Protein AF-0000000085180436 (afdb_homodimer)

Foldseek 3Di:
DAEEEELDDWLQLVVLQVLQVVVVHAYEYEDAPLCCPFQSCVPGPYYDYQYHLACCRGSQPLVSSVVVCVVVVNQEYEHADDRCQLPLVSCVVCVVVRHQYLFKHSLVSVCFVDQVSNVVLLVVLVAAAWQKDDWDDDLVSQLVSCVVSDPFKKKAQPQDDLPQLIDTDGDSVCSSVSLVVSLVRSCVPPVGSTIMMTHDFPQWWKKKWKWAALLQAIAILWIKTQFADDSPHGFKIKPPAPDDPVLRVVNRVSVRSSCNSSSIHAMKMWIWIAHPVSDIHTGGMGRHDDPPCVNSCLFFVDDRSSSSVCSSVPDHDPDDNVNGGGAFMKMKGFKFQFDVVVVGHHWWAAFADWDFFDDPQKDKRFRDDHGDTDDPSDGRGGMMIMGTDRYPLVSLVVVLVRLVRTDGDDVRTDICSVVVNVLSPFPCVSVSVGGNCCCVPPNDD/DAEEEELDDWLQLVVLQVLQVVVVHAYEYEDAPLCCPFQSCVPGPYYDYQYHLACCRGSQPLVSSVVVCVVVVNQEYEHADDRCQLPLVSCVVCVVVRHQYLFKHSLVSVCFVDQVSNQVLLVVLVHAAWQKDDWDDDLVSQLVSCVVSDDFKKKAQPQDDQPQLIDTDGDSVCSSVSLVVSLVRSCVPPVGSTIMMTHDFPQWWKKKWKWAALLQAIAILWIKTQFADDSPHGFKIKPPAPDDPVLRVVNRVSVRSSCNSSSIHAMKMWIWIAHPVSDIHTGGMGRHDDPPCVNSCLFFVDSRSSSSVCSSVPDHDPDDNVNGGGAFMKMKGFKFQFDVVVVGHHFWAAFADWDFFDDPQKDKRFRDDHGDTDDPSDGRGGMMIMGTDRYPLVSLVVVLVRLVRTDGDDVRTDICSVVVNVLSPFPCVSVSVGGNCCCVPPNPD

Organism: NCBI:txid751945

pLDDT: mean 93.15, std 8.39, range [44.25, 98.94]

Nearest PDB structures (foldseek):
  2j9g-assembly1_A  TM=9.422E-01  e=3.652E-63  Escherichia coli
  2vr1-assembly1_A  TM=9.322E-01  e=1.276E-61  Escherichia coli
  7kbl-assembly1_A  TM=9.709E-01  e=7.468E-60  Hydrogenobacter thermophilus
  7kct-assembly1_B  TM=8.919E-01  e=1.074E-61  Hydrogenobacter thermophilus
  1ulz-assembly1_A-2  TM=9.144E-01  e=1.887E-60  Aquifex aeolicus VF5

Radius of gyration: 30.96 Å; Cα contacts (8 Å, |Δi|>4): 2116; chains: 2; bounding box: 59×105×68 Å

Structure (mmCIF, N/CA/C/O backbone):
data_AF-0000000085180436-model_v1
#
loop_
_entity.id
_entity.type
_entity.pdbx_description
1 polymer 'Biotin carboxylase'
#
loop_
_atom_site.group_PDB
_atom_site.id
_atom_site.type_symbol
_atom_site.label_atom_id
_atom_site.label_alt_id
_atom_site.label_comp_id
_atom_site.label_asym_id
_atom_site.label_entity_id
_atom_site.label_seq_id
_atom_site.pdbx_PDB_ins_code
_atom_site.Cartn_x
_atom_site.Cartn_y
_atom_site.Cartn_z
_atom_site.occupancy
_atom_site.B_iso_or_equiv
_atom_site.auth_seq_id
_atom_site.auth_comp_id
_atom_site.auth_asym_id
_atom_site.auth_atom_id
_atom_site.pdbx_PDB_model_num
ATOM 1 N N . MET A 1 1 ? 26.703 -11.961 -0.956 1 96.5 1 MET A N 1
ATOM 2 C CA . MET A 1 1 ? 25.953 -11.672 -2.182 1 96.5 1 MET A CA 1
ATOM 3 C C . MET A 1 1 ? 26 -10.18 -2.508 1 96.5 1 MET A C 1
ATOM 5 O O . MET A 1 1 ? 25.688 -9.352 -1.658 1 96.5 1 MET A O 1
ATOM 9 N N . LYS A 1 2 ? 26.391 -9.797 -3.713 1 97.81 2 LYS A N 1
ATOM 10 C CA . LYS A 1 2 ? 26.594 -8.391 -4.043 1 97.81 2 LYS A CA 1
ATOM 11 C C . LYS A 1 2 ? 25.766 -7.984 -5.254 1 97.81 2 LYS A C 1
ATOM 13 O O . LYS A 1 2 ? 25.297 -6.844 -5.336 1 97.81 2 LYS A O 1
ATOM 18 N N . LYS A 1 3 ? 25.703 -8.805 -6.18 1 98.44 3 LYS A N 1
ATOM 19 C CA . LYS A 1 3 ? 25.016 -8.516 -7.434 1 98.44 3 LYS A CA 1
ATOM 20 C C . LYS A 1 3 ? 24.156 -9.695 -7.883 1 98.44 3 LYS A C 1
ATOM 22 O O . LYS A 1 3 ? 24.641 -10.836 -7.918 1 98.44 3 LYS A O 1
ATOM 27 N N . VAL A 1 4 ? 22.812 -9.422 -8.258 1 98.94 4 VAL A N 1
ATOM 28 C CA . VAL A 1 4 ? 21.875 -10.492 -8.57 1 98.94 4 VAL A CA 1
ATOM 29 C C . VAL A 1 4 ? 21.391 -10.352 -10.008 1 98.94 4 VAL A C 1
ATOM 31 O O . VAL A 1 4 ? 21.031 -9.258 -10.445 1 98.94 4 VAL A O 1
ATOM 34 N N . LEU A 1 5 ? 21.469 -11.445 -10.75 1 98.94 5 LEU A N 1
ATOM 35 C CA . LEU A 1 5 ? 20.812 -11.492 -12.047 1 98.94 5 LEU A CA 1
ATOM 36 C C . LEU A 1 5 ? 19.359 -11.914 -11.906 1 98.94 5 LEU A C 1
ATOM 38 O O . LEU A 1 5 ? 19.062 -12.938 -11.297 1 98.94 5 LEU A O 1
ATOM 42 N N . ILE A 1 6 ? 18.531 -11.094 -12.375 1 98.94 6 ILE A N 1
ATOM 43 C CA . ILE A 1 6 ? 17.109 -11.406 -12.414 1 98.94 6 ILE A CA 1
ATOM 44 C C . ILE A 1 6 ? 16.766 -12.078 -13.742 1 98.94 6 ILE A C 1
ATOM 46 O O . ILE A 1 6 ? 16.766 -11.43 -14.797 1 98.94 6 ILE A O 1
ATOM 50 N N . ALA A 1 7 ? 16.438 -13.359 -13.633 1 98.75 7 ALA A N 1
ATOM 51 C CA . ALA A 1 7 ? 16.156 -14.164 -14.82 1 98.75 7 ALA A CA 1
ATOM 52 C C . ALA A 1 7 ? 14.656 -14.289 -15.055 1 98.75 7 ALA A C 1
ATOM 54 O O . ALA A 1 7 ? 14.133 -15.398 -15.172 1 98.75 7 ALA A O 1
ATOM 55 N N . ASN A 1 8 ? 14.008 -13.211 -15.148 1 98.31 8 ASN A N 1
ATOM 56 C CA . ASN A 1 8 ? 12.57 -13.141 -15.375 1 98.31 8 ASN A CA 1
ATOM 57 C C . ASN A 1 8 ? 12.156 -11.797 -15.977 1 98.31 8 ASN A C 1
ATOM 59 O O . ASN A 1 8 ? 13.016 -10.977 -16.312 1 98.31 8 ASN A O 1
ATOM 63 N N . ARG A 1 9 ? 10.945 -11.609 -16.219 1 97.75 9 ARG A N 1
ATOM 64 C CA . ARG A 1 9 ? 10.375 -10.43 -16.859 1 97.75 9 ARG A CA 1
ATOM 65 C C . ARG A 1 9 ? 9.109 -9.977 -16.141 1 97.75 9 ARG A C 1
ATOM 67 O O . ARG A 1 9 ? 8.625 -10.648 -15.234 1 97.75 9 ARG A O 1
ATOM 74 N N . GLY A 1 10 ? 8.555 -8.836 -16.625 1 96.81 10 GLY A N 1
ATOM 75 C CA . GLY A 1 10 ? 7.246 -8.391 -16.172 1 96.81 10 GLY A CA 1
ATOM 76 C C . GLY A 1 10 ? 7.262 -7.844 -14.758 1 96.81 10 GLY A C 1
ATOM 77 O O . GLY A 1 10 ? 8.25 -7.25 -14.328 1 96.81 10 GLY A O 1
ATOM 78 N N . GLU A 1 11 ? 6.133 -7.922 -14.125 1 97.69 11 GLU A N 1
ATOM 79 C CA . GLU A 1 11 ? 5.953 -7.301 -12.812 1 97.69 11 GLU A CA 1
ATOM 80 C C . GLU A 1 11 ? 6.812 -7.988 -11.758 1 97.69 11 GLU A C 1
ATOM 82 O O . GLU A 1 11 ? 7.293 -7.344 -10.828 1 97.69 11 GLU A O 1
ATOM 87 N N . ILE A 1 12 ? 7.105 -9.289 -11.906 1 98.44 12 ILE A N 1
ATOM 88 C CA . ILE A 1 12 ? 7.875 -9.992 -10.891 1 98.44 12 ILE A CA 1
ATOM 89 C C . ILE A 1 12 ? 9.344 -9.57 -10.961 1 98.44 12 ILE A C 1
ATOM 91 O O . ILE A 1 12 ? 10.023 -9.492 -9.938 1 98.44 12 ILE A O 1
ATOM 95 N N . ALA A 1 13 ? 9.828 -9.32 -12.203 1 98.69 13 ALA A N 1
ATOM 96 C CA . ALA A 1 13 ? 11.195 -8.812 -12.328 1 98.69 13 ALA A CA 1
ATOM 97 C C . ALA A 1 13 ? 11.359 -7.496 -11.578 1 98.69 13 ALA A C 1
ATOM 99 O O . ALA A 1 13 ? 12.352 -7.285 -10.883 1 98.69 13 ALA A O 1
ATOM 100 N N . LEU A 1 14 ? 10.359 -6.676 -11.727 1 98.56 14 LEU A N 1
ATOM 101 C CA . LEU A 1 14 ? 10.398 -5.391 -11.039 1 98.56 14 LEU A CA 1
ATOM 102 C C . LEU A 1 14 ? 10.312 -5.586 -9.531 1 98.56 14 LEU A C 1
ATOM 104 O O . LEU A 1 14 ? 11 -4.906 -8.766 1 98.56 14 LEU A O 1
ATOM 108 N N . ARG A 1 15 ? 9.445 -6.457 -9.086 1 98.69 15 ARG A N 1
ATOM 109 C CA . ARG A 1 15 ? 9.312 -6.797 -7.672 1 98.69 15 ARG A CA 1
ATOM 110 C C . ARG A 1 15 ? 10.648 -7.25 -7.09 1 98.69 15 ARG A C 1
ATOM 112 O O . ARG A 1 15 ? 11.008 -6.871 -5.977 1 98.69 15 ARG A O 1
ATOM 119 N N . ILE A 1 16 ? 11.375 -8.031 -7.828 1 98.81 16 ILE A N 1
ATOM 120 C CA . ILE A 1 16 ? 12.656 -8.562 -7.391 1 98.81 16 ILE A CA 1
ATOM 121 C C . ILE A 1 16 ? 13.695 -7.438 -7.34 1 98.81 16 ILE A C 1
ATOM 123 O O . ILE A 1 16 ? 14.492 -7.359 -6.406 1 98.81 16 ILE A O 1
ATOM 127 N N . ILE A 1 17 ? 13.695 -6.566 -8.344 1 98.75 17 ILE A N 1
ATOM 128 C CA . ILE A 1 17 ? 14.594 -5.414 -8.352 1 98.75 17 ILE A CA 1
ATOM 129 C C . ILE A 1 17 ? 14.391 -4.598 -7.074 1 98.75 17 ILE A C 1
ATOM 131 O O . ILE A 1 17 ? 15.359 -4.246 -6.398 1 98.75 17 ILE A O 1
ATOM 135 N N . ARG A 1 18 ? 13.148 -4.32 -6.738 1 98.62 18 ARG A N 1
ATOM 136 C CA . ARG A 1 18 ? 12.828 -3.502 -5.578 1 98.62 18 ARG A CA 1
ATOM 137 C C . ARG A 1 18 ? 13.328 -4.152 -4.289 1 98.62 18 ARG A C 1
ATOM 139 O O . ARG A 1 18 ? 13.938 -3.486 -3.451 1 98.62 18 ARG A O 1
ATOM 146 N N . ALA A 1 19 ? 13.086 -5.43 -4.16 1 98.62 19 ALA A N 1
ATOM 147 C CA . ALA A 1 19 ? 13.539 -6.152 -2.975 1 98.62 19 ALA A CA 1
ATOM 148 C C . ALA A 1 19 ? 15.062 -6.121 -2.871 1 98.62 19 ALA A C 1
ATOM 150 O O . ALA A 1 19 ? 15.617 -5.883 -1.794 1 98.62 19 ALA A O 1
ATOM 151 N N . ALA A 1 20 ? 15.711 -6.371 -3.988 1 98.69 20 ALA A N 1
ATOM 152 C CA . ALA A 1 20 ? 17.172 -6.387 -4.02 1 98.69 20 ALA A CA 1
ATOM 153 C C . ALA A 1 20 ? 17.75 -5.027 -3.633 1 98.69 20 ALA A C 1
ATOM 155 O O . ALA A 1 20 ? 18.641 -4.941 -2.797 1 98.69 20 ALA A O 1
ATOM 156 N N . LYS A 1 21 ? 17.234 -4.004 -4.215 1 98.06 21 LYS A N 1
ATOM 157 C CA . LYS A 1 21 ? 17.719 -2.654 -3.943 1 98.06 21 LYS A CA 1
ATOM 158 C C . LYS A 1 21 ? 17.531 -2.285 -2.475 1 98.06 21 LYS A C 1
ATOM 160 O O . LYS A 1 21 ? 18.406 -1.651 -1.872 1 98.06 21 LYS A O 1
ATOM 165 N N . GLU A 1 22 ? 16.422 -2.619 -1.914 1 98 22 GLU A N 1
ATOM 166 C CA . GLU A 1 22 ? 16.172 -2.346 -0.504 1 98 22 GLU A CA 1
ATOM 167 C C . GLU A 1 22 ? 17.172 -3.064 0.393 1 98 22 GLU A C 1
ATOM 169 O O . GLU A 1 22 ? 17.406 -2.65 1.529 1 98 22 GLU A O 1
ATOM 174 N N . LEU A 1 23 ? 17.75 -4.152 -0.106 1 97.81 23 LEU A N 1
ATOM 175 C CA . LEU A 1 23 ? 18.734 -4.918 0.651 1 97.81 23 LEU A CA 1
ATOM 176 C C . LEU A 1 23 ? 20.141 -4.477 0.306 1 97.81 23 LEU A C 1
ATOM 178 O O . LEU A 1 23 ? 21.125 -5.066 0.784 1 97.81 23 LEU A O 1
ATOM 182 N N . GLY A 1 24 ? 20.281 -3.514 -0.572 1 97.06 24 GLY A N 1
ATOM 183 C CA . GLY A 1 24 ? 21.578 -2.957 -0.912 1 97.06 24 GLY A CA 1
ATOM 184 C C . GLY A 1 24 ? 22.297 -3.754 -1.978 1 97.06 24 GLY A C 1
ATOM 185 O O . GLY A 1 24 ? 23.531 -3.668 -2.096 1 97.06 24 GLY A O 1
ATOM 186 N N . LEU A 1 25 ? 21.609 -4.543 -2.771 1 98.44 25 LEU A N 1
ATOM 187 C CA . LEU A 1 25 ? 22.219 -5.379 -3.803 1 98.44 25 LEU A CA 1
ATOM 188 C C . LEU A 1 25 ? 22.125 -4.715 -5.172 1 98.44 25 LEU A C 1
ATOM 190 O O . LEU A 1 25 ? 21.125 -4.055 -5.473 1 98.44 25 LEU A O 1
ATOM 194 N N . LYS A 1 26 ? 23.109 -4.91 -5.98 1 98.62 26 LYS A N 1
ATOM 195 C CA . LYS A 1 26 ? 23.062 -4.465 -7.371 1 98.62 26 LYS A CA 1
ATOM 196 C C . LYS A 1 26 ? 22.234 -5.43 -8.219 1 98.62 26 LYS A C 1
ATOM 198 O O . LYS A 1 26 ? 22.156 -6.621 -7.922 1 98.62 26 LYS A O 1
ATOM 203 N N . THR A 1 27 ? 21.656 -4.891 -9.297 1 98.81 27 THR A N 1
ATOM 204 C CA . THR A 1 27 ? 20.734 -5.707 -10.062 1 98.81 27 THR A CA 1
ATOM 205 C C . THR A 1 27 ? 21.109 -5.723 -11.539 1 98.81 27 THR A C 1
ATOM 207 O O . THR A 1 27 ? 21.562 -4.707 -12.078 1 98.81 27 THR A O 1
ATOM 210 N N . VAL A 1 28 ? 21 -6.887 -12.148 1 98.88 28 VAL A N 1
ATOM 211 C CA . VAL A 1 28 ? 21.078 -7.074 -13.594 1 98.88 28 VAL A CA 1
ATOM 212 C C . VAL A 1 28 ? 19.828 -7.805 -14.086 1 98.88 28 VAL A C 1
ATOM 214 O O . VAL A 1 28 ? 19.469 -8.852 -13.547 1 98.88 28 VAL A O 1
ATOM 217 N N . VAL A 1 29 ? 19.188 -7.27 -15.078 1 98.88 29 VAL A N 1
ATOM 218 C CA . VAL A 1 29 ? 18 -7.922 -15.609 1 98.88 29 VAL A CA 1
ATOM 219 C C . VAL A 1 29 ? 18.328 -8.594 -16.938 1 98.88 29 VAL A C 1
ATOM 221 O O . VAL A 1 29 ? 18.844 -7.945 -17.859 1 98.88 29 VAL A O 1
ATOM 224 N N . ALA A 1 30 ? 18.109 -9.898 -17.031 1 98.88 30 ALA A N 1
ATOM 225 C CA . ALA A 1 30 ? 18.141 -10.617 -18.297 1 98.88 30 ALA A CA 1
ATOM 226 C C . ALA A 1 30 ? 16.844 -10.383 -19.094 1 98.88 30 ALA A C 1
ATOM 228 O O . ALA A 1 30 ? 15.75 -10.445 -18.531 1 98.88 30 ALA A O 1
ATOM 229 N N . HIS A 1 31 ? 17.031 -10.07 -20.406 1 98.69 31 HIS A N 1
ATOM 230 C CA . HIS A 1 31 ? 15.828 -9.781 -21.188 1 98.69 31 HIS A CA 1
ATOM 231 C C . HIS A 1 31 ? 15.969 -10.289 -22.625 1 98.69 31 HIS A C 1
ATOM 233 O O . HIS A 1 31 ? 17.078 -10.391 -23.141 1 98.69 31 HIS A O 1
ATOM 239 N N . SER A 1 32 ? 14.867 -10.68 -23.188 1 98.56 32 SER A N 1
ATOM 240 C CA . SER A 1 32 ? 14.836 -10.898 -24.641 1 98.56 32 SER A CA 1
ATOM 241 C C . SER A 1 32 ? 14.805 -9.578 -25.391 1 98.56 32 SER A C 1
ATOM 243 O O . SER A 1 32 ? 14.625 -8.516 -24.797 1 98.56 32 SER A O 1
ATOM 245 N N . THR A 1 33 ? 14.891 -9.695 -26.703 1 98.19 33 THR A N 1
ATOM 246 C CA . THR A 1 33 ? 14.828 -8.5 -27.531 1 98.19 33 THR A CA 1
ATOM 247 C C . THR A 1 33 ? 13.438 -7.863 -27.453 1 98.19 33 THR A C 1
ATOM 249 O O . THR A 1 33 ? 13.297 -6.645 -27.578 1 98.19 33 THR A O 1
ATOM 252 N N . ALA A 1 34 ? 12.484 -8.617 -27.156 1 96.94 34 ALA A N 1
ATOM 253 C CA . ALA A 1 34 ? 11.109 -8.133 -27.078 1 96.94 34 ALA A CA 1
ATOM 254 C C . ALA A 1 34 ? 10.898 -7.281 -25.828 1 96.94 34 ALA A C 1
ATOM 256 O O . ALA A 1 34 ? 10.023 -6.418 -25.797 1 96.94 34 ALA A O 1
ATOM 257 N N . ASP A 1 35 ? 11.758 -7.473 -24.844 1 97.69 35 ASP A N 1
ATOM 258 C CA . ASP A 1 35 ? 11.555 -6.828 -23.562 1 97.69 35 ASP A CA 1
ATOM 259 C C . ASP A 1 35 ? 12.562 -5.699 -23.344 1 97.69 35 ASP A C 1
ATOM 261 O O . ASP A 1 35 ? 12.695 -5.184 -22.234 1 97.69 35 ASP A O 1
ATOM 265 N N . GLU A 1 36 ? 13.18 -5.301 -24.344 1 97.62 36 GLU A N 1
ATOM 266 C CA . GLU A 1 36 ? 14.273 -4.332 -24.25 1 97.62 36 GLU A CA 1
ATOM 267 C C . GLU A 1 36 ? 13.805 -3.045 -23.578 1 97.62 36 GLU A C 1
ATOM 269 O O . GLU A 1 36 ? 14.562 -2.412 -22.844 1 97.62 36 GLU A O 1
ATOM 274 N N . LYS A 1 37 ? 12.555 -2.705 -23.781 1 96.88 37 LYS A N 1
ATOM 275 C CA . LYS A 1 37 ? 12.047 -1.44 -23.25 1 96.88 37 LYS A CA 1
ATOM 276 C C . LYS A 1 37 ? 11.117 -1.668 -22.062 1 96.88 37 LYS A C 1
ATOM 278 O O . LYS A 1 37 ? 10.375 -0.766 -21.672 1 96.88 37 LYS A O 1
ATOM 283 N N . SER A 1 38 ? 11.148 -2.859 -21.562 1 97.25 38 SER A N 1
ATOM 284 C CA . SER A 1 38 ? 10.312 -3.125 -20.391 1 97.25 38 SER A CA 1
ATOM 285 C C . SER A 1 38 ? 10.828 -2.369 -19.172 1 97.25 38 SER A C 1
ATOM 287 O O . SER A 1 38 ? 12.016 -2.076 -19.062 1 97.25 38 SER A O 1
ATOM 289 N N . LEU A 1 39 ? 9.945 -2.053 -18.25 1 97.62 39 LEU A N 1
ATOM 290 C CA . LEU A 1 39 ? 10.25 -1.195 -17.109 1 97.62 39 LEU A CA 1
ATOM 291 C C . LEU A 1 39 ? 11.344 -1.807 -16.25 1 97.62 39 LEU A C 1
ATOM 293 O O . LEU A 1 39 ? 12.242 -1.1 -15.781 1 97.62 39 LEU A O 1
ATOM 297 N N . PRO A 1 40 ? 11.336 -3.107 -15.922 1 98.25 40 PRO A N 1
ATOM 298 C CA . PRO A 1 40 ? 12.445 -3.678 -15.148 1 98.25 40 PRO A CA 1
ATOM 299 C C . PRO A 1 40 ? 13.797 -3.471 -15.812 1 98.25 40 PRO A C 1
ATOM 301 O O . PRO A 1 40 ? 14.797 -3.225 -15.133 1 98.25 40 PRO A O 1
ATOM 304 N N . VAL A 1 41 ? 13.836 -3.588 -17.125 1 98.44 41 VAL A N 1
ATOM 305 C CA . VAL A 1 41 ? 15.078 -3.389 -17.859 1 98.44 41 VAL A CA 1
ATOM 306 C C . VAL A 1 41 ? 15.555 -1.947 -17.688 1 98.44 41 VAL A C 1
ATOM 308 O O . VAL A 1 41 ? 16.734 -1.698 -17.469 1 98.44 41 VAL A O 1
ATOM 311 N N . LEU A 1 42 ? 14.633 -1.035 -17.703 1 97.25 42 LEU A N 1
ATOM 312 C CA . LEU A 1 42 ? 14.953 0.388 -17.641 1 97.25 42 LEU A CA 1
ATOM 313 C C . LEU A 1 42 ? 15.391 0.78 -16.234 1 97.25 42 LEU A C 1
ATOM 315 O O . LEU A 1 42 ? 16.172 1.719 -16.062 1 97.25 42 LEU A O 1
ATOM 319 N N . LEU A 1 43 ? 14.938 0.069 -15.211 1 97.31 43 LEU A N 1
ATOM 320 C CA . LEU A 1 43 ? 15.148 0.509 -13.836 1 97.31 43 LEU A CA 1
ATOM 321 C C . LEU A 1 43 ? 16.297 -0.257 -13.188 1 97.31 43 LEU A C 1
ATOM 323 O O . LEU A 1 43 ? 16.797 0.142 -12.133 1 97.31 43 LEU A O 1
ATOM 327 N N . ALA A 1 44 ? 16.719 -1.331 -13.773 1 98.38 44 ALA A N 1
ATOM 328 C CA . ALA A 1 44 ? 17.812 -2.123 -13.211 1 98.38 44 ALA A CA 1
ATOM 329 C C . ALA A 1 44 ? 19.125 -1.375 -13.305 1 98.38 44 ALA A C 1
ATOM 331 O O . ALA A 1 44 ? 19.281 -0.445 -14.102 1 98.38 44 ALA A O 1
ATOM 332 N N . ASP A 1 45 ? 20.094 -1.745 -12.445 1 98.31 45 ASP A N 1
ATOM 333 C CA . ASP A 1 45 ? 21.422 -1.16 -12.531 1 98.31 45 ASP A CA 1
ATOM 334 C C . ASP A 1 45 ? 22.094 -1.531 -13.852 1 98.31 45 ASP A C 1
ATOM 336 O O . ASP A 1 45 ? 22.875 -0.749 -14.398 1 98.31 45 ASP A O 1
ATOM 340 N N . GLU A 1 46 ? 21.891 -2.74 -14.289 1 98.5 46 GLU A N 1
ATOM 341 C CA . GLU A 1 46 ? 22.406 -3.275 -15.547 1 98.5 46 GLU A CA 1
ATOM 342 C C . GLU A 1 46 ? 21.375 -4.168 -16.219 1 98.5 46 GLU A C 1
ATOM 344 O O . GLU A 1 46 ? 20.469 -4.695 -15.57 1 98.5 46 GLU A O 1
ATOM 349 N N . ALA A 1 47 ? 21.469 -4.285 -17.562 1 98.69 47 ALA A N 1
ATOM 350 C CA . ALA A 1 47 ? 20.625 -5.203 -18.328 1 98.69 47 ALA A CA 1
ATOM 351 C C . ALA A 1 47 ? 21.453 -5.945 -19.391 1 98.69 47 ALA A C 1
ATOM 353 O O . ALA A 1 47 ? 22.453 -5.434 -19.875 1 98.69 47 ALA A O 1
ATOM 354 N N . ILE A 1 48 ? 21.016 -7.129 -19.688 1 98.75 48 ILE A N 1
ATOM 355 C CA . ILE A 1 48 ? 21.734 -7.918 -20.688 1 98.75 48 ILE A CA 1
ATOM 356 C C . ILE A 1 48 ? 20.75 -8.703 -21.531 1 98.75 48 ILE A C 1
ATOM 358 O O . ILE A 1 48 ? 19.812 -9.312 -21 1 98.75 48 ILE A O 1
ATOM 362 N N . CYS A 1 49 ? 20.938 -8.68 -22.844 1 98.75 49 CYS A N 1
ATOM 363 C CA . CYS A 1 49 ? 20.078 -9.406 -23.766 1 98.75 49 CYS A CA 1
ATOM 364 C C . CYS A 1 49 ? 20.469 -10.875 -23.828 1 98.75 49 CYS A C 1
ATOM 366 O O . CYS A 1 49 ? 21.641 -11.203 -24.031 1 98.75 49 CYS A O 1
ATOM 368 N N . ILE A 1 50 ? 19.5 -11.719 -23.703 1 98.69 50 ILE A N 1
ATOM 369 C CA . ILE A 1 50 ? 19.812 -13.141 -23.609 1 98.69 50 ILE A CA 1
ATOM 370 C C . ILE A 1 50 ? 19.266 -13.867 -24.828 1 98.69 50 ILE A C 1
ATOM 372 O O . ILE A 1 50 ? 19.281 -15.102 -24.891 1 98.69 50 ILE A O 1
ATOM 376 N N . GLY A 1 51 ? 18.625 -13.188 -25.797 1 98.5 51 GLY A N 1
ATOM 377 C CA . GLY A 1 51 ? 18.156 -13.844 -27 1 98.5 51 GLY A CA 1
ATOM 378 C C . GLY A 1 51 ? 16.906 -13.203 -27.578 1 98.5 51 GLY A C 1
ATOM 379 O O . GLY A 1 51 ? 16.469 -12.148 -27.109 1 98.5 51 GLY A O 1
ATOM 380 N N . PRO A 1 52 ? 16.375 -13.812 -28.672 1 98.12 52 PRO A N 1
ATOM 381 C CA . PRO A 1 52 ? 15.172 -13.312 -29.328 1 98.12 52 PRO A CA 1
ATOM 382 C C . PRO A 1 52 ? 13.898 -13.641 -28.547 1 98.12 52 PRO A C 1
ATOM 384 O O . PRO A 1 52 ? 13.969 -14.242 -27.484 1 98.12 52 PRO A O 1
ATOM 387 N N . PRO A 1 53 ? 12.75 -13.289 -28.969 1 97.06 53 PRO A N 1
ATOM 388 C CA . PRO A 1 53 ? 11.5 -13.352 -28.219 1 97.06 53 PRO A CA 1
ATOM 389 C C . PRO A 1 53 ? 11.109 -14.789 -27.859 1 97.06 53 PRO A C 1
ATOM 391 O O . PRO A 1 53 ? 10.648 -15.039 -26.734 1 97.06 53 PRO A O 1
ATOM 394 N N . PRO A 1 54 ? 11.289 -15.773 -28.703 1 96.62 54 PRO A N 1
ATOM 395 C CA . PRO A 1 54 ? 10.898 -17.125 -28.281 1 96.62 54 PRO A CA 1
ATOM 396 C C . PRO A 1 54 ? 11.602 -17.562 -27 1 96.62 54 PRO A C 1
ATOM 398 O O . PRO A 1 54 ? 12.836 -17.531 -26.938 1 96.62 54 PRO A O 1
ATOM 401 N N . SER A 1 55 ? 10.906 -18.031 -26.078 1 94.62 55 SER A N 1
ATOM 402 C CA . SER A 1 55 ? 11.43 -18.312 -24.734 1 94.62 55 SER A CA 1
ATOM 403 C C . SER A 1 55 ? 12.523 -19.375 -24.781 1 94.62 55 SER A C 1
ATOM 405 O O . SER A 1 55 ? 13.469 -19.328 -23.984 1 94.62 55 SER A O 1
ATOM 407 N N . GLY A 1 56 ? 12.375 -20.359 -25.656 1 95.19 56 GLY A N 1
ATOM 408 C CA . GLY A 1 56 ? 13.375 -21.406 -25.781 1 95.19 56 GLY A CA 1
ATOM 409 C C . GLY A 1 56 ? 14.742 -20.875 -26.188 1 95.19 56 GLY A C 1
ATOM 410 O O . GLY A 1 56 ? 15.758 -21.531 -25.938 1 95.19 56 GLY A O 1
ATOM 411 N N . GLN A 1 57 ? 14.727 -19.688 -26.75 1 97.44 57 GLN A N 1
ATOM 412 C CA . GLN A 1 57 ? 15.969 -19.078 -27.219 1 97.44 57 GLN A CA 1
ATOM 413 C C . GLN A 1 57 ? 16.406 -17.938 -26.312 1 97.44 57 GLN A C 1
ATOM 415 O O . GLN A 1 57 ? 17.406 -17.281 -26.562 1 97.44 57 GLN A O 1
ATOM 420 N N . SER A 1 58 ? 15.656 -17.719 -25.25 1 97.81 58 SER A N 1
ATOM 421 C CA . SER A 1 58 ? 15.961 -16.641 -24.328 1 97.81 58 SER A CA 1
ATOM 422 C C . SER A 1 58 ? 15.719 -17.047 -22.875 1 97.81 58 SER A C 1
ATOM 424 O O . SER A 1 58 ? 16.578 -17.672 -22.25 1 97.81 58 SER A O 1
ATOM 426 N N . TYR A 1 59 ? 14.516 -16.953 -22.328 1 97.5 59 TYR A N 1
ATOM 427 C CA . TYR A 1 59 ? 14.234 -17.078 -20.906 1 97.5 59 TYR A CA 1
ATOM 428 C C . TYR A 1 59 ? 14.344 -18.531 -20.453 1 97.5 59 TYR A C 1
ATOM 430 O O . TYR A 1 59 ? 14.516 -18.812 -19.266 1 97.5 59 TYR A O 1
ATOM 438 N N . LEU A 1 60 ? 14.25 -19.516 -21.406 1 96.38 60 LEU A N 1
ATOM 439 C CA . LEU A 1 60 ? 14.336 -20.922 -21.062 1 96.38 60 LEU A CA 1
ATOM 440 C C . LEU A 1 60 ? 15.695 -21.5 -21.453 1 96.38 60 LEU A C 1
ATOM 442 O O . LEU A 1 60 ? 15.938 -22.688 -21.297 1 96.38 60 LEU A O 1
ATOM 446 N N . ASN A 1 61 ? 16.531 -20.625 -22 1 97.81 61 ASN A N 1
ATOM 447 C CA . ASN A 1 61 ? 17.859 -21.062 -22.422 1 97.81 61 ASN A CA 1
ATOM 448 C C . ASN A 1 61 ? 18.875 -20.984 -21.281 1 97.81 61 ASN A C 1
ATOM 450 O O . ASN A 1 61 ? 19.453 -19.938 -21.031 1 97.81 61 ASN A O 1
ATOM 454 N N . ILE A 1 62 ? 19.188 -22.156 -20.703 1 98.25 62 ILE A N 1
ATOM 455 C CA . ILE A 1 62 ? 20.016 -22.25 -19.516 1 98.25 62 ILE A CA 1
ATOM 456 C C . ILE A 1 62 ? 21.422 -21.703 -19.812 1 98.25 62 ILE A C 1
ATOM 458 O O . ILE A 1 62 ? 21.922 -20.828 -19.078 1 98.25 62 ILE A O 1
ATOM 462 N N . PRO A 1 63 ? 22.078 -22.062 -20.906 1 98.25 63 PRO A N 1
ATOM 463 C CA . PRO A 1 63 ? 23.406 -21.547 -21.203 1 98.25 63 PRO A CA 1
ATOM 464 C C . PRO A 1 63 ? 23.438 -20.016 -21.312 1 98.25 63 PRO A C 1
ATOM 466 O O . PRO A 1 63 ? 24.359 -19.375 -20.812 1 98.25 63 PRO A O 1
ATOM 469 N N . ASN A 1 64 ? 22.438 -19.453 -21.906 1 98.5 64 ASN A N 1
ATOM 470 C CA . ASN A 1 64 ? 22.391 -18 -22.078 1 98.5 64 ASN A CA 1
ATOM 471 C C . ASN A 1 64 ? 22.266 -17.281 -20.719 1 98.5 64 ASN A C 1
ATOM 473 O O . ASN A 1 64 ? 22.906 -16.25 -20.516 1 98.5 64 ASN A O 1
ATOM 477 N N . ILE A 1 65 ? 21.469 -17.828 -19.891 1 98.75 65 ILE A N 1
ATOM 478 C CA . ILE A 1 65 ? 21.25 -17.203 -18.578 1 98.75 65 ILE A CA 1
ATOM 479 C C . ILE A 1 65 ? 22.516 -17.328 -17.734 1 98.75 65 ILE A C 1
ATOM 481 O O . ILE A 1 65 ? 22.938 -16.359 -17.094 1 98.75 65 ILE A O 1
ATOM 485 N N . LEU A 1 66 ? 23.156 -18.5 -17.75 1 98.62 66 LEU A N 1
ATOM 486 C CA . LEU A 1 66 ? 24.391 -18.703 -17 1 98.62 66 LEU A CA 1
ATOM 487 C C . LEU A 1 66 ? 25.5 -17.781 -17.531 1 98.62 66 LEU A C 1
ATOM 489 O O . LEU A 1 66 ? 26.234 -17.172 -16.75 1 98.62 66 LEU A O 1
ATOM 493 N N . SER A 1 67 ? 25.594 -17.703 -18.797 1 98.5 67 SER A N 1
ATOM 494 C CA . SER A 1 67 ? 26.578 -16.812 -19.422 1 98.5 67 SER A CA 1
ATOM 495 C C . SER A 1 67 ? 26.344 -15.359 -19.016 1 98.5 67 SER A C 1
ATOM 497 O O . SER A 1 67 ? 27.297 -14.609 -18.781 1 98.5 67 SER A O 1
ATOM 499 N N . ALA A 1 68 ? 25.094 -14.961 -19.047 1 98.75 68 ALA A N 1
ATOM 500 C CA . ALA A 1 68 ? 24.734 -13.602 -18.641 1 98.75 68 ALA A CA 1
ATOM 501 C C . ALA A 1 68 ? 25.203 -13.312 -17.219 1 98.75 68 ALA A C 1
ATOM 503 O O . ALA A 1 68 ? 25.719 -12.227 -16.938 1 98.75 68 ALA A O 1
ATOM 504 N N . ALA A 1 69 ? 24.969 -14.25 -16.344 1 98.69 69 ALA A N 1
ATOM 505 C CA . ALA A 1 69 ? 25.391 -14.07 -14.961 1 98.69 69 ALA A CA 1
ATOM 506 C C . ALA A 1 69 ? 26.906 -13.922 -14.867 1 98.69 69 ALA A C 1
ATOM 508 O O . ALA A 1 69 ? 27.406 -13.031 -14.18 1 98.69 69 ALA A O 1
ATOM 509 N N . ILE A 1 70 ? 27.625 -14.742 -15.562 1 97.81 70 ILE A N 1
ATOM 510 C CA . ILE A 1 70 ? 29.078 -14.773 -15.5 1 97.81 70 ILE A CA 1
ATOM 511 C C . ILE A 1 70 ? 29.641 -13.484 -16.094 1 97.81 70 ILE A C 1
ATOM 513 O O . ILE A 1 70 ? 30.5 -12.844 -15.492 1 97.81 70 ILE A O 1
ATOM 517 N N . VAL A 1 71 ? 29.141 -13.055 -17.203 1 98 71 VAL A N 1
ATOM 518 C CA . VAL A 1 71 ? 29.672 -11.906 -17.938 1 98 71 VAL A CA 1
ATOM 519 C C . VAL A 1 71 ? 29.406 -10.633 -17.141 1 98 71 VAL A C 1
ATOM 521 O O . VAL A 1 71 ? 30.234 -9.711 -17.156 1 98 71 VAL A O 1
ATOM 524 N N . THR A 1 72 ? 28.281 -10.555 -16.453 1 98.44 72 THR A N 1
ATOM 525 C CA . THR A 1 72 ? 27.922 -9.336 -15.734 1 98.44 72 THR A CA 1
ATOM 526 C C . THR A 1 72 ? 28.531 -9.344 -14.336 1 98.44 72 THR A C 1
ATOM 528 O O . THR A 1 72 ? 28.469 -8.336 -13.625 1 98.44 72 THR A O 1
ATOM 531 N N . GLY A 1 73 ? 29.047 -10.477 -13.938 1 98.38 73 GLY A N 1
ATOM 532 C CA . GLY A 1 73 ? 29.672 -10.562 -12.625 1 98.38 73 GLY A CA 1
ATOM 533 C C . GLY A 1 73 ? 28.656 -10.773 -11.508 1 98.38 73 GLY A C 1
ATOM 534 O O . GLY A 1 73 ? 28.938 -10.461 -10.352 1 98.38 73 GLY A O 1
ATOM 535 N N . ALA A 1 74 ? 27.484 -11.188 -11.828 1 98.62 74 ALA A N 1
ATOM 536 C CA . ALA A 1 74 ? 26.5 -11.523 -10.797 1 98.62 74 ALA A CA 1
ATOM 537 C C . ALA A 1 74 ? 26.938 -12.758 -10.016 1 98.62 74 ALA A C 1
ATOM 539 O O . ALA A 1 74 ? 27.5 -13.695 -10.578 1 98.62 74 ALA A O 1
ATOM 540 N N . ASP A 1 75 ? 26.594 -12.742 -8.727 1 98.25 75 ASP A N 1
ATOM 541 C CA . ASP A 1 75 ? 26.969 -13.898 -7.91 1 98.25 75 ASP A CA 1
ATOM 542 C C . ASP A 1 75 ? 25.734 -14.695 -7.488 1 98.25 75 ASP A C 1
ATOM 544 O O . ASP A 1 75 ? 25.859 -15.703 -6.785 1 98.25 75 ASP A O 1
ATOM 548 N N . ALA A 1 76 ? 24.594 -14.273 -7.887 1 98.88 76 ALA A N 1
ATOM 549 C CA . ALA A 1 76 ? 23.328 -14.969 -7.613 1 98.88 76 ALA A CA 1
ATOM 550 C C . ALA A 1 76 ? 22.328 -14.766 -8.75 1 98.88 76 ALA A C 1
ATOM 552 O O . ALA A 1 76 ? 22.453 -13.828 -9.539 1 98.88 76 ALA A O 1
ATOM 553 N N . ILE A 1 77 ? 21.359 -15.648 -8.844 1 98.94 77 ILE A N 1
ATOM 554 C CA . ILE A 1 77 ? 20.297 -15.57 -9.836 1 98.94 77 ILE A CA 1
ATOM 555 C C . ILE A 1 77 ? 18.938 -15.727 -9.148 1 98.94 77 ILE A C 1
ATOM 557 O O . ILE A 1 77 ? 18.734 -16.688 -8.398 1 98.94 77 ILE A O 1
ATOM 561 N N . HIS A 1 78 ? 18.078 -14.812 -9.297 1 98.94 78 HIS A N 1
ATOM 562 C CA . HIS A 1 78 ? 16.688 -14.945 -8.914 1 98.94 78 HIS A CA 1
ATOM 563 C C . HIS A 1 78 ? 15.812 -15.266 -10.125 1 98.94 78 HIS A C 1
ATOM 565 O O . HIS A 1 78 ? 15.664 -14.438 -11.023 1 98.94 78 HIS A O 1
ATOM 571 N N . PRO A 1 79 ? 15.164 -16.375 -10.102 1 98.62 79 PRO A N 1
ATOM 572 C CA . PRO A 1 79 ? 14.453 -16.812 -11.312 1 98.62 79 PRO A CA 1
ATOM 573 C C . PRO A 1 79 ? 13 -16.328 -11.336 1 98.62 79 PRO A C 1
ATOM 575 O O . PRO A 1 79 ? 12.297 -16.531 -12.336 1 98.62 79 PRO A O 1
ATOM 578 N N . GLY A 1 80 ? 12.516 -15.672 -10.273 1 97.81 80 GLY A N 1
ATOM 579 C CA . GLY A 1 80 ? 11.109 -15.289 -10.195 1 97.81 80 GLY A CA 1
ATOM 580 C C . GLY A 1 80 ? 10.164 -16.484 -10.227 1 97.81 80 GLY A C 1
ATOM 581 O O . GLY A 1 80 ? 10.336 -17.438 -9.469 1 97.81 80 GLY A O 1
ATOM 582 N N . TYR A 1 81 ? 9.102 -16.344 -10.953 1 94.81 81 TYR A N 1
ATOM 583 C CA . TYR A 1 81 ? 8.219 -17.469 -11.234 1 94.81 81 TYR A CA 1
ATOM 584 C C . TYR A 1 81 ? 8.023 -17.641 -12.742 1 94.81 81 TYR A C 1
ATOM 586 O O . TYR A 1 81 ? 8.188 -16.688 -13.508 1 94.81 81 TYR A O 1
ATOM 594 N N . GLY A 1 82 ? 7.734 -18.875 -13.102 1 89.69 82 GLY A N 1
ATOM 595 C CA . GLY A 1 82 ? 7.711 -19.203 -14.516 1 89.69 82 GLY A CA 1
ATOM 596 C C . GLY A 1 82 ? 9.086 -19.469 -15.086 1 89.69 82 GLY A C 1
ATOM 597 O O . GLY A 1 82 ? 10.094 -19.359 -14.383 1 89.69 82 GLY A O 1
ATOM 598 N N . PHE A 1 83 ? 9.141 -19.969 -16.312 1 94.81 83 PHE A N 1
ATOM 599 C CA . PHE A 1 83 ? 10.383 -20.25 -17.031 1 94.81 83 PHE A CA 1
ATOM 600 C C . PHE A 1 83 ? 11.234 -21.25 -16.266 1 94.81 83 PHE A C 1
ATOM 602 O O . PHE A 1 83 ? 10.805 -22.391 -16.047 1 94.81 83 PHE A O 1
ATOM 609 N N . LEU A 1 84 ? 12.383 -20.797 -15.742 1 95.5 84 LEU A N 1
ATOM 610 C CA . LEU A 1 84 ? 13.312 -21.75 -15.156 1 95.5 84 LEU A CA 1
ATOM 611 C C . LEU A 1 84 ? 13.195 -21.766 -13.641 1 95.5 84 LEU A C 1
ATOM 613 O O . LEU A 1 84 ? 14.023 -22.375 -12.953 1 95.5 84 LEU A O 1
ATOM 617 N N . ALA A 1 85 ? 12.172 -21.172 -13.109 1 95.69 85 ALA A N 1
ATOM 618 C CA . ALA A 1 85 ? 12.062 -20.969 -11.672 1 95.69 85 ALA A CA 1
ATOM 619 C C . ALA A 1 85 ? 11.914 -22.297 -10.93 1 95.69 85 ALA A C 1
ATOM 621 O O . ALA A 1 85 ? 12.32 -22.406 -9.773 1 95.69 85 ALA A O 1
ATOM 622 N N . GLU A 1 86 ? 11.383 -23.281 -11.609 1 92.25 86 GLU A N 1
ATOM 623 C CA . GLU A 1 86 ? 11.188 -24.594 -10.984 1 92.25 86 GLU A CA 1
ATOM 624 C C . GLU A 1 86 ? 12.016 -25.672 -11.68 1 92.25 86 GLU A C 1
ATOM 626 O O . GLU A 1 86 ? 11.641 -26.844 -11.672 1 92.25 86 GLU A O 1
ATOM 631 N N . ASN A 1 87 ? 13.016 -25.234 -12.352 1 93.88 87 ASN A N 1
ATOM 632 C CA . ASN A 1 87 ? 13.867 -26.172 -13.07 1 93.88 87 ASN A CA 1
ATOM 633 C C . ASN A 1 87 ? 15.039 -26.641 -12.219 1 93.88 87 ASN A C 1
ATOM 635 O O . ASN A 1 87 ? 15.992 -25.906 -11.992 1 93.88 87 ASN A O 1
ATOM 639 N N . ALA A 1 88 ? 15.008 -27.906 -11.836 1 95.81 88 ALA A N 1
ATOM 640 C CA . ALA A 1 88 ? 16.016 -28.469 -10.938 1 95.81 88 ALA A CA 1
ATOM 641 C C . ALA A 1 88 ? 17.391 -28.469 -11.586 1 95.81 88 ALA A C 1
ATOM 643 O O . ALA A 1 88 ? 18.406 -28.234 -10.93 1 95.81 88 ALA A O 1
ATOM 644 N N . LEU A 1 89 ? 17.406 -28.781 -12.836 1 96.12 89 LEU A N 1
ATOM 645 C CA . LEU A 1 89 ? 18.672 -28.812 -13.555 1 96.12 89 LEU A CA 1
ATOM 646 C C . LEU A 1 89 ? 19.328 -27.438 -13.562 1 96.12 89 LEU A C 1
ATOM 648 O O . LEU A 1 89 ? 20.547 -27.312 -13.359 1 96.12 89 LEU A O 1
ATOM 652 N N . PHE A 1 90 ? 18.609 -26.453 -13.828 1 98 90 PHE A N 1
ATOM 653 C CA . PHE A 1 90 ? 19.125 -25.078 -13.836 1 98 90 PHE A CA 1
ATOM 654 C C . PHE A 1 90 ? 19.688 -24.719 -12.469 1 98 90 PHE A C 1
ATOM 656 O O . PHE A 1 90 ? 20.781 -24.141 -12.367 1 98 90 PHE A O 1
ATOM 663 N N . ALA A 1 91 ? 18.938 -24.984 -11.43 1 98.19 91 ALA A N 1
ATOM 664 C CA . ALA A 1 91 ? 19.406 -24.719 -10.07 1 98.19 91 ALA A CA 1
ATOM 665 C C . ALA A 1 91 ? 20.719 -25.438 -9.789 1 98.19 91 ALA A C 1
ATOM 667 O O . ALA A 1 91 ? 21.609 -24.875 -9.156 1 98.19 91 ALA A O 1
ATOM 668 N N . GLU A 1 92 ? 20.812 -26.672 -10.195 1 98.12 92 GLU A N 1
ATOM 669 C CA . GLU A 1 92 ? 22.031 -27.453 -10.031 1 98.12 92 GLU A CA 1
ATOM 670 C C . GLU A 1 92 ? 23.203 -26.828 -10.773 1 98.12 92 GLU A C 1
ATOM 672 O O . GLU A 1 92 ? 24.312 -26.75 -10.242 1 98.12 92 GLU A O 1
ATOM 677 N N . MET A 1 93 ? 22.938 -26.453 -11.961 1 98.38 93 MET A N 1
ATOM 678 C CA . MET A 1 93 ? 23.969 -25.828 -12.766 1 98.38 93 MET A CA 1
ATOM 679 C C . MET A 1 93 ? 24.453 -24.516 -12.133 1 98.38 93 MET A C 1
ATOM 681 O O . MET A 1 93 ? 25.641 -24.203 -12.188 1 98.38 93 MET A O 1
ATOM 685 N N . CYS A 1 94 ? 23.531 -23.734 -11.617 1 98.5 94 CYS A N 1
ATOM 686 C CA . CYS A 1 94 ? 23.938 -22.547 -10.883 1 98.5 94 CYS A CA 1
ATOM 687 C C . CYS A 1 94 ? 24.938 -22.891 -9.789 1 98.5 94 CYS A C 1
ATOM 689 O O . CYS A 1 94 ? 26 -22.266 -9.695 1 98.5 94 CYS A O 1
ATOM 691 N N . ARG A 1 95 ? 24.594 -23.859 -9.016 1 97.25 95 ARG A N 1
ATOM 692 C CA . ARG A 1 95 ? 25.453 -24.297 -7.93 1 97.25 95 ARG A CA 1
ATOM 693 C C . ARG A 1 95 ? 26.812 -24.734 -8.453 1 97.25 95 ARG A C 1
ATOM 695 O O . ARG A 1 95 ? 27.844 -24.359 -7.883 1 97.25 95 ARG A O 1
ATOM 702 N N . GLU A 1 96 ? 26.875 -25.453 -9.453 1 97.38 96 GLU A N 1
ATOM 703 C CA . GLU A 1 96 ? 28.109 -25.969 -10.039 1 97.38 96 GLU A CA 1
ATOM 704 C C . GLU A 1 96 ? 28.984 -24.844 -10.555 1 97.38 96 GLU A C 1
ATOM 706 O O . GLU A 1 96 ? 30.219 -24.969 -10.586 1 97.38 96 GLU A O 1
ATOM 711 N N . HIS A 1 97 ? 28.406 -23.797 -10.984 1 97.5 97 HIS A N 1
ATOM 712 C CA . HIS A 1 97 ? 29.156 -22.672 -11.516 1 97.5 97 HIS A CA 1
ATOM 713 C C . HIS A 1 97 ? 29.438 -21.641 -10.438 1 97.5 97 HIS A C 1
ATOM 715 O O . HIS A 1 97 ? 29.828 -20.5 -10.742 1 97.5 97 HIS A O 1
ATOM 721 N N . GLY A 1 98 ? 29.078 -21.969 -9.219 1 97.12 98 GLY A N 1
ATOM 722 C CA . GLY A 1 98 ? 29.391 -21.078 -8.109 1 97.12 98 GLY A CA 1
ATOM 723 C C . GLY A 1 98 ? 28.391 -19.938 -7.969 1 97.12 98 GLY A C 1
ATOM 724 O O . GLY A 1 98 ? 28.703 -18.922 -7.359 1 97.12 98 GLY A O 1
ATOM 725 N N . LEU A 1 99 ? 27.297 -20.031 -8.57 1 98.44 99 LEU A N 1
ATOM 726 C CA . LEU A 1 99 ? 26.234 -19.047 -8.469 1 98.44 99 LEU A CA 1
ATOM 727 C C . LEU A 1 99 ? 25.188 -19.469 -7.445 1 98.44 99 LEU A C 1
ATOM 729 O O . LEU A 1 99 ? 24.828 -20.656 -7.371 1 98.44 99 LEU A O 1
ATOM 733 N N . THR A 1 100 ? 24.734 -18.562 -6.648 1 98.62 100 THR A N 1
ATOM 734 C CA . THR A 1 100 ? 23.641 -18.844 -5.719 1 98.62 100 THR A CA 1
ATOM 735 C C . THR A 1 100 ? 22.297 -18.75 -6.422 1 98.62 100 THR A C 1
ATOM 737 O O . THR A 1 100 ? 21.938 -17.719 -6.98 1 98.62 100 THR A O 1
ATOM 740 N N . PHE A 1 101 ? 21.656 -19.859 -6.457 1 98.75 101 PHE A N 1
ATOM 741 C CA . PHE A 1 101 ? 20.266 -19.859 -6.918 1 98.75 101 PHE A CA 1
ATOM 742 C C . PHE A 1 101 ? 19.328 -19.406 -5.805 1 98.75 101 PHE A C 1
ATOM 744 O O . PHE A 1 101 ? 19.25 -20.047 -4.758 1 98.75 101 PHE A O 1
ATOM 751 N N . ILE A 1 102 ? 18.609 -18.344 -6.016 1 98.88 102 ILE A N 1
ATOM 752 C CA . ILE A 1 102 ? 17.688 -17.844 -4.996 1 98.88 102 ILE A CA 1
ATOM 753 C C . ILE A 1 102 ? 16.344 -18.562 -5.133 1 98.88 102 ILE A C 1
ATOM 755 O O . ILE A 1 102 ? 15.477 -18.109 -5.887 1 98.88 102 ILE A O 1
ATOM 759 N N . GLY A 1 103 ? 16.125 -19.547 -4.406 1 98.31 103 GLY A N 1
ATOM 760 C CA . GLY A 1 103 ? 15 -20.469 -4.434 1 98.31 103 GLY A CA 1
ATOM 761 C C . GLY A 1 103 ? 15.281 -21.781 -3.725 1 98.31 103 GLY A C 1
ATOM 762 O O . GLY A 1 103 ? 16.25 -21.875 -2.963 1 98.31 103 GLY A O 1
ATOM 763 N N . PRO A 1 104 ? 14.461 -22.672 -3.85 1 97.94 104 PRO A N 1
ATOM 764 C CA . PRO A 1 104 ? 14.672 -23.984 -3.207 1 97.94 104 PRO A CA 1
ATOM 765 C C . PRO A 1 104 ? 15.852 -24.75 -3.803 1 97.94 104 PRO A C 1
ATOM 767 O O . PRO A 1 104 ? 16.344 -24.391 -4.871 1 97.94 104 PRO A O 1
ATOM 770 N N . THR A 1 105 ? 16.281 -25.797 -3.127 1 97.81 105 THR A N 1
ATOM 771 C CA . THR A 1 105 ? 17.375 -26.625 -3.613 1 97.81 105 THR A CA 1
ATOM 772 C C . THR A 1 105 ? 16.906 -27.516 -4.758 1 97.81 105 THR A C 1
ATOM 774 O O . THR A 1 105 ? 15.719 -27.797 -4.887 1 97.81 105 THR A O 1
ATOM 777 N N . PRO A 1 106 ? 17.891 -27.906 -5.562 1 97.25 106 PRO A N 1
ATOM 778 C CA . PRO A 1 106 ? 17.531 -28.875 -6.59 1 97.25 106 PRO A CA 1
ATOM 779 C C . PRO A 1 106 ? 16.859 -30.125 -6.008 1 97.25 106 PRO A C 1
ATOM 781 O O . PRO A 1 106 ? 15.945 -30.688 -6.621 1 97.25 106 PRO A O 1
ATOM 784 N N . GLU A 1 107 ? 17.266 -30.547 -4.844 1 96.19 107 GLU A N 1
ATOM 785 C CA . GLU A 1 107 ? 16.703 -31.719 -4.164 1 96.19 107 GLU A CA 1
ATOM 786 C C . GLU A 1 107 ? 15.234 -31.484 -3.809 1 96.19 107 GLU A C 1
ATOM 788 O O . GLU A 1 107 ? 14.391 -32.375 -4.004 1 96.19 107 GLU A O 1
ATOM 793 N N . ASN A 1 108 ? 14.945 -30.266 -3.273 1 96.62 108 ASN A N 1
ATOM 794 C CA . ASN A 1 108 ? 13.555 -29.906 -2.998 1 96.62 108 ASN A CA 1
ATOM 795 C C . ASN A 1 108 ? 12.695 -29.984 -4.254 1 96.62 108 ASN A C 1
ATOM 797 O O . ASN A 1 108 ? 11.586 -30.516 -4.223 1 96.62 108 ASN A O 1
ATOM 801 N N . MET A 1 109 ? 13.273 -29.453 -5.359 1 95 109 MET A N 1
ATOM 802 C CA . MET A 1 109 ? 12.531 -29.375 -6.617 1 95 109 MET A CA 1
ATOM 803 C C . MET A 1 109 ? 12.258 -30.766 -7.168 1 95 109 MET A C 1
ATOM 805 O O . MET A 1 109 ? 11.172 -31.047 -7.684 1 95 109 MET A O 1
ATOM 809 N N . LYS A 1 110 ? 13.156 -31.641 -7.035 1 91.75 110 LYS A N 1
ATOM 810 C CA . LYS A 1 110 ? 13 -33 -7.512 1 91.75 110 LYS A CA 1
ATOM 811 C C . LYS A 1 110 ? 12.016 -33.781 -6.641 1 91.75 110 LYS A C 1
ATOM 813 O O . LYS A 1 110 ? 11.227 -34.594 -7.145 1 91.75 110 LYS A O 1
ATOM 818 N N . ALA A 1 111 ? 12.07 -33.531 -5.379 1 90.81 111 ALA A N 1
ATOM 819 C CA . ALA A 1 111 ? 11.234 -34.25 -4.43 1 90.81 111 ALA A CA 1
ATOM 820 C C . ALA A 1 111 ? 9.766 -33.875 -4.582 1 90.81 111 ALA A C 1
ATOM 822 O O . ALA A 1 111 ? 8.867 -34.688 -4.398 1 90.81 111 ALA A O 1
ATOM 823 N N . LEU A 1 112 ? 9.531 -32.656 -4.969 1 89.69 112 LEU A N 1
ATOM 824 C CA . LEU A 1 112 ? 8.164 -32.156 -4.875 1 89.69 112 LEU A CA 1
ATOM 825 C C . LEU A 1 112 ? 7.664 -31.672 -6.23 1 89.69 112 LEU A C 1
ATOM 827 O O . LEU A 1 112 ? 6.477 -31.406 -6.398 1 89.69 112 LEU A O 1
ATOM 831 N N . GLY A 1 113 ? 8.539 -31.594 -7.176 1 78.62 113 GLY A N 1
ATOM 832 C CA . GLY A 1 113 ? 8.172 -31.078 -8.484 1 78.62 113 GLY A CA 1
ATOM 833 C C . GLY A 1 113 ? 7.367 -32.062 -9.312 1 78.62 113 GLY A C 1
ATOM 834 O O . GLY A 1 113 ? 6.504 -31.656 -10.094 1 78.62 113 GLY A O 1
ATOM 835 N N . ASP A 1 114 ? 7.684 -33.281 -9.094 1 76.94 114 ASP A N 1
ATOM 836 C CA . ASP A 1 114 ? 6.938 -34.344 -9.758 1 76.94 114 ASP A CA 1
ATOM 837 C C . ASP A 1 114 ? 5.707 -34.75 -8.945 1 76.94 114 ASP A C 1
ATOM 839 O O . ASP A 1 114 ? 5.82 -35.062 -7.762 1 76.94 114 ASP A O 1
ATOM 843 N N . LYS A 1 115 ? 4.594 -34.781 -9.617 1 74.25 115 LYS A N 1
ATOM 844 C CA . LYS A 1 115 ? 3.326 -34.969 -8.914 1 74.25 115 LYS A CA 1
ATOM 845 C C . LYS A 1 115 ? 3.285 -36.312 -8.219 1 74.25 115 LYS A C 1
ATOM 847 O O . LYS A 1 115 ? 2.84 -36.438 -7.07 1 74.25 115 LYS A O 1
ATOM 852 N N . ALA A 1 116 ? 3.736 -37.312 -8.875 1 74.31 116 ALA A N 1
ATOM 853 C CA . ALA A 1 116 ? 3.709 -38.656 -8.289 1 74.31 116 ALA A CA 1
ATOM 854 C C . ALA A 1 116 ? 4.637 -38.75 -7.082 1 74.31 116 ALA A C 1
ATOM 856 O O . ALA A 1 116 ? 4.262 -39.281 -6.043 1 74.31 116 ALA A O 1
ATOM 857 N N . THR A 1 117 ? 5.793 -38.281 -7.234 1 82.62 117 THR A N 1
ATOM 858 C CA . THR A 1 117 ? 6.754 -38.281 -6.137 1 82.62 117 THR A CA 1
ATOM 859 C C . THR A 1 117 ? 6.266 -37.406 -4.988 1 82.62 117 THR A C 1
ATOM 861 O O . THR A 1 117 ? 6.414 -37.75 -3.82 1 82.62 117 THR A O 1
ATOM 864 N N . ALA A 1 118 ? 5.672 -36.344 -5.359 1 87.5 118 ALA A N 1
ATOM 865 C CA . ALA A 1 118 ? 5.168 -35.406 -4.352 1 87.5 118 ALA A CA 1
ATOM 866 C C . ALA A 1 118 ? 4.078 -36.062 -3.506 1 87.5 118 ALA A C 1
ATOM 868 O O . ALA A 1 118 ? 4.02 -35.844 -2.291 1 87.5 118 ALA A O 1
ATOM 869 N N . ARG A 1 119 ? 3.254 -36.812 -4.098 1 85.75 119 ARG A N 1
ATOM 870 C CA . ARG A 1 119 ? 2.182 -37.5 -3.385 1 85.75 119 ARG A CA 1
ATOM 871 C C . ARG A 1 119 ? 2.744 -38.531 -2.426 1 85.75 119 ARG A C 1
ATOM 873 O O . ARG A 1 119 ? 2.23 -38.719 -1.319 1 85.75 119 ARG A O 1
ATOM 880 N N . LYS A 1 120 ? 3.691 -39.219 -2.928 1 87.75 120 LYS A N 1
ATOM 881 C CA . LYS A 1 120 ? 4.344 -40.219 -2.068 1 87.75 120 LYS A CA 1
ATOM 882 C C . LYS A 1 120 ? 4.957 -39.531 -0.839 1 87.75 120 LYS A C 1
ATOM 884 O O . LYS A 1 120 ? 4.773 -40 0.284 1 87.75 120 LYS A O 1
ATOM 889 N N . VAL A 1 121 ? 5.652 -38.5 -1.079 1 93 121 VAL A N 1
ATOM 890 C CA . VAL A 1 121 ? 6.301 -37.75 0.001 1 93 121 VAL A CA 1
ATOM 891 C C . VAL A 1 121 ? 5.242 -37.219 0.957 1 93 121 VAL A C 1
ATOM 893 O O . VAL A 1 121 ? 5.434 -37.219 2.176 1 93 121 VAL A O 1
ATOM 896 N N . ALA A 1 122 ? 4.141 -36.75 0.416 1 95 122 ALA A N 1
ATOM 897 C CA . ALA A 1 122 ? 3.047 -36.25 1.229 1 95 122 ALA A CA 1
ATOM 898 C C . ALA A 1 122 ? 2.48 -37.312 2.146 1 95 122 ALA A C 1
ATOM 900 O O . ALA A 1 122 ? 2.221 -37.062 3.326 1 95 122 ALA A O 1
ATOM 901 N N . ARG A 1 123 ? 2.334 -38.469 1.634 1 92.19 123 ARG A N 1
ATOM 902 C CA . ARG A 1 123 ? 1.838 -39.562 2.432 1 92.19 123 ARG A CA 1
ATOM 903 C C . ARG A 1 123 ? 2.799 -39.906 3.57 1 92.19 123 ARG A C 1
ATOM 905 O O . ARG A 1 123 ? 2.371 -40.156 4.695 1 92.19 123 ARG A O 1
ATOM 912 N N . GLU A 1 124 ? 3.996 -39.844 3.244 1 95.06 124 GLU A N 1
ATOM 913 C CA . GLU A 1 124 ? 5.016 -40.125 4.254 1 95.06 124 GLU A CA 1
ATOM 914 C C . GLU A 1 124 ? 4.973 -39.094 5.371 1 95.06 124 GLU A C 1
ATOM 916 O O . GLU A 1 124 ? 5.262 -39.406 6.527 1 95.06 124 GLU A O 1
ATOM 921 N N . ALA A 1 125 ? 4.637 -37.875 5.016 1 96.19 125 ALA A N 1
ATOM 922 C CA . ALA A 1 125 ? 4.594 -36.781 5.973 1 96.19 125 ALA A CA 1
ATOM 923 C C . ALA A 1 125 ? 3.244 -36.719 6.688 1 96.19 125 ALA A C 1
ATOM 925 O O . ALA A 1 125 ? 3.008 -35.844 7.52 1 96.19 125 ALA A O 1
ATOM 926 N N . GLY A 1 126 ? 2.32 -37.594 6.316 1 95.81 126 GLY A N 1
ATOM 927 C CA . GLY A 1 126 ? 1.01 -37.656 6.949 1 95.81 126 GLY A CA 1
ATOM 928 C C . GLY A 1 126 ? 0.063 -36.594 6.426 1 95.81 126 GLY A C 1
ATOM 929 O O . GLY A 1 126 ? -0.839 -36.156 7.141 1 95.81 126 GLY A O 1
ATOM 930 N N . VAL A 1 127 ? 0.284 -36.125 5.27 1 96.94 127 VAL A N 1
ATOM 931 C CA . VAL A 1 127 ? -0.575 -35.125 4.656 1 96.94 127 VAL A CA 1
ATOM 932 C C . VAL A 1 127 ? -1.585 -35.812 3.732 1 96.94 127 VAL A C 1
ATOM 934 O O . VAL A 1 127 ? -1.21 -36.594 2.871 1 96.94 127 VAL A O 1
ATOM 937 N N . PRO A 1 128 ? -2.838 -35.5 3.916 1 94.38 128 PRO A N 1
ATOM 938 C CA . PRO A 1 128 ? -3.863 -36.156 3.088 1 94.38 128 PRO A CA 1
ATOM 939 C C . PRO A 1 128 ? -3.684 -35.875 1.599 1 94.38 128 PRO A C 1
ATOM 941 O O . PRO A 1 128 ? -3.432 -34.719 1.215 1 94.38 128 PRO A O 1
ATOM 944 N N . THR A 1 129 ? -3.75 -36.875 0.844 1 92.56 129 THR A N 1
ATOM 945 C CA . THR A 1 129 ? -3.75 -36.75 -0.609 1 92.56 129 THR A CA 1
ATOM 946 C C . THR A 1 129 ? -5.051 -37.281 -1.198 1 92.56 129 THR A C 1
ATOM 948 O O . THR A 1 129 ? -5.836 -37.938 -0.499 1 92.56 129 THR A O 1
ATOM 951 N N . VAL A 1 130 ? -5.266 -36.875 -2.447 1 87.5 130 VAL A N 1
ATOM 952 C CA . VAL A 1 130 ? -6.48 -37.344 -3.096 1 87.5 130 VAL A CA 1
ATOM 953 C C . VAL A 1 130 ? -6.438 -38.875 -3.189 1 87.5 130 VAL A C 1
ATOM 955 O O . VAL A 1 130 ? -5.488 -39.438 -3.742 1 87.5 130 VAL A O 1
ATOM 958 N N . PRO A 1 131 ? -7.414 -39.406 -2.623 1 86.81 131 PRO A N 1
ATOM 959 C CA . PRO A 1 131 ? -7.43 -40.875 -2.73 1 86.81 131 PRO A CA 1
ATOM 960 C C . PRO A 1 131 ? -7.461 -41.375 -4.18 1 86.81 131 PRO A C 1
ATOM 962 O O . PRO A 1 131 ? -8.148 -40.781 -5.016 1 86.81 131 PRO A O 1
ATOM 965 N N . GLY A 1 132 ? -6.57 -42.25 -4.445 1 83.25 132 GLY A N 1
ATOM 966 C CA . GLY A 1 132 ? -6.512 -42.75 -5.801 1 83.25 132 GLY A CA 1
ATOM 967 C C . GLY A 1 132 ? -5.746 -44.062 -5.902 1 83.25 132 GLY A C 1
ATOM 968 O O . GLY A 1 132 ? -5.387 -44.656 -4.887 1 83.25 132 GLY A O 1
ATOM 969 N N . THR A 1 133 ? -5.703 -44.562 -7.168 1 81.75 133 THR A N 1
ATOM 970 C CA . THR A 1 133 ? -5.035 -45.812 -7.422 1 81.75 133 THR A CA 1
ATOM 971 C C . THR A 1 133 ? -3.779 -45.594 -8.266 1 81.75 133 THR A C 1
ATOM 973 O O . THR A 1 133 ? -3.559 -44.531 -8.797 1 81.75 133 THR A O 1
ATOM 976 N N . ASP A 1 134 ? -2.906 -46.531 -8.117 1 78.44 134 ASP A N 1
ATOM 977 C CA . ASP A 1 134 ? -1.933 -46.625 -9.203 1 78.44 134 ASP A CA 1
ATOM 978 C C . ASP A 1 134 ? -2.602 -47.062 -10.508 1 78.44 134 ASP A C 1
ATOM 980 O O . ASP A 1 134 ? -3.83 -47.062 -10.609 1 78.44 134 ASP A O 1
ATOM 984 N N . GLU A 1 135 ? -1.726 -47.219 -11.562 1 80.06 135 GLU A N 1
ATOM 985 C CA . GLU A 1 135 ? -2.295 -47.656 -12.828 1 80.06 135 GLU A CA 1
ATOM 986 C C . GLU A 1 135 ? -3.172 -48.906 -12.633 1 80.06 135 GLU A C 1
ATOM 988 O O . GLU A 1 135 ? -2.785 -49.844 -11.938 1 80.06 135 GLU A O 1
ATOM 993 N N . LEU A 1 136 ? -4.371 -48.781 -13.211 1 85.31 136 LEU A N 1
ATOM 994 C CA . LEU A 1 136 ? -5.348 -49.875 -13.062 1 85.31 136 LEU A CA 1
ATOM 995 C C . LEU A 1 136 ? -4.977 -51.062 -13.93 1 85.31 136 LEU A C 1
ATOM 997 O O . LEU A 1 136 ? -4.672 -50.906 -15.117 1 85.31 136 LEU A O 1
ATOM 1001 N N . GLU A 1 137 ? -4.992 -52.25 -13.305 1 84.06 137 GLU A N 1
ATOM 1002 C CA . GLU A 1 137 ? -4.637 -53.469 -14.023 1 84.06 137 GLU A CA 1
ATOM 1003 C C . GLU A 1 137 ? -5.879 -54.156 -14.57 1 84.06 137 GLU A C 1
ATOM 1005 O O . GLU A 1 137 ? -5.785 -54.969 -15.508 1 84.06 137 GLU A O 1
ATOM 1010 N N . SER A 1 138 ? -7.004 -54 -13.938 1 88.31 138 SER A N 1
ATOM 1011 C CA . SER A 1 138 ? -8.227 -54.688 -14.359 1 88.31 138 SER A CA 1
ATOM 1012 C C . SER A 1 138 ? -9.461 -53.844 -14.008 1 88.31 138 SER A C 1
ATOM 1014 O O . SER A 1 138 ? -9.383 -52.938 -13.18 1 88.31 138 SER A O 1
ATOM 1016 N N . ILE A 1 139 ? -10.469 -54.188 -14.672 1 90.62 139 ILE A N 1
ATOM 1017 C CA . ILE A 1 139 ? -11.742 -53.531 -14.406 1 90.62 139 ILE A CA 1
ATOM 1018 C C . ILE A 1 139 ? -12.203 -53.875 -12.984 1 90.62 139 ILE A C 1
ATOM 1020 O O . ILE A 1 139 ? -12.789 -53 -12.305 1 90.62 139 ILE A O 1
ATOM 1024 N N . GLU A 1 140 ? -11.945 -55.062 -12.617 1 91.19 140 GLU A N 1
ATOM 1025 C CA . GLU A 1 140 ? -12.32 -55.469 -11.266 1 91.19 140 GLU A CA 1
ATOM 1026 C C . GLU A 1 140 ? -11.562 -54.656 -10.219 1 91.19 140 GLU A C 1
ATOM 1028 O O . GLU A 1 140 ? -12.133 -54.281 -9.195 1 91.19 140 GLU A O 1
ATOM 1033 N N . GLU A 1 141 ? -10.391 -54.469 -10.492 1 91.69 141 GLU A N 1
ATOM 1034 C CA . GLU A 1 141 ? -9.594 -53.625 -9.609 1 91.69 141 GLU A CA 1
ATOM 1035 C C . GLU A 1 141 ? -10.148 -52.188 -9.578 1 91.69 141 GLU A C 1
ATOM 1037 O O . GLU A 1 141 ? -10.188 -51.562 -8.516 1 91.69 141 GLU A O 1
ATOM 1042 N N . ALA A 1 142 ? -10.539 -51.75 -10.68 1 92.19 142 ALA A N 1
ATOM 1043 C CA . ALA A 1 142 ? -11.109 -50.406 -10.781 1 92.19 142 ALA A CA 1
ATOM 1044 C C . ALA A 1 142 ? -12.383 -50.281 -9.945 1 92.19 142 ALA A C 1
ATOM 1046 O O . ALA A 1 142 ? -12.594 -49.281 -9.25 1 92.19 142 ALA A O 1
ATOM 1047 N N . LYS A 1 143 ? -13.164 -51.281 -10.062 1 92.5 143 LYS A N 1
ATOM 1048 C CA . LYS A 1 143 ? -14.414 -51.312 -9.312 1 92.5 143 LYS A CA 1
ATOM 1049 C C . LYS A 1 143 ? -14.156 -51.344 -7.809 1 92.5 143 LYS A C 1
ATOM 1051 O O . LYS A 1 143 ? -14.797 -50.594 -7.051 1 92.5 143 LYS A O 1
ATOM 1056 N N . ARG A 1 144 ? -13.281 -52.156 -7.434 1 92.38 144 ARG A N 1
ATOM 1057 C CA . ARG A 1 144 ? -12.938 -52.25 -6.02 1 92.38 144 ARG A CA 1
ATOM 1058 C C . ARG A 1 144 ? -12.375 -50.938 -5.504 1 92.38 144 ARG A C 1
ATOM 1060 O O . ARG A 1 144 ? -12.789 -50.438 -4.449 1 92.38 144 ARG A O 1
ATOM 1067 N N . ALA A 1 145 ? -11.461 -50.438 -6.25 1 90.5 145 ALA A N 1
ATOM 1068 C CA . ALA A 1 145 ? -10.82 -49.188 -5.867 1 90.5 145 ALA A CA 1
ATOM 1069 C C . ALA A 1 145 ? -11.836 -48.062 -5.797 1 90.5 145 ALA A C 1
ATOM 1071 O O . ALA A 1 145 ? -11.797 -47.219 -4.875 1 90.5 145 ALA A O 1
ATOM 1072 N N . ALA A 1 146 ? -12.641 -47.969 -6.715 1 92.69 146 ALA A N 1
ATOM 1073 C CA . ALA A 1 146 ? -13.648 -46.906 -6.762 1 92.69 146 ALA A CA 1
ATOM 1074 C C . ALA A 1 146 ? -14.586 -47 -5.559 1 92.69 146 ALA A C 1
ATOM 1076 O O . ALA A 1 146 ? -15.008 -45.969 -5.016 1 92.69 146 ALA A O 1
ATOM 1077 N N . ARG A 1 147 ? -14.883 -48.188 -5.188 1 91.62 147 ARG A N 1
ATOM 1078 C CA . ARG A 1 147 ? -15.719 -48.406 -4.012 1 91.62 147 ARG A CA 1
ATOM 1079 C C . ARG A 1 147 ? -15.016 -47.938 -2.742 1 91.62 147 ARG A C 1
ATOM 1081 O O . ARG A 1 147 ? -15.633 -47.344 -1.854 1 91.62 147 ARG A O 1
ATOM 1088 N N . GLU A 1 148 ? -13.836 -48.219 -2.715 1 91.19 148 GLU A N 1
ATOM 1089 C CA . GLU A 1 148 ? -13.047 -47.812 -1.553 1 91.19 148 GLU A CA 1
ATOM 1090 C C . GLU A 1 148 ? -12.867 -46.312 -1.484 1 91.19 148 GLU A C 1
ATOM 1092 O O . GLU A 1 148 ? -12.945 -45.719 -0.406 1 91.19 148 GLU A O 1
ATOM 1097 N N . ILE A 1 149 ? -12.609 -45.719 -2.586 1 88.19 149 ILE A N 1
ATOM 1098 C CA . ILE A 1 149 ? -12.398 -44.25 -2.689 1 88.19 149 ILE A CA 1
ATOM 1099 C C . ILE A 1 149 ? -13.734 -43.531 -2.49 1 88.19 149 ILE A C 1
ATOM 1101 O O . ILE A 1 149 ? -13.781 -42.5 -1.842 1 88.19 149 ILE A O 1
ATOM 1105 N N . GLY A 1 150 ? -14.766 -44.156 -2.951 1 87.31 150 GLY A N 1
ATOM 1106 C CA . GLY A 1 150 ? -16.078 -43.531 -2.949 1 87.31 150 GLY A CA 1
ATOM 1107 C C . GLY A 1 150 ? -16.359 -42.719 -4.199 1 87.31 150 GLY A C 1
ATOM 1108 O O . GLY A 1 150 ? -15.539 -41.906 -4.613 1 87.31 150 GLY A O 1
ATOM 1109 N N . TYR A 1 151 ? -17.531 -42.906 -4.844 1 88.31 151 TYR A N 1
ATOM 1110 C CA . TYR A 1 151 ? -17.953 -42.156 -6.023 1 88.31 151 TYR A CA 1
ATOM 1111 C C . TYR A 1 151 ? -18.375 -40.75 -5.656 1 88.31 151 TYR A C 1
ATOM 1113 O O . TYR A 1 151 ? -18.812 -40.5 -4.535 1 88.31 151 TYR A O 1
ATOM 1121 N N . PRO A 1 152 ? -18.25 -39.781 -6.461 1 88.62 152 PRO A N 1
ATOM 1122 C CA . PRO A 1 152 ? -17.719 -39.906 -7.824 1 88.62 152 PRO A CA 1
ATOM 1123 C C . PRO A 1 152 ? -16.203 -40 -7.863 1 88.62 152 PRO A C 1
ATOM 1125 O O . PRO A 1 152 ? -15.523 -39.531 -6.941 1 88.62 152 PRO A O 1
ATOM 1128 N N . VAL A 1 153 ? -15.734 -40.656 -8.945 1 89.75 153 VAL A N 1
ATOM 1129 C CA . VAL A 1 153 ? -14.305 -40.812 -9.172 1 89.75 153 VAL A CA 1
ATOM 1130 C C . VAL A 1 153 ? -13.953 -40.312 -10.57 1 89.75 153 VAL A C 1
ATOM 1132 O O . VAL A 1 153 ? -14.836 -40.062 -11.391 1 89.75 153 VAL A O 1
ATOM 1135 N N . ILE A 1 154 ? -12.672 -39.969 -10.68 1 85.5 154 ILE A N 1
ATOM 1136 C CA . ILE A 1 154 ? -12.227 -39.5 -11.984 1 85.5 154 ILE A CA 1
ATOM 1137 C C . ILE A 1 154 ? -11.141 -40.438 -12.523 1 85.5 154 ILE A C 1
ATOM 1139 O O . ILE A 1 154 ? -10.25 -40.875 -11.773 1 85.5 154 ILE A O 1
ATOM 1143 N N . LEU A 1 155 ? -11.383 -40.875 -13.812 1 84.88 155 LEU A N 1
ATOM 1144 C CA . LEU A 1 155 ? -10.391 -41.656 -14.531 1 84.88 155 LEU A CA 1
ATOM 1145 C C . LEU A 1 155 ? -9.422 -40.75 -15.281 1 84.88 155 LEU A C 1
ATOM 1147 O O . LEU A 1 155 ? -9.836 -39.844 -15.984 1 84.88 155 LEU A O 1
ATOM 1151 N N . LYS A 1 156 ? -8.195 -40.875 -14.977 1 78.38 156 LYS A N 1
ATOM 1152 C CA . LYS A 1 156 ? -7.172 -40.062 -15.656 1 78.38 156 LYS A CA 1
ATOM 1153 C C . LYS A 1 156 ? -6.184 -40.969 -16.391 1 78.38 156 LYS A C 1
ATOM 1155 O O . LYS A 1 156 ? -5.832 -42.062 -15.906 1 78.38 156 LYS A O 1
ATOM 1160 N N . ALA A 1 157 ? -5.852 -40.531 -17.609 1 73.5 157 ALA A N 1
ATOM 1161 C CA . ALA A 1 157 ? -4.809 -41.25 -18.344 1 73.5 157 ALA A CA 1
ATOM 1162 C C . ALA A 1 157 ? -3.445 -41.031 -17.688 1 73.5 157 ALA A C 1
ATOM 1164 O O . ALA A 1 157 ? -3.107 -39.938 -17.266 1 73.5 157 ALA A O 1
ATOM 1165 N N . SER A 1 158 ? -2.682 -42.062 -17.562 1 69.62 158 SER A N 1
ATOM 1166 C CA . SER A 1 158 ? -1.369 -42 -16.938 1 69.62 158 SER A CA 1
ATOM 1167 C C . SER A 1 158 ? -0.417 -41.094 -17.719 1 69.62 158 SER A C 1
ATOM 1169 O O . SER A 1 158 ? 0.416 -40.406 -17.125 1 69.62 158 SER A O 1
ATOM 1171 N N . ALA A 1 159 ? -0.588 -41.25 -18.984 1 57.88 159 ALA A N 1
ATOM 1172 C CA . ALA A 1 159 ? 0.283 -40.469 -19.875 1 57.88 159 ALA A CA 1
ATOM 1173 C C . ALA A 1 159 ? -0.355 -39.125 -20.234 1 57.88 159 ALA A C 1
ATOM 1175 O O . ALA A 1 159 ? 0.19 -38.375 -21.047 1 57.88 159 ALA A O 1
ATOM 1176 N N . GLY A 1 160 ? -1.569 -38.969 -19.656 1 52.69 160 GLY A N 1
ATOM 1177 C CA . GLY A 1 160 ? -2.311 -37.781 -20.078 1 52.69 160 GLY A CA 1
ATOM 1178 C C . GLY A 1 160 ? -2.016 -36.562 -19.25 1 52.69 160 GLY A C 1
ATOM 1179 O O . GLY A 1 160 ? -1.494 -36.656 -18.141 1 52.69 160 GLY A O 1
ATOM 1180 N N . GLY A 1 161 ? -1.871 -35.344 -19.859 1 50.88 161 GLY A N 1
ATOM 1181 C CA . GLY A 1 161 ? -1.767 -34.031 -19.25 1 50.88 161 GLY A CA 1
ATOM 1182 C C . GLY A 1 161 ? -2.789 -33.062 -19.781 1 50.88 161 GLY A C 1
ATOM 1183 O O . GLY A 1 161 ? -3.484 -33.344 -20.766 1 50.88 161 GLY A O 1
ATOM 1184 N N . GLY A 1 162 ? -3.25 -32.031 -19.109 1 44.31 162 GLY A N 1
ATOM 1185 C CA . GLY A 1 162 ? -4.004 -30.875 -19.594 1 44.31 162 GLY A CA 1
ATOM 1186 C C . GLY A 1 162 ? -5.492 -31.141 -19.703 1 44.31 162 GLY A C 1
ATOM 1187 O O . GLY A 1 162 ? -6.168 -30.578 -20.562 1 44.31 162 GLY A O 1
ATOM 1188 N N . GLY A 1 163 ? -6.023 -31.969 -18.922 1 52.94 163 GLY A N 1
ATOM 1189 C CA . GLY A 1 163 ? -7.457 -32.219 -18.922 1 52.94 163 GLY A CA 1
ATOM 1190 C C . GLY A 1 163 ? -7.891 -33.219 -19.938 1 52.94 163 GLY A C 1
ATOM 1191 O O . GLY A 1 163 ? -9.047 -33.656 -19.953 1 52.94 163 GLY A O 1
ATOM 1192 N N . ARG A 1 164 ? -6.988 -33.594 -20.906 1 52.75 164 ARG A N 1
ATOM 1193 C CA . ARG A 1 164 ? -7.328 -34.594 -21.922 1 52.75 164 ARG A CA 1
ATOM 1194 C C . ARG A 1 164 ? -7.219 -36 -21.344 1 52.75 164 ARG A C 1
ATOM 1196 O O . ARG A 1 164 ? -6.297 -36.312 -20.578 1 52.75 164 ARG A O 1
ATOM 1203 N N . GLY A 1 165 ? -8.188 -36.75 -21.5 1 57.56 165 GLY A N 1
ATOM 1204 C CA . GLY A 1 165 ? -8.227 -38.125 -21.078 1 57.56 165 GLY A CA 1
ATOM 1205 C C . GLY A 1 165 ? -8.789 -38.312 -19.688 1 57.56 165 GLY A C 1
ATOM 1206 O O . GLY A 1 165 ? -8.359 -39.188 -18.953 1 57.56 165 GLY A O 1
ATOM 1207 N N . MET A 1 166 ? -9.461 -37.281 -19.281 1 70.88 166 MET A N 1
ATOM 1208 C CA . MET A 1 166 ? -10.086 -37.406 -17.953 1 70.88 166 MET A CA 1
ATOM 1209 C C . MET A 1 166 ? -11.586 -37.625 -18.078 1 70.88 166 MET A C 1
ATOM 1211 O O . MET A 1 166 ? -12.219 -37.125 -19.016 1 70.88 166 MET A O 1
ATOM 1215 N N . ARG A 1 167 ? -12.188 -38.594 -17.297 1 76.38 167 ARG A N 1
ATOM 1216 C CA . ARG A 1 167 ? -13.617 -38.875 -17.281 1 76.38 167 ARG A CA 1
ATOM 1217 C C . ARG A 1 167 ? -14.117 -39.062 -15.852 1 76.38 167 ARG A C 1
ATOM 1219 O O . ARG A 1 167 ? -13.57 -39.844 -15.086 1 76.38 167 ARG A O 1
ATOM 1226 N N . VAL A 1 168 ? -15.125 -38.281 -15.586 1 85.31 168 VAL A N 1
ATOM 1227 C CA . VAL A 1 168 ? -15.727 -38.438 -14.266 1 85.31 168 VAL A CA 1
ATOM 1228 C C . VAL A 1 168 ? -16.75 -39.562 -14.281 1 85.31 168 VAL A C 1
ATOM 1230 O O . VAL A 1 168 ? -17.531 -39.688 -15.234 1 85.31 168 VAL A O 1
ATOM 1233 N N . VAL A 1 169 ? -16.703 -40.438 -13.312 1 89.25 169 VAL A N 1
ATOM 1234 C CA . VAL A 1 169 ? -17.625 -41.562 -13.164 1 89.25 169 VAL A CA 1
ATOM 1235 C C . VAL A 1 169 ? -18.438 -41.406 -11.875 1 89.25 169 VAL A C 1
ATOM 1237 O O . VAL A 1 169 ? -17.859 -41.344 -10.781 1 89.25 169 VAL A O 1
ATOM 1240 N N . HIS A 1 170 ? -19.703 -41.375 -11.961 1 89.81 170 HIS A N 1
ATOM 1241 C CA . HIS A 1 170 ? -20.547 -41.062 -10.805 1 89.81 170 HIS A CA 1
ATOM 1242 C C . HIS A 1 170 ? -21.062 -42.344 -10.156 1 89.81 170 HIS A C 1
ATOM 1244 O O . HIS A 1 170 ? -21.422 -42.344 -8.977 1 89.81 170 HIS A O 1
ATOM 1250 N N . THR A 1 171 ? -21.188 -43.406 -11 1 91.19 171 THR A N 1
ATOM 1251 C CA . THR A 1 171 ? -21.781 -44.625 -10.461 1 91.19 171 THR A CA 1
ATOM 1252 C C . THR A 1 171 ? -20.984 -45.844 -10.906 1 91.19 171 THR A C 1
ATOM 1254 O O . THR A 1 171 ? -20.234 -45.781 -11.883 1 91.19 171 THR A O 1
ATOM 1257 N N . GLU A 1 172 ? -21.156 -46.875 -10.156 1 91.12 172 GLU A N 1
ATOM 1258 C CA . GLU A 1 172 ? -20.469 -48.125 -10.469 1 91.12 172 GLU A CA 1
ATOM 1259 C C . GLU A 1 172 ? -20.875 -48.688 -11.828 1 91.12 172 GLU A C 1
ATOM 1261 O O . GLU A 1 172 ? -20.078 -49.25 -12.547 1 91.12 172 GLU A O 1
ATOM 1266 N N . GLU A 1 173 ? -22.125 -48.406 -12.18 1 90.44 173 GLU A N 1
ATOM 1267 C CA . GLU A 1 173 ? -22.656 -48.906 -13.445 1 90.44 173 GLU A CA 1
ATOM 1268 C C . GLU A 1 173 ? -21.922 -48.312 -14.641 1 90.44 173 GLU A C 1
ATOM 1270 O O . GLU A 1 173 ? -21.75 -48.969 -15.664 1 90.44 173 GLU A O 1
ATOM 1275 N N . GLU A 1 174 ? -21.453 -47.188 -14.43 1 91.75 174 GLU A N 1
ATOM 1276 C CA . GLU A 1 174 ? -20.797 -46.469 -15.531 1 91.75 174 GLU A CA 1
ATOM 1277 C C . GLU A 1 174 ? -19.297 -46.75 -15.57 1 91.75 174 GLU A C 1
ATOM 1279 O O . GLU A 1 174 ? -18.641 -46.5 -16.578 1 91.75 174 GLU A O 1
ATOM 1284 N N . LEU A 1 175 ? -18.75 -47.312 -14.586 1 93.06 175 LEU A N 1
ATOM 1285 C CA . LEU A 1 175 ? -17.312 -47.375 -14.383 1 93.06 175 LEU A CA 1
ATOM 1286 C C . LEU A 1 175 ? -16.641 -48.219 -15.469 1 93.06 175 LEU A C 1
ATOM 1288 O O . LEU A 1 175 ? -15.625 -47.844 -16.031 1 93.06 175 LEU A O 1
ATOM 1292 N N . GLU A 1 176 ? -17.266 -49.344 -15.688 1 90.44 176 GLU A N 1
ATOM 1293 C CA . GLU A 1 176 ? -16.672 -50.25 -16.656 1 90.44 176 GLU A CA 1
ATOM 1294 C C . GLU A 1 176 ? -16.562 -49.625 -18.031 1 90.44 176 GLU A C 1
ATOM 1296 O O . GLU A 1 176 ? -15.5 -49.656 -18.656 1 90.44 176 GLU A O 1
ATOM 1301 N N . ARG A 1 177 ? -17.641 -49.062 -18.406 1 90.94 177 ARG A N 1
ATOM 1302 C CA . ARG A 1 177 ? -17.656 -48.375 -19.703 1 90.94 177 ARG A CA 1
ATOM 1303 C C . ARG A 1 177 ? -16.672 -47.219 -19.719 1 90.94 177 ARG A C 1
ATOM 1305 O O . ARG A 1 177 ? -15.984 -47 -20.703 1 90.94 177 ARG A O 1
ATOM 1312 N N . ALA A 1 178 ? -16.641 -46.531 -18.672 1 91.25 178 ALA A N 1
ATOM 1313 C CA . ALA A 1 178 ? -15.781 -45.375 -18.578 1 91.25 178 ALA A CA 1
ATOM 1314 C C . ALA A 1 178 ? -14.305 -45.75 -18.641 1 91.25 178 ALA A C 1
ATOM 1316 O O . ALA A 1 178 ? -13.5 -45.062 -19.266 1 91.25 178 ALA A O 1
ATOM 1317 N N . VAL A 1 179 ? -13.961 -46.812 -18.016 1 89.94 179 VAL A N 1
ATOM 1318 C CA . VAL A 1 179 ? -12.578 -47.281 -18 1 89.94 179 VAL A CA 1
ATOM 1319 C C . VAL A 1 179 ? -12.148 -47.656 -19.422 1 89.94 179 VAL A C 1
ATOM 1321 O O . VAL A 1 179 ? -11.07 -47.281 -19.875 1 89.94 179 VAL A O 1
ATOM 1324 N N . GLN A 1 180 ? -13.031 -48.406 -20.047 1 87.62 180 GLN A N 1
ATOM 1325 C CA . GLN A 1 180 ? -12.727 -48.844 -21.406 1 87.62 180 GLN A CA 1
ATOM 1326 C C . GLN A 1 180 ? -12.555 -47.625 -22.344 1 87.62 180 GLN A C 1
ATOM 1328 O O . GLN A 1 180 ? -11.617 -47.594 -23.141 1 87.62 180 GLN A O 1
ATOM 1333 N N . GLN A 1 181 ? -13.406 -46.781 -22.156 1 87.5 181 GLN A N 1
ATOM 1334 C CA . GLN A 1 181 ? -13.344 -45.594 -22.984 1 87.5 181 GLN A CA 1
ATOM 1335 C C . GLN A 1 181 ? -12.086 -44.781 -22.688 1 87.5 181 GLN A C 1
ATOM 1337 O O . GLN A 1 181 ? -11.422 -44.281 -23.609 1 87.5 181 GLN A O 1
ATOM 1342 N N . ALA A 1 182 ? -11.812 -44.562 -21.5 1 83.62 182 ALA A N 1
ATOM 1343 C CA . ALA A 1 182 ? -10.633 -43.812 -21.094 1 83.62 182 ALA A CA 1
ATOM 1344 C C . ALA A 1 182 ? -9.359 -44.469 -21.594 1 83.62 182 ALA A C 1
ATOM 1346 O O . ALA A 1 182 ? -8.422 -43.781 -22.016 1 83.62 182 ALA A O 1
ATOM 1347 N N . GLN A 1 183 ? -9.352 -45.75 -21.516 1 84.5 183 GLN A N 1
ATOM 1348 C CA . GLN A 1 183 ? -8.195 -46.5 -22 1 84.5 183 GLN A CA 1
ATOM 1349 C C . GLN A 1 183 ? -8.023 -46.344 -23.5 1 84.5 183 GLN A C 1
ATOM 1351 O O . GLN A 1 183 ? -6.906 -46.188 -23.984 1 84.5 183 GLN A O 1
ATOM 1356 N N . GLU A 1 184 ? -9.141 -46.406 -24.172 1 82.94 184 GLU A N 1
ATOM 1357 C CA . GLU A 1 184 ? -9.102 -46.219 -25.625 1 82.94 184 GLU A CA 1
ATOM 1358 C C . GLU A 1 184 ? -8.648 -44.812 -25.984 1 82.94 184 GLU A C 1
ATOM 1360 O O . GLU A 1 184 ? -7.84 -44.625 -26.906 1 82.94 184 GLU A O 1
ATOM 1365 N N . GLU A 1 185 ? -9.219 -43.938 -25.297 1 81.06 185 GLU A N 1
ATOM 1366 C CA . GLU A 1 185 ? -8.836 -42.562 -25.531 1 81.06 185 GLU A CA 1
ATOM 1367 C C . GLU A 1 185 ? -7.359 -42.344 -25.203 1 81.06 185 GLU A C 1
ATOM 1369 O O . GLU A 1 185 ? -6.66 -41.625 -25.938 1 81.06 185 GLU A O 1
ATOM 1374 N N . ALA A 1 186 ? -6.93 -42.812 -24.156 1 76.31 186 ALA A N 1
ATOM 1375 C CA . ALA A 1 186 ? -5.535 -42.688 -23.75 1 76.31 186 ALA A CA 1
ATOM 1376 C C . ALA A 1 186 ? -4.605 -43.344 -24.766 1 76.31 186 ALA A C 1
ATOM 1378 O O . ALA A 1 186 ? -3.551 -42.781 -25.109 1 76.31 186 ALA A O 1
ATOM 1379 N N . ARG A 1 187 ? -5.047 -44.469 -25.234 1 79.62 187 ARG A N 1
ATOM 1380 C CA . ARG A 1 187 ? -4.281 -45.156 -26.266 1 79.62 187 ARG A CA 1
ATOM 1381 C C . ARG A 1 187 ? -4.195 -44.312 -27.531 1 79.62 187 ARG A C 1
ATOM 1383 O O . ARG A 1 187 ? -3.119 -44.188 -28.109 1 79.62 187 ARG A O 1
ATOM 1390 N N . ALA A 1 188 ? -5.285 -43.812 -27.828 1 76.94 188 ALA A N 1
ATOM 1391 C CA . ALA A 1 188 ? -5.363 -43.031 -29.062 1 76.94 188 ALA A CA 1
ATOM 1392 C C . ALA A 1 188 ? -4.582 -41.719 -28.922 1 76.94 188 ALA A C 1
ATOM 1394 O O . ALA A 1 188 ? -3.924 -41.281 -29.875 1 76.94 188 ALA A O 1
ATOM 1395 N N . ALA A 1 189 ? -4.727 -41.188 -27.75 1 67.88 189 ALA A N 1
ATOM 1396 C CA . ALA A 1 189 ? -4.172 -39.875 -27.547 1 67.88 189 ALA A CA 1
ATOM 1397 C C . ALA A 1 189 ? -2.693 -39.938 -27.172 1 67.88 189 ALA A C 1
ATOM 1399 O O . ALA A 1 189 ? -1.904 -39.062 -27.578 1 67.88 189 ALA A O 1
ATOM 1400 N N . PHE A 1 190 ? -2.322 -40.938 -26.406 1 67.06 190 PHE A N 1
ATOM 1401 C CA . PHE A 1 190 ? -0.996 -40.906 -25.797 1 67.06 190 PHE A CA 1
ATOM 1402 C C . PHE A 1 190 ? -0.233 -42.188 -26.094 1 67.06 190 PHE A C 1
ATOM 1404 O O . PHE A 1 190 ? 0.929 -42.312 -25.703 1 67.06 190 PHE A O 1
ATOM 1411 N N . GLY A 1 191 ? -0.88 -43.156 -26.844 1 72.31 191 GLY A N 1
ATOM 1412 C CA . GLY A 1 191 ? -0.248 -44.438 -27.141 1 72.31 191 GLY A CA 1
ATOM 1413 C C . GLY A 1 191 ? -0.083 -45.344 -25.922 1 72.31 191 GLY A C 1
ATOM 1414 O O . GLY A 1 191 ? 0.645 -46.344 -25.969 1 72.31 191 GLY A O 1
ATOM 1415 N N . ASN A 1 192 ? -0.567 -44.969 -24.859 1 76.81 192 ASN A N 1
ATOM 1416 C CA . ASN A 1 192 ? -0.546 -45.688 -23.594 1 76.81 192 ASN A CA 1
ATOM 1417 C C . ASN A 1 192 ? -1.938 -45.781 -22.984 1 76.81 192 ASN A C 1
ATOM 1419 O O . ASN A 1 192 ? -2.508 -44.75 -22.578 1 76.81 192 ASN A O 1
ATOM 1423 N N . PRO A 1 193 ? -2.443 -46.938 -22.922 1 81.81 193 PRO A N 1
ATOM 1424 C CA . PRO A 1 193 ? -3.824 -47.062 -22.453 1 81.81 193 PRO A CA 1
ATOM 1425 C C . PRO A 1 193 ? -3.934 -47.031 -20.922 1 81.81 193 PRO A C 1
ATOM 1427 O O . PRO A 1 193 ? -5.035 -47.125 -20.391 1 81.81 193 PRO A O 1
ATOM 1430 N N . ALA A 1 194 ? -2.805 -46.875 -20.266 1 82.12 194 ALA A N 1
ATOM 1431 C CA . ALA A 1 194 ? -2.814 -46.938 -18.812 1 82.12 194 ALA A CA 1
ATOM 1432 C C . ALA A 1 194 ? -3.619 -45.781 -18.219 1 82.12 194 ALA A C 1
ATOM 1434 O O . ALA A 1 194 ? -3.479 -44.625 -18.656 1 82.12 194 ALA A O 1
ATOM 1435 N N . VAL A 1 195 ? -4.543 -46.156 -17.312 1 85.06 195 VAL A N 1
ATOM 1436 C CA . VAL A 1 195 ? -5.367 -45.156 -16.625 1 85.06 195 VAL A CA 1
ATOM 1437 C C . VAL A 1 195 ? -5.348 -45.438 -15.117 1 85.06 195 VAL A C 1
ATOM 1439 O O . VAL A 1 195 ? -5.012 -46.531 -14.672 1 85.06 195 VAL A O 1
ATOM 1442 N N . TYR A 1 196 ? -5.527 -44.438 -14.352 1 84.38 196 TYR A N 1
ATOM 1443 C CA . TYR A 1 196 ? -5.672 -44.562 -12.906 1 84.38 196 TYR A CA 1
ATOM 1444 C C . TYR A 1 196 ? -6.898 -43.812 -12.406 1 84.38 196 TYR A C 1
ATOM 1446 O O . TYR A 1 196 ? -7.496 -43.031 -13.148 1 84.38 196 TYR A O 1
ATOM 1454 N N . LEU A 1 197 ? -7.34 -44.219 -11.148 1 86 197 LEU A N 1
ATOM 1455 C CA . LEU A 1 197 ? -8.531 -43.656 -10.516 1 86 197 LEU A CA 1
ATOM 1456 C C . LEU A 1 197 ? -8.141 -42.719 -9.383 1 86 197 LEU A C 1
ATOM 1458 O O . LEU A 1 197 ? -7.203 -43 -8.633 1 86 197 LEU A O 1
ATOM 1462 N N . GLU A 1 198 ? -8.914 -41.594 -9.352 1 86 198 GLU A N 1
ATOM 1463 C CA . GLU A 1 198 ? -8.797 -40.688 -8.219 1 86 198 GLU A CA 1
ATOM 1464 C C . GLU A 1 198 ? -10.164 -40.188 -7.766 1 86 198 GLU A C 1
ATOM 1466 O O . GLU A 1 198 ? -11.125 -40.219 -8.539 1 86 198 GLU A O 1
ATOM 1471 N N . LYS A 1 199 ? -10.219 -39.906 -6.516 1 88.12 199 LYS A N 1
ATOM 1472 C CA . LYS A 1 199 ? -11.438 -39.281 -6.023 1 88.12 199 LYS A CA 1
ATOM 1473 C C . LYS A 1 199 ? -11.758 -38 -6.816 1 88.12 199 LYS A C 1
ATOM 1475 O O . LYS A 1 199 ? -10.867 -37.219 -7.086 1 88.12 199 LYS A O 1
ATOM 1480 N N . TYR A 1 200 ? -13.047 -37.969 -7.262 1 84.56 200 TYR A N 1
ATOM 1481 C CA . TYR A 1 200 ? -13.492 -36.75 -7.883 1 84.56 200 TYR A CA 1
ATOM 1482 C C . TYR A 1 200 ? -14.047 -35.781 -6.836 1 84.56 200 TYR A C 1
ATOM 1484 O O . TYR A 1 200 ? -15.047 -36.094 -6.176 1 84.56 200 TYR A O 1
ATOM 1492 N N . ILE A 1 201 ? -13.438 -34.75 -6.668 1 85.19 201 ILE A N 1
ATOM 1493 C CA . ILE A 1 201 ? -13.891 -33.75 -5.691 1 85.19 201 ILE A CA 1
ATOM 1494 C C . ILE A 1 201 ? -14.805 -32.75 -6.367 1 85.19 201 ILE A C 1
ATOM 1496 O O . ILE A 1 201 ? -14.352 -31.938 -7.188 1 85.19 201 ILE A O 1
ATOM 1500 N N . GLU A 1 202 ? -16.062 -32.781 -5.914 1 82.31 202 GLU A N 1
ATOM 1501 C CA . GLU A 1 202 ? -17.062 -31.906 -6.52 1 82.31 202 GLU A CA 1
ATOM 1502 C C . GLU A 1 202 ? -16.969 -30.484 -5.965 1 82.31 202 GLU A C 1
ATOM 1504 O O . GLU A 1 202 ? -17.062 -30.281 -4.75 1 82.31 202 GLU A O 1
ATOM 1509 N N . GLU A 1 203 ? -16.844 -29.609 -6.738 1 83.88 203 GLU A N 1
ATOM 1510 C CA . GLU A 1 203 ? -16.859 -28.172 -6.438 1 83.88 203 GLU A CA 1
ATOM 1511 C C . GLU A 1 203 ? -15.898 -27.844 -5.309 1 83.88 203 GLU A C 1
ATOM 1513 O O . GLU A 1 203 ? -16.297 -27.234 -4.309 1 83.88 203 GLU A O 1
ATOM 1518 N N . PRO A 1 204 ? -14.734 -28.219 -5.48 1 90.62 204 PRO A N 1
ATOM 1519 C CA . PRO A 1 204 ? -13.781 -27.938 -4.402 1 90.62 204 PRO A CA 1
ATOM 1520 C C . PRO A 1 204 ? -13.312 -26.469 -4.395 1 90.62 204 PRO A C 1
ATOM 1522 O O . PRO A 1 204 ? -13.453 -25.781 -5.398 1 90.62 204 PRO A O 1
ATOM 1525 N N . LYS A 1 205 ? -12.922 -26.047 -3.205 1 95.69 205 LYS A N 1
ATOM 1526 C CA . LYS A 1 205 ? -12.094 -24.844 -3.105 1 95.69 205 LYS A CA 1
ATOM 1527 C C . LYS A 1 205 ? -10.633 -25.172 -3.383 1 95.69 205 LYS A C 1
ATOM 1529 O O . LYS A 1 205 ? -10.164 -26.281 -3.105 1 95.69 205 LYS A O 1
ATOM 1534 N N . HIS A 1 206 ? -9.953 -24.297 -4.051 1 94.69 206 HIS A N 1
ATOM 1535 C CA . HIS A 1 206 ? -8.516 -24.375 -4.273 1 94.69 206 HIS A CA 1
ATOM 1536 C C . HIS A 1 206 ? -7.75 -23.5 -3.277 1 94.69 206 HIS A C 1
ATOM 1538 O O . HIS A 1 206 ? -7.676 -22.281 -3.443 1 94.69 206 HIS A O 1
ATOM 1544 N N . ILE A 1 207 ? -7.156 -24.141 -2.262 1 98 207 ILE A N 1
ATOM 1545 C CA . ILE A 1 207 ? -6.504 -23.438 -1.166 1 98 207 ILE A CA 1
ATOM 1546 C C . ILE A 1 207 ? -4.992 -23.641 -1.253 1 98 207 ILE A C 1
ATOM 1548 O O . ILE A 1 207 ? -4.52 -24.766 -1.477 1 98 207 ILE A O 1
ATOM 1552 N N . GLU A 1 208 ? -4.309 -22.578 -1.102 1 98.19 208 GLU A N 1
ATOM 1553 C CA . GLU A 1 208 ? -2.852 -22.625 -1.144 1 98.19 208 GLU A CA 1
ATOM 1554 C C . GLU A 1 208 ? -2.246 -22.172 0.18 1 98.19 208 GLU A C 1
ATOM 1556 O O . GLU A 1 208 ? -2.764 -21.25 0.821 1 98.19 208 GLU A O 1
ATOM 1561 N N . ILE A 1 209 ? -1.2 -22.828 0.593 1 98.81 209 ILE A N 1
ATOM 1562 C CA . ILE A 1 209 ? -0.472 -22.438 1.796 1 98.81 209 ILE A CA 1
ATOM 1563 C C . ILE A 1 209 ? 0.925 -21.953 1.418 1 98.81 209 ILE A C 1
ATOM 1565 O O . ILE A 1 209 ? 1.681 -22.672 0.756 1 98.81 209 ILE A O 1
ATOM 1569 N N . GLN A 1 210 ? 1.241 -20.734 1.796 1 98.81 210 GLN A N 1
ATOM 1570 C CA . GLN A 1 210 ? 2.582 -20.188 1.617 1 98.81 210 GLN A CA 1
ATOM 1571 C C . GLN A 1 210 ? 3.52 -20.656 2.727 1 98.81 210 GLN A C 1
ATOM 1573 O O . GLN A 1 210 ? 3.191 -20.547 3.91 1 98.81 210 GLN A O 1
ATOM 1578 N N . VAL A 1 211 ? 4.691 -21.141 2.385 1 98.75 211 VAL A N 1
ATOM 1579 C CA . VAL A 1 211 ? 5.652 -21.547 3.402 1 98.75 211 VAL A CA 1
ATOM 1580 C C . VAL A 1 211 ? 6.996 -20.875 3.146 1 98.75 211 VAL A C 1
ATOM 1582 O O . VAL A 1 211 ? 7.273 -20.422 2.029 1 98.75 211 VAL A O 1
ATOM 1585 N N . LEU A 1 212 ? 7.781 -20.75 4.172 1 98.81 212 LEU A N 1
ATOM 1586 C CA . LEU A 1 212 ? 9.18 -20.328 4.168 1 98.81 212 LEU A CA 1
ATOM 1587 C C . LEU A 1 212 ? 10.039 -21.312 4.961 1 98.81 212 LEU A C 1
ATOM 1589 O O . LEU A 1 212 ? 9.664 -21.734 6.055 1 98.81 212 LEU A O 1
ATOM 1593 N N . GLY A 1 213 ? 11.156 -21.703 4.383 1 98.62 213 GLY A N 1
ATOM 1594 C CA . GLY A 1 213 ? 12.07 -22.609 5.066 1 98.62 213 GLY A CA 1
ATOM 1595 C C . GLY A 1 213 ? 13.531 -22.234 4.867 1 98.62 213 GLY A C 1
ATOM 1596 O O . GLY A 1 213 ? 13.898 -21.688 3.824 1 98.62 213 GLY A O 1
ATOM 1597 N N . ASP A 1 214 ? 14.336 -22.578 5.883 1 98.31 214 ASP A N 1
ATOM 1598 C CA . ASP A 1 214 ? 15.766 -22.344 5.766 1 98.31 214 ASP A CA 1
ATOM 1599 C C . ASP A 1 214 ? 16.547 -23.656 5.746 1 98.31 214 ASP A C 1
ATOM 1601 O O . ASP A 1 214 ? 17.75 -23.688 5.969 1 98.31 214 ASP A O 1
ATOM 1605 N N . GLY A 1 215 ? 15.875 -24.734 5.461 1 97.31 215 GLY A N 1
ATOM 1606 C CA . GLY A 1 215 ? 16.5 -26.047 5.434 1 97.31 215 GLY A CA 1
ATOM 1607 C C . GLY A 1 215 ? 16.422 -26.766 6.766 1 97.31 215 GLY A C 1
ATOM 1608 O O . GLY A 1 215 ? 16.484 -28 6.816 1 97.31 215 GLY A O 1
ATOM 1609 N N . GLU A 1 216 ? 16.25 -26.031 7.832 1 97 216 GLU A N 1
ATOM 1610 C CA . GLU A 1 216 ? 16.156 -26.594 9.18 1 97 216 GLU A CA 1
ATOM 1611 C C . GLU A 1 216 ? 14.766 -26.406 9.758 1 97 216 GLU A C 1
ATOM 1613 O O . GLU A 1 216 ? 14.203 -27.328 10.352 1 97 216 GLU A O 1
ATOM 1618 N N . ARG A 1 217 ? 14.266 -25.25 9.57 1 97.88 217 ARG A N 1
ATOM 1619 C CA . ARG A 1 217 ? 12.93 -24.922 10.055 1 97.88 217 ARG A CA 1
ATOM 1620 C C . ARG A 1 217 ? 12.039 -24.406 8.922 1 97.88 217 ARG A C 1
ATOM 1622 O O . ARG A 1 217 ? 12.539 -23.891 7.926 1 97.88 217 ARG A O 1
ATOM 1629 N N . VAL A 1 218 ? 10.773 -24.672 9.117 1 98.44 218 VAL A N 1
ATOM 1630 C CA . VAL A 1 218 ? 9.781 -24.188 8.164 1 98.44 218 VAL A CA 1
ATOM 1631 C C . VAL A 1 218 ? 8.641 -23.5 8.914 1 98.44 218 VAL A C 1
ATOM 1633 O O . VAL A 1 218 ? 8.25 -23.938 10 1 98.44 218 VAL A O 1
ATOM 1636 N N . VAL A 1 219 ? 8.195 -22.391 8.406 1 98.81 219 VAL A N 1
ATOM 1637 C CA . VAL A 1 219 ? 6.98 -21.75 8.898 1 98.81 219 VAL A CA 1
ATOM 1638 C C . VAL A 1 219 ? 5.961 -21.609 7.77 1 98.81 219 VAL A C 1
ATOM 1640 O O . VAL A 1 219 ? 6.332 -21.594 6.594 1 98.81 219 VAL A O 1
ATOM 1643 N N . HIS A 1 220 ? 4.727 -21.641 8.148 1 98.81 220 HIS A N 1
ATOM 1644 C CA . HIS A 1 220 ? 3.695 -21.266 7.188 1 98.81 220 HIS A CA 1
ATOM 1645 C C . HIS A 1 220 ? 3.229 -19.844 7.406 1 98.81 220 HIS A C 1
ATOM 1647 O O . HIS A 1 220 ? 3.305 -19.312 8.523 1 98.81 220 HIS A O 1
ATOM 1653 N N . LEU A 1 221 ? 2.805 -19.219 6.328 1 98.75 221 LEU A N 1
ATOM 1654 C CA . LEU A 1 221 ? 2.254 -17.875 6.367 1 98.75 221 LEU A CA 1
ATOM 1655 C C . LEU A 1 221 ? 0.761 -17.891 6.062 1 98.75 221 LEU A C 1
ATOM 1657 O O . LEU A 1 221 ? 0.256 -17 5.379 1 98.75 221 LEU A O 1
ATOM 1661 N N . TRP A 1 222 ? 0.149 -18.969 6.453 1 98.44 222 TRP A N 1
ATOM 1662 C CA . TRP A 1 222 ? -1.293 -19.156 6.336 1 98.44 222 TRP A CA 1
ATOM 1663 C C . TRP A 1 222 ? -1.706 -19.312 4.875 1 98.44 222 TRP A C 1
ATOM 1665 O O . TRP A 1 222 ? -0.886 -19.672 4.027 1 98.44 222 TRP A O 1
ATOM 1675 N N . GLU A 1 223 ? -3.07 -19.203 4.605 1 98.5 223 GLU A N 1
ATOM 1676 C CA . GLU A 1 223 ? -3.59 -19.688 3.332 1 98.5 223 GLU A CA 1
ATOM 1677 C C . GLU A 1 223 ? -4.102 -18.547 2.471 1 98.5 223 GLU A C 1
ATOM 1679 O O . GLU A 1 223 ? -4.25 -17.422 2.953 1 98.5 223 GLU A O 1
ATOM 1684 N N . ARG A 1 224 ? -4.266 -18.828 1.25 1 98.12 224 ARG A N 1
ATOM 1685 C CA . ARG A 1 224 ? -5.035 -18.031 0.31 1 98.12 224 ARG A CA 1
ATOM 1686 C C . ARG A 1 224 ? -6.02 -18.891 -0.475 1 98.12 224 ARG A C 1
ATOM 1688 O O . ARG A 1 224 ? -5.766 -20.078 -0.708 1 98.12 224 ARG A O 1
ATOM 1695 N N . ASP A 1 225 ? -7.168 -18.344 -0.809 1 98.06 225 ASP A N 1
ATOM 1696 C CA . ASP A 1 225 ? -8.188 -18.984 -1.64 1 98.06 225 ASP A CA 1
ATOM 1697 C C . ASP A 1 225 ? -8.023 -18.578 -3.105 1 98.06 225 ASP A C 1
ATOM 1699 O O . ASP A 1 225 ? -8.203 -17.422 -3.463 1 98.06 225 ASP A O 1
ATOM 1703 N N . CYS A 1 226 ? -7.672 -19.562 -3.867 1 96.62 226 CYS A N 1
ATOM 1704 C CA . CYS A 1 226 ? -7.441 -19.344 -5.293 1 96.62 226 CYS A CA 1
ATOM 1705 C C . CYS A 1 226 ? -8.492 -20.062 -6.129 1 96.62 226 CYS A C 1
ATOM 1707 O O . CYS A 1 226 ? -8.203 -20.531 -7.234 1 96.62 226 CYS A O 1
ATOM 1709 N N . SER A 1 227 ? -9.672 -20.141 -5.672 1 94.19 227 SER A N 1
ATOM 1710 C CA . SER A 1 227 ? -10.734 -20.938 -6.27 1 94.19 227 SER A CA 1
ATOM 1711 C C . SER A 1 227 ? -11.281 -20.281 -7.531 1 94.19 227 SER A C 1
ATOM 1713 O O . SER A 1 227 ? -11.781 -20.953 -8.43 1 94.19 227 SER A O 1
ATOM 1715 N N . ILE A 1 228 ? -11.219 -18.953 -7.594 1 93.38 228 ILE A N 1
ATOM 1716 C CA . ILE A 1 228 ? -11.719 -18.266 -8.781 1 93.38 228 ILE A CA 1
ATOM 1717 C C . ILE A 1 228 ? -10.727 -18.453 -9.93 1 93.38 228 ILE A C 1
ATOM 1719 O O . ILE A 1 228 ? -9.703 -17.766 -9.992 1 93.38 228 ILE A O 1
ATOM 1723 N N . GLN A 1 229 ? -11.133 -19.328 -10.828 1 88.56 229 GLN A N 1
ATOM 1724 C CA . GLN A 1 229 ? -10.258 -19.719 -11.938 1 88.56 229 GLN A CA 1
ATOM 1725 C C . GLN A 1 229 ? -11.047 -19.875 -13.234 1 88.56 229 GLN A C 1
ATOM 1727 O O . GLN A 1 229 ? -12.266 -20.062 -13.203 1 88.56 229 GLN A O 1
ATOM 1732 N N . ARG A 1 230 ? -10.32 -19.656 -14.328 1 81.94 230 ARG A N 1
ATOM 1733 C CA . ARG A 1 230 ? -10.82 -19.984 -15.656 1 81.94 230 ARG A CA 1
ATOM 1734 C C . ARG A 1 230 ? -9.883 -20.969 -16.359 1 81.94 230 ARG A C 1
ATOM 1736 O O . ARG A 1 230 ? -8.734 -20.625 -16.656 1 81.94 230 ARG A O 1
ATOM 1743 N N . ARG A 1 231 ? -10.344 -22.109 -16.672 1 74.38 231 ARG A N 1
ATOM 1744 C CA . ARG A 1 231 ? -9.523 -23.156 -17.281 1 74.38 231 ARG A CA 1
ATOM 1745 C C . ARG A 1 231 ? -8.227 -23.344 -16.5 1 74.38 231 ARG A C 1
ATOM 1747 O O . ARG A 1 231 ? -7.137 -23.312 -17.078 1 74.38 231 ARG A O 1
ATOM 1754 N N . HIS A 1 232 ? -8.352 -23.312 -15.195 1 71.25 232 HIS A N 1
ATOM 1755 C CA . HIS A 1 232 ? -7.277 -23.609 -14.258 1 71.25 232 HIS A CA 1
ATOM 1756 C C . HIS A 1 232 ? -6.293 -22.453 -14.164 1 71.25 232 HIS A C 1
ATOM 1758 O O . HIS A 1 232 ? -5.191 -22.594 -13.633 1 71.25 232 HIS A O 1
ATOM 1764 N N . GLN A 1 233 ? -6.684 -21.391 -14.844 1 79.56 233 GLN A N 1
ATOM 1765 C CA . GLN A 1 233 ? -5.914 -20.172 -14.664 1 79.56 233 GLN A CA 1
ATOM 1766 C C . GLN A 1 233 ? -6.508 -19.312 -13.555 1 79.56 233 GLN A C 1
ATOM 1768 O O . GLN A 1 233 ? -7.688 -18.953 -13.602 1 79.56 233 GLN A O 1
ATOM 1773 N N . LYS A 1 234 ? -5.773 -19.062 -12.594 1 90.5 234 LYS A N 1
ATOM 1774 C CA . LYS A 1 234 ? -6.23 -18.281 -11.445 1 90.5 234 LYS A CA 1
ATOM 1775 C C . LYS A 1 234 ? -6.5 -16.828 -11.844 1 90.5 234 LYS A C 1
ATOM 1777 O O . LYS A 1 234 ? -5.742 -16.234 -12.617 1 90.5 234 LYS A O 1
ATOM 1782 N N . LEU A 1 235 ? -7.59 -16.234 -11.344 1 93.44 235 LEU A N 1
ATOM 1783 C CA . LEU A 1 235 ? -8 -14.891 -11.734 1 93.44 235 LEU A CA 1
ATOM 1784 C C . LEU A 1 235 ? -8.047 -13.961 -10.531 1 93.44 235 LEU A C 1
ATOM 1786 O O . LEU A 1 235 ? -7.598 -12.812 -10.609 1 93.44 235 LEU A O 1
ATOM 1790 N N . ILE A 1 236 ? -8.695 -14.438 -9.484 1 97.12 236 ILE A N 1
ATOM 1791 C CA . ILE A 1 236 ? -8.836 -13.68 -8.242 1 97.12 236 ILE A CA 1
ATOM 1792 C C . ILE A 1 236 ? -8.383 -14.539 -7.066 1 97.12 236 ILE A C 1
ATOM 1794 O O . ILE A 1 236 ? -8.734 -15.719 -6.98 1 97.12 236 ILE A O 1
ATOM 1798 N N . GLU A 1 237 ? -7.594 -13.977 -6.207 1 97.81 237 GLU A N 1
ATOM 1799 C CA . GLU A 1 237 ? -7.102 -14.648 -5.004 1 97.81 237 GLU A CA 1
ATOM 1800 C C . GLU A 1 237 ? -7.402 -13.828 -3.754 1 97.81 237 GLU A C 1
ATOM 1802 O O . GLU A 1 237 ? -7.359 -12.594 -3.785 1 97.81 237 GLU A O 1
ATOM 1807 N N . GLU A 1 238 ? -7.684 -14.453 -2.697 1 98.06 238 GLU A N 1
ATOM 1808 C CA . GLU A 1 238 ? -7.949 -13.719 -1.466 1 98.06 238 GLU A CA 1
ATOM 1809 C C . GLU A 1 238 ? -7.332 -14.422 -0.259 1 98.06 238 GLU A C 1
ATOM 1811 O O . GLU A 1 238 ? -7.137 -15.633 -0.277 1 98.06 238 GLU A O 1
ATOM 1816 N N . ALA A 1 239 ? -6.945 -13.727 0.675 1 98.56 239 ALA A N 1
ATOM 1817 C CA . ALA A 1 239 ? -6.43 -14.188 1.96 1 98.56 239 ALA A CA 1
ATOM 1818 C C . ALA A 1 239 ? -6.996 -13.367 3.111 1 98.56 239 ALA A C 1
ATOM 1820 O O . ALA A 1 239 ? -7.066 -12.133 3.025 1 98.56 239 ALA A O 1
ATOM 1821 N N . PRO A 1 240 ? -7.449 -13.969 4.223 1 98.12 240 PRO A N 1
ATOM 1822 C CA . PRO A 1 240 ? -7.602 -15.414 4.387 1 98.12 240 PRO A CA 1
ATOM 1823 C C . PRO A 1 240 ? -8.773 -15.984 3.588 1 98.12 240 PRO A C 1
ATOM 1825 O O . PRO A 1 240 ? -9.453 -15.242 2.869 1 98.12 240 PRO A O 1
ATOM 1828 N N . SER A 1 241 ? -8.867 -17.25 3.596 1 97.5 241 SER A N 1
ATOM 1829 C CA . SER A 1 241 ? -10.062 -17.859 3.033 1 97.5 241 SER A CA 1
ATOM 1830 C C . SER A 1 241 ? -11.25 -17.719 3.977 1 97.5 241 SER A C 1
ATOM 1832 O O . SER A 1 241 ? -11.102 -17.266 5.113 1 97.5 241 SER A O 1
ATOM 1834 N N . VAL A 1 242 ? -12.406 -18.047 3.461 1 95.12 242 VAL A N 1
ATOM 1835 C CA . VAL A 1 242 ? -13.617 -17.938 4.27 1 95.12 242 VAL A CA 1
ATOM 1836 C C . VAL A 1 242 ? -13.852 -19.25 5.012 1 95.12 242 VAL A C 1
ATOM 1838 O O . VAL A 1 242 ? -14.891 -19.438 5.645 1 95.12 242 VAL A O 1
ATOM 1841 N N . LEU A 1 243 ? -12.914 -20.188 4.949 1 96.62 243 LEU A N 1
ATOM 1842 C CA . LEU A 1 243 ? -13.023 -21.453 5.656 1 96.62 243 LEU A CA 1
ATOM 1843 C C . LEU A 1 243 ? -12.984 -21.25 7.164 1 96.62 243 LEU A C 1
ATOM 1845 O O . LEU A 1 243 ? -12.43 -20.25 7.645 1 96.62 243 LEU A O 1
ATOM 1849 N N . PRO A 1 244 ? -13.594 -22.219 7.887 1 96.69 244 PRO A N 1
ATOM 1850 C CA . PRO A 1 244 ? -13.469 -22.156 9.344 1 96.69 244 PRO A CA 1
ATOM 1851 C C . PRO A 1 244 ? -12.016 -22.172 9.82 1 96.69 244 PRO A C 1
ATOM 1853 O O . PRO A 1 244 ? -11.18 -22.844 9.211 1 96.69 244 PRO A O 1
ATOM 1856 N N . PHE A 1 245 ? -11.797 -21.547 10.922 1 97.19 245 PHE A N 1
ATOM 1857 C CA . PHE A 1 245 ? -10.453 -21.391 11.453 1 97.19 245 PHE A CA 1
ATOM 1858 C C . PHE A 1 245 ? -9.773 -22.734 11.656 1 97.19 245 PHE A C 1
ATOM 1860 O O . PHE A 1 245 ? -8.594 -22.891 11.359 1 97.19 245 PHE A O 1
ATOM 1867 N N . GLU A 1 246 ? -10.516 -23.688 12.125 1 97.56 246 GLU A N 1
ATOM 1868 C CA . GLU A 1 246 ? -9.953 -25 12.43 1 97.56 246 GLU A CA 1
ATOM 1869 C C . GLU A 1 246 ? -9.469 -25.688 11.156 1 97.56 246 GLU A C 1
ATOM 1871 O O . GLU A 1 246 ? -8.43 -26.359 11.164 1 97.56 246 GLU A O 1
ATOM 1876 N N . THR A 1 247 ? -10.227 -25.531 10.086 1 97.75 247 THR A N 1
ATOM 1877 C CA . THR A 1 247 ? -9.828 -26.109 8.805 1 97.75 247 THR A CA 1
ATOM 1878 C C . THR A 1 247 ? -8.586 -25.406 8.258 1 97.75 247 THR A C 1
ATOM 1880 O O . THR A 1 247 ? -7.66 -26.062 7.777 1 97.75 247 THR A O 1
ATOM 1883 N N . ARG A 1 248 ? -8.586 -24.094 8.359 1 98.19 248 ARG A N 1
ATOM 1884 C CA . ARG A 1 248 ? -7.441 -23.312 7.91 1 98.19 248 ARG A CA 1
ATOM 1885 C C . ARG A 1 248 ? -6.168 -23.734 8.648 1 98.19 248 ARG A C 1
ATOM 1887 O O . ARG A 1 248 ? -5.121 -23.922 8.023 1 98.19 248 ARG A O 1
ATOM 1894 N N . LYS A 1 249 ? -6.312 -23.891 9.922 1 98.25 249 LYS A N 1
ATOM 1895 C CA . LYS A 1 249 ? -5.18 -24.281 10.758 1 98.25 249 LYS A CA 1
ATOM 1896 C C . LYS A 1 249 ? -4.684 -25.688 10.398 1 98.25 249 LYS A C 1
ATOM 1898 O O . LYS A 1 249 ? -3.477 -25.906 10.305 1 98.25 249 LYS A O 1
ATOM 1903 N N . ALA A 1 250 ? -5.609 -26.562 10.18 1 98.44 250 ALA A N 1
ATOM 1904 C CA . ALA A 1 250 ? -5.25 -27.938 9.852 1 98.44 250 ALA A CA 1
ATOM 1905 C C . ALA A 1 250 ? -4.488 -28.016 8.531 1 98.44 250 ALA A C 1
ATOM 1907 O O . ALA A 1 250 ? -3.5 -28.734 8.422 1 98.44 250 ALA A O 1
ATOM 1908 N N . ILE A 1 251 ? -4.953 -27.297 7.555 1 98.62 251 ILE A N 1
ATOM 1909 C CA . ILE A 1 251 ? -4.305 -27.297 6.246 1 98.62 251 ILE A CA 1
ATOM 1910 C C . ILE A 1 251 ? -2.914 -26.688 6.355 1 98.62 251 ILE A C 1
ATOM 1912 O O . ILE A 1 251 ? -1.952 -27.188 5.781 1 98.62 251 ILE A O 1
ATOM 1916 N N . ALA A 1 252 ? -2.807 -25.562 7.09 1 98.75 252 ALA A N 1
ATOM 1917 C CA . ALA A 1 252 ? -1.532 -24.875 7.266 1 98.75 252 ALA A CA 1
ATOM 1918 C C . ALA A 1 252 ? -0.51 -25.781 7.957 1 98.75 252 ALA A C 1
ATOM 1920 O O . ALA A 1 252 ? 0.653 -25.828 7.551 1 98.75 252 ALA A O 1
ATOM 1921 N N . GLU A 1 253 ? -0.964 -26.5 8.953 1 98.5 253 GLU A N 1
ATOM 1922 C CA . GLU A 1 253 ? -0.075 -27.391 9.688 1 98.5 253 GLU A CA 1
ATOM 1923 C C . GLU A 1 253 ? 0.365 -28.562 8.82 1 98.5 253 GLU A C 1
ATOM 1925 O O . GLU A 1 253 ? 1.514 -29 8.898 1 98.5 253 GLU A O 1
ATOM 1930 N N . ALA A 1 254 ? -0.554 -29.031 8.047 1 98.5 254 ALA A N 1
ATOM 1931 C CA . ALA A 1 254 ? -0.214 -30.109 7.125 1 98.5 254 ALA A CA 1
ATOM 1932 C C . ALA A 1 254 ? 0.846 -29.656 6.125 1 98.5 254 ALA A C 1
ATOM 1934 O O . ALA A 1 254 ? 1.795 -30.391 5.844 1 98.5 254 ALA A O 1
ATOM 1935 N N . ALA A 1 255 ? 0.669 -28.484 5.609 1 98.62 255 ALA A N 1
ATOM 1936 C CA . ALA A 1 255 ? 1.618 -27.922 4.648 1 98.62 255 ALA A CA 1
ATOM 1937 C C . ALA A 1 255 ? 2.998 -27.75 5.277 1 98.62 255 ALA A C 1
ATOM 1939 O O . ALA A 1 255 ? 4.012 -28.094 4.668 1 98.62 255 ALA A O 1
ATOM 1940 N N . ARG A 1 256 ? 2.996 -27.188 6.465 1 98.5 256 ARG A N 1
ATOM 1941 C CA . ARG A 1 256 ? 4.258 -27 7.172 1 98.5 256 ARG A CA 1
ATOM 1942 C C . ARG A 1 256 ? 4.969 -28.328 7.406 1 98.5 256 ARG A C 1
ATOM 1944 O O . ARG A 1 256 ? 6.184 -28.422 7.219 1 98.5 256 ARG A O 1
ATOM 1951 N N . ARG A 1 257 ? 4.23 -29.328 7.801 1 98.06 257 ARG A N 1
ATOM 1952 C CA . ARG A 1 257 ? 4.797 -30.656 8.07 1 98.06 257 ARG A CA 1
ATOM 1953 C C . ARG A 1 257 ? 5.43 -31.234 6.816 1 98.06 257 ARG A C 1
ATOM 1955 O O . ARG A 1 257 ? 6.523 -31.812 6.871 1 98.06 257 ARG A O 1
ATOM 1962 N N . LEU A 1 258 ? 4.738 -31.109 5.73 1 98 258 LEU A N 1
ATOM 1963 C CA . LEU A 1 258 ? 5.258 -31.625 4.473 1 98 258 LEU A CA 1
ATOM 1964 C C . LEU A 1 258 ? 6.539 -30.906 4.066 1 98 258 LEU A C 1
ATOM 1966 O O . LEU A 1 258 ? 7.523 -31.547 3.695 1 98 258 LEU A O 1
ATOM 1970 N N . ALA A 1 259 ? 6.504 -29.641 4.133 1 98.25 259 ALA A N 1
ATOM 1971 C CA . ALA A 1 259 ? 7.684 -28.844 3.775 1 98.25 259 ALA A CA 1
ATOM 1972 C C . ALA A 1 259 ? 8.852 -29.156 4.703 1 98.25 259 ALA A C 1
ATOM 1974 O O . ALA A 1 259 ? 10 -29.234 4.258 1 98.25 259 ALA A O 1
ATOM 1975 N N . GLU A 1 260 ? 8.531 -29.328 5.965 1 97.75 260 GLU A N 1
ATOM 1976 C CA . GLU A 1 260 ? 9.57 -29.656 6.941 1 97.75 260 GLU A CA 1
ATOM 1977 C C . GLU A 1 260 ? 10.164 -31.031 6.668 1 97.75 260 GLU A C 1
ATOM 1979 O O . GLU A 1 260 ? 11.359 -31.25 6.863 1 97.75 260 GLU A O 1
ATOM 1984 N N . HIS A 1 261 ? 9.344 -31.922 6.305 1 97.19 261 HIS A N 1
ATOM 1985 C CA . HIS A 1 261 ? 9.75 -33.312 6.023 1 97.19 261 HIS A CA 1
ATOM 1986 C C . HIS A 1 261 ? 10.828 -33.344 4.949 1 97.19 261 HIS A C 1
ATOM 1988 O O . HIS A 1 261 ? 11.703 -34.219 4.98 1 97.19 261 HIS A O 1
ATOM 1994 N N . VAL A 1 262 ? 10.836 -32.438 4.035 1 96.75 262 VAL A N 1
ATOM 1995 C CA . VAL A 1 262 ? 11.797 -32.469 2.938 1 96.75 262 VAL A CA 1
ATOM 1996 C C . VAL A 1 262 ? 12.883 -31.422 3.17 1 96.75 262 VAL A C 1
ATOM 1998 O O . VAL A 1 262 ? 13.688 -31.141 2.275 1 96.75 262 VAL A O 1
ATOM 2001 N N . GLY A 1 263 ? 12.859 -30.797 4.316 1 97.81 263 GLY A N 1
ATOM 2002 C CA . GLY A 1 263 ? 13.852 -29.766 4.57 1 97.81 263 GLY A CA 1
ATOM 2003 C C . GLY A 1 263 ? 13.805 -28.625 3.57 1 97.81 263 GLY A C 1
ATOM 2004 O O . GLY A 1 263 ? 14.828 -28.219 3.023 1 97.81 263 GLY A O 1
ATOM 2005 N N . TYR A 1 264 ? 12.656 -28.125 3.375 1 98.25 264 TYR A N 1
ATOM 2006 C CA . TYR A 1 264 ? 12.422 -27.156 2.316 1 98.25 264 TYR A CA 1
ATOM 2007 C C . TYR A 1 264 ? 13.188 -25.875 2.578 1 98.25 264 TYR A C 1
ATOM 2009 O O . TYR A 1 264 ? 13.273 -25.406 3.719 1 98.25 264 TYR A O 1
ATOM 2017 N N . VAL A 1 265 ? 13.742 -25.297 1.519 1 98.56 265 VAL A N 1
ATOM 2018 C CA . VAL A 1 265 ? 14.492 -24.062 1.585 1 98.56 265 VAL A CA 1
ATOM 2019 C C . VAL A 1 265 ? 13.812 -22.984 0.729 1 98.56 265 VAL A C 1
ATOM 2021 O O . VAL A 1 265 ? 13.352 -23.281 -0.38 1 98.56 265 VAL A O 1
ATOM 2024 N N . SER A 1 266 ? 13.758 -21.75 1.275 1 98.62 266 SER A N 1
ATOM 2025 C CA . SER A 1 266 ? 13.234 -20.594 0.564 1 98.62 266 SER A CA 1
ATOM 2026 C C . SER A 1 266 ? 11.711 -20.578 0.564 1 98.62 266 SER A C 1
ATOM 2028 O O . SER A 1 266 ? 11.078 -21.062 1.507 1 98.62 266 SER A O 1
ATOM 2030 N N . ALA A 1 267 ? 11.086 -19.906 -0.378 1 98.62 267 ALA A N 1
ATOM 2031 C CA . ALA A 1 267 ? 9.633 -19.797 -0.456 1 98.62 267 ALA A CA 1
ATOM 2032 C C . ALA A 1 267 ? 9.031 -20.891 -1.317 1 98.62 267 ALA A C 1
ATOM 2034 O O . ALA A 1 267 ? 9.609 -21.281 -2.334 1 98.62 267 ALA A O 1
ATOM 2035 N N . GLY A 1 268 ? 7.91 -21.406 -0.921 1 98 268 GLY A N 1
ATOM 2036 C CA . GLY A 1 268 ? 7.137 -22.391 -1.661 1 98 268 GLY A CA 1
ATOM 2037 C C . GLY A 1 268 ? 5.648 -22.312 -1.371 1 98 268 GLY A C 1
ATOM 2038 O O . GLY A 1 268 ? 5.23 -21.672 -0.411 1 98 268 GLY A O 1
ATOM 2039 N N . THR A 1 269 ? 4.863 -22.891 -2.238 1 97.81 269 THR A N 1
ATOM 2040 C CA . THR A 1 269 ? 3.414 -22.891 -2.08 1 97.81 269 THR A CA 1
ATOM 2041 C C . THR A 1 269 ? 2.846 -24.297 -2.254 1 97.81 269 THR A C 1
ATOM 2043 O O . THR A 1 269 ? 3.096 -24.953 -3.268 1 97.81 269 THR A O 1
ATOM 2046 N N . LEU A 1 270 ? 2.141 -24.734 -1.27 1 97.56 270 LEU A N 1
ATOM 2047 C CA . LEU A 1 270 ? 1.436 -26.016 -1.355 1 97.56 270 LEU A CA 1
ATOM 2048 C C . LEU A 1 270 ? -0.03 -25.797 -1.721 1 97.56 270 LEU A C 1
ATOM 2050 O O . LEU A 1 270 ? -0.676 -24.891 -1.204 1 97.56 270 LEU A O 1
ATOM 2054 N N . GLU A 1 271 ? -0.469 -26.625 -2.615 1 94.19 271 GLU A N 1
ATOM 2055 C CA . GLU A 1 271 ? -1.842 -26.5 -3.096 1 94.19 271 GLU A CA 1
ATOM 2056 C C . GLU A 1 271 ? -2.713 -27.656 -2.604 1 94.19 271 GLU A C 1
ATOM 2058 O O . GLU A 1 271 ? -2.289 -28.812 -2.623 1 94.19 271 GLU A O 1
ATOM 2063 N N . PHE A 1 272 ? -3.904 -27.266 -2.15 1 96.25 272 PHE A N 1
ATOM 2064 C CA . PHE A 1 272 ? -4.875 -28.219 -1.639 1 96.25 272 PHE A CA 1
ATOM 2065 C C . PHE A 1 272 ? -6.242 -28 -2.273 1 96.25 272 PHE A C 1
ATOM 2067 O O . PHE A 1 272 ? -6.598 -26.875 -2.615 1 96.25 272 PHE A O 1
ATOM 2074 N N . LEU A 1 273 ? -6.926 -29.062 -2.432 1 92.94 273 LEU A N 1
ATOM 2075 C CA . LEU A 1 273 ? -8.359 -29 -2.686 1 92.94 273 LEU A CA 1
ATOM 2076 C C . LEU A 1 273 ? -9.148 -29.234 -1.404 1 92.94 273 LEU A C 1
ATOM 2078 O O . LEU A 1 273 ? -8.773 -30.078 -0.588 1 92.94 273 LEU A O 1
ATOM 2082 N N . VAL A 1 274 ? -10.148 -28.422 -1.197 1 95.5 274 VAL A N 1
ATOM 2083 C CA . VAL A 1 274 ? -11.008 -28.578 -0.029 1 95.5 274 VAL A CA 1
ATOM 2084 C C . VAL A 1 274 ? -12.445 -28.828 -0.477 1 95.5 274 VAL A C 1
ATOM 2086 O O . VAL A 1 274 ? -13.023 -28.016 -1.218 1 95.5 274 VAL A O 1
ATOM 2089 N N . ASP A 1 275 ? -13.008 -29.922 -0.041 1 91.62 275 ASP A N 1
ATOM 2090 C CA . ASP A 1 275 ? -14.367 -30.234 -0.448 1 91.62 275 ASP A CA 1
ATOM 2091 C C . ASP A 1 275 ? -15.391 -29.578 0.477 1 91.62 275 ASP A C 1
ATOM 2093 O O . ASP A 1 275 ? -15.016 -28.828 1.38 1 91.62 275 ASP A O 1
ATOM 2097 N N . LYS A 1 276 ? -16.625 -29.703 0.247 1 89.06 276 LYS A N 1
ATOM 2098 C CA . LYS A 1 276 ? -17.719 -29.031 0.955 1 89.06 276 LYS A CA 1
ATOM 2099 C C . LYS A 1 276 ? -17.766 -29.469 2.418 1 89.06 276 LYS A C 1
ATOM 2101 O O . LYS A 1 276 ? -18.281 -28.734 3.268 1 89.06 276 LYS A O 1
ATOM 2106 N N . GLU A 1 277 ? -17.25 -30.625 2.68 1 89.06 277 GLU A N 1
ATOM 2107 C CA . GLU A 1 277 ? -17.297 -31.156 4.039 1 89.06 277 GLU A CA 1
ATOM 2108 C C . GLU A 1 277 ? -16.078 -30.703 4.848 1 89.06 277 GLU A C 1
ATOM 2110 O O . GLU A 1 277 ? -16 -30.953 6.055 1 89.06 277 GLU A O 1
ATOM 2115 N N . GLY A 1 278 ? -15.156 -30.062 4.211 1 92.25 278 GLY A N 1
ATOM 2116 C CA . GLY A 1 278 ? -13.992 -29.547 4.914 1 92.25 278 GLY A CA 1
ATOM 2117 C C . GLY A 1 278 ? -12.781 -30.453 4.82 1 92.25 278 GLY A C 1
ATOM 2118 O O . GLY A 1 278 ? -11.734 -30.172 5.402 1 92.25 278 GLY A O 1
ATOM 2119 N N . ASN A 1 279 ? -12.977 -31.547 4.109 1 92.88 279 ASN A N 1
ATOM 2120 C CA . ASN A 1 279 ? -11.805 -32.375 3.846 1 92.88 279 ASN A CA 1
ATOM 2121 C C . ASN A 1 279 ? -10.867 -31.734 2.842 1 92.88 279 ASN A C 1
ATOM 2123 O O . ASN A 1 279 ? -11.312 -31.078 1.896 1 92.88 279 ASN A O 1
ATOM 2127 N N . PHE A 1 280 ? -9.617 -31.875 3.188 1 96.56 280 PHE A N 1
ATOM 2128 C CA . PHE A 1 280 ? -8.656 -31.266 2.281 1 96.56 280 PHE A CA 1
ATOM 2129 C C . PHE A 1 280 ? -7.656 -32.312 1.778 1 96.56 280 PHE A C 1
ATOM 2131 O O . PHE A 1 280 ? -7.383 -33.281 2.461 1 96.56 280 PHE A O 1
ATOM 2138 N N . TYR A 1 281 ? -7.117 -32.062 0.551 1 94.19 281 TYR A N 1
ATOM 2139 C CA . TYR A 1 281 ? -6.215 -33 -0.118 1 94.19 281 TYR A CA 1
ATOM 2140 C C . TYR A 1 281 ? -5.082 -32.25 -0.813 1 94.19 281 TYR A C 1
ATOM 2142 O O . TYR A 1 281 ? -5.324 -31.312 -1.588 1 94.19 281 TYR A O 1
ATOM 2150 N N . PHE A 1 282 ? -3.908 -32.719 -0.543 1 95.06 282 PHE A N 1
ATOM 2151 C CA . PHE A 1 282 ? -2.73 -32.188 -1.2 1 95.06 282 PHE A CA 1
ATOM 2152 C C . PHE A 1 282 ? -2.727 -32.531 -2.686 1 95.06 282 PHE A C 1
ATOM 2154 O O . PHE A 1 282 ? -3.008 -33.656 -3.064 1 95.06 282 PHE A O 1
ATOM 2161 N N . ILE A 1 283 ? -2.391 -31.5 -3.49 1 85.94 283 ILE A N 1
ATOM 2162 C CA . ILE A 1 283 ? -2.365 -31.766 -4.926 1 85.94 283 ILE A CA 1
ATOM 2163 C C . ILE A 1 283 ? -0.942 -31.609 -5.453 1 85.94 283 ILE A C 1
ATOM 2165 O O . ILE A 1 283 ? -0.448 -32.469 -6.195 1 85.94 283 ILE A O 1
ATOM 2169 N N . GLU A 1 284 ? -0.335 -30.531 -5.105 1 86.25 284 GLU A N 1
ATOM 2170 C CA . GLU A 1 284 ? 1.026 -30.297 -5.574 1 86.25 284 GLU A CA 1
ATOM 2171 C C . GLU A 1 284 ? 1.697 -29.188 -4.766 1 86.25 284 GLU A C 1
ATOM 2173 O O . GLU A 1 284 ? 1.043 -28.5 -3.977 1 86.25 284 GLU A O 1
ATOM 2178 N N . MET A 1 285 ? 2.963 -29.125 -4.922 1 92.56 285 MET A N 1
ATOM 2179 C CA . MET A 1 285 ? 3.723 -27.984 -4.395 1 92.56 285 MET A CA 1
ATOM 2180 C C . MET A 1 285 ? 4.434 -27.25 -5.516 1 92.56 285 MET A C 1
ATOM 2182 O O . MET A 1 285 ? 5.027 -27.859 -6.402 1 92.56 285 MET A O 1
ATOM 2186 N N . ASN A 1 286 ? 4.266 -25.953 -5.496 1 92.56 286 ASN A N 1
ATOM 2187 C CA . ASN A 1 286 ? 5.078 -25.094 -6.344 1 92.56 286 ASN A CA 1
ATOM 2188 C C . ASN A 1 286 ? 6.348 -24.641 -5.629 1 92.56 286 ASN A C 1
ATOM 2190 O O . ASN A 1 286 ? 6.281 -23.875 -4.664 1 92.56 286 ASN A O 1
ATOM 2194 N N . THR A 1 287 ? 7.441 -25.156 -6.129 1 95.75 287 THR A N 1
ATOM 2195 C CA . THR A 1 287 ? 8.719 -24.875 -5.488 1 95.75 287 THR A CA 1
ATOM 2196 C C . THR A 1 287 ? 9.289 -23.547 -5.973 1 95.75 287 THR A C 1
ATOM 2198 O O . THR A 1 287 ? 10.391 -23.5 -6.527 1 95.75 287 THR A O 1
ATOM 2201 N N . ARG A 1 288 ? 8.555 -22.531 -5.75 1 95.69 288 ARG A N 1
ATOM 2202 C CA . ARG A 1 288 ? 8.867 -21.156 -6.117 1 95.69 288 ARG A CA 1
ATOM 2203 C C . ARG A 1 288 ? 7.871 -20.188 -5.496 1 95.69 288 ARG A C 1
ATOM 2205 O O . ARG A 1 288 ? 6.895 -20.594 -4.867 1 95.69 288 ARG A O 1
ATOM 2212 N N . ILE A 1 289 ? 8.18 -18.922 -5.602 1 97.38 289 ILE A N 1
ATOM 2213 C CA . ILE A 1 289 ? 7.191 -17.891 -5.297 1 97.38 289 ILE A CA 1
ATOM 2214 C C . ILE A 1 289 ? 6.102 -17.891 -6.367 1 97.38 289 ILE A C 1
ATOM 2216 O O . ILE A 1 289 ? 6.34 -18.297 -7.504 1 97.38 289 ILE A O 1
ATOM 2220 N N . GLN A 1 290 ? 4.891 -17.531 -5.984 1 96.75 290 GLN A N 1
ATOM 2221 C CA . GLN A 1 290 ? 3.781 -17.562 -6.934 1 96.75 290 GLN A CA 1
ATOM 2222 C C . GLN A 1 290 ? 3.215 -16.156 -7.164 1 96.75 290 GLN A C 1
ATOM 2224 O O . GLN A 1 290 ? 3.537 -15.227 -6.43 1 96.75 290 GLN A O 1
ATOM 2229 N N . VAL A 1 291 ? 2.463 -16.062 -8.25 1 97.5 291 VAL A N 1
ATOM 2230 C CA . VAL A 1 291 ? 1.903 -14.812 -8.734 1 97.5 291 VAL A CA 1
ATOM 2231 C C . VAL A 1 291 ? 1.067 -14.164 -7.629 1 97.5 291 VAL A C 1
ATOM 2233 O O . VAL A 1 291 ? 1.075 -12.945 -7.473 1 97.5 291 VAL A O 1
ATOM 2236 N N . GLU A 1 292 ? 0.391 -15.016 -6.781 1 97.69 292 GLU A N 1
ATOM 2237 C CA . GLU A 1 292 ? -0.595 -14.547 -5.812 1 97.69 292 GLU A CA 1
ATOM 2238 C C . GLU A 1 292 ? 0.053 -14.266 -4.457 1 97.69 292 GLU A C 1
ATOM 2240 O O . GLU A 1 292 ? -0.64 -13.977 -3.48 1 97.69 292 GLU A O 1
ATOM 2245 N N . HIS A 1 293 ? 1.411 -14.148 -4.391 1 98.56 293 HIS A N 1
ATOM 2246 C CA . HIS A 1 293 ? 2.1 -13.992 -3.117 1 98.56 293 HIS A CA 1
ATOM 2247 C C . HIS A 1 293 ? 1.75 -12.656 -2.469 1 98.56 293 HIS A C 1
ATOM 2249 O O . HIS A 1 293 ? 1.84 -12.508 -1.248 1 98.56 293 HIS A O 1
ATOM 2255 N N . PRO A 1 294 ? 1.329 -11.625 -3.254 1 98.75 294 PRO A N 1
ATOM 2256 C CA . PRO A 1 294 ? 1.087 -10.32 -2.629 1 98.75 294 PRO A CA 1
ATOM 2257 C C . PRO A 1 294 ? -0.037 -10.359 -1.596 1 98.75 294 PRO A C 1
ATOM 2259 O O . PRO A 1 294 ? -0.002 -9.625 -0.609 1 98.75 294 PRO A O 1
ATOM 2262 N N . VAL A 1 295 ? -1.087 -11.188 -1.787 1 98.69 295 VAL A N 1
ATOM 2263 C CA . VAL A 1 295 ? -2.166 -11.211 -0.806 1 98.69 295 VAL A CA 1
ATOM 2264 C C . VAL A 1 295 ? -1.632 -11.711 0.537 1 98.69 295 VAL A C 1
ATOM 2266 O O . VAL A 1 295 ? -2.062 -11.242 1.593 1 98.69 295 VAL A O 1
ATOM 2269 N N . THR A 1 296 ? -0.692 -12.664 0.496 1 98.75 296 THR A N 1
ATOM 2270 C CA . THR A 1 296 ? -0.063 -13.141 1.722 1 98.75 296 THR A CA 1
ATOM 2271 C C . THR A 1 296 ? 0.75 -12.031 2.381 1 98.75 296 THR A C 1
ATOM 2273 O O . THR A 1 296 ? 0.686 -11.844 3.6 1 98.75 296 THR A O 1
ATOM 2276 N N . GLU A 1 297 ? 1.472 -11.312 1.56 1 98.56 297 GLU A N 1
ATOM 2277 C CA . GLU A 1 297 ? 2.27 -10.211 2.096 1 98.56 297 GLU A CA 1
ATOM 2278 C C . GLU A 1 297 ? 1.382 -9.141 2.73 1 98.56 297 GLU A C 1
ATOM 2280 O O . GLU A 1 297 ? 1.724 -8.586 3.775 1 98.56 297 GLU A O 1
ATOM 2285 N N . MET A 1 298 ? 0.255 -8.859 2.119 1 98.25 298 MET A N 1
ATOM 2286 C CA . MET A 1 298 ? -0.63 -7.793 2.57 1 98.25 298 MET A CA 1
ATOM 2287 C C . MET A 1 298 ? -1.253 -8.133 3.92 1 98.25 298 MET A C 1
ATOM 2289 O O . MET A 1 298 ? -1.488 -7.246 4.742 1 98.25 298 MET A O 1
ATOM 2293 N N . VAL A 1 299 ? -1.512 -9.422 4.215 1 98.12 299 VAL A N 1
ATOM 2294 C CA . VAL A 1 299 ? -2.232 -9.75 5.441 1 98.12 299 VAL A CA 1
ATOM 2295 C C . VAL A 1 299 ? -1.238 -10.094 6.547 1 98.12 299 VAL A C 1
ATOM 2297 O O . VAL A 1 299 ? -1.58 -10.047 7.73 1 98.12 299 VAL A O 1
ATOM 2300 N N . THR A 1 300 ? 0.04 -10.414 6.176 1 97.75 300 THR A N 1
ATOM 2301 C CA . THR A 1 300 ? 0.987 -10.836 7.203 1 97.75 300 THR A CA 1
ATOM 2302 C C . THR A 1 300 ? 2.006 -9.734 7.48 1 97.75 300 THR A C 1
ATOM 2304 O O . THR A 1 300 ? 2.637 -9.719 8.539 1 97.75 300 THR A O 1
ATOM 2307 N N . GLY A 1 301 ? 2.252 -8.906 6.461 1 96.06 301 GLY A N 1
ATOM 2308 C CA . GLY A 1 301 ? 3.289 -7.891 6.586 1 96.06 301 GLY A CA 1
ATOM 2309 C C . GLY A 1 301 ? 4.68 -8.43 6.316 1 96.06 301 GLY A C 1
ATOM 2310 O O . GLY A 1 301 ? 5.672 -7.719 6.5 1 96.06 301 GLY A O 1
ATOM 2311 N N . ILE A 1 302 ? 4.762 -9.656 5.812 1 97.56 302 ILE A N 1
ATOM 2312 C CA . ILE A 1 302 ? 6.055 -10.289 5.578 1 97.56 302 ILE A CA 1
ATOM 2313 C C . ILE A 1 302 ? 6.426 -10.18 4.102 1 97.56 302 ILE A C 1
ATOM 2315 O O . ILE A 1 302 ? 5.633 -10.523 3.229 1 97.56 302 ILE A O 1
ATOM 2319 N N . ASP A 1 303 ? 7.598 -9.648 3.836 1 98.19 303 ASP A N 1
ATOM 2320 C CA . ASP A 1 303 ? 8.109 -9.523 2.475 1 98.19 303 ASP A CA 1
ATOM 2321 C C . ASP A 1 303 ? 8.719 -10.836 1.994 1 98.19 303 ASP A C 1
ATOM 2323 O O . ASP A 1 303 ? 9.859 -11.156 2.33 1 98.19 303 ASP A O 1
ATOM 2327 N N . LEU A 1 304 ? 8.039 -11.531 1.165 1 98.69 304 LEU A N 1
ATOM 2328 C CA . LEU A 1 304 ? 8.414 -12.891 0.774 1 98.69 304 LEU A CA 1
ATOM 2329 C C . LEU A 1 304 ? 9.641 -12.875 -0.132 1 98.69 304 LEU A C 1
ATOM 2331 O O . LEU A 1 304 ? 10.484 -13.773 -0.058 1 98.69 304 LEU A O 1
ATOM 2335 N N . VAL A 1 305 ? 9.734 -11.883 -1.019 1 98.81 305 VAL A N 1
ATOM 2336 C CA . VAL A 1 305 ? 10.859 -11.836 -1.938 1 98.81 305 VAL A CA 1
ATOM 2337 C C . VAL A 1 305 ? 12.133 -11.477 -1.174 1 98.81 305 VAL A C 1
ATOM 2339 O O . VAL A 1 305 ? 13.195 -12.062 -1.409 1 98.81 305 VAL A O 1
ATOM 2342 N N . GLN A 1 306 ? 12.055 -10.562 -0.229 1 98.5 306 GLN A N 1
ATOM 2343 C CA . GLN A 1 306 ? 13.211 -10.281 0.616 1 98.5 306 GLN A CA 1
ATOM 2344 C C . GLN A 1 306 ? 13.602 -11.516 1.434 1 98.5 306 GLN A C 1
ATOM 2346 O O . GLN A 1 306 ? 14.789 -11.766 1.655 1 98.5 306 GLN A O 1
ATOM 2351 N N . ALA A 1 307 ? 12.602 -12.258 1.926 1 98.56 307 ALA A N 1
ATOM 2352 C CA . ALA A 1 307 ? 12.883 -13.477 2.68 1 98.56 307 ALA A CA 1
ATOM 2353 C C . ALA A 1 307 ? 13.688 -14.461 1.838 1 98.56 307 ALA A C 1
ATOM 2355 O O . ALA A 1 307 ? 14.602 -15.117 2.342 1 98.56 307 ALA A O 1
ATOM 2356 N N . GLN A 1 308 ? 13.328 -14.578 0.572 1 98.81 308 GLN A N 1
ATOM 2357 C CA . GLN A 1 308 ? 14.094 -15.453 -0.313 1 98.81 308 GLN A CA 1
ATOM 2358 C C . GLN A 1 308 ? 15.562 -15.039 -0.363 1 98.81 308 GLN A C 1
ATOM 2360 O O . GLN A 1 308 ? 16.453 -15.891 -0.299 1 98.81 308 GLN A O 1
ATOM 2365 N N . PHE A 1 309 ? 15.797 -13.719 -0.529 1 98.81 309 PHE A N 1
ATOM 2366 C CA . PHE A 1 309 ? 17.156 -13.195 -0.577 1 98.81 309 PHE A CA 1
ATOM 2367 C C . PHE A 1 309 ? 17.906 -13.516 0.713 1 98.81 309 PHE A C 1
ATOM 2369 O O . PHE A 1 309 ? 19.031 -13.992 0.679 1 98.81 309 PHE A O 1
ATOM 2376 N N . ARG A 1 310 ?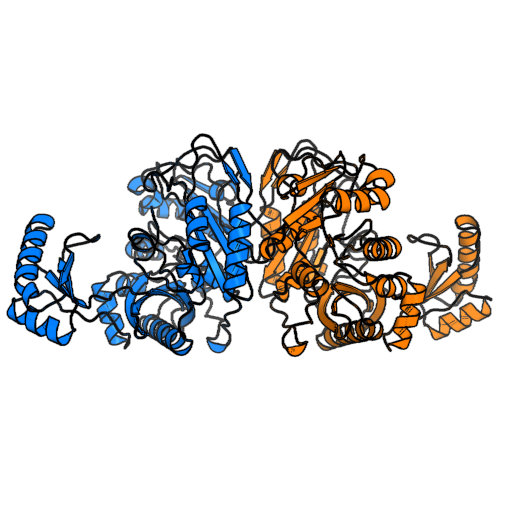 17.281 -13.266 1.836 1 98.25 310 ARG A N 1
ATOM 2377 C CA . ARG A 1 310 ? 17.922 -13.445 3.139 1 98.25 310 ARG A CA 1
ATOM 2378 C C . ARG A 1 310 ? 18.281 -14.906 3.375 1 98.25 310 ARG A C 1
ATOM 2380 O O . ARG A 1 310 ? 19.391 -15.219 3.809 1 98.25 310 ARG A O 1
ATOM 2387 N N . ILE A 1 311 ? 17.359 -15.758 3.072 1 98.5 311 ILE A N 1
ATOM 2388 C CA . ILE A 1 311 ? 17.609 -17.188 3.234 1 98.5 311 ILE A CA 1
ATOM 2389 C C . ILE A 1 311 ? 18.734 -17.625 2.305 1 98.5 311 ILE A C 1
ATOM 2391 O O . ILE A 1 311 ? 19.609 -18.391 2.705 1 98.5 311 ILE A O 1
ATOM 2395 N N . ALA A 1 312 ? 18.719 -17.141 1.062 1 98.56 312 ALA A N 1
ATOM 2396 C CA . ALA A 1 312 ? 19.75 -17.484 0.085 1 98.56 312 ALA A CA 1
ATOM 2397 C C . ALA A 1 312 ? 21.125 -17 0.543 1 98.56 312 ALA A C 1
ATOM 2399 O O . ALA A 1 312 ? 22.156 -17.578 0.186 1 98.56 312 ALA A O 1
ATOM 2400 N N . MET A 1 313 ? 21.141 -15.945 1.34 1 97.88 313 MET A N 1
ATOM 2401 C CA . MET A 1 313 ? 22.391 -15.398 1.861 1 97.88 313 MET A CA 1
ATOM 2402 C C . MET A 1 313 ? 22.828 -16.141 3.115 1 97.88 313 MET A C 1
ATOM 2404 O O . MET A 1 313 ? 23.812 -15.773 3.746 1 97.88 313 MET A O 1
ATOM 2408 N N . GLY A 1 314 ? 22.047 -17.094 3.514 1 96.94 314 GLY A N 1
ATOM 2409 C CA . GLY A 1 314 ? 22.453 -17.984 4.594 1 96.94 314 GLY A CA 1
ATOM 2410 C C . GLY A 1 314 ? 21.812 -17.625 5.926 1 96.94 314 GLY A C 1
ATOM 2411 O O . GLY A 1 314 ? 22.141 -18.234 6.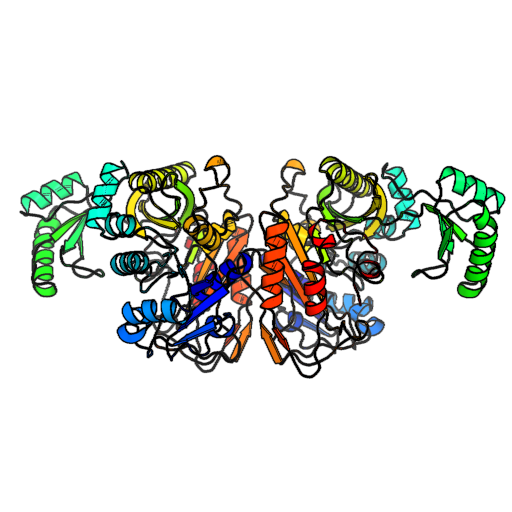953 1 96.94 314 GLY A O 1
ATOM 2412 N N . GLU A 1 315 ? 20.922 -16.719 5.895 1 97 315 GLU A N 1
ATOM 2413 C CA . GLU A 1 315 ? 20.266 -16.359 7.145 1 97 315 GLU A CA 1
ATOM 2414 C C . GLU A 1 315 ? 19.281 -17.438 7.586 1 97 315 GLU A C 1
ATOM 2416 O O . GLU A 1 315 ? 18.578 -18.016 6.758 1 97 315 GLU A O 1
ATOM 2421 N N . LYS A 1 316 ? 19.328 -17.719 8.891 1 97.19 316 LYS A N 1
ATOM 2422 C CA . LYS A 1 316 ? 18.312 -18.594 9.453 1 97.19 316 LYS A CA 1
ATOM 2423 C C . LYS A 1 316 ? 16.969 -17.891 9.547 1 97.19 316 LYS A C 1
ATOM 2425 O O . LYS A 1 316 ? 16.906 -16.656 9.562 1 97.19 316 LYS A O 1
ATOM 2430 N N . LEU A 1 317 ? 15.961 -18.688 9.562 1 96.81 317 LEU A N 1
ATOM 2431 C CA . LEU A 1 317 ? 14.633 -18.094 9.68 1 96.81 317 LEU A CA 1
ATOM 2432 C C . LEU A 1 317 ? 14.523 -17.281 10.961 1 96.81 317 LEU A C 1
ATOM 2434 O O . LEU A 1 317 ? 14.805 -17.781 12.055 1 96.81 317 LEU A O 1
ATOM 2438 N N . TRP A 1 318 ? 14.094 -16.125 10.836 1 95.06 318 TRP A N 1
ATOM 2439 C CA . TRP A 1 318 ? 13.977 -15.211 11.969 1 95.06 318 TRP A CA 1
ATOM 2440 C C . TRP A 1 318 ? 12.547 -15.156 12.484 1 95.06 318 TRP A C 1
ATOM 2442 O O . TRP A 1 318 ? 12.273 -14.547 13.523 1 95.06 318 TRP A O 1
ATOM 2452 N N . LEU A 1 319 ? 11.633 -15.781 11.789 1 95.75 319 LEU A N 1
ATOM 2453 C CA . LEU A 1 319 ? 10.203 -15.789 12.109 1 95.75 319 LEU A CA 1
ATOM 2454 C C . LEU A 1 319 ? 9.844 -17.031 12.93 1 95.75 319 LEU A C 1
ATOM 2456 O O . LEU A 1 319 ? 10.258 -18.141 12.602 1 95.75 319 LEU A O 1
ATOM 2460 N N . ARG A 1 320 ? 9.109 -16.875 14.031 1 96.31 320 ARG A N 1
ATOM 2461 C CA . ARG A 1 320 ? 8.453 -17.969 14.742 1 96.31 320 ARG A CA 1
ATOM 2462 C C . ARG A 1 320 ? 6.98 -18.062 14.367 1 96.31 320 ARG A C 1
ATOM 2464 O O . ARG A 1 320 ? 6.316 -17.047 14.18 1 96.31 320 ARG A O 1
ATOM 2471 N N . GLN A 1 321 ? 6.516 -19.297 14.195 1 97.81 321 GLN A N 1
ATOM 2472 C CA . GLN A 1 321 ? 5.141 -19.516 13.758 1 97.81 321 GLN A CA 1
ATOM 2473 C C . GLN A 1 321 ? 4.164 -18.672 14.562 1 97.81 321 GLN A C 1
ATOM 2475 O O . GLN A 1 321 ? 3.234 -18.078 14.008 1 97.81 321 GLN A O 1
ATOM 2480 N N . GLU A 1 322 ? 4.402 -18.516 15.859 1 95.69 322 GLU A N 1
ATOM 2481 C CA . GLU A 1 322 ? 3.488 -17.844 16.781 1 95.69 322 GLU A CA 1
ATOM 2482 C C . GLU A 1 322 ? 3.465 -16.344 16.531 1 95.69 322 GLU A C 1
ATOM 2484 O O . GLU A 1 322 ? 2.527 -15.656 16.953 1 95.69 322 GLU A O 1
ATOM 2489 N N . ASP A 1 323 ? 4.465 -15.867 15.859 1 93.69 323 ASP A N 1
ATOM 2490 C CA . ASP A 1 323 ? 4.578 -14.43 15.633 1 93.69 323 ASP A CA 1
ATOM 2491 C C . ASP A 1 323 ? 3.938 -14.031 14.305 1 93.69 323 ASP A C 1
ATOM 2493 O O . ASP A 1 323 ? 3.846 -12.844 13.984 1 93.69 323 ASP A O 1
ATOM 2497 N N . ILE A 1 324 ? 3.529 -15.008 13.539 1 96.94 324 ILE A N 1
ATOM 2498 C CA . ILE A 1 324 ? 2.924 -14.742 12.242 1 96.94 324 ILE A CA 1
ATOM 2499 C C . ILE A 1 324 ? 1.412 -14.586 12.398 1 96.94 324 ILE A C 1
ATOM 2501 O O . ILE A 1 324 ? 0.703 -15.562 12.633 1 96.94 324 ILE A O 1
ATOM 2505 N N . GLU A 1 325 ? 1.012 -13.336 12.266 1 94.56 325 GLU A N 1
ATOM 2506 C CA . GLU A 1 325 ? -0.406 -13.023 12.422 1 94.56 325 GLU A CA 1
ATOM 2507 C C . GLU A 1 325 ? -1.013 -12.57 11.094 1 94.56 325 GLU A C 1
ATOM 2509 O O . GLU A 1 325 ? -0.34 -11.93 10.289 1 94.56 325 GLU A O 1
ATOM 2514 N N . VAL A 1 326 ? -2.236 -12.969 10.93 1 96.25 326 VAL A N 1
ATOM 2515 C CA . VAL A 1 326 ? -3 -12.516 9.773 1 96.25 326 VAL A CA 1
ATOM 2516 C C . VAL A 1 326 ? -3.918 -11.367 10.188 1 96.25 326 VAL A C 1
ATOM 2518 O O . VAL A 1 326 ? -4.715 -11.5 11.117 1 96.25 326 VAL A O 1
ATOM 2521 N N . ARG A 1 327 ? -3.777 -10.289 9.516 1 95.5 327 ARG A N 1
ATOM 2522 C CA . ARG A 1 327 ? -4.613 -9.125 9.789 1 95.5 327 ARG A CA 1
ATOM 2523 C C . ARG A 1 327 ? -5.387 -8.695 8.547 1 95.5 327 ARG A C 1
ATOM 2525 O O . ARG A 1 327 ? -4.824 -8.609 7.453 1 95.5 327 ARG A O 1
ATOM 2532 N N . GLY A 1 328 ? -6.668 -8.469 8.789 1 96.88 328 GLY A N 1
ATOM 2533 C CA . GLY A 1 328 ? -7.508 -7.988 7.703 1 96.88 328 GLY A CA 1
ATOM 2534 C C . GLY A 1 328 ? -7.719 -9.023 6.609 1 96.88 328 GLY A C 1
ATOM 2535 O O . GLY A 1 328 ? -7.652 -10.227 6.867 1 96.88 328 GLY A O 1
ATOM 2536 N N . HIS A 1 329 ? -8.141 -8.531 5.473 1 98.5 329 HIS A N 1
ATOM 2537 C CA . HIS A 1 329 ? -8.445 -9.336 4.293 1 98.5 329 HIS A CA 1
ATOM 2538 C C . HIS A 1 329 ? -7.883 -8.688 3.031 1 98.5 329 HIS A C 1
ATOM 2540 O O . HIS A 1 329 ? -7.949 -7.469 2.867 1 98.5 329 HIS A O 1
ATOM 2546 N N . ALA A 1 330 ? -7.277 -9.508 2.242 1 98.81 330 ALA A N 1
ATOM 2547 C CA . ALA A 1 330 ? -6.711 -9.008 0.993 1 98.81 330 ALA A CA 1
ATOM 2548 C C . ALA A 1 330 ? -7.277 -9.758 -0.207 1 98.81 330 ALA A C 1
ATOM 2550 O O . ALA A 1 330 ? -7.52 -10.969 -0.132 1 98.81 330 ALA A O 1
ATOM 2551 N N . ILE A 1 331 ? -7.488 -9.07 -1.269 1 98.81 331 ILE A N 1
ATOM 2552 C CA . ILE A 1 331 ? -7.949 -9.617 -2.543 1 98.81 331 ILE A CA 1
ATOM 2553 C C . ILE A 1 331 ? -7.031 -9.141 -3.666 1 98.81 331 ILE A C 1
ATOM 2555 O O . ILE A 1 331 ? -6.691 -7.961 -3.742 1 98.81 331 ILE A O 1
ATOM 2559 N N . GLU A 1 332 ? -6.609 -10.055 -4.469 1 98.88 332 GLU A N 1
ATOM 2560 C CA . GLU A 1 332 ? -5.781 -9.75 -5.633 1 98.88 332 GLU A CA 1
ATOM 2561 C C . GLU A 1 332 ? -6.504 -10.109 -6.93 1 98.88 332 GLU A C 1
ATOM 2563 O O . GLU A 1 332 ? -7.109 -11.172 -7.039 1 98.88 332 GLU A O 1
ATOM 2568 N N . VAL A 1 333 ? -6.473 -9.211 -7.883 1 98.62 333 VAL A N 1
ATOM 2569 C CA . VAL A 1 333 ? -6.965 -9.5 -9.227 1 98.62 333 VAL A CA 1
ATOM 2570 C C . VAL A 1 333 ? -5.805 -9.461 -10.219 1 98.62 333 VAL A C 1
ATOM 2572 O O . VAL A 1 333 ? -4.918 -8.609 -10.117 1 98.62 333 VAL A O 1
ATOM 2575 N N . ARG A 1 334 ? -5.805 -10.406 -11.047 1 97.88 334 ARG A N 1
ATOM 2576 C CA . ARG A 1 334 ? -4.844 -10.43 -12.148 1 97.88 334 ARG A CA 1
ATOM 2577 C C . ARG A 1 334 ? -5.383 -9.68 -13.359 1 97.88 334 ARG A C 1
ATOM 2579 O O . ARG A 1 334 ? -6.328 -10.141 -14.008 1 97.88 334 ARG A O 1
ATOM 2586 N N . VAL A 1 335 ? -4.77 -8.594 -13.695 1 98.06 335 VAL A N 1
ATOM 2587 C CA . VAL A 1 335 ? -5.172 -7.832 -14.875 1 98.06 335 VAL A CA 1
ATOM 2588 C C . VAL A 1 335 ? -4.359 -8.281 -16.094 1 98.06 335 VAL A C 1
ATOM 2590 O O . VAL A 1 335 ? -3.158 -8.023 -16.172 1 98.06 335 VAL A O 1
ATOM 2593 N N . ASN A 1 336 ? -5.031 -8.891 -16.984 1 96.19 336 ASN A N 1
ATOM 2594 C CA . ASN A 1 336 ? -4.406 -9.375 -18.219 1 96.19 336 ASN A CA 1
ATOM 2595 C C . ASN A 1 336 ? -4.832 -8.555 -19.422 1 96.19 336 ASN A C 1
ATOM 2597 O O . ASN A 1 336 ? -5.945 -8.023 -19.469 1 96.19 336 ASN A O 1
ATOM 2601 N N . ALA A 1 337 ? -3.918 -8.406 -20.375 1 96.31 337 ALA A N 1
ATOM 2602 C CA . ALA A 1 337 ? -4.242 -7.785 -21.656 1 96.31 337 ALA A CA 1
ATOM 2603 C C . ALA A 1 337 ? -5.035 -8.742 -22.547 1 96.31 337 ALA A C 1
ATOM 2605 O O . ALA A 1 337 ? -4.52 -9.234 -23.562 1 96.31 337 ALA A O 1
ATOM 2606 N N . GLU A 1 338 ? -6.27 -8.961 -22.141 1 94.81 338 GLU A N 1
ATOM 2607 C CA . GLU A 1 338 ? -7.184 -9.875 -22.812 1 94.81 338 GLU A CA 1
ATOM 2608 C C . GLU A 1 338 ? -8.578 -9.273 -22.938 1 94.81 338 GLU A C 1
ATOM 2610 O O . GLU A 1 338 ? -8.953 -8.398 -22.141 1 94.81 338 GLU A O 1
ATOM 2615 N N . ASP A 1 339 ? -9.289 -9.727 -23.969 1 93.38 339 ASP A N 1
ATOM 2616 C CA . ASP A 1 339 ? -10.664 -9.289 -24.188 1 93.38 339 ASP A CA 1
ATOM 2617 C C . ASP A 1 339 ? -11.656 -10.312 -23.625 1 93.38 339 ASP A C 1
ATOM 2619 O O . ASP A 1 339 ? -11.922 -11.336 -24.266 1 93.38 339 ASP A O 1
ATOM 2623 N N . PRO A 1 340 ? -12.258 -9.992 -22.531 1 90.62 340 PRO A N 1
ATOM 2624 C CA . PRO A 1 340 ? -13.172 -10.961 -21.922 1 90.62 340 PRO A CA 1
ATOM 2625 C C . PRO A 1 340 ? -14.406 -11.219 -22.797 1 90.62 340 PRO A C 1
ATOM 2627 O O . PRO A 1 340 ? -15.008 -12.289 -22.703 1 90.62 340 PRO A O 1
ATOM 2630 N N . GLU A 1 341 ? -14.766 -10.344 -23.641 1 89.94 341 GLU A N 1
ATOM 2631 C CA . GLU A 1 341 ? -15.953 -10.477 -24.484 1 89.94 341 GLU A CA 1
ATOM 2632 C C . GLU A 1 341 ? -15.672 -11.375 -25.688 1 89.94 341 GLU A C 1
ATOM 2634 O O . GLU A 1 341 ? -16.609 -11.836 -26.359 1 89.94 341 GLU A O 1
ATOM 2639 N N . LYS A 1 342 ? -14.445 -11.57 -25.969 1 90.62 342 LYS A N 1
ATOM 2640 C CA . LYS A 1 342 ? -14.062 -12.422 -27.094 1 90.62 342 LYS A CA 1
ATOM 2641 C C . LYS A 1 342 ? -13.266 -13.633 -26.625 1 90.62 342 LYS A C 1
ATOM 2643 O O . LYS A 1 342 ? -12.18 -13.914 -27.141 1 90.62 342 LYS A O 1
ATOM 2648 N N . GLY A 1 343 ? -13.75 -14.234 -25.578 1 86.25 343 GLY A N 1
ATOM 2649 C CA . GLY A 1 343 ? -13.156 -15.469 -25.078 1 86.25 343 GLY A CA 1
ATOM 2650 C C . GLY A 1 343 ? -11.773 -15.273 -24.484 1 86.25 343 GLY A C 1
ATOM 2651 O O . GLY A 1 343 ? -10.906 -16.141 -24.625 1 86.25 343 GLY A O 1
ATOM 2652 N N . PHE A 1 344 ? -11.508 -14.039 -24.078 1 88.88 344 PHE A N 1
ATOM 2653 C CA . PHE A 1 344 ? -10.25 -13.703 -23.422 1 88.88 344 PHE A CA 1
ATOM 2654 C C . PHE A 1 344 ? -9.094 -13.812 -24.406 1 88.88 344 PHE A C 1
ATOM 2656 O O . PHE A 1 344 ? -8 -14.266 -24.047 1 88.88 344 PHE A O 1
ATOM 2663 N N . ARG A 1 345 ? -9.32 -13.477 -25.547 1 90.06 345 ARG A N 1
ATOM 2664 C CA . ARG A 1 345 ? -8.242 -13.406 -26.531 1 90.06 345 ARG A CA 1
ATOM 2665 C C . ARG A 1 345 ? -7.23 -12.328 -26.156 1 90.06 345 ARG A C 1
ATOM 2667 O O . ARG A 1 345 ? -7.609 -11.242 -25.703 1 90.06 345 ARG A O 1
ATOM 2674 N N . PRO A 1 346 ? -5.984 -12.625 -26.344 1 88.81 346 PRO A N 1
ATOM 2675 C CA . PRO A 1 346 ? -4.965 -11.617 -26.031 1 88.81 346 PRO A CA 1
ATOM 2676 C C . PRO A 1 346 ? -5.164 -10.32 -26.812 1 88.81 346 PRO A C 1
ATOM 2678 O O . PRO A 1 346 ? -5.555 -10.352 -27.984 1 88.81 346 PRO A O 1
ATOM 2681 N N . SER A 1 347 ? -4.961 -9.211 -26.109 1 88 347 SER A N 1
ATOM 2682 C CA . SER A 1 347 ? -5.051 -7.867 -26.672 1 88 347 SER A CA 1
ATOM 2683 C C . SER A 1 347 ? -3.74 -7.109 -26.5 1 88 347 SER A C 1
ATOM 2685 O O . SER A 1 347 ? -3.42 -6.645 -25.406 1 88 347 SER A O 1
ATOM 2687 N N . ILE A 1 348 ? -3.061 -7.004 -27.609 1 85.31 348 ILE A N 1
ATOM 2688 C CA . ILE A 1 348 ? -1.736 -6.391 -27.578 1 85.31 348 ILE A CA 1
ATOM 2689 C C . ILE A 1 348 ? -1.811 -4.965 -28.109 1 85.31 348 ILE A C 1
ATOM 2691 O O . ILE A 1 348 ? -2.684 -4.648 -28.922 1 85.31 348 ILE A O 1
ATOM 2695 N N . GLY A 1 349 ? -0.976 -4.113 -27.547 1 88.5 349 GLY A N 1
ATOM 2696 C CA . GLY A 1 349 ? -0.934 -2.744 -28.047 1 88.5 349 GLY A CA 1
ATOM 2697 C C . GLY A 1 349 ? -0.126 -1.816 -27.156 1 88.5 349 GLY A C 1
ATOM 2698 O O . GLY A 1 349 ? 0.466 -2.254 -26.172 1 88.5 349 GLY A O 1
ATOM 2699 N N . LYS A 1 350 ? -0.085 -0.621 -27.656 1 95.06 350 LYS A N 1
ATOM 2700 C CA . LYS A 1 350 ? 0.627 0.43 -26.938 1 95.06 350 LYS A CA 1
ATOM 2701 C C . LYS A 1 350 ? -0.265 1.07 -25.875 1 95.06 350 LYS A C 1
ATOM 2703 O O . LYS A 1 350 ? -1.424 1.394 -26.141 1 95.06 350 LYS A O 1
ATOM 2708 N N . VAL A 1 351 ? 0.277 1.209 -24.641 1 96.62 351 VAL A N 1
ATOM 2709 C CA . VAL A 1 351 ? -0.448 1.884 -23.562 1 96.62 351 VAL A CA 1
ATOM 2710 C C . VAL A 1 351 ? -0.308 3.396 -23.719 1 96.62 351 VAL A C 1
ATOM 2712 O O . VAL A 1 351 ? 0.777 3.949 -23.531 1 96.62 351 VAL A O 1
ATOM 2715 N N . GLU A 1 352 ? -1.39 4.039 -24 1 96.06 352 GLU A N 1
ATOM 2716 C CA . GLU A 1 352 ? -1.337 5.484 -24.203 1 96.06 352 GLU A CA 1
ATOM 2717 C C . GLU A 1 352 ? -1.731 6.23 -22.922 1 96.06 352 GLU A C 1
ATOM 2719 O O . GLU A 1 352 ? -1.125 7.25 -22.594 1 96.06 352 GLU A O 1
ATOM 2724 N N . THR A 1 353 ? -2.744 5.793 -22.344 1 95.81 353 THR A N 1
ATOM 2725 C CA . THR A 1 353 ? -3.223 6.379 -21.094 1 95.81 353 THR A CA 1
ATOM 2726 C C . THR A 1 353 ? -3.162 5.355 -19.969 1 95.81 353 THR A C 1
ATOM 2728 O O . THR A 1 353 ? -3.668 4.242 -20.109 1 95.81 353 THR A O 1
ATOM 2731 N N . LEU A 1 354 ? -2.514 5.75 -18.969 1 97.31 354 LEU A N 1
ATOM 2732 C CA . LEU A 1 354 ? -2.338 4.848 -17.828 1 97.31 354 LEU A CA 1
ATOM 2733 C C . LEU A 1 354 ? -2.619 5.562 -16.516 1 97.31 354 LEU A C 1
ATOM 2735 O O . LEU A 1 354 ? -2.027 6.609 -16.234 1 97.31 354 LEU A O 1
ATOM 2739 N N . LEU A 1 355 ? -3.574 5.07 -15.75 1 97.31 355 LEU A N 1
ATOM 2740 C CA . LEU A 1 355 ? -3.873 5.52 -14.398 1 97.31 355 LEU A CA 1
ATOM 2741 C C . LEU A 1 355 ? -4.125 4.332 -13.477 1 97.31 355 LEU A C 1
ATOM 2743 O O . LEU A 1 355 ? -5.102 3.6 -13.648 1 97.31 355 LEU A O 1
ATOM 2747 N N . PHE A 1 356 ? -3.24 4.109 -12.57 1 97.75 356 PHE A N 1
ATOM 2748 C CA . PHE A 1 356 ? -3.43 3.07 -11.562 1 97.75 356 PHE A CA 1
ATOM 2749 C C . PHE A 1 356 ? -4.141 3.629 -10.336 1 97.75 356 PHE A C 1
ATOM 2751 O O . PHE A 1 356 ? -4.031 4.82 -10.039 1 97.75 356 PHE A O 1
ATOM 2758 N N . PRO A 1 357 ? -4.863 2.76 -9.656 1 97.75 357 PRO A N 1
ATOM 2759 C CA . PRO A 1 357 ? -5.535 3.193 -8.43 1 97.75 357 PRO A CA 1
ATOM 2760 C C . PRO A 1 357 ? -4.57 3.389 -7.266 1 97.75 357 PRO A C 1
ATOM 2762 O O . PRO A 1 357 ? -3.4 3 -7.359 1 97.75 357 PRO A O 1
ATOM 2765 N N . GLY A 1 358 ? -5.016 4.125 -6.262 1 96.56 358 GLY A N 1
ATOM 2766 C CA . GLY A 1 358 ? -4.25 4.336 -5.043 1 96.56 358 GLY A CA 1
ATOM 2767 C C . GLY A 1 358 ? -5.117 4.406 -3.799 1 96.56 358 GLY A C 1
ATOM 2768 O O . GLY A 1 358 ? -6.23 3.879 -3.781 1 96.56 358 GLY A O 1
ATOM 2769 N N . GLY A 1 359 ? -4.559 4.941 -2.744 1 94.88 359 GLY A N 1
ATOM 2770 C CA . GLY A 1 359 ? -5.277 5.062 -1.485 1 94.88 359 GLY A CA 1
ATOM 2771 C C . GLY A 1 359 ? -4.91 3.988 -0.48 1 94.88 359 GLY A C 1
ATOM 2772 O O . GLY A 1 359 ? -4.078 3.123 -0.766 1 94.88 359 GLY A O 1
ATOM 2773 N N . PRO A 1 360 ? -5.527 4.039 0.664 1 96.31 360 PRO A N 1
ATOM 2774 C CA . PRO A 1 360 ? -5.211 3.076 1.719 1 96.31 360 PRO A CA 1
ATOM 2775 C C . PRO A 1 360 ? -5.504 1.634 1.308 1 96.31 360 PRO A C 1
ATOM 2777 O O . PRO A 1 360 ? -6.559 1.355 0.731 1 96.31 360 PRO A O 1
ATOM 2780 N N . GLY A 1 361 ? -4.535 0.806 1.539 1 97.69 361 GLY A N 1
ATOM 2781 C CA . GLY A 1 361 ? -4.762 -0.619 1.359 1 97.69 361 GLY A CA 1
ATOM 2782 C C . GLY A 1 361 ? -4.641 -1.065 -0.086 1 97.69 361 GLY A C 1
ATOM 2783 O O . GLY A 1 361 ? -4.871 -2.234 -0.402 1 97.69 361 GLY A O 1
ATOM 2784 N N . ILE A 1 362 ? -4.266 -0.145 -0.996 1 98.5 362 ILE A N 1
ATOM 2785 C CA . ILE A 1 362 ? -4.168 -0.512 -2.404 1 98.5 362 ILE A CA 1
ATOM 2786 C C . ILE A 1 362 ? -2.699 -0.682 -2.793 1 98.5 362 ILE A C 1
ATOM 2788 O O . ILE A 1 362 ? -1.868 0.18 -2.494 1 98.5 362 ILE A O 1
ATOM 2792 N N . ARG A 1 363 ? -2.422 -1.819 -3.352 1 98.62 363 ARG A N 1
ATOM 2793 C CA . ARG A 1 363 ? -1.116 -2.104 -3.936 1 98.62 363 ARG A CA 1
ATOM 2794 C C . ARG A 1 363 ? -1.246 -2.508 -5.402 1 98.62 363 ARG A C 1
ATOM 2796 O O . ARG A 1 363 ? -2.16 -3.25 -5.766 1 98.62 363 ARG A O 1
ATOM 2803 N N . VAL A 1 364 ? -0.368 -1.934 -6.258 1 98.56 364 VAL A N 1
ATOM 2804 C CA . VAL A 1 364 ? -0.323 -2.305 -7.668 1 98.56 364 VAL A CA 1
ATOM 2805 C C . VAL A 1 364 ? 1.073 -2.809 -8.023 1 98.56 364 VAL A C 1
ATOM 2807 O O . VAL A 1 364 ? 2.064 -2.104 -7.82 1 98.56 364 VAL A O 1
ATOM 2810 N N . ASP A 1 365 ? 1.132 -3.986 -8.414 1 98.44 365 ASP A N 1
ATOM 2811 C CA . ASP A 1 365 ? 2.35 -4.527 -9.008 1 98.44 365 ASP A CA 1
ATOM 2812 C C . ASP A 1 365 ? 2.24 -4.586 -10.523 1 98.44 365 ASP A C 1
ATOM 2814 O O . ASP A 1 365 ? 1.505 -5.41 -11.07 1 98.44 365 ASP A O 1
ATOM 2818 N N . SER A 1 366 ? 2.91 -3.697 -11.188 1 98.25 366 SER A N 1
ATOM 2819 C CA . SER A 1 366 ? 2.846 -3.596 -12.641 1 98.25 366 SER A CA 1
ATOM 2820 C C . SER A 1 366 ? 4.18 -3.133 -13.219 1 98.25 366 SER A C 1
ATOM 2822 O O . SER A 1 366 ? 4.973 -2.492 -12.531 1 98.25 366 SER A O 1
ATOM 2824 N N . HIS A 1 367 ? 4.398 -3.5 -14.398 1 97.25 367 HIS A N 1
ATOM 2825 C CA . HIS A 1 367 ? 5.566 -2.992 -15.109 1 97.25 367 HIS A CA 1
ATOM 2826 C C . HIS A 1 367 ? 5.156 -2.053 -16.234 1 97.25 367 HIS A C 1
ATOM 2828 O O . HIS A 1 367 ? 5.977 -1.702 -17.094 1 97.25 367 HIS A O 1
ATOM 2834 N N . LEU A 1 368 ? 3.883 -1.623 -16.266 1 96.81 368 LEU A N 1
ATOM 2835 C CA . LEU A 1 368 ? 3.379 -0.743 -17.312 1 96.81 368 LEU A CA 1
ATOM 2836 C C . LEU A 1 368 ? 3.824 0.696 -17.078 1 96.81 368 LEU A C 1
ATOM 2838 O O . LEU A 1 368 ? 4.016 1.11 -15.93 1 96.81 368 LEU A O 1
ATOM 2842 N N . TYR A 1 369 ? 4.043 1.395 -18.062 1 96 369 TYR A N 1
ATOM 2843 C CA . TYR A 1 369 ? 4.152 2.848 -18.094 1 96 369 TYR A CA 1
ATOM 2844 C C . TYR A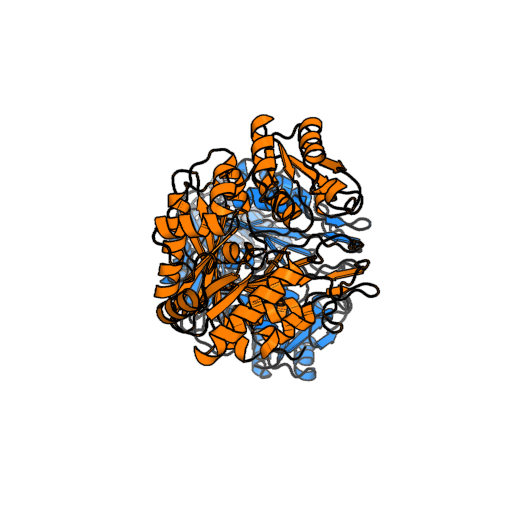 1 369 ? 3.562 3.416 -19.375 1 96 369 TYR A C 1
ATOM 2846 O O . TYR A 1 369 ? 3.367 2.688 -20.344 1 96 369 TYR A O 1
ATOM 2854 N N . ALA A 1 370 ? 3.141 4.648 -19.344 1 94.56 370 ALA A N 1
ATOM 2855 C CA . ALA A 1 370 ? 2.592 5.273 -20.531 1 94.56 370 ALA A CA 1
ATOM 2856 C C . ALA A 1 370 ? 3.602 5.25 -21.688 1 94.56 370 ALA A C 1
ATOM 2858 O O . ALA A 1 370 ? 4.746 5.676 -21.516 1 94.56 370 ALA A O 1
ATOM 2859 N N . GLY A 1 371 ? 3.223 4.738 -22.781 1 94.44 371 GLY A N 1
ATOM 2860 C CA . GLY A 1 371 ? 4.094 4.617 -23.938 1 94.44 371 GLY A CA 1
ATOM 2861 C C . GLY A 1 371 ? 4.637 3.213 -24.125 1 94.44 371 GLY A C 1
ATOM 2862 O O . GLY A 1 371 ? 5.199 2.9 -25.172 1 94.44 371 GLY A O 1
ATOM 2863 N N . TYR A 1 372 ? 4.395 2.33 -23.172 1 95.88 372 TYR A N 1
ATOM 2864 C CA . TYR A 1 372 ? 4.906 0.966 -23.234 1 95.88 372 TYR A CA 1
ATOM 2865 C C . TYR A 1 372 ? 4.141 0.139 -24.266 1 95.88 372 TYR A C 1
ATOM 2867 O O . TYR A 1 372 ? 2.912 0.216 -24.344 1 95.88 372 TYR A O 1
ATOM 2875 N N . GLN A 1 373 ? 4.875 -0.649 -25.047 1 95.62 373 GLN A N 1
ATOM 2876 C CA . GLN A 1 373 ? 4.297 -1.604 -25.984 1 95.62 373 GLN A CA 1
ATOM 2877 C C . GLN A 1 373 ? 4.258 -3.01 -25.391 1 95.62 373 GLN A C 1
ATOM 2879 O O . GLN A 1 373 ? 5.305 -3.629 -25.188 1 95.62 373 GLN A O 1
ATOM 2884 N N . ILE A 1 374 ? 3.094 -3.488 -25.156 1 94.94 374 ILE A N 1
ATOM 2885 C CA . ILE A 1 374 ? 2.947 -4.84 -24.625 1 94.94 374 ILE A CA 1
ATOM 2886 C C . ILE A 1 374 ? 3.314 -5.859 -25.703 1 94.94 374 ILE A C 1
ATOM 2888 O O . ILE A 1 374 ? 2.674 -5.918 -26.75 1 94.94 374 ILE A O 1
ATOM 2892 N N . PRO A 1 375 ? 4.32 -6.68 -25.438 1 92.75 375 PRO A N 1
ATOM 2893 C CA . PRO A 1 375 ? 4.707 -7.668 -26.453 1 92.75 375 PRO A CA 1
ATOM 2894 C C . PRO A 1 375 ? 3.717 -8.828 -26.547 1 92.75 375 PRO A C 1
ATOM 2896 O O . PRO A 1 375 ? 3.16 -9.258 -25.547 1 92.75 375 PRO A O 1
ATOM 2899 N N . PRO A 1 376 ? 3.57 -9.43 -27.688 1 91.12 376 PRO A N 1
ATOM 2900 C CA . PRO A 1 376 ? 2.625 -10.531 -27.891 1 91.12 376 PRO A CA 1
ATOM 2901 C C . PRO A 1 376 ? 3.232 -11.898 -27.578 1 91.12 376 PRO A C 1
ATOM 2903 O O . PRO A 1 376 ? 2.561 -12.922 -27.719 1 91.12 376 PRO A O 1
ATOM 2906 N N . HIS A 1 377 ? 4.355 -11.992 -27.109 1 91.06 377 HIS A N 1
ATOM 2907 C CA . HIS A 1 377 ? 5.129 -13.227 -27.078 1 91.06 377 HIS A CA 1
ATOM 2908 C C . HIS A 1 377 ? 4.973 -13.945 -25.734 1 91.06 377 HIS A C 1
ATOM 2910 O O . HIS A 1 377 ? 5.289 -15.125 -25.625 1 91.06 377 HIS A O 1
ATOM 2916 N N . TYR A 1 378 ? 4.492 -13.234 -24.797 1 92.19 378 TYR A N 1
ATOM 2917 C CA . TYR A 1 378 ? 4.547 -13.789 -23.453 1 92.19 378 TYR A CA 1
ATOM 2918 C C . TYR A 1 378 ? 3.182 -13.727 -22.781 1 92.19 378 TYR A C 1
ATOM 2920 O O . TYR A 1 378 ? 2.188 -13.359 -23.406 1 92.19 378 TYR A O 1
ATOM 2928 N N . ASP A 1 379 ? 3.184 -14.172 -21.453 1 88.38 379 ASP A N 1
ATOM 2929 C CA . ASP A 1 379 ? 1.944 -14.109 -20.688 1 88.38 379 ASP A CA 1
ATOM 2930 C C . ASP A 1 379 ? 1.354 -12.703 -20.703 1 88.38 379 ASP A C 1
ATOM 2932 O O . ASP A 1 379 ? 2.092 -11.719 -20.672 1 88.38 379 ASP A O 1
ATOM 2936 N N . SER A 1 380 ? 0.079 -12.617 -20.672 1 92.62 380 SER A N 1
ATOM 2937 C CA . SER A 1 380 ? -0.63 -11.359 -20.875 1 92.62 380 SER A CA 1
ATOM 2938 C C . SER A 1 380 ? -0.827 -10.609 -19.562 1 92.62 380 SER A C 1
ATOM 2940 O O . SER A 1 380 ? -1.474 -9.562 -19.531 1 92.62 380 SER A O 1
ATOM 2942 N N . LEU A 1 381 ? -0.295 -11.102 -18.484 1 95.44 381 LEU A N 1
ATOM 2943 C CA . LEU A 1 381 ? -0.416 -10.422 -17.203 1 95.44 381 LEU A CA 1
ATOM 2944 C C . LEU A 1 381 ? 0.303 -9.078 -17.234 1 95.44 381 LEU A C 1
ATOM 2946 O O . LEU A 1 381 ? 1.507 -9.016 -17.484 1 95.44 381 LEU A O 1
ATOM 2950 N N . ILE A 1 382 ? -0.439 -7.984 -16.938 1 97 382 ILE A N 1
ATOM 2951 C CA . ILE A 1 382 ? 0.193 -6.676 -17.062 1 97 382 ILE A CA 1
ATOM 2952 C C . ILE A 1 382 ? 0.145 -5.941 -15.727 1 97 382 ILE A C 1
ATOM 2954 O O . ILE A 1 382 ? 0.873 -4.969 -15.523 1 97 382 ILE A O 1
ATOM 2958 N N . ALA A 1 383 ? -0.738 -6.41 -14.859 1 98.25 383 ALA A N 1
ATOM 2959 C CA . ALA A 1 383 ? -0.799 -5.793 -13.539 1 98.25 383 ALA A CA 1
ATOM 2960 C C . ALA A 1 383 ? -1.489 -6.715 -12.531 1 98.25 383 ALA A C 1
ATOM 2962 O O . ALA A 1 383 ? -2.342 -7.523 -12.906 1 98.25 383 ALA A O 1
ATOM 2963 N N . LYS A 1 384 ? -1.084 -6.641 -11.352 1 98.69 384 LYS A N 1
ATOM 2964 C CA . LYS A 1 384 ? -1.818 -7.152 -10.195 1 98.69 384 LYS A CA 1
ATOM 2965 C C . LYS A 1 384 ? -2.305 -6.016 -9.305 1 98.69 384 LYS A C 1
ATOM 2967 O O . LYS A 1 384 ? -1.518 -5.152 -8.906 1 98.69 384 LYS A O 1
ATOM 2972 N N . ILE A 1 385 ? -3.557 -5.977 -9.086 1 98.81 385 ILE A N 1
ATOM 2973 C CA . ILE A 1 385 ? -4.113 -5.004 -8.156 1 98.81 385 ILE A CA 1
ATOM 2974 C C . ILE A 1 385 ? -4.578 -5.711 -6.883 1 98.81 385 ILE A C 1
ATOM 2976 O O . ILE A 1 385 ? -5.355 -6.668 -6.945 1 98.81 385 ILE A O 1
ATOM 2980 N N . ILE A 1 386 ? -4.039 -5.312 -5.75 1 98.88 386 ILE A N 1
ATOM 2981 C CA . ILE A 1 386 ? -4.344 -5.918 -4.461 1 98.88 386 ILE A CA 1
ATOM 2982 C C . ILE A 1 386 ? -5.012 -4.891 -3.551 1 98.88 386 ILE A C 1
ATOM 2984 O O . ILE A 1 386 ? -4.559 -3.748 -3.453 1 98.88 386 ILE A O 1
ATOM 2988 N N . ALA A 1 387 ? -6.086 -5.258 -2.957 1 98.81 387 ALA A N 1
ATOM 2989 C CA . ALA A 1 387 ? -6.789 -4.422 -1.984 1 98.81 387 ALA A CA 1
ATOM 2990 C C . ALA A 1 387 ? -6.809 -5.086 -0.609 1 98.81 387 ALA A C 1
ATOM 2992 O O . ALA A 1 387 ? -7.16 -6.262 -0.484 1 98.81 387 ALA A O 1
ATOM 2993 N N . TRP A 1 388 ? -6.414 -4.387 0.377 1 98.75 388 TRP A N 1
ATOM 2994 C CA . TRP A 1 388 ? -6.473 -4.82 1.77 1 98.75 388 TRP A CA 1
ATOM 2995 C C . TRP A 1 388 ? -7.438 -3.951 2.57 1 98.75 388 TRP A C 1
ATOM 2997 O O . TRP A 1 388 ? -7.492 -2.734 2.379 1 98.75 388 TRP A O 1
ATOM 3007 N N . ALA A 1 389 ? -8.195 -4.543 3.391 1 98.25 389 ALA A N 1
ATOM 3008 C CA . ALA A 1 389 ? -9.062 -3.857 4.348 1 98.25 389 ALA A CA 1
ATOM 3009 C C . ALA A 1 389 ? -9.266 -4.695 5.605 1 98.25 389 ALA A C 1
ATOM 3011 O O . ALA A 1 389 ? -8.883 -5.867 5.645 1 98.25 389 ALA A O 1
ATOM 3012 N N . PRO A 1 390 ? -9.844 -4.129 6.625 1 96 390 PRO A N 1
ATOM 3013 C CA . PRO A 1 390 ? -10.039 -4.867 7.875 1 96 390 PRO A CA 1
ATOM 3014 C C . PRO A 1 390 ? -11 -6.043 7.723 1 96 390 PRO A C 1
ATOM 3016 O O . PRO A 1 390 ? -10.883 -7.043 8.438 1 96 390 PRO A O 1
ATOM 3019 N N . THR A 1 391 ? -11.969 -5.902 6.781 1 97 391 THR A N 1
ATOM 3020 C CA . THR A 1 391 ? -12.922 -6.98 6.562 1 97 391 THR A CA 1
ATOM 3021 C C . THR A 1 391 ? -12.992 -7.344 5.082 1 97 391 THR A C 1
ATOM 3023 O O . THR A 1 391 ? -12.609 -6.547 4.223 1 97 391 THR A O 1
ATOM 3026 N N . ARG A 1 392 ? -13.492 -8.547 4.84 1 98 392 ARG A N 1
ATOM 3027 C CA . ARG A 1 392 ? -13.633 -9.008 3.463 1 98 392 ARG A CA 1
ATOM 3028 C C . ARG A 1 392 ? -14.555 -8.094 2.67 1 98 392 ARG A C 1
ATOM 3030 O O . ARG A 1 392 ? -14.266 -7.75 1.522 1 98 392 ARG A O 1
ATOM 3037 N N . GLU A 1 393 ? -15.656 -7.723 3.297 1 97.69 393 GLU A N 1
ATOM 3038 C CA . GLU A 1 393 ? -16.625 -6.852 2.631 1 97.69 393 GLU A CA 1
ATOM 3039 C C . GLU A 1 393 ? -15.992 -5.516 2.252 1 97.69 393 GLU A C 1
ATOM 3041 O O . GLU A 1 393 ? -16.188 -5.02 1.143 1 97.69 393 GLU A O 1
ATOM 3046 N N . GLU A 1 394 ? -15.25 -4.977 3.143 1 97.75 394 GLU A N 1
ATOM 3047 C CA . GLU A 1 394 ? -14.562 -3.713 2.869 1 97.75 394 GLU A CA 1
ATOM 3048 C C . GLU A 1 394 ? -13.5 -3.883 1.789 1 97.75 394 GLU A C 1
ATOM 3050 O O . GLU A 1 394 ? -13.281 -2.98 0.977 1 97.75 394 GLU A O 1
ATOM 3055 N N . ALA A 1 395 ? -12.836 -4.992 1.807 1 98.56 395 ALA A N 1
ATOM 3056 C CA . ALA A 1 395 ? -11.836 -5.266 0.78 1 98.56 395 ALA A CA 1
ATOM 3057 C C . ALA A 1 395 ? -12.477 -5.355 -0.602 1 98.56 395 ALA A C 1
ATOM 3059 O O . ALA A 1 395 ? -11.914 -4.871 -1.587 1 98.56 395 ALA A O 1
ATOM 3060 N N . ILE A 1 396 ? -13.648 -5.965 -0.643 1 98.56 396 ILE A N 1
ATOM 3061 C CA . ILE A 1 396 ? -14.375 -6.074 -1.905 1 98.56 396 ILE A CA 1
ATOM 3062 C C . ILE A 1 396 ? -14.742 -4.684 -2.41 1 98.56 396 ILE A C 1
ATOM 3064 O O . ILE A 1 396 ? -14.5 -4.352 -3.572 1 98.56 396 ILE A O 1
ATOM 3068 N N . ARG A 1 397 ? -15.258 -3.842 -1.573 1 98.12 397 ARG A N 1
ATOM 3069 C CA . ARG A 1 397 ? -15.664 -2.494 -1.963 1 98.12 397 ARG A CA 1
ATOM 3070 C C . ARG A 1 397 ? -14.461 -1.673 -2.416 1 98.12 397 ARG A C 1
ATOM 3072 O O . ARG A 1 397 ? -14.555 -0.916 -3.385 1 98.12 397 ARG A O 1
ATOM 3079 N N . ARG A 1 398 ? -13.438 -1.822 -1.688 1 98.62 398 ARG A N 1
ATOM 3080 C CA . ARG A 1 398 ? -12.211 -1.107 -2.039 1 98.62 398 ARG A CA 1
ATOM 3081 C C . ARG A 1 398 ? -11.68 -1.565 -3.393 1 98.62 398 ARG A C 1
ATOM 3083 O O . ARG A 1 398 ? -11.203 -0.752 -4.184 1 98.62 398 ARG A O 1
ATOM 3090 N N . MET A 1 399 ? -11.734 -2.836 -3.633 1 98.81 399 MET A N 1
ATOM 3091 C CA . MET A 1 399 ? -11.312 -3.357 -4.926 1 98.81 399 MET A CA 1
ATOM 3092 C C . MET A 1 399 ? -12.211 -2.844 -6.047 1 98.81 399 MET A C 1
ATOM 3094 O O . MET A 1 399 ? -11.727 -2.482 -7.121 1 98.81 399 MET A O 1
ATOM 3098 N N . GLU A 1 400 ? -13.492 -2.834 -5.762 1 98.56 400 GLU A N 1
ATOM 3099 C CA . GLU A 1 400 ? -14.414 -2.289 -6.75 1 98.56 400 GLU A CA 1
ATOM 3100 C C . GLU A 1 400 ? -14.062 -0.847 -7.102 1 98.56 400 GLU A C 1
ATOM 3102 O O . GLU A 1 400 ? -14.023 -0.481 -8.273 1 98.56 400 GLU A O 1
ATOM 3107 N N . ARG A 1 401 ? -13.836 -0.105 -6.098 1 98.25 401 ARG A N 1
ATOM 3108 C CA . ARG A 1 401 ? -13.445 1.285 -6.305 1 98.25 401 ARG A CA 1
ATOM 3109 C C . ARG A 1 401 ? -12.125 1.371 -7.062 1 98.25 401 ARG A C 1
ATOM 3111 O O . ARG A 1 401 ? -11.992 2.16 -8 1 98.25 401 ARG A O 1
ATOM 3118 N N . ALA A 1 402 ? -11.164 0.596 -6.676 1 98.62 402 ALA A N 1
ATOM 3119 C CA . ALA A 1 402 ? -9.844 0.597 -7.305 1 98.62 402 ALA A CA 1
ATOM 3120 C C . ALA A 1 402 ? -9.945 0.26 -8.789 1 98.62 402 ALA A C 1
ATOM 3122 O O . ALA A 1 402 ? -9.328 0.924 -9.625 1 98.62 402 ALA A O 1
ATOM 3123 N N . LEU A 1 403 ? -10.727 -0.749 -9.109 1 98.62 403 LEU A N 1
ATOM 3124 C CA . LEU A 1 403 ? -10.875 -1.157 -10.5 1 98.62 403 LEU A CA 1
ATOM 3125 C C . LEU A 1 403 ? -11.586 -0.078 -11.312 1 98.62 403 LEU A C 1
ATOM 3127 O O . LEU A 1 403 ? -11.266 0.14 -12.477 1 98.62 403 LEU A O 1
ATOM 3131 N N . SER A 1 404 ? -12.508 0.594 -10.688 1 97.44 404 SER A N 1
ATOM 3132 C CA . SER A 1 404 ? -13.242 1.646 -11.383 1 97.44 404 SER A CA 1
ATOM 3133 C C . SER A 1 404 ? -12.344 2.838 -11.695 1 97.44 404 SER A C 1
ATOM 3135 O O . SER A 1 404 ? -12.594 3.578 -12.648 1 97.44 404 SER A O 1
ATOM 3137 N N . GLU A 1 405 ? -11.344 3.027 -10.891 1 96.81 405 GLU A N 1
ATOM 3138 C CA . GLU A 1 405 ? -10.406 4.137 -11.023 1 96.81 405 GLU A CA 1
ATOM 3139 C C . GLU A 1 405 ? -9.312 3.814 -12.039 1 96.81 405 GLU A C 1
ATOM 3141 O O . GLU A 1 405 ? -8.664 4.719 -12.562 1 96.81 405 GLU A O 1
ATOM 3146 N N . THR A 1 406 ? -9.117 2.545 -12.328 1 98.12 406 THR A N 1
ATOM 3147 C CA . THR A 1 406 ? -7.992 2.102 -13.141 1 98.12 406 THR A CA 1
ATOM 3148 C C . THR A 1 406 ? -8.258 2.369 -14.625 1 98.12 406 THR A C 1
ATOM 3150 O O . THR A 1 406 ? -9.32 2.018 -15.141 1 98.12 406 THR A O 1
ATOM 3153 N N . ILE A 1 407 ? -7.266 3.033 -15.281 1 97.31 407 ILE A N 1
ATOM 3154 C CA . ILE A 1 407 ? -7.355 3.303 -16.703 1 97.31 407 ILE A CA 1
ATOM 3155 C C . ILE A 1 407 ? -6.129 2.736 -17.422 1 97.31 407 ILE A C 1
ATOM 3157 O O . ILE A 1 407 ? -4.996 3.121 -17.109 1 97.31 407 ILE A O 1
ATOM 3161 N N . ILE A 1 408 ? -6.305 1.81 -18.219 1 97.31 408 ILE A N 1
ATOM 3162 C CA . ILE A 1 408 ? -5.309 1.259 -19.125 1 97.31 408 ILE A CA 1
ATOM 3163 C C . ILE A 1 408 ? -5.859 1.261 -20.562 1 97.31 408 ILE A C 1
ATOM 3165 O O . ILE A 1 408 ? -6.602 0.356 -20.938 1 97.31 408 ILE A O 1
ATOM 3169 N N . GLU A 1 409 ? -5.41 2.297 -21.281 1 96.19 409 GLU A N 1
ATOM 3170 C CA . GLU A 1 409 ? -6.039 2.479 -22.578 1 96.19 409 GLU A CA 1
ATOM 3171 C C . GLU A 1 409 ? -4.992 2.66 -23.672 1 96.19 409 GLU A C 1
ATOM 3173 O O . GLU A 1 409 ? -3.9 3.172 -23.422 1 96.19 409 GLU A O 1
ATOM 3178 N N . GLY A 1 410 ? -5.277 2.285 -24.797 1 95.06 410 GLY A N 1
ATOM 3179 C CA . GLY A 1 410 ? -4.547 2.391 -26.047 1 95.06 410 GLY A CA 1
ATOM 3180 C C . GLY A 1 410 ? -5.293 1.793 -27.234 1 95.06 410 GLY A C 1
ATOM 3181 O O . GLY A 1 410 ? -6.352 1.184 -27.047 1 95.06 410 GLY A O 1
ATOM 3182 N N . PRO A 1 411 ? -4.828 2.068 -28.406 1 93.19 411 PRO A N 1
ATOM 3183 C CA . PRO A 1 411 ? -5.543 1.541 -29.578 1 93.19 411 PRO A CA 1
ATOM 3184 C C . PRO A 1 411 ? -5.742 0.028 -29.516 1 93.19 411 PRO A C 1
ATOM 3186 O O . PRO A 1 411 ? -4.77 -0.729 -29.531 1 93.19 411 PRO A O 1
ATOM 3189 N N . GLY A 1 412 ? -7.016 -0.361 -29.406 1 90.25 412 GLY A N 1
ATOM 3190 C CA . GLY A 1 412 ? -7.363 -1.772 -29.438 1 90.25 412 GLY A CA 1
ATOM 3191 C C . GLY A 1 412 ? -7.035 -2.508 -28.156 1 90.25 412 GLY A C 1
ATOM 3192 O O . GLY A 1 412 ? -7.195 -3.727 -28.078 1 90.25 412 GLY A O 1
ATOM 3193 N N . LEU A 1 413 ? -6.602 -1.837 -27.188 1 94.25 413 LEU A N 1
ATOM 3194 C CA . LEU A 1 413 ? -6.172 -2.469 -25.938 1 94.25 413 LEU A CA 1
ATOM 3195 C C . LEU A 1 413 ? -7.367 -2.77 -25.047 1 94.25 413 LEU A C 1
ATOM 3197 O O . LEU A 1 413 ? -8.211 -1.9 -24.812 1 94.25 413 LEU A O 1
ATOM 3201 N N . LYS A 1 414 ? -7.523 -4.02 -24.656 1 96 414 LYS A N 1
ATOM 3202 C CA . LYS A 1 414 ? -8.531 -4.477 -23.703 1 96 414 LYS A CA 1
ATOM 3203 C C . LYS A 1 414 ? -7.883 -5.176 -22.516 1 96 414 LYS A C 1
ATOM 3205 O O . LYS A 1 414 ? -6.766 -5.688 -22.609 1 96 414 LYS A O 1
ATOM 3210 N N . THR A 1 415 ? -8.539 -5.102 -21.406 1 97.19 415 THR A N 1
ATOM 3211 C CA . THR A 1 415 ? -8.055 -5.777 -20.203 1 97.19 415 THR A CA 1
ATOM 3212 C C . THR A 1 415 ? -9.156 -6.633 -19.578 1 97.19 415 THR A C 1
ATOM 3214 O O . THR A 1 415 ? -10.32 -6.543 -19.984 1 97.19 415 THR A O 1
ATOM 3217 N N . THR A 1 416 ? -8.836 -7.414 -18.625 1 96.44 416 THR A N 1
ATOM 3218 C CA . THR A 1 416 ? -9.773 -8.297 -17.938 1 96.44 416 THR A CA 1
ATOM 3219 C C . THR A 1 416 ? -10.5 -7.547 -16.828 1 96.44 416 THR A C 1
ATOM 3221 O O . THR A 1 416 ? -11.289 -8.133 -16.094 1 96.44 416 THR A O 1
ATOM 3224 N N . ILE A 1 417 ? -10.32 -6.242 -16.672 1 97.94 417 ILE A N 1
ATOM 3225 C CA . ILE A 1 417 ? -10.867 -5.441 -15.586 1 97.94 417 ILE A CA 1
ATOM 3226 C C . ILE A 1 417 ? -12.391 -5.535 -15.586 1 97.94 417 ILE A C 1
ATOM 3228 O O . ILE A 1 417 ? -13.008 -5.797 -14.547 1 97.94 417 ILE A O 1
ATOM 3232 N N . PRO A 1 418 ? -13.094 -5.426 -16.781 1 96.75 418 PRO A N 1
ATOM 3233 C CA . PRO A 1 418 ? -14.555 -5.531 -16.766 1 96.75 418 PRO A CA 1
ATOM 3234 C C . PRO A 1 418 ? -15.039 -6.875 -16.219 1 96.75 418 PRO A C 1
ATOM 3236 O O . PRO A 1 418 ? -16.062 -6.934 -15.531 1 96.75 418 PRO A O 1
ATOM 3239 N N . PHE A 1 419 ? -14.391 -7.945 -16.531 1 96 419 PHE A N 1
ATOM 3240 C CA . PHE A 1 419 ? -14.742 -9.266 -16.031 1 96 419 PHE A CA 1
ATOM 3241 C C . PHE A 1 419 ? -14.648 -9.312 -14.508 1 96 419 PHE A C 1
ATOM 3243 O O . PHE A 1 419 ? -15.547 -9.82 -13.836 1 96 419 PHE A O 1
ATOM 3250 N N . HIS A 1 420 ? -13.516 -8.836 -13.969 1 97.75 420 HIS A N 1
ATOM 3251 C CA . HIS A 1 420 ? -13.305 -8.828 -12.531 1 97.75 420 HIS A CA 1
ATOM 3252 C C . HIS A 1 420 ? -14.383 -8.016 -11.82 1 97.75 420 HIS A C 1
ATOM 3254 O O . HIS A 1 420 ? -14.828 -8.391 -10.727 1 97.75 420 HIS A O 1
ATOM 3260 N N . GLN A 1 421 ? -14.766 -6.863 -12.414 1 97.56 421 GLN A N 1
ATOM 3261 C CA . GLN A 1 421 ? -15.828 -6.047 -11.844 1 97.56 421 GLN A CA 1
ATOM 3262 C C . GLN A 1 421 ? -17.125 -6.832 -11.734 1 97.56 421 GLN A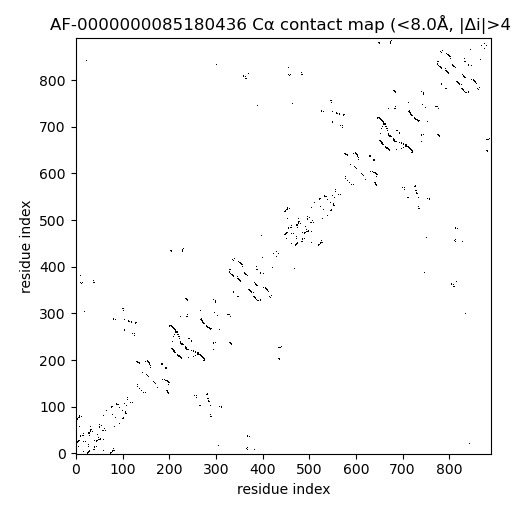 C 1
ATOM 3264 O O . GLN A 1 421 ? -17.844 -6.734 -10.734 1 97.56 421 GLN A O 1
ATOM 3269 N N . LYS A 1 422 ? -17.438 -7.633 -12.734 1 96.12 422 LYS A N 1
ATOM 3270 C CA . LYS A 1 422 ? -18.625 -8.469 -12.719 1 96.12 422 LYS A CA 1
ATOM 3271 C C . LYS A 1 422 ? -18.547 -9.531 -11.625 1 96.12 422 LYS A C 1
ATOM 3273 O O . LYS A 1 422 ? -19.547 -9.812 -10.953 1 96.12 422 LYS A O 1
ATOM 3278 N N . VAL A 1 423 ? -17.391 -10.125 -11.461 1 95.94 423 VAL A N 1
ATOM 3279 C CA . VAL A 1 423 ? -17.203 -11.156 -10.445 1 95.94 423 VAL A CA 1
ATOM 3280 C C . VAL A 1 423 ? -17.422 -10.562 -9.055 1 95.94 423 VAL A C 1
ATOM 3282 O O . VAL A 1 423 ? -18.125 -11.156 -8.227 1 95.94 423 VAL A O 1
ATOM 3285 N N . LEU A 1 424 ? -16.875 -9.383 -8.797 1 97.06 424 LEU A N 1
ATOM 3286 C CA . LEU A 1 424 ? -16.953 -8.75 -7.484 1 97.06 424 LEU A CA 1
ATOM 3287 C C . LEU A 1 424 ? -18.391 -8.398 -7.137 1 97.06 424 LEU A C 1
ATOM 3289 O O . LEU A 1 424 ? -18.75 -8.344 -5.957 1 97.06 424 LEU A O 1
ATOM 3293 N N . GLN A 1 425 ? -19.172 -8.18 -8.148 1 95.31 425 GLN A N 1
ATOM 3294 C CA . GLN A 1 425 ? -20.562 -7.789 -7.922 1 95.31 425 GLN A CA 1
ATOM 3295 C C . GLN A 1 425 ? -21.453 -9.016 -7.828 1 95.31 425 GLN A C 1
ATOM 3297 O O . GLN A 1 425 ? -22.625 -8.906 -7.441 1 95.31 425 GLN A O 1
ATOM 3302 N N . ASN A 1 426 ? -20.953 -10.172 -8.164 1 94.75 426 ASN A N 1
ATOM 3303 C CA . ASN A 1 426 ? -21.719 -11.414 -8.148 1 94.75 426 ASN A CA 1
ATOM 3304 C C . ASN A 1 426 ? -22.125 -11.805 -6.73 1 94.75 426 ASN A C 1
ATOM 3306 O O . ASN A 1 426 ? -21.297 -11.773 -5.816 1 94.75 426 ASN A O 1
ATOM 3310 N N . ALA A 1 427 ? -23.344 -12.18 -6.531 1 93.75 427 ALA A N 1
ATOM 3311 C CA . ALA A 1 427 ? -23.891 -12.469 -5.211 1 93.75 427 ALA A CA 1
ATOM 3312 C C . ALA A 1 427 ? -23.219 -13.688 -4.59 1 93.75 427 ALA A C 1
ATOM 3314 O O . ALA A 1 427 ? -23.016 -13.742 -3.375 1 93.75 427 ALA A O 1
ATOM 3315 N N . PHE A 1 428 ? -22.922 -14.664 -5.406 1 91.94 428 PHE A N 1
ATOM 3316 C CA . PHE A 1 428 ? -22.281 -15.875 -4.902 1 91.94 428 PHE A CA 1
ATOM 3317 C C . PHE A 1 428 ? -20.875 -15.578 -4.414 1 91.94 428 PHE A C 1
ATOM 3319 O O . PHE A 1 428 ? -20.438 -16.109 -3.387 1 91.94 428 PHE A O 1
ATOM 3326 N N . PHE A 1 429 ? -20.203 -14.758 -5.129 1 94.75 429 PHE A N 1
ATOM 3327 C CA . PHE A 1 429 ? -18.875 -14.344 -4.691 1 94.75 429 PHE A CA 1
ATOM 3328 C C . PHE A 1 429 ? -18.953 -13.602 -3.361 1 94.75 429 PHE A C 1
ATOM 3330 O O . PHE A 1 429 ? -18.172 -13.883 -2.443 1 94.75 429 PHE A O 1
ATOM 3337 N N . ARG A 1 430 ? -19.812 -12.711 -3.273 1 94.69 430 ARG A N 1
ATOM 3338 C CA . ARG A 1 430 ? -19.906 -11.852 -2.096 1 94.69 430 ARG A CA 1
ATOM 3339 C C . ARG A 1 430 ? -20.297 -12.672 -0.862 1 94.69 430 ARG A C 1
ATOM 3341 O O . ARG A 1 430 ? -19.891 -12.344 0.254 1 94.69 430 ARG A O 1
ATOM 3348 N N . ARG A 1 431 ? -20.938 -13.789 -1.059 1 92.25 431 ARG A N 1
ATOM 3349 C CA . ARG A 1 431 ? -21.328 -14.633 0.06 1 92.25 431 ARG A CA 1
ATOM 3350 C C . ARG A 1 431 ? -20.234 -15.656 0.384 1 92.25 431 ARG A C 1
ATOM 3352 O O . ARG A 1 431 ? -20.344 -16.391 1.371 1 92.25 431 ARG A O 1
ATOM 3359 N N . GLY A 1 432 ? -19.266 -15.703 -0.428 1 89.19 432 GLY A N 1
ATOM 3360 C CA . GLY A 1 432 ? -18.156 -16.609 -0.163 1 89.19 432 GLY A CA 1
ATOM 3361 C C . GLY A 1 432 ? -18.359 -17.984 -0.751 1 89.19 432 GLY A C 1
ATOM 3362 O O . GLY A 1 432 ? -17.609 -18.922 -0.449 1 89.19 432 GLY A O 1
ATOM 3363 N N . ALA A 1 433 ? -19.359 -18.172 -1.587 1 86.06 433 ALA A N 1
ATOM 3364 C CA . ALA A 1 433 ? -19.641 -19.438 -2.246 1 86.06 433 ALA A CA 1
ATOM 3365 C C . ALA A 1 433 ? -18.844 -19.578 -3.537 1 86.06 433 ALA A C 1
ATOM 3367 O O . ALA A 1 433 ? -19.422 -19.625 -4.629 1 86.06 433 ALA A O 1
ATOM 3368 N N . VAL A 1 434 ? -17.594 -19.688 -3.34 1 88.38 434 VAL A N 1
ATOM 3369 C CA . VAL A 1 434 ? -16.656 -19.672 -4.457 1 88.38 434 VAL A CA 1
ATOM 3370 C C . VAL A 1 434 ? -15.938 -21.016 -4.559 1 88.38 434 VAL A C 1
ATOM 3372 O O . VAL A 1 434 ? -15.266 -21.438 -3.619 1 88.38 434 VAL A O 1
ATOM 3375 N N . TYR A 1 435 ? -16.141 -21.656 -5.742 1 86.25 435 TYR A N 1
ATOM 3376 C CA . TYR A 1 435 ? -15.531 -22.938 -6.047 1 86.25 435 TYR A CA 1
ATOM 3377 C C . TYR A 1 435 ? -14.812 -22.906 -7.391 1 86.25 435 TYR A C 1
ATOM 3379 O O . TYR A 1 435 ? -14.859 -21.891 -8.102 1 86.25 435 TYR A O 1
ATOM 3387 N N . THR A 1 436 ? -14.133 -23.891 -7.695 1 81.88 436 THR A N 1
ATOM 3388 C CA . THR A 1 436 ? -13.266 -23.875 -8.867 1 81.88 436 THR A CA 1
ATOM 3389 C C . THR A 1 436 ? -14.094 -23.781 -10.148 1 81.88 436 THR A C 1
ATOM 3391 O O . THR A 1 436 ? -13.586 -23.359 -11.195 1 81.88 436 THR A O 1
ATOM 3394 N N . ASN A 1 437 ? -15.328 -24.125 -10.078 1 75.88 437 ASN A N 1
ATOM 3395 C CA . ASN A 1 437 ? -16.172 -24.031 -11.258 1 75.88 437 ASN A CA 1
ATOM 3396 C C . ASN A 1 437 ? -16.969 -22.734 -11.289 1 75.88 437 ASN A C 1
ATOM 3398 O O . ASN A 1 437 ? -17.922 -22.594 -12.07 1 75.88 437 ASN A O 1
ATOM 3402 N N . PHE A 1 438 ? -16.656 -21.828 -10.477 1 82.38 438 PHE A N 1
ATOM 3403 C CA . PHE A 1 438 ? -17.391 -20.578 -10.305 1 82.38 438 PHE A CA 1
ATOM 3404 C C . PHE A 1 438 ? -17.578 -19.875 -11.648 1 82.38 438 PHE A C 1
ATOM 3406 O O . PHE A 1 438 ? -18.703 -19.531 -12.016 1 82.38 438 PHE A O 1
ATOM 3413 N N . VAL A 1 439 ? -16.562 -19.672 -12.414 1 81.38 439 VAL A N 1
ATOM 3414 C CA . VAL A 1 439 ? -16.641 -18.906 -13.656 1 81.38 439 VAL A CA 1
ATOM 3415 C C . VAL A 1 439 ? -17.516 -19.641 -14.664 1 81.38 439 VAL A C 1
ATOM 3417 O O . VAL A 1 439 ? -18.391 -19.031 -15.297 1 81.38 439 VAL A O 1
ATOM 3420 N N . ALA A 1 440 ? -17.359 -20.906 -14.719 1 75.81 440 ALA A N 1
ATOM 3421 C CA . ALA A 1 440 ? -18.109 -21.719 -15.664 1 75.81 440 ALA A CA 1
ATOM 3422 C C . ALA A 1 440 ? -19.594 -21.75 -15.281 1 75.81 440 ALA A C 1
ATOM 3424 O O . ALA A 1 440 ? -20.469 -21.734 -16.156 1 75.81 440 ALA A O 1
ATOM 3425 N N . ARG A 1 441 ? -19.844 -21.656 -13.977 1 79.62 441 ARG A N 1
ATOM 3426 C CA . ARG A 1 441 ? -21.203 -21.906 -13.5 1 79.62 441 ARG A CA 1
ATOM 3427 C C . ARG A 1 441 ? -21.938 -20.578 -13.219 1 79.62 441 ARG A C 1
ATOM 3429 O O . ARG A 1 441 ? -23.156 -20.5 -13.367 1 79.62 441 ARG A O 1
ATOM 3436 N N . ARG A 1 442 ? -21.172 -19.656 -12.812 1 80.88 442 ARG A N 1
ATOM 3437 C CA . ARG A 1 442 ? -21.859 -18.5 -12.234 1 80.88 442 ARG A CA 1
ATOM 3438 C C . ARG A 1 442 ? -21.641 -17.25 -13.086 1 80.88 442 ARG A C 1
ATOM 3440 O O . ARG A 1 442 ? -22.266 -16.219 -12.836 1 80.88 442 ARG A O 1
ATOM 3447 N N . MET A 1 443 ? -20.75 -17.406 -14.008 1 81.69 443 MET A N 1
ATOM 3448 C CA . MET A 1 443 ? -20.484 -16.219 -14.82 1 81.69 443 MET A CA 1
ATOM 3449 C C . MET A 1 443 ? -21.031 -16.391 -16.234 1 81.69 443 MET A C 1
ATOM 3451 O O . MET A 1 443 ? -20.969 -17.484 -16.797 1 81.69 443 MET A O 1
ATOM 3455 N N . GLU A 1 444 ? -21.891 -15.492 -16.641 1 69.44 444 GLU A N 1
ATOM 3456 C CA . GLU A 1 444 ? -22.359 -15.508 -18.016 1 69.44 444 GLU A CA 1
ATOM 3457 C C . GLU A 1 444 ? -21.312 -14.953 -18.969 1 69.44 444 GLU A C 1
ATOM 3459 O O . GLU A 1 444 ? -20.984 -13.758 -18.922 1 69.44 444 GLU A O 1
ATOM 3464 N N . LEU A 1 445 ? -20.391 -15.852 -19.328 1 62.12 445 LEU A N 1
ATOM 3465 C CA . LEU A 1 445 ? -19.406 -15.328 -20.266 1 62.12 445 LEU A CA 1
ATOM 3466 C C . LEU A 1 445 ? -19.984 -15.297 -21.688 1 62.12 445 LEU A C 1
ATOM 3468 O O . LEU A 1 445 ? -20.828 -16.125 -22.031 1 62.12 445 LEU A O 1
ATOM 3472 N N . MET B 1 1 ? -26.969 10.016 4.648 1 96.5 1 MET B N 1
ATOM 3473 C CA . MET B 1 1 ? -26.031 10.719 3.764 1 96.5 1 MET B CA 1
ATOM 3474 C C . MET B 1 1 ? -25.938 10.008 2.416 1 96.5 1 MET B C 1
ATOM 3476 O O . MET B 1 1 ? -25.688 8.805 2.359 1 96.5 1 MET B O 1
ATOM 3480 N N . LYS B 1 2 ? -26.109 10.711 1.313 1 97.88 2 LYS B N 1
ATOM 3481 C CA . LYS B 1 2 ? -26.172 10.078 -0.001 1 97.88 2 LYS B CA 1
ATOM 3482 C C . LYS B 1 2 ? -25.141 10.688 -0.955 1 97.88 2 LYS B C 1
ATOM 3484 O O . LYS B 1 2 ? -24.594 9.992 -1.812 1 97.88 2 LYS B O 1
ATOM 3489 N N . LYS B 1 3 ? -25 11.914 -0.895 1 98.44 3 LYS B N 1
ATOM 3490 C CA . LYS B 1 3 ? -24.125 12.648 -1.804 1 98.44 3 LYS B CA 1
ATOM 3491 C C . LYS B 1 3 ? -23.297 13.688 -1.054 1 98.44 3 LYS B C 1
ATOM 3493 O O . LYS B 1 3 ? -23.844 14.477 -0.277 1 98.44 3 LYS B O 1
ATOM 3498 N N . VAL B 1 4 ? -21.906 13.711 -1.302 1 98.94 4 VAL B N 1
ATOM 3499 C CA . VAL B 1 4 ? -21.016 14.57 -0.539 1 98.94 4 VAL B CA 1
ATOM 3500 C C . VAL B 1 4 ? -20.312 15.555 -1.479 1 98.94 4 VAL B C 1
ATOM 3502 O O . VAL B 1 4 ? -19.828 15.164 -2.543 1 98.94 4 VAL B O 1
ATOM 3505 N N . LEU B 1 5 ? -20.359 16.828 -1.124 1 98.94 5 LEU B N 1
ATOM 3506 C CA . LEU B 1 5 ? -19.531 17.812 -1.806 1 98.94 5 LEU B CA 1
ATOM 3507 C C . LEU B 1 5 ? -18.141 17.859 -1.186 1 98.94 5 LEU B C 1
ATOM 3509 O O . LEU B 1 5 ? -18 18.031 0.028 1 98.94 5 LEU B O 1
ATOM 3513 N N . ILE B 1 6 ? -17.188 17.641 -1.984 1 98.94 6 ILE B N 1
ATOM 3514 C CA . ILE B 1 6 ? -15.797 17.781 -1.563 1 98.94 6 ILE B CA 1
ATOM 3515 C C . ILE B 1 6 ? -15.312 19.203 -1.831 1 98.94 6 ILE B C 1
ATOM 3517 O O . ILE B 1 6 ? -15.133 19.594 -2.984 1 98.94 6 ILE B O 1
ATOM 3521 N N . ALA B 1 7 ? -15.094 19.922 -0.729 1 98.69 7 ALA B N 1
ATOM 3522 C CA . ALA B 1 7 ? -14.703 21.328 -0.813 1 98.69 7 ALA B CA 1
ATOM 3523 C C . ALA B 1 7 ? -13.188 21.484 -0.651 1 98.69 7 ALA B C 1
ATOM 3525 O O . ALA B 1 7 ? -12.727 22.234 0.213 1 98.69 7 ALA B O 1
ATOM 3526 N N . ASN B 1 8 ? -12.469 20.812 -1.449 1 98.31 8 ASN B N 1
ATOM 3527 C CA . ASN B 1 8 ? -11.008 20.844 -1.437 1 98.31 8 ASN B CA 1
ATOM 3528 C C . ASN B 1 8 ? -10.43 20.422 -2.783 1 98.31 8 ASN B C 1
ATOM 3530 O O . ASN B 1 8 ? -11.172 20.219 -3.744 1 98.31 8 ASN B O 1
ATOM 3534 N N . ARG B 1 9 ? -9.18 20.406 -2.898 1 97.75 9 ARG B N 1
ATOM 3535 C CA . ARG B 1 9 ? -8.445 20.109 -4.121 1 97.75 9 ARG B CA 1
ATOM 3536 C C . ARG B 1 9 ? -7.266 19.188 -3.84 1 97.75 9 ARG B C 1
ATOM 3538 O O . ARG B 1 9 ? -6.973 18.891 -2.682 1 97.75 9 ARG B O 1
ATOM 3545 N N . GLY B 1 10 ? -6.574 18.797 -4.941 1 96.75 10 GLY B N 1
ATOM 3546 C CA . GLY B 1 10 ? -5.316 18.078 -4.805 1 96.75 10 GLY B CA 1
ATOM 3547 C C . GLY B 1 10 ? -5.5 16.641 -4.344 1 96.75 10 GLY B C 1
ATOM 3548 O O . GLY B 1 10 ? -6.5 16 -4.676 1 96.75 10 GLY B O 1
ATOM 3549 N N . GLU B 1 11 ? -4.48 16.141 -3.727 1 97.69 11 GLU B N 1
ATOM 3550 C CA . GLU B 1 11 ? -4.449 14.719 -3.357 1 97.69 11 GLU B CA 1
ATOM 3551 C C . GLU B 1 11 ? -5.496 14.406 -2.293 1 97.69 11 GLU B C 1
ATOM 3553 O O . GLU B 1 11 ? -6.059 13.312 -2.271 1 97.69 11 GLU B O 1
ATOM 3558 N N . ILE B 1 12 ? -5.859 15.367 -1.433 1 98.44 12 ILE B N 1
ATOM 3559 C CA . ILE B 1 12 ? -6.812 15.094 -0.364 1 98.44 12 ILE B CA 1
ATOM 3560 C C . ILE B 1 12 ? -8.219 14.977 -0.945 1 98.44 12 ILE B C 1
ATOM 3562 O O . ILE B 1 12 ? -9.031 14.188 -0.461 1 98.44 12 ILE B O 1
ATOM 3566 N N . ALA B 1 13 ? -8.508 15.797 -1.984 1 98.69 13 ALA B N 1
ATOM 3567 C CA . ALA B 1 13 ? -9.797 15.664 -2.643 1 98.69 13 ALA B CA 1
ATOM 3568 C C . ALA B 1 13 ? -9.977 14.258 -3.213 1 98.69 13 ALA B C 1
ATOM 3570 O O . ALA B 1 13 ? -11.047 13.656 -3.082 1 98.69 13 ALA B O 1
ATOM 3571 N N . LEU B 1 14 ? -8.922 13.773 -3.791 1 98.56 14 LEU B N 1
ATOM 3572 C CA . LEU B 1 14 ? -8.969 12.43 -4.348 1 98.56 14 LEU B CA 1
ATOM 3573 C C . LEU B 1 14 ? -9.109 11.391 -3.238 1 98.56 14 LEU B C 1
ATOM 3575 O O . LEU B 1 14 ? -9.859 10.422 -3.381 1 98.56 14 LEU B O 1
ATOM 3579 N N . ARG B 1 15 ? -8.383 11.539 -2.164 1 98.69 15 ARG B N 1
ATOM 3580 C CA . ARG B 1 15 ? -8.477 10.672 -0.999 1 98.69 15 ARG B CA 1
ATOM 3581 C C . ARG B 1 15 ? -9.914 10.609 -0.479 1 98.69 15 ARG B C 1
ATOM 3583 O O . ARG B 1 15 ? -10.398 9.531 -0.123 1 98.69 15 ARG B O 1
ATOM 3590 N N . ILE B 1 16 ? -10.562 11.719 -0.457 1 98.81 16 ILE B N 1
ATOM 3591 C CA . ILE B 1 16 ? -11.938 11.812 0.041 1 98.81 16 ILE B CA 1
ATOM 3592 C C . ILE B 1 16 ? -12.883 11.125 -0.94 1 98.81 16 ILE B C 1
ATOM 3594 O O . ILE B 1 16 ? -13.805 10.414 -0.529 1 98.81 16 ILE B O 1
ATOM 3598 N N . ILE B 1 17 ? -12.688 11.336 -2.234 1 98.75 17 ILE B N 1
ATOM 3599 C CA . ILE B 1 17 ? -13.492 10.664 -3.252 1 98.75 17 ILE B CA 1
ATOM 3600 C C . ILE B 1 17 ? -13.422 9.156 -3.053 1 98.75 17 ILE B C 1
ATOM 3602 O O . ILE B 1 17 ? -14.453 8.477 -3.037 1 98.75 17 ILE B O 1
ATOM 3606 N N . ARG B 1 18 ? -12.234 8.633 -2.877 1 98.62 18 ARG B N 1
ATOM 3607 C CA . ARG B 1 18 ? -12.023 7.199 -2.73 1 98.62 18 ARG B CA 1
ATOM 3608 C C . ARG B 1 18 ? -12.75 6.664 -1.499 1 98.62 18 ARG B C 1
ATOM 3610 O O . ARG B 1 18 ? -13.43 5.637 -1.569 1 98.62 18 ARG B O 1
ATOM 3617 N N . ALA B 1 19 ? -12.609 7.367 -0.403 1 98.62 19 ALA B N 1
ATOM 3618 C CA . ALA B 1 19 ? -13.289 6.953 0.827 1 98.62 19 ALA B CA 1
ATOM 3619 C C . ALA B 1 19 ? -14.805 6.957 0.651 1 98.62 19 ALA B C 1
ATOM 3621 O O . ALA B 1 19 ? -15.484 6.02 1.064 1 98.62 19 ALA B O 1
ATOM 3622 N N . ALA B 1 20 ? -15.297 8.016 0.049 1 98.69 20 ALA B N 1
ATOM 3623 C CA . ALA B 1 20 ? -16.734 8.148 -0.171 1 98.69 20 ALA B CA 1
ATOM 3624 C C . ALA B 1 20 ? -17.266 7.02 -1.055 1 98.69 20 ALA B C 1
ATOM 3626 O O . ALA B 1 20 ? -18.266 6.383 -0.727 1 98.69 20 ALA B O 1
ATOM 3627 N N . LYS B 1 21 ? -16.609 6.777 -2.133 1 98.06 21 LYS B N 1
ATOM 3628 C CA . LYS B 1 21 ? -17.031 5.746 -3.068 1 98.06 21 LYS B CA 1
ATOM 3629 C C . LYS B 1 21 ? -17.031 4.371 -2.406 1 98.06 21 LYS B C 1
ATOM 3631 O O . LYS B 1 21 ? -17.938 3.562 -2.643 1 98.06 21 LYS B O 1
ATOM 3636 N N . GLU B 1 22 ? -16.047 4.078 -1.633 1 98 22 GLU B N 1
ATOM 3637 C CA . GLU B 1 22 ? -15.977 2.803 -0.924 1 98 22 GLU B CA 1
ATOM 3638 C C . GLU B 1 22 ? -17.141 2.643 0.045 1 98 22 GLU B C 1
ATOM 3640 O O . GLU B 1 22 ? -17.5 1.521 0.405 1 98 22 GLU B O 1
ATOM 3645 N N . LEU B 1 23 ? -17.719 3.766 0.485 1 97.81 23 LEU B N 1
ATOM 3646 C CA . LEU B 1 23 ? -18.844 3.74 1.404 1 97.81 23 LEU B CA 1
ATOM 3647 C C . LEU B 1 23 ? -20.172 3.818 0.644 1 97.81 23 LEU B C 1
ATOM 3649 O O . LEU B 1 23 ? -21.234 3.893 1.253 1 97.81 23 LEU B O 1
ATOM 3653 N N . GLY B 1 24 ? -20.109 3.883 -0.667 1 97.06 24 GLY B N 1
ATOM 3654 C CA . GLY B 1 24 ? -21.297 3.875 -1.494 1 97.06 24 GLY B CA 1
ATOM 3655 C C . GLY B 1 24 ? -21.922 5.25 -1.658 1 97.06 24 GLY B C 1
ATOM 3656 O O . GLY B 1 24 ? -23.109 5.367 -1.979 1 97.06 24 GLY B O 1
ATOM 3657 N N . LEU B 1 25 ? -21.188 6.312 -1.445 1 98.5 25 LEU B N 1
ATOM 3658 C CA . LEU B 1 25 ? -21.688 7.68 -1.537 1 98.5 25 LEU B CA 1
ATOM 3659 C C . LEU B 1 25 ? -21.344 8.297 -2.891 1 98.5 25 LEU B C 1
ATOM 3661 O O . LEU B 1 25 ? -20.266 8.031 -3.443 1 98.5 25 LEU B O 1
ATOM 3665 N N . LYS B 1 26 ? -22.219 9.117 -3.396 1 98.62 26 LYS B N 1
ATOM 3666 C CA . LYS B 1 26 ? -21.938 9.891 -4.598 1 98.62 26 LYS B CA 1
ATOM 3667 C C . LYS B 1 26 ? -21.062 11.102 -4.273 1 98.62 26 LYS B C 1
ATOM 3669 O O . LYS B 1 26 ? -21.109 11.633 -3.16 1 98.62 26 LYS B O 1
ATOM 3674 N N . THR B 1 27 ? -20.297 11.539 -5.266 1 98.81 27 THR B N 1
ATOM 3675 C CA . THR B 1 27 ? -19.328 12.594 -4.988 1 98.81 27 THR B CA 1
ATOM 3676 C C . THR B 1 27 ? -19.5 13.758 -5.957 1 98.81 27 THR B C 1
ATOM 3678 O O . THR B 1 27 ? -19.797 13.555 -7.133 1 98.81 27 THR B O 1
ATOM 3681 N N . VAL B 1 28 ? -19.391 14.953 -5.43 1 98.88 28 VAL B N 1
ATOM 3682 C CA . VAL B 1 28 ? -19.266 16.188 -6.195 1 98.88 28 VAL B CA 1
ATOM 3683 C C . VAL B 1 28 ? -18.016 16.953 -5.762 1 98.88 28 VAL B C 1
ATOM 3685 O O . VAL B 1 28 ? -17.797 17.188 -4.57 1 98.88 28 VAL B O 1
ATOM 3688 N N . VAL B 1 29 ? -17.203 17.328 -6.703 1 98.88 29 VAL B N 1
ATOM 3689 C CA . VAL B 1 29 ? -15.992 18.062 -6.363 1 98.88 29 VAL B CA 1
ATOM 3690 C C . VAL B 1 29 ? -16.172 19.531 -6.73 1 98.88 29 VAL B C 1
ATOM 3692 O O . VAL B 1 29 ? -16.5 19.859 -7.871 1 98.88 29 VAL B O 1
ATOM 3695 N N . ALA B 1 30 ? -16.016 20.422 -5.746 1 98.81 30 ALA B N 1
ATOM 3696 C CA . ALA B 1 30 ? -15.914 21.859 -5.996 1 98.81 30 ALA B CA 1
ATOM 3697 C C . ALA B 1 30 ? -14.516 22.219 -6.484 1 98.81 30 ALA B C 1
ATOM 3699 O O . ALA B 1 30 ? -13.516 21.766 -5.926 1 98.81 30 ALA B O 1
ATOM 3700 N N . HIS B 1 31 ? -14.477 23.047 -7.578 1 98.69 31 HIS B N 1
ATOM 3701 C CA . HIS B 1 31 ? -13.164 23.375 -8.117 1 98.69 31 HIS B CA 1
ATOM 3702 C C . HIS B 1 31 ? -13.133 24.812 -8.641 1 98.69 31 HIS B C 1
ATOM 3704 O O . HIS B 1 31 ? -14.156 25.344 -9.055 1 98.69 31 HIS B O 1
ATOM 3710 N N . SER B 1 32 ? -11.992 25.438 -8.539 1 98.56 32 SER B N 1
ATOM 3711 C CA . SER B 1 32 ? -11.766 26.672 -9.273 1 98.56 32 SER B CA 1
ATOM 3712 C C . SER B 1 32 ? -11.531 26.406 -10.758 1 98.56 32 SER B C 1
ATOM 3714 O O . SER B 1 32 ? -11.367 25.266 -11.164 1 98.56 32 SER B O 1
ATOM 3716 N N . THR B 1 33 ? -11.438 27.484 -11.5 1 98.19 33 THR B N 1
ATOM 3717 C CA . THR B 1 33 ? -11.172 27.344 -12.93 1 98.19 33 THR B CA 1
ATOM 3718 C C . THR B 1 33 ? -9.766 26.797 -13.164 1 98.19 33 THR B C 1
ATOM 3720 O O . THR B 1 33 ? -9.523 26.094 -14.156 1 98.19 33 THR B O 1
ATOM 3723 N N . ALA B 1 34 ? -8.922 27 -12.266 1 96.94 34 ALA B N 1
ATOM 3724 C CA . ALA B 1 34 ? -7.547 26.531 -12.391 1 96.94 34 ALA B CA 1
ATOM 3725 C C . ALA B 1 34 ? -7.461 25.016 -12.227 1 96.94 34 ALA B C 1
ATOM 3727 O O . ALA B 1 34 ? -6.535 24.375 -12.742 1 96.94 34 ALA B O 1
ATOM 3728 N N . ASP B 1 35 ? -8.469 24.438 -11.586 1 97.69 35 ASP B N 1
ATOM 3729 C CA . ASP B 1 35 ? -8.406 23.016 -11.25 1 97.69 35 ASP B CA 1
ATOM 3730 C C . ASP B 1 35 ? -9.359 22.203 -12.125 1 97.69 35 ASP B C 1
ATOM 3732 O O . ASP B 1 35 ? -9.625 21.031 -11.844 1 97.69 35 ASP B O 1
ATOM 3736 N N . GLU B 1 36 ? -9.789 22.766 -13.156 1 97.56 36 GLU B N 1
ATOM 3737 C CA . GLU B 1 36 ? -10.812 22.141 -13.992 1 97.56 36 GLU B CA 1
ATOM 3738 C C . GLU B 1 36 ? -10.359 20.781 -14.484 1 97.56 36 GLU B C 1
ATOM 3740 O O . GLU B 1 36 ? -11.172 19.859 -14.617 1 97.56 36 GLU B O 1
ATOM 3745 N N . LYS B 1 37 ? -9.086 20.625 -14.688 1 96.81 37 LYS B N 1
ATOM 3746 C CA . LYS B 1 37 ? -8.57 19.391 -15.258 1 96.81 37 LYS B CA 1
ATOM 3747 C C . LYS B 1 37 ? -7.84 18.562 -14.203 1 96.81 37 LYS B C 1
ATOM 3749 O O . LYS B 1 37 ? -7.109 17.625 -14.539 1 96.81 37 LYS B O 1
ATOM 3754 N N . SER B 1 38 ? -8.023 18.922 -12.977 1 97.19 38 SER B N 1
ATOM 3755 C CA . SER B 1 38 ? -7.395 18.141 -11.922 1 97.19 38 SER B CA 1
ATOM 3756 C C . SER B 1 38 ? -8.023 16.75 -11.805 1 97.19 38 SER B C 1
ATOM 3758 O O . SER B 1 38 ? -9.195 16.562 -12.141 1 97.19 38 SER B O 1
ATOM 3760 N N . LEU B 1 39 ? -7.262 15.797 -11.352 1 97.62 39 LEU B N 1
ATOM 3761 C CA . LEU B 1 39 ? -7.668 14.391 -11.344 1 97.62 39 LEU B CA 1
ATOM 3762 C C . LEU B 1 39 ? -8.914 14.195 -10.484 1 97.62 39 LEU B C 1
ATOM 3764 O O . LEU B 1 39 ? -9.828 13.453 -10.875 1 97.62 39 LEU B O 1
ATOM 3768 N N . PRO B 1 40 ? -9.047 14.773 -9.289 1 98.25 40 PRO B N 1
ATOM 3769 C CA . PRO B 1 40 ? -10.289 14.617 -8.523 1 98.25 40 PRO B CA 1
ATOM 3770 C C . PRO B 1 40 ? -11.516 15.094 -9.297 1 98.25 40 PRO B C 1
ATOM 3772 O O . PRO B 1 40 ? -12.586 14.484 -9.203 1 98.25 40 PRO B O 1
ATOM 3775 N N . VAL B 1 41 ? -11.375 16.172 -10.023 1 98.44 41 VAL B N 1
ATOM 3776 C CA . VAL B 1 41 ? -12.477 16.703 -10.82 1 98.44 41 VAL B CA 1
ATOM 3777 C C . VAL B 1 41 ? -12.875 15.688 -11.891 1 98.44 41 VAL B C 1
ATOM 3779 O O . VAL B 1 41 ? -14.062 15.43 -12.109 1 98.44 41 VAL B O 1
ATOM 3782 N N . LEU B 1 42 ? -11.906 15.047 -12.477 1 97.25 42 LEU B N 1
ATOM 3783 C CA . LEU B 1 42 ? -12.133 14.102 -13.57 1 97.25 42 LEU B CA 1
ATOM 3784 C C . LEU B 1 42 ? -12.734 12.805 -13.047 1 97.25 42 LEU B C 1
ATOM 3786 O O . LEU B 1 42 ? -13.469 12.125 -13.773 1 97.25 42 LEU B O 1
ATOM 3790 N N . LEU B 1 43 ? -12.484 12.445 -11.797 1 97.31 43 LEU B N 1
ATOM 3791 C CA . LEU B 1 43 ? -12.859 11.125 -11.297 1 97.31 43 LEU B CA 1
ATOM 3792 C C . LEU B 1 43 ? -14.141 11.195 -10.477 1 97.31 43 LEU B C 1
ATOM 3794 O O . LEU B 1 43 ? -14.766 10.172 -10.195 1 97.31 43 LEU B O 1
ATOM 3798 N N . ALA B 1 44 ? -14.547 12.367 -10.086 1 98.38 44 ALA B N 1
ATOM 3799 C CA . ALA B 1 44 ? -15.758 12.516 -9.281 1 98.38 44 ALA B CA 1
ATOM 3800 C C . ALA B 1 44 ? -17 12.195 -10.102 1 98.38 44 ALA B C 1
ATOM 3802 O O . ALA B 1 44 ? -16.969 12.227 -11.336 1 98.38 44 ALA B O 1
ATOM 3803 N N . ASP B 1 45 ? -18.094 11.844 -9.414 1 98.31 45 ASP B N 1
ATOM 3804 C CA . ASP B 1 45 ? -19.359 11.625 -10.117 1 98.31 45 ASP B CA 1
ATOM 3805 C C . ASP B 1 45 ? -19.859 12.922 -10.75 1 98.31 45 ASP B C 1
ATOM 3807 O O . ASP B 1 45 ? -20.5 12.891 -11.805 1 98.31 45 ASP B O 1
ATOM 3811 N N . GLU B 1 46 ? -19.672 14.008 -10.07 1 98.5 46 GLU B N 1
ATOM 3812 C CA . GLU B 1 46 ? -20.031 15.352 -10.516 1 98.5 46 GLU B CA 1
ATOM 3813 C C . GLU B 1 46 ? -18.969 16.375 -10.117 1 98.5 46 GLU B C 1
ATOM 3815 O O . GLU B 1 46 ? -18.219 16.156 -9.164 1 98.5 46 GLU B O 1
ATOM 3820 N N . ALA B 1 47 ? -18.891 17.484 -10.875 1 98.69 47 ALA B N 1
ATOM 3821 C CA . ALA B 1 47 ? -18 18.594 -10.531 1 98.69 47 ALA B CA 1
ATOM 3822 C C . ALA B 1 47 ? -18.703 19.938 -10.742 1 98.69 47 ALA B C 1
ATOM 3824 O O . ALA B 1 47 ? -19.594 20.047 -11.586 1 98.69 47 ALA B O 1
ATOM 3825 N N . ILE B 1 48 ? -18.328 20.891 -9.953 1 98.75 48 ILE B N 1
ATOM 3826 C CA . ILE B 1 48 ? -18.953 22.203 -10.07 1 98.75 48 ILE B CA 1
ATOM 3827 C C . ILE B 1 48 ? -17.906 23.297 -9.859 1 98.75 48 ILE B C 1
ATOM 3829 O O . ILE B 1 48 ? -17.094 23.219 -8.93 1 98.75 48 ILE B O 1
ATOM 3833 N N . CYS B 1 49 ? -17.891 24.297 -10.734 1 98.75 49 CYS B N 1
ATOM 3834 C CA . CYS B 1 49 ? -16.969 25.406 -10.625 1 98.75 49 CYS B CA 1
ATOM 3835 C C . CYS B 1 49 ? -17.438 26.422 -9.594 1 98.75 49 CYS B C 1
ATOM 3837 O O . CYS B 1 49 ? -18.594 26.875 -9.648 1 98.75 49 CYS B O 1
ATOM 3839 N N . ILE B 1 50 ? -16.562 26.797 -8.727 1 98.69 50 ILE B N 1
ATOM 3840 C CA . ILE B 1 50 ? -16.984 27.656 -7.629 1 98.69 50 ILE B CA 1
ATOM 3841 C C . ILE B 1 50 ? -16.312 29.016 -7.754 1 98.69 50 ILE B C 1
ATOM 3843 O O . ILE B 1 50 ? -16.406 29.844 -6.852 1 98.69 50 ILE B O 1
ATOM 3847 N N . GLY B 1 51 ? -15.5 29.281 -8.789 1 98.5 51 GLY B N 1
ATOM 3848 C CA . GLY B 1 51 ? -14.906 30.594 -8.977 1 98.5 51 GLY B CA 1
ATOM 3849 C C . GLY B 1 51 ? -13.547 30.547 -9.648 1 98.5 51 GLY B C 1
ATOM 3850 O O . GLY B 1 51 ? -13.109 29.484 -10.102 1 98.5 51 GLY B O 1
ATOM 3851 N N . PRO B 1 52 ? -12.906 31.734 -9.797 1 98.12 52 PRO B N 1
ATOM 3852 C CA . PRO B 1 52 ? -11.578 31.844 -10.414 1 98.12 52 PRO B CA 1
ATOM 3853 C C . PRO B 1 52 ? -10.461 31.359 -9.492 1 98.12 52 PRO B C 1
ATOM 3855 O O . PRO B 1 52 ? -10.719 30.922 -8.367 1 98.12 52 PRO B O 1
ATOM 3858 N N . PRO B 1 53 ? -9.242 31.375 -9.859 1 97.06 53 PRO B N 1
ATOM 3859 C CA . PRO B 1 53 ? -8.125 30.75 -9.156 1 97.06 53 PRO B CA 1
ATOM 3860 C C . PRO B 1 53 ? -7.883 31.359 -7.773 1 97.06 53 PRO B C 1
ATOM 3862 O O . PRO B 1 53 ? -7.605 30.641 -6.816 1 97.06 53 PRO B O 1
ATOM 3865 N N . PRO B 1 54 ? -7.996 32.656 -7.578 1 96.56 54 PRO B N 1
ATOM 3866 C CA . PRO B 1 54 ? -7.762 33.156 -6.223 1 96.56 54 PRO B CA 1
ATOM 3867 C C . PRO B 1 54 ? -8.672 32.531 -5.184 1 96.56 54 PRO B C 1
ATOM 3869 O O . PRO B 1 54 ? -9.898 32.531 -5.34 1 96.56 54 PRO B O 1
ATOM 3872 N N . SER B 1 55 ? -8.148 32.062 -4.129 1 94.5 55 SER B N 1
ATOM 3873 C CA . SER B 1 55 ? -8.875 31.234 -3.16 1 94.5 55 SER B CA 1
ATOM 3874 C C . SER B 1 55 ? -10.023 32.031 -2.531 1 94.5 55 SER B C 1
ATOM 3876 O O . SER B 1 55 ? -11.062 31.453 -2.205 1 94.5 55 SER B O 1
ATOM 3878 N N . GLY B 1 56 ? -9.812 33.312 -2.318 1 95.12 56 GLY B N 1
ATOM 3879 C CA . GLY B 1 56 ? -10.859 34.156 -1.736 1 95.12 56 GLY B CA 1
ATOM 3880 C C . GLY B 1 56 ? -12.117 34.219 -2.586 1 95.12 56 GLY B C 1
ATOM 3881 O O . GLY B 1 56 ? -13.195 34.531 -2.08 1 95.12 56 GLY B O 1
ATOM 3882 N N . GLN B 1 57 ? -11.938 33.875 -3.848 1 97.38 57 GLN B N 1
ATOM 3883 C CA . GLN B 1 57 ? -13.055 33.938 -4.789 1 97.38 57 GLN B CA 1
ATOM 3884 C C . GLN B 1 57 ? -13.539 32.531 -5.156 1 97.38 57 GLN B C 1
ATOM 3886 O O . GLN B 1 57 ? -14.453 32.375 -5.961 1 97.38 57 GLN B O 1
ATOM 3891 N N . SER B 1 58 ? -12.938 31.547 -4.543 1 97.81 58 SER B N 1
ATOM 3892 C CA . SER B 1 58 ? -13.297 30.156 -4.844 1 97.81 58 SER B CA 1
ATOM 3893 C C . SER B 1 58 ? -13.297 29.312 -3.58 1 97.81 58 SER B C 1
ATOM 3895 O O . SER B 1 58 ? -14.289 29.281 -2.846 1 97.81 58 SER B O 1
ATOM 3897 N N . TYR B 1 59 ? -12.18 28.75 -3.145 1 97.44 59 TYR B N 1
ATOM 3898 C CA . TYR B 1 59 ? -12.109 27.719 -2.115 1 97.44 59 TYR B CA 1
ATOM 3899 C C . TYR B 1 59 ? -12.383 28.297 -0.735 1 97.44 59 TYR B C 1
ATOM 3901 O O . TYR B 1 59 ? -12.742 27.578 0.197 1 97.44 59 TYR B O 1
ATOM 3909 N N . LEU B 1 60 ? -12.227 29.641 -0.568 1 96.38 60 LEU B N 1
ATOM 3910 C CA . LEU B 1 60 ? -12.461 30.297 0.717 1 96.38 60 LEU B CA 1
ATOM 3911 C C . LEU B 1 60 ? -13.789 31.047 0.708 1 96.38 60 LEU B C 1
ATOM 3913 O O . LEU B 1 60 ? -14.133 31.719 1.69 1 96.38 60 LEU B O 1
ATOM 3917 N N . ASN B 1 61 ? -14.484 30.969 -0.411 1 97.81 61 ASN B N 1
ATOM 3918 C CA . ASN B 1 61 ? -15.758 31.656 -0.549 1 97.81 61 ASN B CA 1
ATOM 3919 C C . ASN B 1 61 ? -16.922 30.812 -0.04 1 97.81 61 ASN B C 1
ATOM 3921 O O . ASN B 1 61 ? -17.469 30 -0.78 1 97.81 61 ASN B O 1
ATOM 3925 N N . ILE B 1 62 ? -17.391 31.141 1.173 1 98.19 62 ILE B N 1
ATOM 3926 C CA . ILE B 1 62 ? -18.391 30.328 1.87 1 98.19 62 ILE B CA 1
ATOM 3927 C C . ILE B 1 62 ? -19.688 30.312 1.069 1 98.19 62 ILE B C 1
ATOM 3929 O O . ILE B 1 62 ? -20.234 29.234 0.786 1 98.19 62 ILE B O 1
ATOM 3933 N N . PRO B 1 63 ? -20.203 31.422 0.574 1 98.25 63 PRO B N 1
ATOM 3934 C CA . PRO B 1 63 ? -21.453 31.406 -0.206 1 98.25 63 PRO B CA 1
ATOM 3935 C C . PRO B 1 63 ? -21.359 30.531 -1.448 1 98.25 63 PRO B C 1
ATOM 3937 O O . PRO B 1 63 ? -22.297 29.797 -1.764 1 98.25 63 PRO B O 1
ATOM 3940 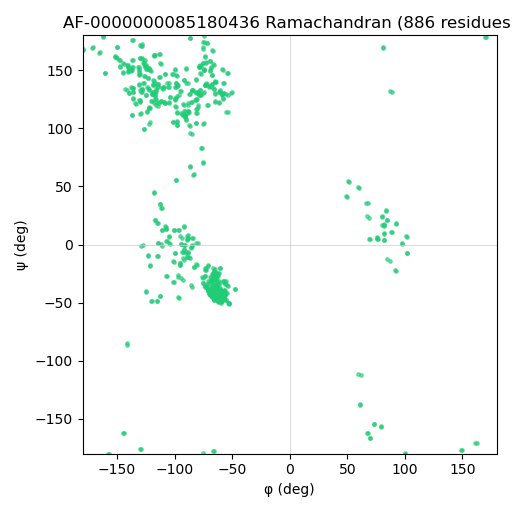N N . ASN B 1 64 ? -20.25 30.547 -2.121 1 98.5 64 ASN B N 1
ATOM 3941 C CA . ASN B 1 64 ? -20.078 29.75 -3.328 1 98.5 64 ASN B CA 1
ATOM 3942 C C . ASN B 1 64 ? -20.109 28.25 -3.014 1 98.5 64 ASN B C 1
ATOM 3944 O O . ASN B 1 64 ? -20.688 27.469 -3.762 1 98.5 64 ASN B O 1
ATOM 3948 N N . ILE B 1 65 ? -19.469 27.891 -1.954 1 98.75 65 ILE B N 1
ATOM 3949 C CA . ILE B 1 65 ? -19.406 26.484 -1.578 1 98.75 65 ILE B CA 1
ATOM 3950 C C . ILE B 1 65 ? -20.781 26 -1.145 1 98.75 65 ILE B C 1
ATOM 3952 O O . ILE B 1 65 ? -21.219 24.922 -1.543 1 98.75 65 ILE B O 1
ATOM 3956 N N . LEU B 1 66 ? -21.484 26.812 -0.342 1 98.62 66 LEU B N 1
ATOM 3957 C CA . LEU B 1 66 ? -22.828 26.453 0.098 1 98.62 66 LEU B CA 1
ATOM 3958 C C . LEU B 1 66 ? -23.781 26.344 -1.089 1 98.62 66 LEU B C 1
ATOM 3960 O O . LEU B 1 66 ? -24.578 25.406 -1.172 1 98.62 66 LEU B O 1
ATOM 3964 N N . SER B 1 67 ? -23.672 27.266 -1.972 1 98.5 67 SER B N 1
ATOM 3965 C CA . SER B 1 67 ? -24.5 27.234 -3.174 1 98.5 67 SER B CA 1
ATOM 3966 C C . SER B 1 67 ? -24.234 25.984 -4.004 1 98.5 67 SER B C 1
ATOM 3968 O O . SER B 1 67 ? -25.156 25.406 -4.57 1 98.5 67 SER B O 1
ATOM 3970 N N . ALA B 1 68 ? -22.969 25.672 -4.141 1 98.75 68 ALA B N 1
ATOM 3971 C CA . ALA B 1 68 ? -22.594 24.484 -4.879 1 98.75 68 ALA B CA 1
ATOM 3972 C C . ALA B 1 68 ? -23.234 23.234 -4.277 1 98.75 68 ALA B C 1
ATOM 3974 O O . ALA B 1 68 ? -23.719 22.359 -5.004 1 98.75 68 ALA B O 1
ATOM 3975 N N . ALA B 1 69 ? -23.188 23.141 -2.975 1 98.69 69 ALA B N 1
ATOM 3976 C CA . ALA B 1 69 ? -23.797 22 -2.301 1 98.69 69 ALA B CA 1
ATOM 3977 C C . ALA B 1 69 ? -25.297 21.938 -2.574 1 98.69 69 ALA B C 1
ATOM 3979 O O . ALA B 1 69 ? -25.828 20.875 -2.896 1 98.69 69 ALA B O 1
ATOM 3980 N N . ILE B 1 70 ? -25.969 23.047 -2.496 1 97.81 70 ILE B N 1
ATOM 3981 C CA . ILE B 1 70 ? -27.406 23.125 -2.646 1 97.81 70 ILE B CA 1
ATOM 3982 C C . ILE B 1 70 ? -27.797 22.781 -4.086 1 97.81 70 ILE B C 1
ATOM 3984 O O . ILE B 1 70 ? -28.688 21.969 -4.32 1 97.81 70 ILE B O 1
ATOM 3988 N N . VAL B 1 71 ? -27.109 23.328 -5.039 1 97.94 71 VAL B N 1
ATOM 3989 C CA . VAL B 1 71 ? -27.438 23.188 -6.449 1 97.94 71 VAL B CA 1
ATOM 3990 C C . VAL B 1 71 ? -27.219 21.734 -6.895 1 97.94 71 VAL B C 1
ATOM 3992 O O . VAL B 1 71 ? -27.969 21.219 -7.73 1 97.94 71 VAL B O 1
ATOM 3995 N N . THR B 1 72 ? -26.203 21.094 -6.352 1 98.44 72 THR B N 1
ATOM 3996 C CA . THR B 1 72 ? -25.859 19.734 -6.785 1 98.44 72 THR B CA 1
ATOM 3997 C C . THR B 1 72 ? -26.656 18.703 -5.992 1 98.44 72 THR B C 1
ATOM 3999 O O . THR B 1 72 ? -26.641 17.516 -6.312 1 98.44 72 THR B O 1
ATOM 4002 N N . GLY B 1 73 ? -27.312 19.172 -4.953 1 98.38 73 GLY B N 1
ATOM 4003 C CA . GLY B 1 73 ? -28.109 18.25 -4.152 1 98.38 73 GLY B CA 1
ATOM 4004 C C . GLY B 1 73 ? -27.297 17.469 -3.15 1 98.38 73 GLY B C 1
ATOM 4005 O O . GLY B 1 73 ? -27.719 16.391 -2.701 1 98.38 73 GLY B O 1
ATOM 4006 N N . ALA B 1 74 ? -26.125 17.891 -2.859 1 98.62 74 ALA B N 1
ATOM 4007 C CA . ALA B 1 74 ? -25.312 17.25 -1.818 1 98.62 74 ALA B CA 1
ATOM 4008 C C . ALA B 1 74 ? -25.938 17.469 -0.441 1 98.62 74 ALA B C 1
ATOM 4010 O O . ALA B 1 74 ? -26.484 18.531 -0.158 1 98.62 74 ALA B O 1
ATOM 4011 N N . ASP B 1 75 ? -25.781 16.453 0.402 1 98.25 75 ASP B N 1
ATOM 4012 C CA . ASP B 1 75 ? -26.344 16.594 1.739 1 98.25 75 ASP B CA 1
ATOM 4013 C C . ASP B 1 75 ? -25.25 16.703 2.795 1 98.25 75 ASP B C 1
ATOM 4015 O O . ASP B 1 75 ? -25.531 16.812 3.988 1 98.25 75 ASP B O 1
ATOM 4019 N N . ALA B 1 76 ? -24.016 16.641 2.385 1 98.88 76 ALA B N 1
ATOM 4020 C CA . ALA B 1 76 ? -22.875 16.797 3.273 1 98.88 76 ALA B CA 1
ATOM 4021 C C . ALA B 1 76 ? -21.703 17.469 2.555 1 98.88 76 ALA B C 1
ATOM 4023 O O . ALA B 1 76 ? -21.656 17.484 1.322 1 98.88 76 ALA B O 1
ATOM 4024 N N . ILE B 1 77 ? -20.797 18.047 3.316 1 98.94 77 ILE B N 1
ATOM 4025 C CA . ILE B 1 77 ? -19.594 18.688 2.785 1 98.94 77 ILE B CA 1
ATOM 4026 C C . ILE B 1 77 ? -18.375 18.172 3.531 1 98.94 77 ILE B C 1
ATOM 4028 O O . ILE B 1 77 ? -18.328 18.188 4.762 1 98.94 77 ILE B O 1
ATOM 4032 N N . HIS B 1 78 ? -17.453 17.625 2.857 1 98.94 78 HIS B N 1
ATOM 4033 C CA . HIS B 1 78 ? -16.125 17.328 3.398 1 98.94 78 HIS B CA 1
ATOM 4034 C C . HIS B 1 78 ? -15.109 18.391 3.014 1 98.94 78 HIS B C 1
ATOM 4036 O O . HIS B 1 78 ? -14.781 18.547 1.836 1 98.94 78 HIS B O 1
ATOM 4042 N N . PRO B 1 79 ? -14.547 19.047 3.969 1 98.62 79 PRO B N 1
ATOM 4043 C CA . PRO B 1 79 ? -13.703 20.203 3.65 1 98.62 79 PRO B CA 1
ATOM 4044 C C . PRO B 1 79 ? -12.227 19.812 3.484 1 98.62 79 PRO B C 1
ATOM 4046 O O . PRO B 1 79 ? -11.406 20.656 3.113 1 98.62 79 PRO B O 1
ATOM 4049 N N . GLY B 1 80 ? -11.859 18.547 3.709 1 97.75 80 GLY B N 1
ATOM 4050 C CA . GLY B 1 80 ? -10.461 18.141 3.666 1 97.75 80 GLY B CA 1
ATOM 4051 C C . GLY B 1 80 ? -9.602 18.859 4.691 1 97.75 80 GLY B C 1
ATOM 4052 O O . GLY B 1 80 ? -9.945 18.906 5.875 1 97.75 80 GLY B O 1
ATOM 4053 N N . TYR B 1 81 ? -8.453 19.266 4.293 1 94.75 81 TYR B N 1
ATOM 4054 C CA . TYR B 1 81 ? -7.605 20.141 5.102 1 94.75 81 TYR B CA 1
ATOM 4055 C C . TYR B 1 81 ? -7.215 21.391 4.324 1 94.75 81 TYR B C 1
ATOM 4057 O O . TYR B 1 81 ? -7.199 21.391 3.092 1 94.75 81 TYR B O 1
ATOM 4065 N N . GLY B 1 82 ? -6.957 22.438 5.078 1 89.38 82 GLY B N 1
ATOM 4066 C CA . GLY B 1 82 ? -6.75 23.719 4.445 1 89.38 82 GLY B CA 1
ATOM 4067 C C . GLY B 1 82 ? -8.047 24.422 4.09 1 89.38 82 GLY B C 1
ATOM 4068 O O . GLY B 1 82 ? -9.133 23.891 4.305 1 89.38 82 GLY B O 1
ATOM 4069 N N . PHE B 1 83 ? -7.957 25.703 3.717 1 94.75 83 PHE B N 1
ATOM 4070 C CA . PHE B 1 83 ? -9.094 26.5 3.297 1 94.75 83 PHE B CA 1
ATOM 4071 C C . PHE B 1 83 ? -10.117 26.625 4.422 1 94.75 83 PHE B C 1
ATOM 4073 O O . PHE B 1 83 ? -9.812 27.156 5.492 1 94.75 83 PHE B O 1
ATOM 4080 N N . LEU B 1 84 ? -11.289 26 4.23 1 95.44 84 LEU B N 1
ATOM 4081 C CA . LEU B 1 84 ? -12.359 26.219 5.191 1 95.44 84 LEU B CA 1
ATOM 4082 C C . LEU B 1 84 ? -12.469 25.062 6.176 1 95.44 84 LEU B C 1
ATOM 4084 O O . LEU B 1 84 ? -13.43 24.984 6.949 1 95.44 84 LEU B O 1
ATOM 4088 N N . ALA B 1 85 ? -11.492 24.203 6.199 1 95.56 85 ALA B N 1
ATOM 4089 C CA . ALA B 1 85 ? -11.578 22.969 6.957 1 95.56 85 ALA B CA 1
ATOM 4090 C C . ALA B 1 85 ? -11.625 23.234 8.461 1 95.56 85 ALA B C 1
ATOM 4092 O O . ALA B 1 85 ? -12.195 22.453 9.219 1 95.56 85 ALA B O 1
ATOM 4093 N N . GLU B 1 86 ? -11.07 24.359 8.875 1 92.19 86 GLU B N 1
ATOM 4094 C CA . GLU B 1 86 ? -11.062 24.688 10.297 1 92.19 86 GLU B CA 1
ATOM 4095 C C . GLU B 1 86 ? -11.852 25.969 10.57 1 92.19 86 GLU B C 1
ATOM 4097 O O . GLU B 1 86 ? -11.57 26.688 11.531 1 92.19 86 GLU B O 1
ATOM 4102 N N . ASN B 1 87 ? -12.711 26.281 9.664 1 93.75 87 ASN B N 1
ATOM 4103 C CA . ASN B 1 87 ? -13.516 27.5 9.805 1 93.75 87 ASN B CA 1
ATOM 4104 C C . ASN B 1 87 ? -14.828 27.219 10.539 1 93.75 87 ASN B C 1
ATOM 4106 O O . ASN B 1 87 ? -15.75 26.625 9.961 1 93.75 87 ASN B O 1
ATOM 4110 N N . ALA B 1 88 ? -14.938 27.719 11.742 1 95.75 88 ALA B N 1
ATOM 4111 C CA . ALA B 1 88 ? -16.094 27.453 12.594 1 95.75 88 ALA B CA 1
ATOM 4112 C C . ALA B 1 88 ? -17.359 28.062 11.992 1 95.75 88 ALA B C 1
ATOM 4114 O O . ALA B 1 88 ? -18.438 27.469 12.078 1 95.75 88 ALA B O 1
ATOM 4115 N N . LEU B 1 89 ? -17.219 29.219 11.438 1 96.06 89 LEU B N 1
ATOM 4116 C CA . LEU B 1 89 ? -18.375 29.875 10.828 1 96.06 89 LEU B CA 1
ATOM 4117 C C . LEU B 1 89 ? -18.922 29.031 9.672 1 96.06 89 LEU B C 1
ATOM 4119 O O . LEU B 1 89 ? -20.141 28.891 9.523 1 96.06 89 LEU B O 1
ATOM 4123 N N . PHE B 1 90 ? -18.109 28.562 8.852 1 97.94 90 PHE B N 1
ATOM 4124 C CA . PHE B 1 90 ? -18.516 27.734 7.734 1 97.94 90 PHE B CA 1
ATOM 4125 C C . PHE B 1 90 ? -19.25 26.484 8.227 1 97.94 90 PHE B C 1
ATOM 4127 O O . PHE B 1 90 ? -20.297 26.125 7.688 1 97.94 90 PHE B O 1
ATOM 4134 N N . ALA B 1 91 ? -18.672 25.812 9.195 1 98.12 91 ALA B N 1
ATOM 4135 C CA . ALA B 1 91 ? -19.312 24.641 9.773 1 98.12 91 ALA B CA 1
ATOM 4136 C C . ALA B 1 91 ? -20.703 24.969 10.312 1 98.12 91 ALA B C 1
ATOM 4138 O O . ALA B 1 91 ? -21.641 24.188 10.148 1 98.12 91 ALA B O 1
ATOM 4139 N N . GLU B 1 92 ? -20.812 26.078 10.984 1 98.06 92 GLU B N 1
ATOM 4140 C CA . GLU B 1 92 ? -22.094 26.531 11.516 1 98.06 92 GLU B CA 1
ATOM 4141 C C . GLU B 1 92 ? -23.109 26.781 10.398 1 98.06 92 GLU B C 1
ATOM 4143 O O . GLU B 1 92 ? -24.266 26.406 10.516 1 98.06 92 GLU B O 1
ATOM 4148 N N . MET B 1 93 ? -22.641 27.422 9.398 1 98.31 93 MET B N 1
ATOM 4149 C CA . MET B 1 93 ? -23.5 27.719 8.266 1 98.31 93 MET B CA 1
ATOM 4150 C C . MET B 1 93 ? -23.984 26.438 7.598 1 98.31 93 MET B C 1
ATOM 4152 O O . MET B 1 93 ? -25.125 26.344 7.145 1 98.31 93 MET B O 1
ATOM 4156 N N . CYS B 1 94 ? -23.094 25.469 7.457 1 98.5 94 CYS B N 1
ATOM 4157 C CA . CYS B 1 94 ? -23.516 24.172 6.945 1 98.5 94 CYS B CA 1
ATOM 4158 C C . CYS B 1 94 ? -24.688 23.641 7.75 1 98.5 94 CYS B C 1
ATOM 4160 O O . CYS B 1 94 ? -25.703 23.234 7.18 1 98.5 94 CYS B O 1
ATOM 4162 N N . ARG B 1 95 ? -24.516 23.656 9.031 1 97.19 95 ARG B N 1
ATOM 4163 C CA . ARG B 1 95 ? -25.562 23.156 9.93 1 97.19 95 ARG B CA 1
ATOM 4164 C C . ARG B 1 95 ? -26.859 23.922 9.727 1 97.19 95 ARG B C 1
ATOM 4166 O O . ARG B 1 95 ? -27.938 23.328 9.656 1 97.19 95 ARG B O 1
ATOM 4173 N N . GLU B 1 96 ? -26.828 25.172 9.641 1 97.31 96 GLU B N 1
ATOM 4174 C CA . GLU B 1 96 ? -27.984 26.031 9.492 1 97.31 96 GLU B CA 1
ATOM 4175 C C . GLU B 1 96 ? -28.719 25.766 8.18 1 97.31 96 GLU B C 1
ATOM 4177 O O . GLU B 1 96 ? -29.922 25.953 8.078 1 97.31 96 GLU B O 1
ATOM 4182 N N . HIS B 1 97 ? -28 25.375 7.195 1 97.44 97 HIS B N 1
ATOM 4183 C CA . HIS B 1 97 ? -28.594 25.125 5.891 1 97.44 97 HIS B CA 1
ATOM 4184 C C . HIS B 1 97 ? -28.938 23.641 5.727 1 97.44 97 HIS B C 1
ATOM 4186 O O . HIS B 1 97 ? -29.203 23.188 4.613 1 97.44 97 HIS B O 1
ATOM 4192 N N . GLY B 1 98 ? -28.797 22.891 6.793 1 97.06 98 GLY B N 1
ATOM 4193 C CA . GLY B 1 98 ? -29.188 21.5 6.766 1 97.06 98 GLY B CA 1
ATOM 4194 C C . GLY B 1 98 ? -28.156 20.594 6.117 1 97.06 98 GLY B C 1
ATOM 4195 O O . GLY B 1 98 ? -28.484 19.5 5.66 1 97.06 98 GLY B O 1
ATOM 4196 N N . LEU B 1 99 ? -26.984 21.047 5.98 1 98.38 99 LEU B N 1
ATOM 4197 C CA . LEU B 1 99 ? -25.875 20.266 5.438 1 98.38 99 LEU B CA 1
ATOM 4198 C C . LEU B 1 99 ? -25.031 19.688 6.555 1 98.38 99 LEU B C 1
ATOM 4200 O O . LEU B 1 99 ? -24.766 20.359 7.555 1 98.38 99 LEU B O 1
ATOM 4204 N N . THR B 1 100 ? -24.641 18.438 6.426 1 98.62 100 THR B N 1
ATOM 4205 C CA . THR B 1 100 ? -23.719 17.844 7.383 1 98.62 100 THR B CA 1
ATOM 4206 C C . THR B 1 100 ? -22.281 18.234 7.07 1 98.62 100 THR B C 1
ATOM 4208 O O . THR B 1 100 ? -21.781 17.969 5.973 1 98.62 100 THR B O 1
ATOM 4211 N N . PHE B 1 101 ? -21.719 18.922 7.992 1 98.69 101 PHE B N 1
ATOM 4212 C CA . PHE B 1 101 ? -20.281 19.188 7.91 1 98.69 101 PHE B CA 1
ATOM 4213 C C . PHE B 1 101 ? -19.484 17.969 8.391 1 98.69 101 PHE B C 1
ATOM 4215 O O . PHE B 1 101 ? -19.594 17.578 9.555 1 98.69 101 PHE B O 1
ATOM 4222 N N . ILE B 1 102 ? -18.688 17.391 7.539 1 98.81 102 ILE B N 1
ATOM 4223 C CA . ILE B 1 102 ? -17.891 16.234 7.93 1 98.81 102 ILE B CA 1
ATOM 4224 C C . ILE B 1 102 ? -16.578 16.703 8.586 1 98.81 102 ILE B C 1
ATOM 4226 O O . ILE B 1 102 ? -15.586 16.922 7.898 1 98.81 102 ILE B O 1
ATOM 4230 N N . GLY B 1 103 ? -16.547 16.781 9.828 1 98.31 103 GLY B N 1
ATOM 4231 C CA . GLY B 1 103 ? -15.492 17.312 10.68 1 98.31 103 GLY B CA 1
ATOM 4232 C C . GLY B 1 103 ? -15.961 17.625 12.086 1 98.31 103 GLY B C 1
ATOM 4233 O O . GLY B 1 103 ? -17.031 17.172 12.5 1 98.31 103 GLY B O 1
ATOM 4234 N N . PRO B 1 104 ? -15.195 18.234 12.82 1 97.88 104 PRO B N 1
ATOM 4235 C CA . PRO B 1 104 ? -15.586 18.578 14.188 1 97.88 104 PRO B CA 1
ATOM 4236 C C . PRO B 1 104 ? -16.703 19.609 14.234 1 97.88 104 PRO B C 1
ATOM 4238 O O . PRO B 1 104 ? -17.016 20.234 13.219 1 97.88 104 PRO B O 1
ATOM 4241 N N . THR B 1 105 ? -17.312 19.797 15.391 1 97.81 105 THR B N 1
ATOM 4242 C CA . THR B 1 105 ? -18.375 20.766 15.562 1 97.81 105 THR B CA 1
ATOM 4243 C C . THR B 1 105 ? -17.812 22.188 15.602 1 97.81 105 THR B C 1
ATOM 4245 O O . THR B 1 105 ? -16.625 22.375 15.906 1 97.81 105 THR B O 1
ATOM 4248 N N . PRO B 1 106 ? -18.688 23.109 15.258 1 97.19 106 PRO B N 1
ATOM 4249 C CA . PRO B 1 106 ? -18.25 24.5 15.422 1 97.19 106 PRO B CA 1
ATOM 4250 C C . PRO B 1 106 ? -17.75 24.797 16.828 1 97.19 106 PRO B C 1
ATOM 4252 O O . PRO B 1 106 ? -16.797 25.562 17.016 1 97.19 106 PRO B O 1
ATOM 4255 N N . GLU B 1 107 ? -18.359 24.203 17.828 1 96.12 107 GLU B N 1
ATOM 4256 C CA . GLU B 1 107 ? -17.969 24.391 19.234 1 96.12 107 GLU B CA 1
ATOM 4257 C C . GLU B 1 107 ? -16.562 23.875 19.484 1 96.12 107 GLU B C 1
ATOM 4259 O O . GLU B 1 107 ? -15.766 24.531 20.156 1 96.12 107 GLU B O 1
ATOM 4264 N N . ASN B 1 108 ? -16.266 22.656 18.922 1 96.56 108 ASN B N 1
ATOM 4265 C CA . ASN B 1 108 ? -14.906 22.125 19.016 1 96.56 108 ASN B CA 1
ATOM 4266 C C . ASN B 1 108 ? -13.883 23.078 18.422 1 96.56 108 ASN B C 1
ATOM 4268 O O . ASN B 1 108 ? -12.828 23.312 19.016 1 96.56 108 ASN B O 1
ATOM 4272 N N . MET B 1 109 ? -14.258 23.625 17.234 1 94.94 109 MET B N 1
ATOM 4273 C CA . MET B 1 109 ? -13.344 24.5 16.5 1 94.94 109 MET B CA 1
ATOM 4274 C C . MET B 1 109 ? -13.086 25.797 17.266 1 94.94 109 MET B C 1
ATOM 4276 O O . MET B 1 109 ? -11.961 26.281 17.297 1 94.94 109 MET B O 1
ATOM 4280 N N . LYS B 1 110 ? -14.047 26.297 17.891 1 91.56 110 LYS B N 1
ATOM 4281 C CA . LYS B 1 110 ? -13.922 27.531 18.656 1 91.56 110 LYS B CA 1
ATOM 4282 C C . LYS B 1 110 ? -13.133 27.297 19.953 1 91.56 110 LYS B C 1
ATOM 4284 O O . LYS B 1 110 ? -12.336 28.141 20.359 1 91.56 110 LYS B O 1
ATOM 4289 N N . ALA B 1 111 ? -13.352 26.156 20.531 1 90.69 111 ALA B N 1
ATOM 4290 C CA . ALA B 1 111 ? -12.711 25.844 21.797 1 90.69 111 ALA B CA 1
ATOM 4291 C C . ALA B 1 111 ? -11.211 25.609 21.609 1 90.69 111 ALA B C 1
ATOM 4293 O O . ALA B 1 111 ? -10.414 25.938 22.5 1 90.69 111 ALA B O 1
ATOM 4294 N N . LEU B 1 112 ? -10.836 25.109 20.484 1 89.56 112 LEU B N 1
ATOM 4295 C CA . LEU B 1 112 ? -9.469 24.625 20.359 1 89.56 112 LEU B CA 1
ATOM 4296 C C . LEU B 1 112 ? -8.742 25.328 19.203 1 89.56 112 LEU B C 1
ATOM 4298 O O . LEU B 1 112 ? -7.523 25.203 19.062 1 89.56 112 LEU B O 1
ATOM 4302 N N . GLY B 1 113 ? -9.469 26.062 18.422 1 78.38 113 GLY B N 1
ATOM 4303 C CA . GLY B 1 113 ? -8.875 26.703 17.266 1 78.38 113 GLY B CA 1
ATOM 4304 C C . GLY B 1 113 ? -8.031 27.906 17.609 1 78.38 113 GLY B C 1
ATOM 4305 O O . GLY B 1 113 ? -7.035 28.188 16.953 1 78.38 113 GLY B O 1
ATOM 4306 N N . ASP B 1 114 ? -8.461 28.562 18.641 1 76.75 114 ASP B N 1
ATOM 4307 C CA . ASP B 1 114 ? -7.707 29.688 19.156 1 76.75 114 ASP B CA 1
ATOM 4308 C C . ASP B 1 114 ? -6.637 29.234 20.156 1 76.75 114 ASP B C 1
ATOM 4310 O O . ASP B 1 114 ? -6.941 28.547 21.125 1 76.75 114 ASP B O 1
ATOM 4314 N N . LYS B 1 115 ? -5.449 29.688 19.922 1 74.06 115 LYS B N 1
ATOM 4315 C CA . LYS B 1 115 ? -4.312 29.203 20.688 1 74.06 115 LYS B CA 1
ATOM 4316 C C . LYS B 1 115 ? -4.465 29.516 22.172 1 74.06 115 LYS B C 1
ATOM 4318 O O . LYS B 1 115 ? -4.199 28.672 23.031 1 74.06 115 LYS B O 1
ATOM 4323 N N . ALA B 1 116 ? -4.891 30.703 22.438 1 74.19 116 ALA B N 1
ATOM 4324 C CA . ALA B 1 116 ? -5.039 31.109 23.844 1 74.19 116 ALA B CA 1
ATOM 4325 C C . ALA B 1 116 ? -6.133 30.297 24.531 1 74.19 116 ALA B C 1
ATOM 4327 O O . ALA B 1 116 ? -5.949 29.828 25.656 1 74.19 116 ALA B O 1
ATOM 4328 N N . THR B 1 117 ? -7.215 30.188 23.906 1 82.56 117 THR B N 1
ATOM 4329 C CA . THR B 1 117 ? -8.32 29.406 24.453 1 82.56 117 THR B CA 1
ATOM 4330 C C . THR B 1 117 ? -7.941 27.938 24.578 1 82.56 117 THR B C 1
ATOM 4332 O O . THR B 1 117 ? -8.281 27.281 25.562 1 82.56 117 THR B O 1
ATOM 4335 N N . ALA B 1 118 ? -7.227 27.5 23.609 1 87.38 118 ALA B N 1
ATOM 4336 C CA . ALA B 1 118 ? -6.809 26.109 23.594 1 87.38 118 ALA B CA 1
ATOM 4337 C C . ALA B 1 118 ? -5.895 25.797 24.781 1 87.38 118 ALA B C 1
ATOM 4339 O O . ALA B 1 118 ? -5.992 24.734 25.391 1 87.38 118 ALA B O 1
ATOM 4340 N N . ARG B 1 119 ? -5.047 26.688 25.109 1 85.56 119 ARG B N 1
ATOM 4341 C CA . ARG B 1 119 ? -4.137 26.5 26.234 1 85.56 119 ARG B CA 1
ATOM 4342 C C . ARG B 1 119 ? -4.898 26.469 27.547 1 85.56 119 ARG B C 1
ATOM 4344 O O . ARG B 1 119 ? -4.559 25.703 28.453 1 85.56 119 ARG B O 1
ATOM 4351 N N . LYS B 1 120 ? -5.82 27.359 27.625 1 87.69 120 LYS B N 1
ATOM 4352 C CA . LYS B 1 120 ? -6.656 27.375 28.828 1 87.69 120 LYS B CA 1
ATOM 4353 C C . LYS B 1 120 ? -7.391 26.047 29 1 87.69 120 LYS B C 1
ATOM 4355 O O . LYS B 1 120 ? -7.406 25.469 30.078 1 87.69 120 LYS B O 1
ATOM 4360 N N . VAL B 1 121 ? -7.965 25.594 27.938 1 92.81 121 VAL B N 1
ATOM 4361 C CA . VAL B 1 121 ? -8.711 24.344 27.969 1 92.81 121 VAL B CA 1
ATOM 4362 C C . VAL B 1 121 ? -7.766 23.188 28.297 1 92.81 121 VAL B C 1
ATOM 4364 O O . VAL B 1 121 ? -8.133 22.266 29.031 1 92.81 121 VAL B O 1
ATOM 4367 N N . ALA B 1 122 ? -6.566 23.25 27.766 1 95 122 ALA B N 1
ATOM 4368 C CA . ALA B 1 122 ? -5.566 22.219 28.031 1 95 122 ALA B CA 1
ATOM 4369 C C . ALA B 1 122 ? -5.211 22.156 29.516 1 95 122 ALA B C 1
ATOM 4371 O O . ALA B 1 122 ? -5.105 21.078 30.094 1 95 122 ALA B O 1
ATOM 4372 N N . ARG B 1 123 ? -5.066 23.266 30.094 1 92.06 123 ARG B N 1
ATOM 4373 C CA . ARG B 1 123 ? -4.77 23.344 31.516 1 92.06 123 ARG B CA 1
ATOM 4374 C C . ARG B 1 123 ? -5.902 22.734 32.344 1 92.06 123 ARG B C 1
ATOM 4376 O O . ARG B 1 123 ? -5.66 22.016 33.312 1 92.06 123 ARG B O 1
ATOM 4383 N N . GLU B 1 124 ? -7.039 23.047 31.938 1 95.06 124 GLU B N 1
ATOM 4384 C CA . GLU B 1 124 ? -8.211 22.5 32.625 1 95.06 124 GLU B CA 1
ATOM 4385 C C . GLU B 1 124 ? -8.258 20.984 32.531 1 95.06 124 GLU B C 1
ATOM 4387 O O . GLU B 1 124 ? -8.734 20.312 33.469 1 95.06 124 GLU B O 1
ATOM 4392 N N . ALA B 1 125 ? -7.797 20.469 31.438 1 96.12 125 ALA B N 1
ATOM 4393 C CA . ALA B 1 125 ? -7.82 19.031 31.203 1 96.12 125 ALA B CA 1
ATOM 4394 C C . ALA B 1 125 ? -6.586 18.359 31.797 1 96.12 125 ALA B C 1
ATOM 4396 O O . ALA B 1 125 ? -6.414 17.141 31.672 1 96.12 125 ALA B O 1
ATOM 4397 N N . GLY B 1 126 ? -5.676 19.141 32.375 1 95.75 126 GLY B N 1
ATOM 4398 C CA . GLY B 1 126 ? -4.477 18.594 33 1 95.75 126 GLY B CA 1
ATOM 4399 C C . GLY B 1 126 ? -3.395 18.25 31.984 1 95.75 126 GLY B C 1
ATOM 4400 O O . GLY B 1 126 ? -2.588 17.344 32.219 1 95.75 126 GLY B O 1
ATOM 4401 N N . VAL B 1 127 ? -3.418 18.875 30.875 1 96.94 127 VAL B N 1
ATOM 4402 C CA . VAL B 1 127 ? -2.416 18.641 29.844 1 96.94 127 VAL B CA 1
ATOM 4403 C C . VAL B 1 127 ? -1.331 19.719 29.938 1 96.94 127 VAL B C 1
ATOM 4405 O O . VAL B 1 127 ? -1.632 20.906 29.953 1 96.94 127 VAL B O 1
ATOM 4408 N N . PRO B 1 128 ? -0.098 19.312 30 1 94.31 128 PRO B N 1
ATOM 4409 C CA . PRO B 1 128 ? 0.99 20.281 30.125 1 94.31 128 PRO B CA 1
ATOM 4410 C C . PRO B 1 128 ? 1.047 21.25 28.938 1 94.31 128 PRO B C 1
ATOM 4412 O O . PRO B 1 128 ? 0.931 20.828 27.797 1 94.31 128 PRO B O 1
ATOM 4415 N N . THR B 1 129 ? 1.155 22.469 29.234 1 92.44 129 THR B N 1
ATOM 4416 C CA . THR B 1 129 ? 1.374 23.5 28.234 1 92.44 129 THR B CA 1
ATOM 4417 C C . THR B 1 129 ? 2.707 24.203 28.469 1 92.44 129 THR B C 1
ATOM 4419 O O . THR B 1 129 ? 3.334 24.031 29.516 1 92.44 129 THR B O 1
ATOM 4422 N N . VAL B 1 130 ? 3.129 24.875 27.391 1 87.44 130 VAL B N 1
ATOM 4423 C CA . VAL B 1 130 ? 4.387 25.594 27.547 1 87.44 130 VAL B CA 1
ATOM 4424 C C . VAL B 1 130 ? 4.258 26.656 28.641 1 87.44 130 VAL B C 1
ATOM 4426 O O . VAL B 1 130 ? 3.365 27.5 28.594 1 87.44 130 VAL B O 1
ATOM 4429 N N . PRO B 1 131 ? 5.102 26.5 29.562 1 86.75 131 PRO B N 1
ATOM 4430 C CA . PRO B 1 131 ? 5.035 27.516 30.609 1 86.75 131 PRO B CA 1
ATOM 4431 C C . PRO B 1 131 ? 5.242 28.938 30.078 1 86.75 131 PRO B C 1
ATOM 4433 O O . PRO B 1 131 ? 6.082 29.141 29.203 1 86.75 131 PRO B O 1
ATOM 4436 N N . GLY B 1 132 ? 4.336 29.75 30.453 1 83.12 132 GLY B N 1
ATOM 4437 C CA . GLY B 1 132 ? 4.445 31.125 30 1 83.12 132 GLY B CA 1
ATOM 4438 C C . GLY B 1 132 ? 3.613 32.094 30.812 1 83.12 132 GLY B C 1
ATOM 4439 O O . GLY B 1 132 ? 3.082 31.719 31.875 1 83.12 132 GLY B O 1
ATOM 4440 N N . THR B 1 133 ? 3.729 33.375 30.391 1 81.69 133 THR B N 1
ATOM 4441 C CA . THR B 1 133 ? 3.021 34.438 31.109 1 81.69 133 THR B CA 1
ATOM 4442 C C . THR B 1 133 ? 1.914 35.031 30.25 1 81.69 133 THR B C 1
ATOM 4444 O O . THR B 1 133 ? 1.847 34.75 29.047 1 81.69 133 THR B O 1
ATOM 4447 N N . ASP B 1 134 ? 0.975 35.562 30.922 1 78.44 134 ASP B N 1
ATOM 4448 C CA . ASP B 1 134 ? 0.162 36.531 30.172 1 78.44 134 ASP B CA 1
ATOM 4449 C C . ASP B 1 134 ? 0.982 37.75 29.781 1 78.44 134 ASP B C 1
ATOM 4451 O O . ASP B 1 134 ? 2.209 37.75 29.906 1 78.44 134 ASP B O 1
ATOM 4455 N N . GLU B 1 135 ? 0.254 38.719 29.125 1 79.88 135 GLU B N 1
ATOM 4456 C CA . GLU B 1 135 ? 0.967 39.938 28.766 1 79.88 135 GLU B CA 1
ATOM 4457 C C . GLU B 1 135 ? 1.721 40.5 29.953 1 79.88 135 GLU B C 1
ATOM 4459 O O . GLU B 1 135 ? 1.172 40.594 31.062 1 79.88 135 GLU B O 1
ATOM 4464 N N . LEU B 1 136 ? 3 40.812 29.688 1 85.12 136 LEU B N 1
ATOM 4465 C CA . LEU B 1 136 ? 3.871 41.312 30.734 1 85.12 136 LEU B CA 1
ATOM 4466 C C . LEU B 1 136 ? 3.547 42.75 31.062 1 85.12 136 LEU B C 1
ATOM 4468 O O . LEU B 1 136 ? 3.426 43.594 30.156 1 85.12 136 LEU B O 1
ATOM 4472 N N . GLU B 1 137 ? 3.395 43.031 32.344 1 83.69 137 GLU B N 1
ATOM 4473 C CA . GLU B 1 137 ? 3.066 44.375 32.812 1 83.69 137 GLU B CA 1
ATOM 4474 C C . GLU B 1 137 ? 4.324 45.156 33.156 1 83.69 137 GLU B C 1
ATOM 4476 O O . GLU B 1 137 ? 4.312 46.406 33.156 1 83.69 137 GLU B O 1
ATOM 4481 N N . SER B 1 138 ? 5.359 44.5 33.594 1 88.12 138 SER B N 1
ATOM 4482 C CA . SER B 1 138 ? 6.586 45.188 34 1 88.12 138 SER B CA 1
ATOM 4483 C C . SER B 1 138 ? 7.805 44.281 33.781 1 88.12 138 SER B C 1
ATOM 4485 O O . SER B 1 138 ? 7.672 43.094 33.594 1 88.12 138 SER B O 1
ATOM 4487 N N . ILE B 1 139 ? 8.875 44.938 33.75 1 90.5 139 ILE B N 1
ATOM 4488 C CA . ILE B 1 139 ? 10.141 44.219 33.625 1 90.5 139 ILE B CA 1
ATOM 4489 C C . ILE B 1 139 ? 10.359 43.312 34.812 1 90.5 139 ILE B C 1
ATOM 4491 O O . ILE B 1 139 ? 10.906 42.219 34.688 1 90.5 139 ILE B O 1
ATOM 4495 N N . GLU B 1 140 ? 9.977 43.844 35.938 1 91.19 140 GLU B N 1
ATOM 4496 C CA . GLU B 1 140 ? 10.117 43.031 37.156 1 91.19 140 GLU B CA 1
ATOM 4497 C C . GLU B 1 140 ? 9.273 41.781 37.094 1 91.19 140 GLU B C 1
ATOM 4499 O O . GLU B 1 140 ? 9.711 40.719 37.531 1 91.19 140 GLU B O 1
ATOM 4504 N N . GLU B 1 141 ? 8.164 41.938 36.594 1 91.62 141 GLU B N 1
ATOM 4505 C CA . GLU B 1 141 ? 7.32 40.75 36.375 1 91.62 141 GLU B CA 1
ATOM 4506 C C . GLU B 1 141 ? 7.961 39.781 35.406 1 91.62 141 GLU B C 1
ATOM 4508 O O . GLU B 1 141 ? 7.887 38.562 35.594 1 91.62 141 GLU B O 1
ATOM 4513 N N . ALA B 1 142 ? 8.531 40.312 34.406 1 92.19 142 ALA B N 1
ATOM 4514 C CA . ALA B 1 142 ? 9.195 39.5 33.406 1 92.19 142 ALA B CA 1
ATOM 4515 C C . ALA B 1 142 ? 10.344 38.719 34.031 1 92.19 142 ALA B C 1
ATOM 4517 O O . ALA B 1 142 ? 10.516 37.531 33.719 1 92.19 142 ALA B O 1
ATOM 4518 N N . LYS B 1 143 ? 11.062 39.375 34.812 1 92.44 143 LYS B N 1
ATOM 4519 C CA . LYS B 1 143 ? 12.195 38.719 35.469 1 92.44 143 LYS B CA 1
ATOM 4520 C C . LYS B 1 143 ? 11.719 37.594 36.406 1 92.44 143 LYS B C 1
ATOM 4522 O O . LYS B 1 143 ? 12.289 36.5 36.406 1 92.44 143 LYS B O 1
ATOM 4527 N N . ARG B 1 144 ? 10.742 37.906 37.156 1 92.31 144 ARG B N 1
ATOM 4528 C CA . ARG B 1 144 ? 10.195 36.906 38.062 1 92.31 144 ARG B CA 1
ATOM 4529 C C . ARG B 1 144 ? 9.656 35.719 37.281 1 92.31 144 ARG B C 1
ATOM 4531 O O . ARG B 1 144 ? 9.938 34.562 37.625 1 92.31 144 ARG B O 1
ATOM 4538 N N . ALA B 1 145 ? 8.891 36.031 36.312 1 90.44 145 ALA B N 1
ATOM 4539 C CA . ALA B 1 145 ? 8.281 34.969 35.5 1 90.44 145 ALA B CA 1
ATOM 4540 C C . ALA B 1 145 ? 9.352 34.125 34.812 1 90.44 145 ALA B C 1
ATOM 4542 O O . ALA B 1 145 ? 9.234 32.906 34.75 1 90.44 145 ALA B O 1
ATOM 4543 N N . ALA B 1 146 ? 10.281 34.719 34.312 1 92.69 146 ALA B N 1
ATOM 4544 C CA . ALA B 1 146 ? 11.352 34 33.594 1 92.69 146 ALA B CA 1
ATOM 4545 C C . ALA B 1 146 ? 12.102 33.094 34.562 1 92.69 146 ALA B C 1
ATOM 4547 O O . ALA B 1 146 ? 12.508 31.984 34.188 1 92.69 146 ALA B O 1
ATOM 4548 N N . ARG B 1 147 ? 12.266 33.531 35.75 1 91.62 147 ARG B N 1
ATOM 4549 C CA . ARG B 1 147 ? 12.914 32.719 36.781 1 91.62 147 ARG B CA 1
ATOM 4550 C C . ARG B 1 147 ? 12.07 31.5 37.094 1 91.62 147 ARG B C 1
ATOM 4552 O O . ARG B 1 147 ? 12.594 30.406 37.312 1 91.62 147 ARG B O 1
ATOM 4559 N N . GLU B 1 148 ? 10.883 31.734 37.156 1 91.12 148 GLU B N 1
ATOM 4560 C CA . GLU B 1 148 ? 9.961 30.641 37.469 1 91.12 148 GLU B CA 1
ATOM 4561 C C . GLU B 1 148 ? 9.875 29.641 36.344 1 91.12 148 GLU B C 1
ATOM 4563 O O . GLU B 1 148 ? 9.836 28.422 36.562 1 91.12 148 GLU B O 1
ATOM 4568 N N . ILE B 1 149 ? 9.82 30.109 35.156 1 88.31 149 ILE B N 1
ATOM 4569 C CA . ILE B 1 149 ? 9.727 29.297 33.938 1 88.31 149 ILE B CA 1
ATOM 4570 C C . ILE B 1 149 ? 11.062 28.594 33.688 1 88.31 149 ILE B C 1
ATOM 4572 O O . ILE B 1 149 ? 11.086 27.422 33.312 1 88.31 149 ILE B O 1
ATOM 4576 N N . GLY B 1 150 ? 12.102 29.25 34.031 1 87.31 150 GLY B N 1
ATOM 4577 C CA . GLY B 1 150 ? 13.445 28.766 33.75 1 87.31 150 GLY B CA 1
ATOM 4578 C C . GLY B 1 150 ? 13.953 29.188 32.375 1 87.31 150 GLY B C 1
ATOM 4579 O O . GLY B 1 150 ? 13.25 29.047 31.375 1 87.31 150 GLY B O 1
ATOM 4580 N N . TYR B 1 151 ? 15.188 29.719 32.312 1 88.31 151 TYR B N 1
ATOM 4581 C CA . TYR B 1 151 ? 15.82 30.125 31.047 1 88.31 151 TYR B CA 1
ATOM 4582 C C . TYR B 1 151 ? 16.266 28.906 30.25 1 88.31 151 TYR B C 1
ATOM 4584 O O . TYR B 1 151 ? 16.578 27.859 30.812 1 88.31 151 TYR B O 1
ATOM 4592 N N . PRO B 1 152 ? 16.328 28.922 28.969 1 88.56 152 PRO B N 1
ATOM 4593 C CA . PRO B 1 152 ? 15.992 30.078 28.141 1 88.56 152 PRO B CA 1
ATOM 4594 C C . PRO B 1 152 ? 14.484 30.281 27.969 1 88.56 152 PRO B C 1
ATOM 4596 O O . PRO B 1 152 ? 13.719 29.312 28.094 1 88.56 152 PRO B O 1
ATOM 4599 N N . VAL B 1 153 ? 14.141 31.562 27.75 1 89.62 153 VAL B N 1
ATOM 4600 C CA . VAL B 1 153 ? 12.75 31.922 27.5 1 89.62 153 VAL B CA 1
ATOM 4601 C C . VAL B 1 153 ? 12.641 32.688 26.203 1 89.62 153 VAL B C 1
ATOM 4603 O O . VAL B 1 153 ? 13.656 33.125 25.625 1 89.62 153 VAL B O 1
ATOM 4606 N N . ILE B 1 154 ? 11.422 32.656 25.688 1 85.31 154 ILE B N 1
ATOM 4607 C CA . ILE B 1 154 ? 11.195 33.406 24.453 1 85.31 154 ILE B CA 1
ATOM 4608 C C . ILE B 1 154 ? 10.141 34.469 24.672 1 85.31 154 ILE B C 1
ATOM 4610 O O . ILE B 1 154 ? 9.125 34.219 25.344 1 85.31 154 ILE B O 1
ATOM 4614 N N . LEU B 1 155 ? 10.547 35.719 24.234 1 84.62 155 LEU B N 1
ATOM 4615 C CA . LEU B 1 155 ? 9.625 36.844 24.25 1 84.62 155 LEU B CA 1
ATOM 4616 C C . LEU B 1 155 ? 8.828 36.906 22.953 1 84.62 155 LEU B C 1
ATOM 4618 O O . LEU B 1 155 ? 9.406 36.844 21.859 1 84.62 155 LEU B O 1
ATOM 4622 N N . LYS B 1 156 ? 7.562 36.812 23.031 1 78.19 156 LYS B N 1
ATOM 4623 C CA . LYS B 1 156 ? 6.703 36.906 21.859 1 78.19 156 LYS B CA 1
ATOM 4624 C C . LYS B 1 156 ? 5.777 38.125 21.953 1 78.19 156 LYS B C 1
ATOM 4626 O O . LYS B 1 156 ? 5.293 38.469 23.031 1 78.19 156 LYS B O 1
ATOM 4631 N N . ALA B 1 157 ? 5.648 38.781 20.797 1 73.19 157 ALA B N 1
ATOM 4632 C CA . ALA B 1 157 ? 4.676 39.875 20.734 1 73.19 157 ALA B CA 1
ATOM 4633 C C . ALA B 1 157 ? 3.248 39.344 20.797 1 73.19 157 ALA B C 1
ATOM 4635 O O . ALA B 1 157 ? 2.928 38.344 20.156 1 73.19 157 ALA B O 1
ATOM 4636 N N . SER B 1 158 ? 2.412 39.938 21.562 1 69.31 158 SER B N 1
ATOM 4637 C CA . SER B 1 158 ? 1.03 39.5 21.719 1 69.31 158 SER B CA 1
ATOM 4638 C C . SER B 1 158 ? 0.26 39.594 20.406 1 69.31 158 SER B C 1
ATOM 4640 O O . SER B 1 158 ? -0.603 38.781 20.125 1 69.31 158 SER B O 1
ATOM 4642 N N . ALA B 1 159 ? 0.611 40.656 19.734 1 57.75 159 ALA B N 1
ATOM 4643 C CA . ALA B 1 159 ? -0.075 40.906 18.469 1 57.75 159 ALA B CA 1
ATOM 4644 C C . ALA B 1 159 ? 0.693 40.281 17.297 1 57.75 159 ALA B C 1
ATOM 4646 O O . ALA B 1 159 ? 0.312 40.469 16.141 1 57.75 159 ALA B O 1
ATOM 4647 N N . GLY B 1 160 ? 1.808 39.656 17.703 1 52.22 160 GLY B N 1
ATOM 4648 C CA . GLY B 1 160 ? 2.674 39.188 16.625 1 52.22 160 GLY B CA 1
ATOM 4649 C C . GLY B 1 160 ? 2.346 37.781 16.172 1 52.22 160 GLY B C 1
ATOM 4650 O O . GLY B 1 160 ? 1.678 37.031 16.891 1 52.22 160 GLY B O 1
ATOM 4651 N N . GLY B 1 161 ? 2.365 37.469 14.836 1 50.56 161 GLY B N 1
ATOM 4652 C CA . GLY B 1 161 ? 2.268 36.156 14.203 1 50.56 161 GLY B CA 1
ATOM 4653 C C . GLY B 1 161 ? 3.424 35.875 13.266 1 50.56 161 GLY B C 1
ATOM 4654 O O . GLY B 1 161 ? 4.227 36.75 12.961 1 50.56 161 GLY B O 1
ATOM 4655 N N . GLY B 1 162 ? 3.863 34.656 12.953 1 44.25 162 GLY B N 1
ATOM 4656 C CA . GLY B 1 162 ? 4.754 34.25 11.883 1 44.25 162 GLY B CA 1
ATOM 4657 C C . GLY B 1 162 ? 6.219 34.406 12.234 1 44.25 162 GLY B C 1
ATOM 4658 O O . GLY B 1 162 ? 7.051 34.656 11.359 1 44.25 162 GLY B O 1
ATOM 4659 N N . GLY B 1 163 ? 6.574 34.312 13.438 1 52.75 163 GLY B N 1
ATOM 4660 C CA . GLY B 1 163 ? 7.977 34.344 13.828 1 52.75 163 GLY B CA 1
ATOM 4661 C C . GLY B 1 163 ? 8.484 35.75 14.031 1 52.75 163 GLY B C 1
ATOM 4662 O O . GLY B 1 163 ? 9.602 35.969 14.523 1 52.75 163 GLY B O 1
ATOM 4663 N N . ARG B 1 164 ? 7.719 36.812 13.555 1 52.72 164 ARG B N 1
ATOM 4664 C CA . ARG B 1 164 ? 8.141 38.188 13.742 1 52.72 164 ARG B CA 1
ATOM 4665 C C . ARG B 1 164 ? 7.84 38.656 15.156 1 52.72 164 ARG B C 1
ATOM 4667 O O . ARG B 1 164 ? 6.797 38.344 15.719 1 52.72 164 ARG B O 1
ATOM 4674 N N . GLY B 1 165 ? 8.781 39.188 15.781 1 57.41 165 GLY B N 1
ATOM 4675 C CA . GLY B 1 165 ? 8.664 39.75 17.125 1 57.41 165 GLY B CA 1
ATOM 4676 C C . GLY B 1 165 ? 9.008 38.75 18.219 1 57.41 165 GLY B C 1
ATOM 4677 O O . GLY B 1 165 ? 8.414 38.781 19.297 1 57.41 165 GLY B O 1
ATOM 4678 N N . MET B 1 166 ? 9.68 37.75 17.797 1 70.62 166 MET B N 1
ATOM 4679 C CA . MET B 1 166 ? 10.102 36.781 18.797 1 70.62 166 MET B CA 1
ATOM 4680 C C . MET B 1 166 ? 11.586 36.906 19.094 1 70.62 166 MET B C 1
ATOM 4682 O O . MET B 1 166 ? 12.375 37.25 18.219 1 70.62 166 MET B O 1
ATOM 4686 N N . ARG B 1 167 ? 12.008 36.875 20.406 1 76.06 167 ARG B N 1
ATOM 4687 C CA . ARG B 1 167 ? 13.398 36.969 20.859 1 76.06 167 ARG B CA 1
ATOM 4688 C C . ARG B 1 167 ? 13.672 35.938 21.953 1 76.06 167 ARG B C 1
ATOM 4690 O O . ARG B 1 167 ? 12.961 35.875 22.969 1 76.06 167 ARG B O 1
ATOM 4697 N N . VAL B 1 168 ? 14.672 35.156 21.688 1 85.06 168 VAL B N 1
ATOM 4698 C CA . VAL B 1 168 ? 15.07 34.219 22.703 1 85.06 168 VAL B CA 1
ATOM 4699 C C . VAL B 1 168 ? 16 34.875 23.719 1 85.06 168 VAL B C 1
ATOM 4701 O O . VAL B 1 168 ? 16.891 35.625 23.328 1 85.06 168 VAL B O 1
ATOM 4704 N N . VAL B 1 169 ? 15.766 34.688 24.984 1 89.06 169 VAL B N 1
ATOM 4705 C CA . VAL B 1 169 ? 16.578 35.219 26.062 1 89.06 169 VAL B CA 1
ATOM 4706 C C . VAL B 1 169 ? 17.188 34.094 26.875 1 89.06 169 VAL B C 1
ATOM 4708 O O . VAL B 1 169 ? 16.469 33.25 27.422 1 89.06 169 VAL B O 1
ATOM 4711 N N . HIS B 1 170 ? 18.469 34.031 26.984 1 89.69 170 HIS B N 1
ATOM 4712 C CA . HIS B 1 170 ? 19.141 32.906 27.594 1 89.69 170 HIS B CA 1
ATOM 4713 C C . HIS B 1 170 ? 19.484 33.188 29.047 1 89.69 170 HIS B C 1
ATOM 4715 O O . HIS B 1 170 ? 19.656 32.25 29.844 1 89.69 170 HIS B O 1
ATOM 4721 N N . THR B 1 171 ? 19.641 34.531 29.344 1 91.12 171 THR B N 1
ATOM 4722 C CA . THR B 1 171 ? 20.062 34.844 30.703 1 91.12 171 THR B CA 1
ATOM 4723 C C . THR B 1 171 ? 19.266 36.031 31.25 1 91.12 171 THR B C 1
ATOM 4725 O O . THR B 1 171 ? 18.672 36.781 30.469 1 91.12 171 THR B O 1
ATOM 4728 N N . GLU B 1 172 ? 19.25 36.094 32.531 1 91.06 172 GLU B N 1
ATOM 4729 C CA . GLU B 1 172 ? 18.531 37.156 33.219 1 91.06 172 GLU B CA 1
ATOM 4730 C C . GLU B 1 172 ? 19.109 38.531 32.812 1 91.06 172 GLU B C 1
ATOM 4732 O O . GLU B 1 172 ? 18.375 39.5 32.719 1 91.06 172 GLU B O 1
ATOM 4737 N N . GLU B 1 173 ? 20.406 38.531 32.562 1 90.31 173 GLU B N 1
ATOM 4738 C CA . GLU B 1 173 ? 21.094 39.75 32.25 1 90.31 173 GLU B CA 1
ATOM 4739 C C . GLU B 1 173 ? 20.578 40.344 30.922 1 90.31 173 GLU B C 1
ATOM 4741 O O . GLU B 1 173 ? 20.516 41.562 30.766 1 90.31 173 GLU B O 1
ATOM 4746 N N . GLU B 1 174 ? 20.141 39.5 30.125 1 91.75 174 GLU B N 1
ATOM 4747 C CA . GLU B 1 174 ? 19.719 39.938 28.812 1 91.75 174 GLU B CA 1
ATOM 4748 C C . GLU B 1 174 ? 18.219 40.25 28.781 1 91.75 174 GLU B C 1
ATOM 4750 O O . GLU B 1 174 ? 17.734 40.938 27.875 1 91.75 174 GLU B O 1
ATOM 4755 N N . LEU B 1 175 ? 17.5 39.906 29.75 1 93 175 LEU B N 1
ATOM 4756 C CA . LEU B 1 175 ? 16.031 39.906 29.719 1 93 175 LEU B CA 1
ATOM 4757 C C . LEU B 1 175 ? 15.492 41.312 29.594 1 93 175 LEU B C 1
ATOM 4759 O O . LEU B 1 175 ? 14.586 41.562 28.797 1 93 175 LEU B O 1
ATOM 4763 N N . GLU B 1 176 ? 16.062 42.156 30.406 1 90.38 176 GLU B N 1
ATOM 4764 C CA . GLU B 1 176 ? 15.555 43.531 30.422 1 90.38 176 GLU B CA 1
ATOM 4765 C C . GLU B 1 176 ? 15.68 44.156 29.047 1 90.38 176 GLU B C 1
ATOM 4767 O O . GLU B 1 176 ? 14.719 44.75 28.531 1 90.38 176 GLU B O 1
ATOM 4772 N N . ARG B 1 177 ? 16.844 44.031 28.531 1 90.75 177 ARG B N 1
ATOM 4773 C CA . ARG B 1 177 ? 17.094 44.594 27.203 1 90.75 177 ARG B CA 1
ATOM 4774 C C . ARG B 1 177 ? 16.203 43.906 26.156 1 90.75 177 ARG B C 1
ATOM 4776 O O . ARG B 1 177 ? 15.68 44.594 25.266 1 90.75 177 ARG B O 1
ATOM 4783 N N . ALA B 1 178 ? 16.062 42.719 26.297 1 91.12 178 ALA B N 1
ATOM 4784 C CA . ALA B 1 178 ? 15.273 41.938 25.344 1 91.12 178 ALA B CA 1
ATOM 4785 C C . ALA B 1 178 ? 13.805 42.344 25.391 1 91.12 178 ALA B C 1
ATOM 4787 O O . ALA B 1 178 ? 13.141 42.438 24.344 1 91.12 178 ALA B O 1
ATOM 4788 N N . VAL B 1 179 ? 13.305 42.562 26.547 1 89.88 179 VAL B N 1
ATOM 4789 C CA . VAL B 1 179 ? 11.906 42.938 26.703 1 89.88 179 VAL B CA 1
ATOM 4790 C C . VAL B 1 179 ? 11.664 44.312 26.062 1 89.88 179 VAL B C 1
ATOM 4792 O O . VAL B 1 179 ? 10.688 44.469 25.328 1 89.88 179 VAL B O 1
ATOM 4795 N N . GLN B 1 180 ? 12.57 45.188 26.344 1 87.44 180 GLN B N 1
ATOM 4796 C CA . GLN B 1 180 ? 12.438 46.531 25.781 1 87.44 180 GLN B CA 1
ATOM 4797 C C . GLN B 1 180 ? 12.484 46.5 24.25 1 87.44 180 GLN B C 1
ATOM 4799 O O . GLN B 1 180 ? 11.68 47.125 23.594 1 87.44 180 GLN B O 1
ATOM 4804 N N . GLN B 1 181 ? 13.359 45.75 23.828 1 87.31 181 GLN B N 1
ATOM 4805 C CA . GLN B 1 181 ? 13.492 45.625 22.391 1 87.31 181 GLN B CA 1
ATOM 4806 C C . GLN B 1 181 ? 12.266 44.969 21.781 1 87.31 181 GLN B C 1
ATOM 4808 O O . GLN B 1 181 ? 11.781 45.375 20.719 1 87.31 181 GLN B O 1
ATOM 4813 N N . ALA B 1 182 ? 11.836 43.938 22.328 1 83.38 182 ALA B N 1
ATOM 4814 C CA . ALA B 1 182 ? 10.664 43.219 21.844 1 83.38 182 ALA B CA 1
ATOM 4815 C C . ALA B 1 182 ? 9.43 44.125 21.844 1 83.38 182 ALA B C 1
ATOM 4817 O O . ALA B 1 182 ? 8.609 44.062 20.922 1 83.38 182 ALA B O 1
ATOM 4818 N N . GLN B 1 183 ? 9.32 44.875 22.891 1 84.25 183 GLN B N 1
ATOM 4819 C CA . GLN B 1 183 ? 8.203 45.812 23 1 84.25 183 GLN B CA 1
ATOM 4820 C C . GLN B 1 183 ? 8.266 46.875 21.906 1 84.25 183 GLN B C 1
ATOM 4822 O O . GLN B 1 183 ? 7.242 47.219 21.312 1 84.25 183 GLN B O 1
ATOM 4827 N N . GLU B 1 184 ? 9.461 47.344 21.672 1 82.75 184 GLU B N 1
ATOM 4828 C CA . GLU B 1 184 ? 9.648 48.344 20.625 1 82.75 184 GLU B CA 1
ATOM 4829 C C . GLU B 1 184 ? 9.352 47.75 19.25 1 82.75 184 GLU B C 1
ATOM 4831 O O . GLU B 1 184 ? 8.695 48.406 18.422 1 82.75 184 GLU B O 1
ATOM 4836 N N . GLU B 1 185 ? 9.867 46.625 19.109 1 80.94 185 GLU B N 1
ATOM 4837 C CA . GLU B 1 185 ? 9.609 45.938 17.828 1 80.94 185 GLU B CA 1
ATOM 4838 C C . GLU B 1 185 ? 8.125 45.656 17.656 1 80.94 185 GLU B C 1
ATOM 4840 O O . GLU B 1 185 ? 7.586 45.812 16.547 1 80.94 185 GLU B O 1
ATOM 4845 N N . ALA B 1 186 ? 7.512 45.188 18.594 1 76.06 186 ALA B N 1
ATOM 4846 C CA . ALA B 1 186 ? 6.082 44.906 18.562 1 76.06 186 ALA B CA 1
ATOM 4847 C C . ALA B 1 186 ? 5.27 46.156 18.297 1 76.06 186 ALA B C 1
ATOM 4849 O O . ALA B 1 186 ? 4.312 46.156 17.516 1 76.06 186 ALA B O 1
ATOM 4850 N N . ARG B 1 187 ? 5.707 47.219 18.953 1 79.44 187 ARG B N 1
ATOM 4851 C CA . ARG B 1 187 ? 5.055 48.5 18.719 1 79.44 187 ARG B CA 1
ATOM 4852 C C . ARG B 1 187 ? 5.207 48.938 17.281 1 79.44 187 ARG B C 1
ATOM 4854 O O . ARG B 1 187 ? 4.238 49.375 16.641 1 79.44 187 ARG B O 1
ATOM 4861 N N . ALA B 1 188 ? 6.348 48.75 16.844 1 76.56 188 ALA B N 1
ATOM 4862 C CA . ALA B 1 188 ? 6.652 49.188 15.484 1 76.56 188 ALA B CA 1
ATOM 4863 C C . ALA B 1 188 ? 5.953 48.312 14.461 1 76.56 188 ALA B C 1
ATOM 4865 O O . ALA B 1 188 ? 5.465 48.781 13.438 1 76.56 188 ALA B O 1
ATOM 4866 N N . ALA B 1 189 ? 5.961 47.062 14.805 1 67.62 189 ALA B N 1
ATOM 4867 C CA . ALA B 1 189 ? 5.477 46.094 13.828 1 67.62 189 ALA B CA 1
ATOM 4868 C C . ALA B 1 189 ? 3.957 45.938 13.906 1 67.62 189 ALA B C 1
ATOM 4870 O O . ALA B 1 189 ? 3.297 45.75 12.883 1 67.62 189 ALA B O 1
ATOM 4871 N N . PHE B 1 190 ? 3.406 46.031 15.102 1 66.81 190 PHE B N 1
ATOM 4872 C CA . PHE B 1 190 ? 2.012 45.625 15.266 1 66.81 190 PHE B CA 1
ATOM 4873 C C . PHE B 1 190 ? 1.215 46.719 15.961 1 66.81 190 PHE B C 1
ATOM 4875 O O . PHE B 1 190 ? 0.002 46.594 16.141 1 66.81 190 PHE B O 1
ATOM 4882 N N . GLY B 1 191 ? 1.89 47.875 16.344 1 72.19 191 GLY B N 1
ATOM 4883 C CA . GLY B 1 191 ? 1.227 48.969 17.031 1 72.19 191 GLY B CA 1
ATOM 4884 C C . GLY B 1 191 ? 0.832 48.625 18.453 1 72.19 191 GLY B C 1
ATOM 4885 O O . GLY B 1 191 ? 0.062 49.344 19.094 1 72.19 191 GLY B O 1
ATOM 4886 N N . ASN B 1 192 ? 1.174 47.531 18.906 1 76.44 192 ASN B N 1
ATOM 4887 C CA . ASN B 1 192 ? 0.922 47.031 20.25 1 76.44 192 ASN B CA 1
ATOM 4888 C C . ASN B 1 192 ? 2.201 46.5 20.906 1 76.44 192 ASN B C 1
ATOM 4890 O O . ASN B 1 192 ? 2.77 45.5 20.453 1 76.44 192 ASN B O 1
ATOM 4894 N N . PRO B 1 193 ? 2.615 47.188 21.891 1 81.69 193 PRO B N 1
ATOM 4895 C CA . PRO B 1 193 ? 3.902 46.812 22.5 1 81.69 193 PRO B CA 1
ATOM 4896 C C . PRO B 1 193 ? 3.795 45.625 23.438 1 81.69 193 PRO B C 1
ATOM 4898 O O . PRO B 1 193 ? 4.797 45.188 24.016 1 81.69 193 PRO B O 1
ATOM 4901 N N . ALA B 1 194 ? 2.598 45.094 23.562 1 81.88 194 ALA B N 1
ATOM 4902 C CA . ALA B 1 194 ? 2.395 44 24.531 1 81.88 194 ALA B CA 1
ATOM 4903 C C . ALA B 1 194 ? 3.182 42.781 24.125 1 81.88 194 ALA B C 1
ATOM 4905 O O . ALA B 1 194 ? 3.184 42.375 22.953 1 81.88 194 ALA B O 1
ATOM 4906 N N . VAL B 1 195 ? 3.939 42.25 25.125 1 84.94 195 VAL B N 1
ATOM 4907 C CA . VAL B 1 195 ? 4.719 41.031 24.906 1 84.94 195 VAL B CA 1
ATOM 4908 C C . VAL B 1 195 ? 4.465 40.062 26.047 1 84.94 195 VAL B C 1
ATOM 4910 O O . VAL B 1 195 ? 3.994 40.438 27.125 1 84.94 195 VAL B O 1
ATOM 4913 N N . TYR B 1 196 ? 4.598 38.812 25.781 1 84.06 196 TYR B N 1
ATOM 4914 C CA . TYR B 1 196 ? 4.523 37.781 26.812 1 84.06 196 TYR B CA 1
ATOM 4915 C C . TYR B 1 196 ? 5.715 36.844 26.719 1 84.06 196 TYR B C 1
ATOM 4917 O O . TYR B 1 196 ? 6.465 36.844 25.734 1 84.06 196 TYR B O 1
ATOM 4925 N N . LEU B 1 197 ? 5.953 36.125 27.891 1 86 197 LEU B N 1
ATOM 4926 C CA . LEU B 1 197 ? 7.07 35.188 28.031 1 86 197 LEU B CA 1
ATOM 4927 C C . LEU B 1 197 ? 6.59 33.75 27.953 1 86 197 LEU B C 1
ATOM 4929 O O . LEU B 1 197 ? 5.535 33.406 28.5 1 86 197 LEU B O 1
ATOM 4933 N N . GLU B 1 198 ? 7.414 32.938 27.219 1 85.81 198 GLU B N 1
ATOM 4934 C CA . GLU B 1 198 ? 7.195 31.5 27.203 1 85.81 198 GLU B CA 1
ATOM 4935 C C . GLU B 1 198 ? 8.516 30.75 27.312 1 85.81 198 GLU B C 1
ATOM 4937 O O . GLU B 1 198 ? 9.578 31.281 26.984 1 85.81 198 GLU B O 1
ATOM 4942 N N . LYS B 1 199 ? 8.406 29.594 27.906 1 88 199 LYS B N 1
ATOM 4943 C CA . LYS B 1 199 ? 9.578 28.719 27.891 1 88 199 LYS B CA 1
ATOM 4944 C C . LYS B 1 199 ? 10.086 28.5 26.469 1 88 199 LYS B C 1
ATOM 4946 O O . LYS B 1 199 ? 9.305 28.266 25.547 1 88 199 LYS B O 1
ATOM 4951 N N . TYR B 1 200 ? 11.43 28.75 26.359 1 84.38 200 TYR B N 1
ATOM 4952 C CA . TYR B 1 200 ? 12.039 28.391 25.078 1 84.38 200 TYR B CA 1
ATOM 4953 C C . TYR B 1 200 ? 12.508 26.938 25.078 1 84.38 200 TYR B C 1
ATOM 4955 O O . TYR B 1 200 ? 13.375 26.562 25.875 1 84.38 200 TYR B O 1
ATOM 4963 N N . ILE B 1 201 ? 11.938 26.188 24.312 1 84.88 201 ILE B N 1
ATOM 4964 C CA . ILE B 1 201 ? 12.312 24.781 24.219 1 84.88 201 ILE B CA 1
ATOM 4965 C C . ILE B 1 201 ? 13.383 24.594 23.156 1 84.88 201 ILE B C 1
ATOM 4967 O O . ILE B 1 201 ? 13.102 24.734 21.953 1 84.88 201 ILE B O 1
ATOM 4971 N N . GLU B 1 202 ? 14.555 24.172 23.656 1 81.88 202 GLU B N 1
ATOM 4972 C CA . GLU B 1 202 ? 15.688 24.031 22.75 1 81.88 202 GLU B CA 1
ATOM 4973 C C . GLU B 1 202 ? 15.617 22.703 22 1 81.88 202 GLU B C 1
ATOM 4975 O O . GLU B 1 202 ? 15.547 21.641 22.625 1 81.88 202 GLU B O 1
ATOM 4980 N N . GLU B 1 203 ? 15.656 22.75 20.812 1 83.56 203 GLU B N 1
ATOM 4981 C CA . GLU B 1 203 ? 15.727 21.594 19.906 1 83.56 203 GLU B CA 1
ATOM 4982 C C . GLU B 1 203 ? 14.633 20.578 20.219 1 83.56 203 GLU B C 1
ATOM 4984 O O . GLU B 1 203 ? 14.922 19.406 20.422 1 83.56 203 GLU B O 1
ATOM 4989 N N . PRO B 1 204 ? 13.484 21.031 20.234 1 90.5 204 PRO B N 1
ATOM 4990 C CA . PRO B 1 204 ? 12.406 20.094 20.547 1 90.5 204 PRO B CA 1
ATOM 4991 C C . PRO B 1 204 ? 12.047 19.188 19.375 1 90.5 204 PRO B C 1
ATOM 4993 O O . PRO B 1 204 ? 12.375 19.5 18.234 1 90.5 204 PRO B O 1
ATOM 4996 N N . LYS B 1 205 ? 11.516 18.031 19.734 1 95.56 205 LYS B N 1
ATOM 4997 C CA . LYS B 1 205 ? 10.766 17.234 18.766 1 95.56 205 LYS B CA 1
ATOM 4998 C C . LYS B 1 205 ? 9.336 17.75 18.625 1 95.56 205 LYS B C 1
ATOM 5000 O O . LYS B 1 205 ? 8.766 18.281 19.578 1 95.56 205 LYS B O 1
ATOM 5005 N N . HIS B 1 206 ? 8.828 17.75 17.438 1 94.62 206 HIS B N 1
ATOM 5006 C CA . HIS B 1 206 ? 7.434 18.078 17.156 1 94.62 206 HIS B CA 1
ATOM 5007 C C . HIS B 1 206 ? 6.602 16.812 17 1 94.62 206 HIS B C 1
ATOM 5009 O O . HIS B 1 206 ? 6.633 16.156 15.961 1 94.62 206 HIS B O 1
ATOM 5015 N N . ILE B 1 207 ? 5.824 16.484 18.047 1 98 207 ILE B N 1
ATOM 5016 C CA . ILE B 1 207 ? 5.066 15.234 18.094 1 98 207 ILE B CA 1
ATOM 5017 C C . ILE B 1 207 ? 3.574 15.531 17.984 1 98 207 ILE B C 1
ATOM 5019 O O . ILE B 1 207 ? 3.064 16.438 18.641 1 98 207 ILE B O 1
ATOM 5023 N N . GLU B 1 208 ? 2.951 14.773 17.172 1 98.19 208 GLU B N 1
ATOM 5024 C CA . GLU B 1 208 ? 1.514 14.938 16.969 1 98.19 208 GLU B CA 1
ATOM 5025 C C . GLU B 1 208 ? 0.758 13.672 17.359 1 98.19 208 GLU B C 1
ATOM 5027 O O . GLU B 1 208 ? 1.24 12.555 17.141 1 98.19 208 GLU B O 1
ATOM 5032 N N . ILE B 1 209 ? -0.386 13.852 17.969 1 98.81 209 ILE B N 1
ATOM 5033 C CA . ILE B 1 209 ? -1.252 12.734 18.328 1 98.81 209 ILE B CA 1
ATOM 5034 C C . ILE B 1 209 ? -2.543 12.805 17.516 1 98.81 209 ILE B C 1
ATOM 5036 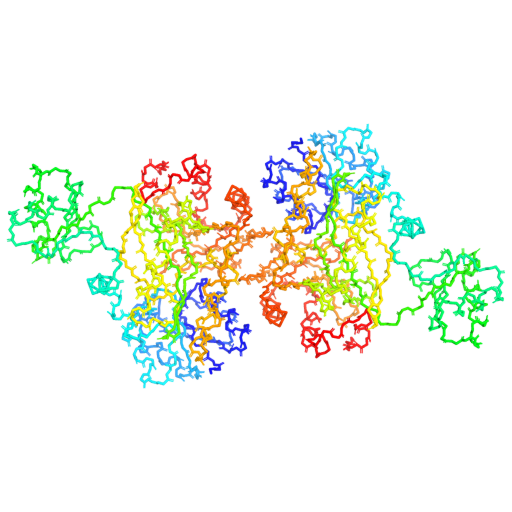O O . ILE B 1 209 ? -3.242 13.82 17.531 1 98.81 209 ILE B O 1
ATOM 5040 N N . GLN B 1 210 ? -2.822 11.75 16.766 1 98.81 210 GLN B N 1
ATOM 5041 C CA . GLN B 1 210 ? -4.082 11.633 16.047 1 98.81 210 GLN B CA 1
ATOM 5042 C C . GLN B 1 210 ? -5.203 11.148 16.953 1 98.81 210 GLN B C 1
ATOM 5044 O O . GLN B 1 210 ? -5.043 10.156 17.672 1 98.81 210 GLN B O 1
ATOM 5049 N N . VAL B 1 211 ? -6.34 11.812 16.953 1 98.75 211 VAL B N 1
ATOM 5050 C CA . VAL B 1 211 ? -7.465 11.359 17.766 1 98.75 211 VAL B CA 1
ATOM 5051 C C . VAL B 1 211 ? -8.711 11.211 16.891 1 98.75 211 VAL B C 1
ATOM 5053 O O . VAL B 1 211 ? -8.789 11.805 15.805 1 98.75 211 VAL B O 1
ATOM 5056 N N . LEU B 1 212 ? -9.617 10.391 17.312 1 98.81 212 LEU B N 1
ATOM 5057 C CA . LEU B 1 212 ? -10.969 10.227 16.797 1 98.81 212 LEU B CA 1
ATOM 5058 C C . LEU B 1 212 ? -12 10.305 17.906 1 98.81 212 LEU B C 1
ATOM 5060 O O . LEU B 1 212 ? -11.812 9.711 18.984 1 98.81 212 LEU B O 1
ATOM 5064 N N . GLY B 1 213 ? -13.047 11.078 17.688 1 98.62 213 GLY B N 1
ATOM 5065 C CA . GLY B 1 213 ? -14.117 11.188 18.672 1 98.62 213 GLY B CA 1
ATOM 5066 C C . GLY B 1 213 ? -15.5 11.211 18.062 1 98.62 213 GLY B C 1
ATOM 5067 O O . GLY B 1 213 ? -15.68 11.68 16.938 1 98.62 213 GLY B O 1
ATOM 5068 N N . ASP B 1 214 ? -16.469 10.703 18.844 1 98.25 214 ASP B N 1
ATOM 5069 C CA . ASP B 1 214 ? -17.844 10.742 18.375 1 98.25 214 ASP B CA 1
ATOM 5070 C C . ASP B 1 214 ? -18.703 11.648 19.266 1 98.25 214 ASP B C 1
ATOM 5072 O O . ASP B 1 214 ? -19.922 11.57 19.25 1 98.25 214 ASP B O 1
ATOM 5076 N N . GLY B 1 215 ? -18.078 12.5 20.016 1 97.31 215 GLY B N 1
ATOM 5077 C CA . GLY B 1 215 ? -18.781 13.406 20.922 1 97.31 215 GLY B CA 1
ATOM 5078 C C . GLY B 1 215 ? -18.938 12.836 22.312 1 97.31 215 GLY B C 1
ATOM 5079 O O . GLY B 1 215 ? -19.094 13.586 23.281 1 97.31 215 GLY B O 1
ATOM 5080 N N . GLU B 1 216 ? -18.875 11.539 22.422 1 96.94 216 GLU B N 1
ATOM 5081 C CA . GLU B 1 216 ? -19.016 10.852 23.703 1 96.94 216 GLU B CA 1
ATOM 5082 C C . GLU B 1 216 ? -17.703 10.188 24.125 1 96.94 216 GLU B C 1
ATOM 5084 O O . GLU B 1 216 ? -17.297 10.281 25.297 1 96.94 216 GLU B O 1
ATOM 5089 N N . ARG B 1 217 ? -17.109 9.57 23.203 1 97.88 217 ARG B N 1
ATOM 5090 C CA . ARG B 1 217 ? -15.844 8.898 23.438 1 97.88 217 ARG B CA 1
ATOM 5091 C C . ARG B 1 217 ? -14.773 9.391 22.469 1 97.88 217 ARG B C 1
ATOM 5093 O O . ARG B 1 217 ? -15.086 9.859 21.375 1 97.88 217 ARG B O 1
ATOM 5100 N N . VAL B 1 218 ? -13.562 9.32 22.984 1 98.44 218 VAL B N 1
ATOM 5101 C CA . VAL B 1 218 ? -12.414 9.672 22.156 1 98.44 218 VAL B CA 1
ATOM 5102 C C . VAL B 1 218 ? -11.344 8.578 22.266 1 98.44 218 VAL B C 1
ATOM 5104 O O . VAL B 1 218 ? -11.148 8 23.344 1 98.44 218 VAL B O 1
ATOM 5107 N N . VAL B 1 219 ? -10.75 8.227 21.156 1 98.81 219 VAL B N 1
ATOM 5108 C CA . VAL B 1 219 ? -9.578 7.355 21.141 1 98.81 219 VAL B CA 1
ATOM 5109 C C . VAL B 1 219 ? -8.406 8.07 20.484 1 98.81 219 VAL B C 1
ATOM 5111 O O . VAL B 1 219 ? -8.594 8.977 19.672 1 98.81 219 VAL B O 1
ATOM 5114 N N . HIS B 1 220 ? -7.238 7.719 20.938 1 98.81 220 HIS B N 1
ATOM 5115 C CA . HIS B 1 220 ? -6.059 8.148 20.203 1 98.81 220 HIS B CA 1
ATOM 5116 C C . HIS B 1 220 ? -5.527 7.027 19.312 1 98.81 220 HIS B C 1
ATOM 5118 O O . HIS B 1 220 ? -5.73 5.848 19.594 1 98.81 220 HIS B O 1
ATOM 5124 N N . LEU B 1 221 ? -4.902 7.43 18.219 1 98.75 221 LEU B N 1
ATOM 5125 C CA . LEU B 1 221 ? -4.277 6.496 17.297 1 98.75 221 LEU B CA 1
ATOM 5126 C C . LEU B 1 221 ? -2.76 6.629 17.328 1 98.75 221 LEU B C 1
ATOM 5128 O O . LEU B 1 221 ? -2.102 6.543 16.297 1 98.75 221 LEU B O 1
ATOM 5132 N N . TRP B 1 222 ? -2.289 6.988 18.484 1 98.44 222 TRP B N 1
ATOM 5133 C CA . TRP B 1 222 ? -0.862 7.105 18.766 1 98.44 222 TRP B CA 1
ATOM 5134 C C . TRP B 1 222 ? -0.255 8.289 18.031 1 98.44 222 TRP B C 1
ATOM 5136 O O . TRP B 1 222 ? -0.969 9.219 17.641 1 98.44 222 TRP B O 1
ATOM 5146 N N . GLU B 1 223 ? 1.138 8.336 17.984 1 98.5 223 GLU B N 1
ATOM 5147 C CA . GLU B 1 223 ? 1.799 9.586 17.625 1 98.5 223 GLU B CA 1
ATOM 5148 C C . GLU B 1 223 ? 2.512 9.477 16.281 1 98.5 223 GLU B C 1
ATOM 5150 O O . GLU B 1 223 ? 2.662 8.375 15.742 1 98.5 223 GLU B O 1
ATOM 5155 N N . ARG B 1 224 ? 2.826 10.594 15.758 1 98.12 224 ARG B N 1
ATOM 5156 C CA . ARG B 1 224 ? 3.779 10.742 14.664 1 98.12 224 ARG B CA 1
ATOM 5157 C C . ARG B 1 224 ? 4.805 11.828 14.977 1 98.12 224 ARG B C 1
ATOM 5159 O O . ARG B 1 224 ? 4.508 12.781 15.703 1 98.12 224 ARG B O 1
ATOM 5166 N N . ASP B 1 225 ? 6.023 11.664 14.523 1 98 225 ASP B N 1
ATOM 5167 C CA . ASP B 1 225 ? 7.109 12.633 14.633 1 98 225 ASP B CA 1
ATOM 5168 C C . ASP B 1 225 ? 7.184 13.516 13.383 1 98 225 ASP B C 1
ATOM 5170 O O . ASP B 1 225 ? 7.484 13.023 12.289 1 98 225 ASP B O 1
ATOM 5174 N N . CYS B 1 226 ? 6.871 14.742 13.602 1 96.56 226 CYS B N 1
ATOM 5175 C CA . CYS B 1 226 ? 6.863 15.711 12.508 1 96.56 226 CYS B CA 1
ATOM 5176 C C . CYS B 1 226 ? 7.969 16.75 12.688 1 96.56 226 CYS B C 1
ATOM 5178 O O . CYS B 1 226 ? 7.805 17.906 12.305 1 96.56 226 CYS B O 1
ATOM 5180 N N . SER B 1 227 ? 9.07 16.359 13.203 1 94.12 227 SER B N 1
ATOM 5181 C CA . SER B 1 227 ? 10.148 17.266 13.594 1 94.12 227 SER B CA 1
ATOM 5182 C C . SER B 1 227 ? 10.914 17.766 12.375 1 94.12 227 SER B C 1
ATOM 5184 O O . SER B 1 227 ? 11.492 18.859 12.406 1 94.12 227 SER B O 1
ATOM 5186 N N . ILE B 1 228 ? 10.945 16.969 11.297 1 93.25 228 ILE B N 1
ATOM 5187 C CA . ILE B 1 228 ? 11.656 17.406 10.109 1 93.25 228 ILE B CA 1
ATOM 5188 C C . ILE B 1 228 ? 10.836 18.469 9.383 1 93.25 228 ILE B C 1
ATOM 5190 O O . ILE B 1 228 ? 9.883 18.156 8.672 1 93.25 228 ILE B O 1
ATOM 5194 N N . GLN B 1 229 ? 11.305 19.719 9.562 1 88.38 229 GLN B N 1
ATOM 5195 C CA . GLN B 1 229 ? 10.578 20.859 9.039 1 88.38 229 GLN B CA 1
ATOM 5196 C C . GLN B 1 229 ? 11.531 21.906 8.461 1 88.38 229 GLN B C 1
ATOM 5198 O O . GLN B 1 229 ? 12.711 21.922 8.797 1 88.38 229 GLN B O 1
ATOM 5203 N N . ARG B 1 230 ? 10.984 22.641 7.508 1 81.81 230 ARG B N 1
ATOM 5204 C CA . ARG B 1 230 ? 11.633 23.844 7 1 81.81 230 ARG B CA 1
ATOM 5205 C C . ARG B 1 230 ? 10.742 25.062 7.172 1 81.81 230 ARG B C 1
ATOM 5207 O O . ARG B 1 230 ? 9.672 25.156 6.57 1 81.81 230 ARG B O 1
ATOM 5214 N N . ARG B 1 231 ? 11.172 26.016 7.93 1 74.44 231 ARG B N 1
ATOM 5215 C CA . ARG B 1 231 ? 10.375 27.203 8.227 1 74.44 231 ARG B CA 1
ATOM 5216 C C . ARG B 1 231 ? 8.969 26.812 8.68 1 74.44 231 ARG B C 1
ATOM 5218 O O . ARG B 1 231 ? 7.98 27.312 8.133 1 74.44 231 ARG B O 1
ATOM 5225 N N . HIS B 1 232 ? 8.922 25.797 9.484 1 71.06 232 HIS B N 1
ATOM 5226 C CA . HIS B 1 232 ? 7.711 25.328 10.148 1 71.06 232 HIS B CA 1
ATOM 5227 C C . HIS B 1 232 ? 6.801 24.578 9.18 1 71.06 232 HIS B C 1
ATOM 5229 O O . HIS B 1 232 ? 5.629 24.344 9.484 1 71.06 232 HIS B O 1
ATOM 5235 N N . GLN B 1 233 ? 7.355 24.406 8.016 1 79.19 233 GLN B N 1
ATOM 5236 C CA . GLN B 1 233 ? 6.645 23.531 7.082 1 79.19 233 GLN B CA 1
ATOM 5237 C C . GLN B 1 233 ? 7.137 22.094 7.191 1 79.19 233 GLN B C 1
ATOM 5239 O O . GLN B 1 233 ? 8.328 21.828 7.055 1 79.19 233 GLN B O 1
ATOM 5244 N N . LYS B 1 234 ? 6.289 21.234 7.496 1 90.12 234 LYS B N 1
ATOM 5245 C CA . LYS B 1 234 ? 6.633 19.828 7.676 1 90.12 234 LYS B CA 1
ATOM 5246 C C . LYS B 1 234 ? 7.051 19.188 6.352 1 90.12 234 LYS B C 1
ATOM 5248 O O . LYS B 1 234 ? 6.453 19.469 5.309 1 90.12 234 LYS B O 1
ATOM 5253 N N . LEU B 1 235 ? 8.102 18.359 6.367 1 93.38 235 LEU B N 1
ATOM 5254 C CA . LEU B 1 235 ? 8.656 17.781 5.148 1 93.38 235 LEU B CA 1
ATOM 5255 C C . LEU B 1 235 ? 8.586 16.25 5.199 1 93.38 235 LEU B C 1
ATOM 5257 O O . LEU B 1 235 ? 8.234 15.617 4.207 1 93.38 235 LEU B O 1
ATOM 5261 N N . ILE B 1 236 ? 9.039 15.711 6.309 1 97.12 236 ILE B N 1
ATOM 5262 C CA . ILE B 1 236 ? 9.055 14.266 6.527 1 97.12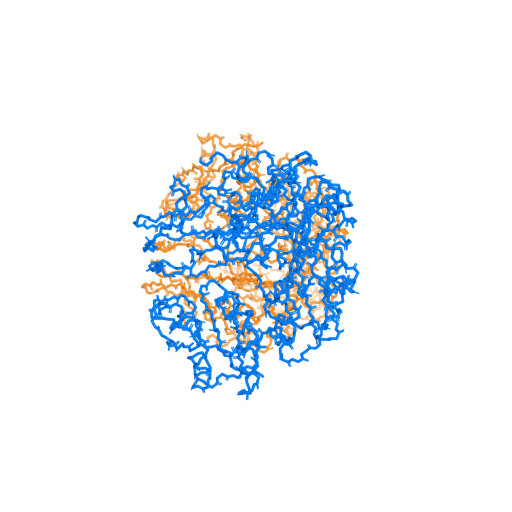 236 ILE B CA 1
ATOM 5263 C C . ILE B 1 236 ? 8.375 13.945 7.859 1 97.12 236 ILE B C 1
ATOM 5265 O O . ILE B 1 236 ? 8.633 14.602 8.867 1 97.12 236 ILE B O 1
ATOM 5269 N N . GLU B 1 237 ? 7.512 12.977 7.844 1 97.81 237 GLU B N 1
ATOM 5270 C CA . GLU B 1 237 ? 6.805 12.516 9.039 1 97.81 237 GLU B CA 1
ATOM 5271 C C . GLU B 1 237 ? 6.977 11.016 9.234 1 97.81 237 GLU B C 1
ATOM 5273 O O . GLU B 1 237 ? 7.023 10.258 8.266 1 97.81 237 GLU B O 1
ATOM 5278 N N . GLU B 1 238 ? 7.047 10.586 10.422 1 98.06 238 GLU B N 1
ATOM 5279 C CA . GLU B 1 238 ? 7.18 9.156 10.664 1 98.06 238 GLU B CA 1
ATOM 5280 C C . GLU B 1 238 ? 6.352 8.719 11.867 1 98.06 238 GLU B C 1
ATOM 5282 O O . GLU B 1 238 ? 6.074 9.523 12.758 1 98.06 238 GLU B O 1
ATOM 5287 N N . ALA B 1 239 ? 5.895 7.59 11.867 1 98.56 239 ALA B N 1
ATOM 5288 C CA . ALA B 1 239 ? 5.164 6.934 12.953 1 98.56 239 ALA B CA 1
ATOM 5289 C C . ALA B 1 239 ? 5.617 5.484 13.117 1 98.56 239 ALA B C 1
ATOM 5291 O O . ALA B 1 239 ? 5.785 4.762 12.133 1 98.56 239 ALA B O 1
ATOM 5292 N N . PRO B 1 240 ? 5.859 4.988 14.352 1 98.12 240 PRO B N 1
ATOM 5293 C CA . PRO B 1 240 ? 5.887 5.777 15.586 1 98.12 240 PRO B CA 1
ATOM 5294 C C . PRO B 1 240 ? 7.121 6.668 15.688 1 98.12 240 PRO B C 1
ATOM 5296 O O . PRO B 1 240 ? 7.945 6.699 14.773 1 98.12 240 PRO B O 1
ATOM 5299 N N . SER B 1 241 ? 7.121 7.465 16.672 1 97.5 241 SER B N 1
ATOM 5300 C CA . SER B 1 241 ? 8.344 8.203 16.969 1 97.5 241 SER B CA 1
ATOM 5301 C C . SER B 1 241 ? 9.391 7.312 17.625 1 97.5 241 SER B C 1
ATOM 5303 O O . SER B 1 241 ? 9.109 6.16 17.969 1 97.5 241 SER B O 1
ATOM 5305 N N . VAL B 1 242 ? 10.586 7.828 17.703 1 95.06 242 VAL B N 1
ATOM 5306 C CA . VAL B 1 242 ? 11.672 7.059 18.312 1 95.06 242 VAL B CA 1
ATOM 5307 C C . VAL B 1 242 ? 11.711 7.316 19.812 1 95.06 242 VAL B C 1
ATOM 5309 O O . VAL B 1 242 ? 12.641 6.883 20.5 1 95.06 242 VAL B O 1
ATOM 5312 N N . LEU B 1 243 ? 10.727 8.008 20.344 1 96.62 243 LEU B N 1
ATOM 5313 C CA . LEU B 1 243 ? 10.648 8.273 21.781 1 96.62 243 LEU B CA 1
ATOM 5314 C C . LEU B 1 243 ? 10.414 6.984 22.562 1 96.62 243 LEU B C 1
ATOM 5316 O O . LEU B 1 243 ? 9.852 6.02 22.031 1 96.62 243 LEU B O 1
ATOM 5320 N N . PRO B 1 244 ? 10.844 7.023 23.844 1 96.69 244 PRO B N 1
ATOM 5321 C CA . PRO B 1 244 ? 10.523 5.871 24.688 1 96.69 244 PRO B CA 1
ATOM 5322 C C . PRO B 1 244 ? 9.016 5.621 24.797 1 96.69 244 PRO B C 1
ATOM 5324 O O . PRO B 1 244 ? 8.227 6.57 24.812 1 96.69 244 PRO B O 1
ATOM 5327 N N . PHE B 1 245 ? 8.68 4.395 24.984 1 97.12 245 PHE B N 1
ATOM 5328 C CA . PHE B 1 245 ? 7.281 3.971 24.984 1 97.12 245 PHE B CA 1
ATOM 5329 C C . PHE B 1 245 ? 6.496 4.727 26.062 1 97.12 245 PHE B C 1
ATOM 5331 O O . PHE B 1 245 ? 5.359 5.137 25.812 1 97.12 245 PHE B O 1
ATOM 5338 N N . GLU B 1 246 ? 7.094 4.922 27.188 1 97.56 246 GLU B N 1
ATOM 5339 C CA . GLU B 1 246 ? 6.402 5.57 28.297 1 97.56 246 GLU B CA 1
ATOM 5340 C C . GLU B 1 246 ? 6.062 7.02 27.969 1 97.56 246 GLU B C 1
ATOM 5342 O O . GLU B 1 246 ? 4.992 7.512 28.328 1 97.56 246 GLU B O 1
ATOM 5347 N N . THR B 1 247 ? 6.973 7.688 27.281 1 97.75 247 THR B N 1
ATOM 5348 C CA . THR B 1 247 ? 6.73 9.062 26.859 1 97.75 247 THR B CA 1
ATOM 5349 C C . THR B 1 247 ? 5.633 9.117 25.812 1 97.75 247 THR B C 1
ATOM 5351 O O . THR B 1 247 ? 4.742 9.969 25.875 1 97.75 247 THR B O 1
ATOM 5354 N N . ARG B 1 248 ? 5.703 8.203 24.875 1 98.19 248 ARG B N 1
ATOM 5355 C CA . ARG B 1 248 ? 4.691 8.125 23.828 1 98.19 248 ARG B CA 1
ATOM 5356 C C . ARG B 1 248 ? 3.303 7.914 24.422 1 98.19 248 ARG B C 1
ATOM 5358 O O . ARG B 1 248 ? 2.346 8.586 24.016 1 98.19 248 ARG B O 1
ATOM 5365 N N . LYS B 1 249 ? 3.254 7.043 25.359 1 98.25 249 LYS B N 1
ATOM 5366 C CA . LYS B 1 249 ? 1.991 6.727 26.016 1 98.25 249 LYS B CA 1
ATOM 5367 C C . LYS B 1 249 ? 1.458 7.93 26.797 1 98.25 249 LYS B C 1
ATOM 5369 O O . LYS B 1 249 ? 0.264 8.227 26.734 1 98.25 249 LYS B O 1
ATOM 5374 N N . ALA B 1 250 ? 2.344 8.586 27.453 1 98.44 250 ALA B N 1
ATOM 5375 C CA . ALA B 1 250 ? 1.943 9.742 28.25 1 98.44 250 ALA B CA 1
ATOM 5376 C C . ALA B 1 250 ? 1.377 10.852 27.375 1 98.44 250 ALA B C 1
ATOM 5378 O O . ALA B 1 250 ? 0.368 11.477 27.719 1 98.44 250 ALA B O 1
ATOM 5379 N N . ILE B 1 251 ? 2.018 11.117 26.281 1 98.62 251 ILE B N 1
ATOM 5380 C CA . ILE B 1 251 ? 1.566 12.164 25.375 1 98.62 251 ILE B CA 1
ATOM 5381 C C . ILE B 1 251 ? 0.218 11.781 24.766 1 98.62 251 ILE B C 1
ATOM 5383 O O . ILE B 1 251 ? -0.682 12.617 24.656 1 98.62 251 ILE B O 1
ATOM 5387 N N . ALA B 1 252 ? 0.083 10.516 24.359 1 98.75 252 ALA B N 1
ATOM 5388 C CA . ALA B 1 252 ? -1.153 10.023 23.766 1 98.75 252 ALA B CA 1
ATOM 5389 C C . ALA B 1 252 ? -2.322 10.141 24.734 1 98.75 252 ALA B C 1
ATOM 5391 O O . ALA B 1 252 ? -3.418 10.555 24.344 1 98.75 252 ALA B O 1
ATOM 5392 N N . GLU B 1 253 ? -2.066 9.805 25.969 1 98.5 253 GLU B N 1
ATOM 5393 C CA . GLU B 1 253 ? -3.111 9.867 26.984 1 98.5 253 GLU B CA 1
ATOM 5394 C C . GLU B 1 253 ? -3.5 11.312 27.281 1 98.5 253 GLU B C 1
ATOM 5396 O O . GLU B 1 253 ? -4.676 11.617 27.5 1 98.5 253 GLU B O 1
ATOM 5401 N N . ALA B 1 254 ? -2.518 12.141 27.281 1 98.5 254 ALA B N 1
ATOM 5402 C CA . ALA B 1 254 ? -2.795 13.562 27.484 1 98.5 254 ALA B CA 1
ATOM 5403 C C . ALA B 1 254 ? -3.664 14.117 26.359 1 98.5 254 ALA B C 1
ATOM 5405 O O . ALA B 1 254 ? -4.609 14.867 26.609 1 98.5 254 ALA B O 1
ATOM 5406 N N . ALA B 1 255 ? -3.334 13.75 25.172 1 98.62 255 ALA B N 1
ATOM 5407 C CA . ALA B 1 255 ? -4.094 14.195 24 1 98.62 255 ALA B CA 1
ATOM 5408 C C . ALA B 1 255 ? -5.535 13.695 24.062 1 98.62 255 ALA B C 1
ATOM 5410 O O . ALA B 1 255 ? -6.473 14.453 23.797 1 98.62 255 ALA B O 1
ATOM 5411 N N . ARG B 1 256 ? -5.66 12.43 24.391 1 98.5 256 ARG B N 1
ATOM 5412 C CA . ARG B 1 256 ? -6.992 11.852 24.5 1 98.5 256 ARG B CA 1
ATOM 5413 C C . ARG B 1 256 ? -7.82 12.57 25.547 1 98.5 256 ARG B C 1
ATOM 5415 O O . ARG B 1 256 ? -9 12.859 25.344 1 98.5 256 ARG B O 1
ATOM 5422 N N . ARG B 1 257 ? -7.223 12.852 26.688 1 98.06 257 ARG B N 1
ATOM 5423 C CA . ARG B 1 257 ? -7.914 13.531 27.781 1 98.06 257 ARG B CA 1
ATOM 5424 C C . ARG B 1 257 ? -8.391 14.914 27.344 1 98.06 257 ARG B C 1
ATOM 5426 O O . ARG B 1 257 ? -9.516 15.305 27.672 1 98.06 257 ARG B O 1
ATOM 5433 N N . LEU B 1 258 ? -7.547 15.609 26.672 1 98 258 LEU B N 1
ATOM 5434 C CA . LEU B 1 258 ? -7.91 16.953 26.203 1 98 258 LEU B CA 1
ATOM 5435 C C . LEU B 1 258 ? -9.07 16.891 25.219 1 98 258 LEU B C 1
ATOM 5437 O O . LEU B 1 258 ? -10.031 17.656 25.344 1 98 258 LEU B O 1
ATOM 5441 N N . ALA B 1 259 ? -8.961 16.016 24.281 1 98.19 259 ALA B N 1
ATOM 5442 C CA . ALA B 1 259 ? -10.023 15.867 23.281 1 98.19 259 ALA B CA 1
ATOM 5443 C C . ALA B 1 259 ? -11.328 15.43 23.938 1 98.19 259 ALA B C 1
ATOM 5445 O O . ALA B 1 259 ? -12.406 15.906 23.562 1 98.19 259 ALA B O 1
ATOM 5446 N N . GLU B 1 260 ? -11.203 14.555 24.906 1 97.75 260 GLU B N 1
ATOM 5447 C CA . GLU B 1 260 ? -12.391 14.086 25.625 1 97.75 260 GLU B CA 1
ATOM 5448 C C . GLU B 1 260 ? -13.031 15.219 26.422 1 97.75 260 GLU B C 1
ATOM 5450 O O . GLU B 1 260 ? -14.258 15.281 26.531 1 97.75 260 GLU B O 1
ATOM 5455 N N . HIS B 1 261 ? -12.234 16 27 1 97.12 261 HIS B N 1
ATOM 5456 C CA . HIS B 1 261 ? -12.688 17.125 27.812 1 97.12 261 HIS B CA 1
ATOM 5457 C C . HIS B 1 261 ? -13.609 18.047 27.031 1 97.12 261 HIS B C 1
ATOM 5459 O O . HIS B 1 261 ? -14.539 18.641 27.594 1 97.12 261 HIS B O 1
ATOM 5465 N N . VAL B 1 262 ? -13.414 18.156 25.734 1 96.69 262 VAL B N 1
ATOM 5466 C CA . VAL B 1 262 ? -14.211 19.094 24.938 1 96.69 262 VAL B CA 1
ATOM 5467 C C . VAL B 1 262 ? -15.25 18.312 24.125 1 96.69 262 VAL B C 1
ATOM 5469 O O . VAL B 1 262 ? -15.891 18.875 23.25 1 96.69 262 VAL B O 1
ATOM 5472 N N . GLY B 1 263 ? -15.344 17.031 24.375 1 97.75 263 GLY B N 1
ATOM 5473 C CA . GLY B 1 263 ? -16.297 16.25 23.594 1 97.75 263 GLY B CA 1
ATOM 5474 C C . GLY B 1 263 ? -16.016 16.281 22.109 1 97.75 263 GLY B C 1
ATOM 5475 O O . GLY B 1 263 ? -16.922 16.516 21.312 1 97.75 263 GLY B O 1
ATOM 5476 N N . TYR B 1 264 ? -14.828 16.047 21.766 1 98.19 264 TYR B N 1
ATOM 5477 C CA . TYR B 1 264 ? -14.375 16.219 20.391 1 98.19 264 TYR B CA 1
ATOM 5478 C C . TYR B 1 264 ? -15.078 15.25 19.453 1 98.19 264 TYR B C 1
ATOM 5480 O O . TYR B 1 264 ? -15.297 14.086 19.812 1 98.19 264 TYR B O 1
ATOM 5488 N N . VAL B 1 265 ? -15.43 15.75 18.281 1 98.56 265 VAL B N 1
ATOM 5489 C CA . VAL B 1 265 ? -16.109 14.953 17.25 1 98.56 265 VAL B CA 1
ATOM 5490 C C . VAL B 1 265 ? -15.234 14.883 16 1 98.56 265 VAL B C 1
ATOM 5492 O O . VAL B 1 265 ? -14.641 15.883 15.594 1 98.56 265 VAL B O 1
ATOM 5495 N N . SER B 1 266 ? -15.172 13.664 15.406 1 98.62 266 SER B N 1
ATOM 5496 C CA . SER B 1 266 ? -14.469 13.43 14.148 1 98.62 266 SER B CA 1
ATOM 5497 C C . SER B 1 266 ? -12.969 13.32 14.359 1 98.62 266 SER B C 1
ATOM 5499 O O . SER B 1 266 ? -12.516 12.852 15.406 1 98.62 266 SER B O 1
ATOM 5501 N N . ALA B 1 267 ? -12.164 13.578 13.352 1 98.62 267 ALA B N 1
ATOM 5502 C CA . ALA B 1 267 ? -10.711 13.453 13.422 1 98.62 267 ALA B CA 1
ATOM 5503 C C . ALA B 1 267 ? -10.07 14.781 13.82 1 98.62 267 ALA B C 1
ATOM 5505 O O . ALA B 1 267 ? -10.516 15.844 13.391 1 98.62 267 ALA B O 1
ATOM 5506 N N . GLY B 1 268 ? -9.055 14.727 14.617 1 98 268 GLY B N 1
ATOM 5507 C CA . GLY B 1 268 ? -8.25 15.867 15.023 1 98 268 GLY B CA 1
ATOM 5508 C C . GLY B 1 268 ? -6.82 15.5 15.367 1 98 268 GLY B C 1
ATOM 5509 O O . GLY B 1 268 ? -6.5 14.32 15.523 1 98 268 GLY B O 1
ATOM 5510 N N . THR B 1 269 ? -5.965 16.469 15.367 1 97.75 269 THR B N 1
ATOM 5511 C CA . THR B 1 269 ? -4.555 16.25 15.68 1 97.75 269 THR B CA 1
ATOM 5512 C C . THR B 1 269 ? -4.066 17.25 16.734 1 97.75 269 THR B C 1
ATOM 5514 O O . THR B 1 269 ? -4.211 18.453 16.562 1 97.75 269 THR B O 1
ATOM 5517 N N . LEU B 1 270 ? -3.539 16.734 17.781 1 97.5 270 LEU B N 1
ATOM 5518 C CA . LEU B 1 270 ? -2.916 17.562 18.812 1 97.5 270 LEU B CA 1
ATOM 5519 C C . LEU B 1 270 ? -1.403 17.609 18.625 1 97.5 270 LEU B C 1
ATOM 5521 O O . LEU B 1 270 ? -0.777 16.578 18.344 1 97.5 270 LEU B O 1
ATOM 5525 N N . GLU B 1 271 ? -0.895 18.781 18.766 1 94.12 271 GLU B N 1
ATOM 5526 C CA . GLU B 1 271 ? 0.539 18.984 18.578 1 94.12 271 GLU B CA 1
ATOM 5527 C C . GLU B 1 271 ? 1.248 19.281 19.891 1 94.12 271 GLU B C 1
ATOM 5529 O O . GLU B 1 271 ? 0.753 20.062 20.703 1 94.12 271 GLU B O 1
ATOM 5534 N N . PHE B 1 272 ? 2.387 18.609 20.047 1 96.19 272 PHE B N 1
ATOM 5535 C CA . PHE B 1 272 ? 3.203 18.766 21.234 1 96.19 272 PHE B CA 1
ATOM 5536 C C . PHE B 1 272 ? 4.66 19.016 20.875 1 96.19 272 PHE B C 1
ATOM 5538 O O . PHE B 1 272 ? 5.141 18.531 19.844 1 96.19 272 PHE B O 1
ATOM 5545 N N . LEU B 1 273 ? 5.289 19.75 21.688 1 92.88 273 LEU B N 1
ATOM 5546 C CA . LEU B 1 273 ? 6.746 19.812 21.672 1 92.88 273 LEU B CA 1
ATOM 5547 C C . LEU B 1 273 ? 7.324 18.922 22.781 1 92.88 273 LEU B C 1
ATOM 5549 O O . LEU B 1 273 ? 6.781 18.859 23.891 1 92.88 273 LEU B O 1
ATOM 5553 N N . VAL B 1 274 ? 8.336 18.188 22.422 1 95.44 274 VAL B N 1
ATOM 5554 C CA . VAL B 1 274 ? 9.008 17.328 23.406 1 95.44 274 VAL B CA 1
ATOM 5555 C C . VAL B 1 274 ? 10.477 17.734 23.516 1 95.44 274 VAL B C 1
ATOM 5557 O O . VAL B 1 274 ? 11.195 17.75 22.516 1 95.44 274 VAL B O 1
ATOM 5560 N N . ASP B 1 275 ? 10.883 18.047 24.703 1 91.44 275 ASP B N 1
ATOM 5561 C CA . ASP B 1 275 ? 12.266 18.469 24.891 1 91.44 275 ASP B CA 1
ATOM 5562 C C . ASP B 1 275 ? 13.18 17.266 25.109 1 91.44 275 ASP B C 1
ATOM 5564 O O . ASP B 1 275 ? 12.734 16.125 25.047 1 91.44 275 ASP B O 1
ATOM 5568 N N . LYS B 1 276 ? 14.43 17.453 25.25 1 88.94 276 LYS B N 1
ATOM 5569 C CA . LYS B 1 276 ? 15.438 16.391 25.328 1 88.94 276 LYS B CA 1
ATOM 5570 C C . LYS B 1 276 ? 15.25 15.547 26.578 1 88.94 276 LYS B C 1
ATOM 5572 O O . LYS B 1 276 ? 15.672 14.391 26.625 1 88.94 276 LYS B O 1
ATOM 5577 N N . GLU B 1 277 ? 14.625 16.125 27.562 1 88.94 277 GLU B N 1
ATOM 5578 C CA . GLU B 1 277 ? 14.43 15.414 28.828 1 88.94 277 GLU B CA 1
ATOM 5579 C C . GLU B 1 277 ? 13.148 14.594 28.812 1 88.94 277 GLU B C 1
ATOM 5581 O O . GLU B 1 277 ? 12.883 13.828 29.75 1 88.94 277 GLU B O 1
ATOM 5586 N N . GLY B 1 278 ? 12.375 14.742 27.797 1 92.06 278 GLY B N 1
ATOM 5587 C CA . GLY B 1 278 ? 11.156 13.953 27.672 1 92.06 278 GLY B CA 1
ATOM 5588 C C . GLY B 1 278 ? 9.914 14.688 28.141 1 92.06 278 GLY B C 1
ATOM 5589 O O . GLY B 1 278 ? 8.812 14.133 28.125 1 92.06 278 GLY B O 1
ATOM 5590 N N . ASN B 1 279 ? 10.141 15.922 28.547 1 92.81 279 ASN B N 1
ATOM 5591 C CA . ASN B 1 279 ? 8.969 16.734 28.859 1 92.81 279 ASN B CA 1
ATOM 5592 C C . ASN B 1 279 ? 8.227 17.156 27.594 1 92.81 279 ASN B C 1
ATOM 5594 O O . ASN B 1 279 ? 8.852 17.438 26.562 1 92.81 279 ASN B O 1
ATOM 5598 N N . PHE B 1 280 ? 6.938 17.078 27.734 1 96.5 280 PHE B N 1
ATOM 5599 C CA . PHE B 1 280 ? 6.156 17.438 26.562 1 96.5 280 PHE B CA 1
ATOM 5600 C C . PHE B 1 280 ? 5.172 18.562 26.891 1 96.5 280 PHE B C 1
ATOM 5602 O O . PHE B 1 280 ? 4.738 18.688 28.047 1 96.5 280 PHE B O 1
ATOM 5609 N N . TYR B 1 281 ? 4.844 19.375 25.875 1 94.12 281 TYR B N 1
ATOM 5610 C CA . TYR B 1 281 ? 3.986 20.547 26.031 1 94.12 281 TYR B CA 1
ATOM 5611 C C . TYR B 1 281 ? 3.018 20.688 24.859 1 94.12 281 TYR B C 1
ATOM 5613 O O . TYR B 1 281 ? 3.432 20.656 23.703 1 94.12 281 TYR B O 1
ATOM 5621 N N . PHE B 1 282 ? 1.779 20.875 25.234 1 94.94 282 PHE B N 1
ATOM 5622 C CA . PHE B 1 282 ? 0.749 21.094 24.234 1 94.94 282 PHE B CA 1
ATOM 5623 C C . PHE B 1 282 ? 0.935 22.453 23.562 1 94.94 282 PHE B C 1
ATOM 5625 O O . PHE B 1 282 ? 1.188 23.453 24.234 1 94.94 282 PHE B O 1
ATOM 5632 N N . ILE B 1 283 ? 0.79 22.438 22.219 1 85.75 283 ILE B N 1
ATOM 5633 C CA . ILE B 1 283 ? 0.955 23.703 21.516 1 85.75 283 ILE B CA 1
ATOM 5634 C C . ILE B 1 283 ? -0.364 24.109 20.859 1 85.75 283 ILE B C 1
ATOM 5636 O O . ILE B 1 283 ? -0.802 25.25 20.969 1 85.75 283 ILE B O 1
ATOM 5640 N N . GLU B 1 284 ? -0.937 23.203 20.188 1 86 284 GLU B N 1
ATOM 5641 C CA . GLU B 1 284 ? -2.195 23.5 19.5 1 86 284 GLU B CA 1
ATOM 5642 C C . GLU B 1 284 ? -2.9 22.219 19.062 1 86 284 GLU B C 1
ATOM 5644 O O . GLU B 1 284 ? -2.32 21.125 19.125 1 86 284 GLU B O 1
ATOM 5649 N N . MET B 1 285 ? -4.125 22.375 18.734 1 92.44 285 MET B N 1
ATOM 5650 C CA . MET B 1 285 ? -4.879 21.312 18.094 1 92.44 285 MET B CA 1
ATOM 5651 C C . MET B 1 285 ? -5.363 21.75 16.719 1 92.44 285 MET B C 1
ATOM 5653 O O . MET B 1 285 ? -5.852 22.859 16.547 1 92.44 285 MET B O 1
ATOM 5657 N N . ASN B 1 286 ? -5.117 20.891 15.766 1 92.5 286 ASN B N 1
ATOM 5658 C CA . ASN B 1 286 ? -5.738 21.031 14.453 1 92.5 286 ASN B CA 1
ATOM 5659 C C . ASN B 1 286 ? -7.062 20.281 14.367 1 92.5 286 ASN B C 1
ATOM 5661 O O . ASN B 1 286 ? -7.082 19.047 14.391 1 92.5 286 ASN B O 1
ATOM 5665 N N . THR B 1 287 ? -8.102 21.078 14.305 1 95.62 287 THR B N 1
ATOM 5666 C CA . THR B 1 287 ? -9.438 20.5 14.305 1 95.62 287 THR B CA 1
ATOM 5667 C C . THR B 1 287 ? -9.844 20.062 12.898 1 95.62 287 THR B C 1
ATOM 5669 O O . THR B 1 287 ? -10.836 20.531 12.359 1 95.62 287 THR B O 1
ATOM 5672 N N . ARG B 1 288 ? -9.086 19.172 12.359 1 95.62 288 ARG B N 1
ATOM 5673 C CA . ARG B 1 288 ? -9.242 18.609 11.031 1 95.62 288 ARG B CA 1
ATOM 5674 C C . ARG B 1 288 ? -8.281 17.438 10.82 1 95.62 288 ARG B C 1
ATOM 5676 O O . ARG B 1 288 ? -7.434 17.156 11.672 1 95.62 288 ARG B O 1
ATOM 5683 N N . ILE B 1 289 ? -8.492 16.734 9.75 1 97.38 289 ILE B N 1
ATOM 5684 C CA . ILE B 1 289 ? -7.48 15.781 9.297 1 97.38 289 ILE B CA 1
ATOM 5685 C C . ILE B 1 289 ? -6.254 16.531 8.781 1 97.38 289 ILE B C 1
ATOM 5687 O O . ILE B 1 289 ? -6.355 17.688 8.359 1 97.38 289 ILE B O 1
ATOM 5691 N N . GLN B 1 290 ? -5.086 15.93 8.906 1 96.75 290 GLN B N 1
ATOM 5692 C CA . GLN B 1 290 ? -3.857 16.609 8.5 1 96.75 290 GLN B CA 1
ATOM 5693 C C . GLN B 1 290 ? -3.168 15.852 7.363 1 96.75 290 GLN B C 1
ATOM 5695 O O . GLN B 1 290 ? -3.521 14.711 7.062 1 96.75 290 GLN B O 1
ATOM 5700 N N . VAL B 1 291 ? -2.266 16.578 6.719 1 97.5 291 VAL B N 1
ATOM 5701 C CA . VAL B 1 291 ? -1.561 16.094 5.531 1 97.5 291 VAL B CA 1
ATOM 5702 C C . VAL B 1 291 ? -0.85 14.781 5.848 1 97.5 291 VAL B C 1
ATOM 5704 O O . VAL B 1 291 ? -0.793 13.883 5.004 1 97.5 291 VAL B O 1
ATOM 5707 N N . GLU B 1 292 ? -0.356 14.625 7.133 1 97.62 292 GLU B N 1
ATOM 5708 C CA . GLU B 1 292 ? 0.508 13.516 7.527 1 97.62 292 GLU B CA 1
ATOM 5709 C C . GLU B 1 292 ? -0.307 12.344 8.062 1 97.62 292 GLU B C 1
ATOM 5711 O O . GLU B 1 292 ? 0.255 11.359 8.555 1 97.62 292 GLU B O 1
ATOM 5716 N N . HIS B 1 293 ? -1.651 12.312 7.824 1 98.56 293 HIS B N 1
ATOM 5717 C CA . HIS B 1 293 ? -2.504 11.281 8.398 1 98.56 293 HIS B CA 1
ATOM 5718 C C . HIS B 1 293 ? -2.16 9.906 7.832 1 98.56 293 HIS B C 1
ATOM 5720 O O . HIS B 1 293 ? -2.418 8.883 8.469 1 98.56 293 HIS B O 1
ATOM 5726 N N . PRO B 1 294 ? -1.564 9.82 6.613 1 98.75 294 PRO B N 1
ATOM 5727 C CA . PRO B 1 294 ? -1.33 8.492 6.043 1 98.75 294 PRO B CA 1
ATOM 5728 C C . PRO B 1 294 ? -0.372 7.648 6.879 1 98.75 294 PRO B C 1
ATOM 5730 O O . PRO B 1 294 ? -0.501 6.422 6.926 1 98.75 294 PRO B O 1
ATOM 5733 N N . VAL B 1 295 ? 0.641 8.258 7.543 1 98.69 295 VAL B N 1
ATOM 5734 C CA . VAL B 1 295 ? 1.562 7.449 8.336 1 98.69 295 VAL B CA 1
ATOM 5735 C C . VAL B 1 295 ? 0.806 6.77 9.477 1 98.69 295 VAL B C 1
ATOM 5737 O O . VAL B 1 295 ? 1.108 5.629 9.836 1 98.69 295 VAL B O 1
ATOM 5740 N N . THR B 1 296 ? -0.177 7.473 10.047 1 98.75 296 THR B N 1
ATOM 5741 C CA . THR B 1 296 ? -1.008 6.883 11.094 1 98.75 296 THR B CA 1
ATOM 5742 C C . THR B 1 296 ? -1.831 5.723 10.531 1 98.75 296 THR B C 1
ATOM 5744 O O . THR B 1 296 ? -1.931 4.668 11.164 1 98.75 296 THR B O 1
ATOM 5747 N N . GLU B 1 297 ? -2.377 5.945 9.367 1 98.56 297 GLU B N 1
ATOM 5748 C CA . GLU B 1 297 ? -3.166 4.887 8.742 1 98.56 297 GLU B CA 1
ATOM 5749 C C . GLU B 1 297 ? -2.311 3.658 8.453 1 98.56 297 GLU B C 1
ATOM 5751 O O . GLU B 1 297 ? -2.76 2.525 8.625 1 98.56 297 GLU B O 1
ATOM 5756 N N . MET B 1 298 ? -1.09 3.867 8.016 1 98.25 298 MET B N 1
ATOM 5757 C CA . MET B 1 298 ? -0.21 2.777 7.602 1 98.25 298 MET B CA 1
ATOM 5758 C C . MET B 1 298 ? 0.188 1.916 8.797 1 98.25 298 MET B C 1
ATOM 5760 O O . MET B 1 298 ? 0.367 0.705 8.664 1 98.25 298 MET B O 1
ATOM 5764 N N . VAL B 1 299 ? 0.317 2.498 10 1 98.12 299 VAL B N 1
ATOM 5765 C CA . VAL B 1 299 ? 0.828 1.72 11.125 1 98.12 299 VAL B CA 1
ATOM 5766 C C . VAL B 1 299 ? -0.337 1.157 11.938 1 98.12 299 VAL B C 1
ATOM 5768 O O . VAL B 1 299 ? -0.167 0.202 12.703 1 98.12 299 VAL B O 1
ATOM 5771 N N . THR B 1 300 ? -1.574 1.73 11.758 1 97.69 300 THR B N 1
ATOM 5772 C CA . THR B 1 300 ? -2.688 1.279 12.586 1 97.69 300 THR B CA 1
ATOM 5773 C C . THR B 1 300 ? -3.66 0.435 11.773 1 97.69 300 THR B C 1
ATOM 5775 O O . THR B 1 300 ? -4.434 -0.345 12.336 1 97.69 300 THR B O 1
ATOM 5778 N N . GLY B 1 301 ? -3.697 0.701 10.461 1 96 301 GLY B N 1
ATOM 5779 C CA . GLY B 1 301 ? -4.672 0.031 9.617 1 96 301 GLY B CA 1
ATOM 5780 C C . GLY B 1 301 ? -6.043 0.678 9.656 1 96 301 GLY B C 1
ATOM 5781 O O . GLY B 1 301 ? -7 0.156 9.078 1 96 301 GLY B O 1
ATOM 5782 N N . ILE B 1 302 ? -6.137 1.846 10.281 1 97.56 302 ILE B N 1
ATOM 5783 C CA . ILE B 1 302 ? -7.422 2.521 10.43 1 97.56 302 ILE B CA 1
ATOM 5784 C C . ILE B 1 302 ? -7.562 3.604 9.359 1 97.56 302 ILE B C 1
ATOM 5786 O O . ILE B 1 302 ? -6.668 4.438 9.188 1 97.56 302 ILE B O 1
ATOM 5790 N N . ASP B 1 303 ? -8.648 3.547 8.617 1 98.19 303 ASP B N 1
ATOM 5791 C CA . ASP B 1 303 ? -8.938 4.547 7.59 1 98.19 303 ASP B CA 1
ATOM 5792 C C . ASP B 1 303 ? -9.562 5.797 8.211 1 98.19 303 ASP B C 1
ATOM 5794 O O . ASP B 1 303 ? -10.758 5.82 8.5 1 98.19 303 ASP B O 1
ATOM 5798 N N . LEU B 1 304 ? -8.828 6.84 8.328 1 98.69 304 LEU B N 1
ATOM 5799 C CA . LEU B 1 304 ? -9.227 8.031 9.07 1 98.69 304 LEU B CA 1
ATOM 5800 C C . LEU B 1 304 ? -10.305 8.797 8.32 1 98.69 304 LEU B C 1
ATOM 5802 O O . LEU B 1 304 ? -11.211 9.367 8.938 1 98.69 304 LEU B O 1
ATOM 5806 N N . VAL B 1 305 ? -10.203 8.844 6.988 1 98.81 305 VAL B N 1
ATOM 5807 C CA . VAL B 1 305 ? -11.18 9.594 6.211 1 98.81 305 VAL B CA 1
ATOM 5808 C C . VAL B 1 305 ? -12.523 8.867 6.23 1 98.81 305 VAL B C 1
ATOM 5810 O O . VAL B 1 305 ? -13.578 9.492 6.383 1 98.81 305 VAL B O 1
ATOM 5813 N N . GLN B 1 306 ? -12.516 7.555 6.133 1 98.5 306 GLN B N 1
ATOM 5814 C CA . GLN B 1 306 ? -13.758 6.809 6.285 1 98.5 306 GLN B CA 1
ATOM 5815 C C . GLN B 1 306 ? -14.344 6.992 7.68 1 98.5 306 GLN B C 1
ATOM 5817 O O . GLN B 1 306 ? -15.562 7.062 7.84 1 98.5 306 GLN B O 1
ATOM 5822 N N . ALA B 1 307 ? -13.477 7.027 8.703 1 98.56 307 ALA B N 1
ATOM 5823 C CA . ALA B 1 307 ? -13.953 7.246 10.07 1 98.56 307 ALA B CA 1
ATOM 5824 C C . ALA B 1 307 ? -14.688 8.578 10.188 1 98.56 307 ALA B C 1
ATOM 5826 O O . ALA B 1 307 ? -15.711 8.664 10.867 1 98.56 307 ALA B O 1
ATOM 5827 N N . GLN B 1 308 ? -14.164 9.594 9.531 1 98.81 308 GLN B N 1
ATOM 5828 C CA . GLN B 1 308 ? -14.852 10.883 9.539 1 98.81 308 GLN B CA 1
ATOM 5829 C C . GLN B 1 308 ? -16.266 10.758 8.977 1 98.81 308 GLN B C 1
ATOM 5831 O O . GLN B 1 308 ? -17.203 11.312 9.539 1 98.81 308 GLN B O 1
ATOM 5836 N N . PHE B 1 309 ? -16.391 10.055 7.832 1 98.81 309 PHE B N 1
ATOM 5837 C CA . PHE B 1 309 ? -17.688 9.852 7.203 1 98.81 309 PHE B CA 1
ATOM 5838 C C . PHE B 1 309 ? -18.625 9.109 8.141 1 98.81 309 PHE B C 1
ATOM 5840 O O . PHE B 1 309 ? -19.781 9.523 8.328 1 98.81 309 PHE B O 1
ATOM 5847 N N . ARG B 1 310 ? -18.156 8.055 8.742 1 98.25 310 ARG B N 1
ATOM 5848 C CA . ARG B 1 310 ? -18.984 7.215 9.609 1 98.25 310 ARG B CA 1
ATOM 5849 C C . ARG B 1 310 ? -19.469 7.992 10.82 1 98.25 310 ARG B C 1
ATOM 5851 O O . ARG B 1 310 ? -20.656 7.934 11.172 1 98.25 310 ARG B O 1
ATOM 5858 N N . ILE B 1 311 ? -18.578 8.703 11.422 1 98.5 311 ILE B N 1
ATOM 5859 C CA . ILE B 1 311 ? -18.938 9.508 12.586 1 98.5 311 ILE B CA 1
ATOM 5860 C C . ILE B 1 311 ? -19.953 10.578 12.18 1 98.5 311 ILE B C 1
ATOM 5862 O O . ILE B 1 311 ? -20.938 10.82 12.891 1 98.5 311 ILE B O 1
ATOM 5866 N N . ALA B 1 312 ? -19.734 11.219 11.023 1 98.5 312 ALA B N 1
ATOM 5867 C CA . ALA B 1 312 ? -20.641 12.258 10.523 1 98.5 312 ALA B CA 1
ATOM 5868 C C . ALA B 1 312 ? -22.031 11.688 10.242 1 98.5 312 ALA B C 1
ATOM 5870 O O . ALA B 1 312 ? -23.031 12.406 10.32 1 98.5 312 ALA B O 1
ATOM 5871 N N . MET B 1 313 ? -22.078 10.398 9.938 1 97.88 313 MET B N 1
ATOM 5872 C CA . MET B 1 313 ? -23.344 9.734 9.664 1 97.88 313 MET B CA 1
ATOM 5873 C C . MET B 1 313 ? -24.016 9.281 10.953 1 97.88 313 MET B C 1
ATOM 5875 O O . MET B 1 313 ? -25.062 8.633 10.922 1 97.88 313 MET B O 1
ATOM 5879 N N . GLY B 1 314 ? -23.359 9.531 12.047 1 96.94 314 GLY B N 1
ATOM 5880 C CA . GLY B 1 314 ? -23.984 9.297 13.344 1 96.94 314 GLY B CA 1
ATOM 5881 C C . GLY B 1 314 ? -23.516 8.008 14 1 96.94 314 GLY B C 1
ATOM 5882 O O . GLY B 1 314 ? -24.031 7.633 15.055 1 96.94 314 GLY B O 1
ATOM 5883 N N . GLU B 1 315 ? -22.578 7.395 13.406 1 97 315 GLU B N 1
ATOM 5884 C CA . GLU B 1 315 ? -22.078 6.16 14.008 1 97 315 GLU B CA 1
ATOM 5885 C C . GLU B 1 315 ? -21.25 6.449 15.25 1 97 315 GLU B C 1
ATOM 5887 O O . GLU B 1 315 ? -20.469 7.406 15.281 1 97 315 GLU B O 1
ATOM 5892 N N . LYS B 1 316 ? -21.484 5.629 16.281 1 97.19 316 LYS B N 1
ATOM 5893 C CA . LYS B 1 316 ? -20.609 5.688 17.453 1 97.19 316 LYS B CA 1
ATOM 5894 C C . LYS B 1 316 ? -19.25 5.074 17.156 1 97.19 316 LYS B C 1
ATOM 5896 O O . LYS B 1 316 ? -19.109 4.277 16.234 1 97.19 316 LYS B O 1
ATOM 5901 N N . LEU B 1 317 ? -18.328 5.496 17.922 1 96.88 317 LEU B N 1
ATOM 5902 C CA . LEU B 1 317 ? -16.984 4.934 17.734 1 96.88 317 LEU B CA 1
ATOM 5903 C C . LEU B 1 317 ? -17.016 3.42 17.922 1 96.88 317 LEU B C 1
ATOM 5905 O O . LEU B 1 317 ? -17.484 2.92 18.938 1 96.88 317 LEU B O 1
ATOM 5909 N N . TRP B 1 318 ? -16.5 2.752 17.016 1 95.06 318 TRP B N 1
ATOM 5910 C CA . TRP B 1 318 ? -16.484 1.293 17.047 1 95.06 318 TRP B CA 1
ATOM 5911 C C . TRP B 1 318 ? -15.141 0.769 17.531 1 95.06 318 TRP B C 1
ATOM 5913 O O . TRP B 1 318 ? -14.977 -0.435 17.75 1 95.06 318 TRP B O 1
ATOM 5923 N N . LEU B 1 319 ? -14.18 1.633 17.703 1 95.75 319 LEU B N 1
ATOM 5924 C CA . LEU B 1 319 ? -12.828 1.3 18.125 1 95.75 319 LEU B CA 1
ATOM 5925 C C . LEU B 1 319 ? -12.672 1.435 19.641 1 95.75 319 LEU B C 1
ATOM 5927 O O . LEU B 1 319 ? -13.094 2.434 20.219 1 95.75 319 LEU B O 1
ATOM 5931 N N . ARG B 1 320 ? -12.094 0.452 20.328 1 96.31 320 ARG B N 1
ATOM 5932 C CA . ARG B 1 320 ? -11.633 0.565 21.703 1 96.31 320 ARG B CA 1
ATOM 5933 C C . ARG B 1 320 ? -10.125 0.815 21.75 1 96.31 320 ARG B C 1
ATOM 5935 O O . ARG B 1 320 ? -9.375 0.265 20.953 1 96.31 320 ARG B O 1
ATOM 5942 N N . GLN B 1 321 ? -9.727 1.698 22.656 1 97.81 321 GLN B N 1
ATOM 5943 C CA . GLN B 1 321 ? -8.32 2.082 22.75 1 97.81 321 GLN B CA 1
ATOM 5944 C C . GLN B 1 321 ? -7.414 0.854 22.75 1 97.81 321 GLN B C 1
ATOM 5946 O O . GLN B 1 321 ? -6.375 0.841 22.094 1 97.81 321 GLN B O 1
ATOM 5951 N N . GLU B 1 322 ? -7.832 -0.217 23.422 1 95.69 322 GLU B N 1
ATOM 5952 C CA . GLU B 1 322 ? -7.02 -1.413 23.609 1 95.69 322 GLU B CA 1
ATOM 5953 C C . GLU B 1 322 ? -6.859 -2.189 22.312 1 95.69 322 GLU B C 1
ATOM 5955 O O . GLU B 1 322 ? -5.945 -3.006 22.172 1 95.69 322 GLU B O 1
ATOM 5960 N N . ASP B 1 323 ? -7.715 -1.903 21.375 1 93.62 323 ASP B N 1
ATOM 5961 C CA . ASP B 1 323 ? -7.691 -2.643 20.125 1 93.62 323 ASP B CA 1
ATOM 5962 C C . ASP B 1 323 ? -6.836 -1.926 19.078 1 93.62 323 ASP B C 1
ATOM 5964 O O . ASP B 1 323 ? -6.613 -2.451 17.984 1 93.62 323 ASP B O 1
ATOM 5968 N N . ILE B 1 324 ? -6.391 -0.743 19.406 1 96.94 324 ILE B N 1
ATOM 5969 C CA . ILE B 1 324 ? -5.582 0.037 18.469 1 96.94 324 ILE B CA 1
ATOM 5970 C C . ILE B 1 324 ? -4.102 -0.291 18.672 1 96.94 324 ILE B C 1
ATOM 5972 O O . ILE B 1 324 ? -3.508 0.09 19.688 1 96.94 324 ILE B O 1
ATOM 5976 N N . GLU B 1 325 ? -3.602 -1.01 17.688 1 94.5 325 GLU B N 1
ATOM 5977 C CA . GLU B 1 325 ? -2.203 -1.424 17.75 1 94.5 325 GLU B CA 1
ATOM 5978 C C . GLU B 1 325 ? -1.381 -0.743 16.656 1 94.5 325 GLU B C 1
ATOM 5980 O O . GLU B 1 325 ? -1.884 -0.487 15.555 1 94.5 325 GLU B O 1
ATOM 5985 N N . VAL B 1 326 ? -0.182 -0.453 17.047 1 96.19 326 VAL B N 1
ATOM 5986 C CA . VAL B 1 326 ? 0.769 0.092 16.078 1 96.19 326 VAL B CA 1
ATOM 5987 C C . VAL B 1 326 ? 1.694 -1.017 15.586 1 96.19 326 VAL B C 1
ATOM 5989 O O . VAL B 1 326 ? 2.342 -1.696 16.375 1 96.19 326 VAL B O 1
ATOM 5992 N N . ARG B 1 327 ? 1.727 -1.168 14.312 1 95.44 327 ARG B N 1
ATOM 5993 C CA . ARG B 1 327 ? 2.59 -2.178 13.711 1 95.44 327 ARG B CA 1
ATOM 5994 C C . ARG B 1 327 ? 3.564 -1.544 12.719 1 95.44 327 ARG B C 1
ATOM 5996 O O . ARG B 1 327 ? 3.17 -0.722 11.891 1 95.44 327 ARG B O 1
ATOM 6003 N N . GLY B 1 328 ? 4.801 -1.971 12.875 1 96.88 328 GLY B N 1
ATOM 6004 C CA . GLY B 1 328 ? 5.82 -1.502 11.945 1 96.88 328 GLY B CA 1
ATOM 6005 C C . GLY B 1 328 ? 6.113 -0.02 12.086 1 96.88 328 GLY B C 1
ATOM 6006 O O . GLY B 1 328 ? 5.926 0.559 13.156 1 96.88 328 GLY B O 1
ATOM 6007 N N . HIS B 1 329 ? 6.727 0.51 11.062 1 98.5 329 HIS B N 1
ATOM 6008 C CA . HIS B 1 329 ? 7.145 1.905 10.977 1 98.5 329 HIS B CA 1
ATOM 6009 C C . HIS B 1 329 ? 6.812 2.502 9.617 1 98.5 329 HIS B C 1
ATOM 6011 O O . HIS B 1 329 ? 6.988 1.845 8.586 1 98.5 329 HIS B O 1
ATOM 6017 N N . ALA B 1 330 ? 6.273 3.672 9.664 1 98.81 330 ALA B N 1
ATOM 6018 C CA . ALA B 1 330 ? 5.93 4.352 8.414 1 98.81 330 ALA B CA 1
ATOM 6019 C C . ALA B 1 330 ? 6.609 5.711 8.328 1 98.81 330 ALA B C 1
ATOM 6021 O O . ALA B 1 330 ? 6.754 6.41 9.328 1 98.81 330 ALA B O 1
ATOM 6022 N N . ILE B 1 331 ? 7.023 6.074 7.16 1 98.81 331 ILE B N 1
ATOM 6023 C CA . ILE B 1 331 ? 7.621 7.367 6.848 1 98.81 331 ILE B CA 1
ATOM 6024 C C . ILE B 1 331 ? 6.91 7.988 5.648 1 98.81 331 ILE B C 1
ATOM 6026 O O . ILE B 1 331 ? 6.668 7.312 4.645 1 98.81 331 ILE B O 1
ATOM 6030 N N . GLU B 1 332 ? 6.543 9.211 5.781 1 98.88 332 GLU B N 1
ATOM 6031 C CA . GLU B 1 332 ? 5.914 9.961 4.699 1 98.88 332 GLU B CA 1
ATOM 6032 C C . GLU B 1 332 ? 6.789 11.141 4.266 1 98.88 332 GLU B C 1
ATOM 6034 O O . GLU B 1 332 ? 7.328 11.859 5.105 1 98.88 332 GLU B O 1
ATOM 6039 N N . VAL B 1 333 ? 6.969 11.305 2.979 1 98.62 333 VAL B N 1
ATOM 6040 C CA . VAL B 1 333 ? 7.629 12.484 2.432 1 98.62 333 VAL B CA 1
ATOM 6041 C C . VAL B 1 333 ? 6.633 13.297 1.607 1 98.62 333 VAL B C 1
ATOM 6043 O O . VAL B 1 333 ? 5.801 12.734 0.895 1 98.62 333 VAL B O 1
ATOM 6046 N N . ARG B 1 334 ? 6.695 14.531 1.815 1 97.81 334 ARG B N 1
ATOM 6047 C CA . ARG B 1 334 ? 5.906 15.461 1.008 1 97.81 334 ARG B CA 1
ATOM 6048 C C . ARG B 1 334 ? 6.664 15.867 -0.249 1 97.81 334 ARG B C 1
ATOM 6050 O O . ARG B 1 334 ? 7.664 16.578 -0.17 1 97.81 334 ARG B O 1
ATOM 6057 N N . VAL B 1 335 ? 6.18 15.484 -1.38 1 98.06 335 VAL B N 1
ATOM 6058 C CA . VAL B 1 335 ? 6.797 15.867 -2.643 1 98.06 335 VAL B CA 1
ATOM 6059 C C . VAL B 1 335 ? 6.141 17.141 -3.178 1 98.06 335 VAL B C 1
ATOM 6061 O O . VAL B 1 335 ? 4.98 17.109 -3.598 1 98.06 335 VAL B O 1
ATOM 6064 N N . ASN B 1 336 ? 6.891 18.188 -3.176 1 96.12 336 ASN B N 1
ATOM 6065 C CA . ASN B 1 336 ? 6.414 19.469 -3.66 1 96.12 336 ASN B CA 1
ATOM 6066 C C . ASN B 1 336 ? 7.062 19.844 -4.988 1 96.12 336 ASN B C 1
ATOM 6068 O O . ASN B 1 336 ? 8.203 19.453 -5.258 1 96.12 336 ASN B O 1
ATOM 6072 N N . ALA B 1 337 ? 6.309 20.547 -5.836 1 96.25 337 ALA B N 1
ATOM 6073 C CA . ALA B 1 337 ? 6.852 21.109 -7.066 1 96.25 337 ALA B CA 1
ATOM 6074 C C . ALA B 1 337 ? 7.699 22.344 -6.773 1 96.25 337 ALA B C 1
ATOM 6076 O O . ALA B 1 337 ? 7.301 23.469 -7.102 1 96.25 337 ALA B O 1
ATOM 6077 N N . GLU B 1 338 ? 8.844 22.094 -6.168 1 94.69 338 GLU B N 1
ATOM 6078 C CA . GLU B 1 338 ? 9.781 23.125 -5.754 1 94.69 338 GLU B CA 1
ATOM 6079 C C . GLU B 1 338 ? 11.219 22.734 -6.094 1 94.69 338 GLU B C 1
ATOM 6081 O O . GLU B 1 338 ? 11.539 21.562 -6.215 1 94.69 338 GLU B O 1
ATOM 6086 N N . ASP B 1 339 ? 12.031 23.781 -6.293 1 93.31 339 ASP B N 1
ATOM 6087 C CA . ASP B 1 339 ? 13.453 23.562 -6.562 1 93.31 339 ASP B CA 1
ATOM 6088 C C . ASP B 1 339 ? 14.281 23.719 -5.289 1 93.31 339 ASP B C 1
ATOM 6090 O O . ASP B 1 339 ? 14.555 24.844 -4.852 1 93.31 339 ASP B O 1
ATOM 6094 N N . PRO B 1 340 ? 14.734 22.625 -4.77 1 90.56 340 PRO B N 1
ATOM 6095 C CA . PRO B 1 340 ? 15.484 22.719 -3.518 1 90.56 340 PRO B CA 1
ATOM 6096 C C . PRO B 1 340 ? 16.812 23.469 -3.68 1 90.56 340 PRO B C 1
ATOM 6098 O O . PRO B 1 340 ? 17.328 24.031 -2.717 1 90.56 340 PRO B O 1
ATOM 6101 N N . GLU B 1 341 ? 17.344 23.547 -4.832 1 89.81 341 GLU B N 1
ATOM 6102 C CA . GLU B 1 341 ? 18.625 24.188 -5.086 1 89.81 341 GLU B CA 1
ATOM 6103 C C . GLU B 1 341 ? 18.469 25.703 -5.195 1 89.81 341 GLU B C 1
ATOM 6105 O O . GLU B 1 341 ? 19.453 26.438 -5.121 1 89.81 341 GLU B O 1
ATOM 6110 N N . LYS B 1 342 ? 17.281 26.125 -5.387 1 90.5 342 LYS B N 1
ATOM 6111 C CA . LYS B 1 342 ? 17 27.562 -5.496 1 90.5 342 LYS B CA 1
ATOM 6112 C C . LYS B 1 342 ? 16.062 28.031 -4.391 1 90.5 342 LYS B C 1
ATOM 6114 O O . LYS B 1 342 ? 15.055 28.688 -4.66 1 90.5 342 LYS B O 1
ATOM 6119 N N . GLY B 1 343 ? 16.359 27.594 -3.209 1 85.94 343 GLY B N 1
ATOM 6120 C CA . GLY B 1 343 ? 15.617 28.031 -2.043 1 85.94 343 GLY B CA 1
ATOM 6121 C C . GLY B 1 343 ? 14.18 27.547 -2.023 1 85.94 343 GLY B C 1
ATOM 6122 O O . GLY B 1 343 ? 13.281 28.266 -1.563 1 85.94 343 GLY B O 1
ATOM 6123 N N . PHE B 1 344 ? 13.945 26.453 -2.727 1 88.75 344 PHE B N 1
ATOM 6124 C CA . PHE B 1 344 ? 12.633 25.828 -2.76 1 88.75 344 PHE B CA 1
ATOM 6125 C C . PHE B 1 344 ? 11.617 26.734 -3.459 1 88.75 344 PHE B C 1
ATOM 6127 O O . PHE B 1 344 ? 10.461 26.812 -3.043 1 88.75 344 PHE B O 1
ATOM 6134 N N . ARG B 1 345 ? 12.031 27.391 -4.406 1 89.81 345 ARG B N 1
ATOM 6135 C CA . ARG B 1 345 ? 11.109 28.172 -5.227 1 89.81 345 ARG B CA 1
ATOM 6136 C C . ARG B 1 345 ? 10.133 27.266 -5.965 1 89.81 345 ARG B C 1
ATOM 6138 O O . ARG B 1 345 ? 10.516 26.203 -6.461 1 89.81 345 ARG B O 1
ATOM 6145 N N . PRO B 1 346 ? 8.906 27.672 -6.039 1 88.56 346 PRO B N 1
ATOM 6146 C CA . PRO B 1 346 ? 7.93 26.859 -6.766 1 88.56 346 PRO B CA 1
ATOM 6147 C C . PRO B 1 346 ? 8.328 26.609 -8.219 1 88.56 346 PRO B C 1
ATOM 6149 O O . PRO B 1 346 ? 8.891 27.484 -8.867 1 88.56 346 PRO B O 1
ATOM 6152 N N . SER B 1 347 ? 8.102 25.375 -8.664 1 88 347 SER B N 1
ATOM 6153 C CA . SER B 1 347 ? 8.375 24.938 -10.023 1 88 347 SER B CA 1
ATOM 6154 C C . SER B 1 347 ? 7.109 24.406 -10.695 1 88 347 SER B C 1
ATOM 6156 O O . SER B 1 347 ? 6.699 23.281 -10.445 1 88 347 SER B O 1
ATOM 6158 N N . ILE B 1 348 ? 6.59 25.25 -11.547 1 85.19 348 ILE B N 1
ATOM 6159 C CA . ILE B 1 348 ? 5.32 24.922 -12.18 1 85.19 348 ILE B CA 1
ATOM 6160 C C . ILE B 1 348 ? 5.57 24.406 -13.602 1 85.19 348 ILE B C 1
ATOM 6162 O O . ILE B 1 348 ? 6.57 24.766 -14.227 1 85.19 348 ILE B O 1
ATOM 6166 N N . GLY B 1 349 ? 4.734 23.484 -14.023 1 88.31 349 GLY B N 1
ATOM 6167 C CA . GLY B 1 349 ? 4.859 23 -15.383 1 88.31 349 GLY B CA 1
ATOM 6168 C C . GLY B 1 349 ? 3.988 21.781 -15.664 1 88.31 349 GLY B C 1
ATOM 6169 O O . GLY B 1 349 ? 3.227 21.344 -14.797 1 88.31 349 GLY B O 1
ATOM 6170 N N . LYS B 1 350 ? 4.102 21.406 -16.891 1 95.06 350 LYS B N 1
ATOM 6171 C CA . LYS B 1 350 ? 3.363 20.234 -17.344 1 95.06 350 LYS B CA 1
ATOM 6172 C C . LYS B 1 350 ? 4.129 18.953 -17.047 1 95.06 350 LYS B C 1
ATOM 6174 O O . LYS B 1 350 ? 5.332 18.859 -17.297 1 95.06 350 LYS B O 1
ATOM 6179 N N . VAL B 1 351 ? 3.424 17.953 -16.469 1 96.62 351 VAL B N 1
ATOM 6180 C CA . VAL B 1 351 ? 4.027 16.656 -16.203 1 96.62 351 VAL B CA 1
ATOM 6181 C C . VAL B 1 351 ? 4.016 15.812 -17.484 1 96.62 351 VAL B C 1
ATOM 6183 O O . VAL B 1 351 ? 2.953 15.391 -17.953 1 96.62 351 VAL B O 1
ATOM 6186 N N . GLU B 1 352 ? 5.172 15.555 -18 1 96.06 352 GLU B N 1
ATOM 6187 C CA . GLU B 1 352 ? 5.246 14.789 -19.234 1 96.06 352 GLU B CA 1
ATOM 6188 C C . GLU B 1 352 ? 5.5 13.305 -18.953 1 96.06 352 GLU B C 1
ATOM 6190 O O . GLU B 1 352 ? 4.922 12.438 -19.609 1 96.06 352 GLU B O 1
ATOM 6195 N N . THR B 1 353 ? 6.387 13.07 -18.125 1 95.81 353 THR B N 1
ATOM 6196 C CA . THR B 1 353 ? 6.719 11.703 -17.719 1 95.81 353 THR B CA 1
ATOM 6197 C C . THR B 1 353 ? 6.426 11.492 -16.234 1 95.81 353 THR B C 1
ATOM 6199 O O . THR B 1 353 ? 6.871 12.273 -15.391 1 95.81 353 THR B O 1
ATOM 6202 N N . LEU B 1 354 ? 5.672 10.516 -16 1 97.31 354 LEU B N 1
ATOM 6203 C CA . LEU B 1 354 ? 5.277 10.234 -14.625 1 97.31 354 LEU B CA 1
ATOM 6204 C C . LEU B 1 354 ? 5.414 8.75 -14.312 1 97.31 354 LEU B C 1
ATOM 6206 O O . LEU B 1 354 ? 4.859 7.906 -15.023 1 97.31 354 LEU B O 1
ATOM 6210 N N . LEU B 1 355 ? 6.207 8.414 -13.312 1 97.31 355 LEU B N 1
ATOM 6211 C CA . LEU B 1 355 ? 6.336 7.066 -12.766 1 97.31 355 LEU B CA 1
ATOM 6212 C C . LEU B 1 355 ? 6.367 7.102 -11.242 1 97.31 355 LEU B C 1
ATOM 6214 O O . LEU B 1 355 ? 7.301 7.641 -10.648 1 97.31 355 LEU B O 1
ATOM 6218 N N . PHE B 1 356 ? 5.355 6.598 -10.633 1 97.81 356 PHE B N 1
ATOM 6219 C CA . PHE B 1 356 ? 5.324 6.477 -9.18 1 97.81 356 PHE B CA 1
ATOM 6220 C C . PHE B 1 356 ? 5.891 5.129 -8.734 1 97.81 356 PHE B C 1
ATOM 6222 O O . PHE B 1 356 ? 5.809 4.145 -9.477 1 97.81 356 PHE B O 1
ATOM 6229 N N . PRO B 1 357 ? 6.449 5.117 -7.547 1 97.81 357 PRO B N 1
ATOM 6230 C CA . PRO B 1 357 ? 6.969 3.855 -7.016 1 97.81 357 PRO B CA 1
ATOM 6231 C C . PRO B 1 357 ? 5.859 2.902 -6.57 1 97.81 357 PRO B C 1
ATOM 6233 O O . PRO B 1 357 ? 4.691 3.297 -6.508 1 97.81 357 PRO B O 1
ATOM 6236 N N . GLY B 1 358 ? 6.203 1.634 -6.434 1 96.69 358 GLY B N 1
ATOM 6237 C CA . GLY B 1 358 ? 5.285 0.62 -5.938 1 96.69 358 GLY B CA 1
ATOM 6238 C C . GLY B 1 358 ? 5.969 -0.438 -5.09 1 96.69 358 GLY B C 1
ATOM 6239 O O . GLY B 1 358 ? 7.027 -0.191 -4.512 1 96.69 358 GLY B O 1
ATOM 6240 N N . GLY B 1 359 ? 5.305 -1.546 -4.922 1 94.94 359 GLY B N 1
ATOM 6241 C CA . GLY B 1 359 ? 5.84 -2.637 -4.121 1 94.94 359 GLY B CA 1
ATOM 6242 C C . GLY B 1 359 ? 5.258 -2.693 -2.723 1 94.94 359 GLY B C 1
ATOM 6243 O O . GLY B 1 359 ? 4.426 -1.86 -2.355 1 94.94 359 GLY B O 1
ATOM 6244 N N . PRO B 1 360 ? 5.703 -3.652 -1.957 1 96.38 360 PRO B N 1
ATOM 6245 C CA . PRO B 1 360 ? 5.172 -3.822 -0.604 1 96.38 360 PRO B CA 1
ATOM 6246 C C . PRO B 1 360 ? 5.422 -2.605 0.285 1 96.38 360 PRO B C 1
ATOM 6248 O O . PRO B 1 360 ? 6.527 -2.057 0.292 1 96.38 360 PRO B O 1
ATOM 6251 N N . GLY B 1 361 ? 4.375 -2.193 0.92 1 97.69 361 GLY B N 1
ATOM 6252 C CA . GLY B 1 361 ? 4.531 -1.162 1.934 1 97.69 361 GLY B CA 1
ATOM 6253 C C . GLY B 1 361 ? 4.586 0.239 1.356 1 97.69 361 GLY B C 1
ATOM 6254 O O . GLY B 1 361 ? 4.789 1.211 2.088 1 97.69 361 GLY B O 1
ATOM 6255 N N . ILE B 1 362 ? 4.402 0.381 0.024 1 98.5 362 ILE B N 1
ATOM 6256 C CA . ILE B 1 362 ? 4.48 1.703 -0.587 1 98.5 362 ILE B CA 1
ATOM 6257 C C . ILE B 1 362 ? 3.076 2.207 -0.91 1 98.5 362 ILE B C 1
ATOM 6259 O O . ILE B 1 362 ? 2.271 1.484 -1.502 1 98.5 362 ILE B O 1
ATOM 6263 N N . ARG B 1 363 ? 2.814 3.383 -0.429 1 98.62 363 ARG B N 1
ATOM 6264 C CA . ARG B 1 363 ? 1.588 4.102 -0.765 1 98.62 363 ARG B CA 1
ATOM 6265 C C . ARG B 1 363 ? 1.9 5.473 -1.357 1 98.62 363 ARG B C 1
ATOM 6267 O O . ARG B 1 363 ? 2.812 6.16 -0.896 1 98.62 363 ARG B O 1
ATOM 6274 N N . VAL B 1 364 ? 1.186 5.828 -2.453 1 98.56 364 VAL B N 1
ATOM 6275 C CA . VAL B 1 364 ? 1.318 7.148 -3.059 1 98.56 364 VAL B CA 1
ATOM 6276 C C . VAL B 1 364 ? -0.042 7.84 -3.094 1 98.56 364 VAL B C 1
ATOM 6278 O O . VAL B 1 364 ? -1.007 7.301 -3.641 1 98.56 364 VAL B O 1
ATOM 6281 N N . ASP B 1 365 ? -0.117 8.883 -2.445 1 98.44 365 ASP B N 1
ATOM 6282 C CA . ASP B 1 365 ? -1.27 9.773 -2.576 1 98.44 365 ASP B CA 1
ATOM 6283 C C . ASP B 1 365 ? -0.946 10.969 -3.469 1 98.44 365 ASP B C 1
ATOM 6285 O O . ASP B 1 365 ? -0.19 11.859 -3.074 1 98.44 365 ASP B O 1
ATOM 6289 N N . SER B 1 366 ? -1.449 10.961 -4.652 1 98.25 366 SER B N 1
ATOM 6290 C CA . SER B 1 366 ? -1.168 12 -5.633 1 98.25 366 SER B CA 1
ATOM 6291 C C . SER B 1 366 ? -2.367 12.242 -6.543 1 98.25 366 SER B C 1
ATOM 6293 O O . SER B 1 366 ? -3.207 11.359 -6.719 1 98.25 366 SER B O 1
ATOM 6295 N N . HIS B 1 367 ? -2.432 13.398 -7.023 1 97.25 367 HIS B N 1
ATOM 6296 C CA . HIS B 1 367 ? -3.447 13.703 -8.023 1 97.25 367 HIS B CA 1
ATOM 6297 C C . HIS B 1 367 ? -2.818 13.938 -9.398 1 97.25 367 HIS B C 1
ATOM 6299 O O . HIS B 1 367 ? -3.48 14.43 -10.312 1 97.25 367 HIS B O 1
ATOM 6305 N N . LEU B 1 368 ? -1.536 13.594 -9.562 1 96.81 368 LEU B N 1
ATOM 6306 C CA . LEU B 1 368 ? -0.828 13.805 -10.82 1 96.81 368 LEU B CA 1
ATOM 6307 C C . LEU B 1 368 ? -1.206 12.734 -11.844 1 96.81 368 LEU B C 1
ATOM 6309 O O . LEU B 1 368 ? -1.532 11.602 -11.469 1 96.81 368 LEU B O 1
ATOM 6313 N N . TYR B 1 369 ? -1.226 13.055 -13.039 1 96 369 TYR B N 1
ATOM 6314 C CA . TYR B 1 369 ? -1.229 12.148 -14.18 1 96 369 TYR B CA 1
ATOM 6315 C C . TYR B 1 369 ? -0.425 12.734 -15.336 1 96 369 TYR B C 1
ATOM 6317 O O . TYR B 1 369 ? -0.138 13.93 -15.359 1 96 369 TYR B O 1
ATOM 6325 N N . ALA B 1 370 ? 0.06 11.883 -16.203 1 94.62 370 ALA B N 1
ATOM 6326 C CA . ALA B 1 370 ? 0.818 12.367 -17.359 1 94.62 370 ALA B CA 1
ATOM 6327 C C . ALA B 1 370 ? -0.016 13.328 -18.188 1 94.62 370 ALA B C 1
ATOM 6329 O O . ALA B 1 370 ? -1.143 13.008 -18.578 1 94.62 370 ALA B O 1
ATOM 6330 N N . GLY B 1 371 ? 0.486 14.469 -18.422 1 94.44 371 GLY B N 1
ATOM 6331 C CA . GLY B 1 371 ? -0.216 15.5 -19.172 1 94.44 371 GLY B CA 1
ATOM 6332 C C . GLY B 1 371 ? -0.815 16.578 -18.297 1 94.44 371 GLY B C 1
ATOM 6333 O O . GLY B 1 371 ? -1.241 17.625 -18.797 1 94.44 371 GLY B O 1
ATOM 6334 N N . TYR B 1 372 ? -0.776 16.406 -17 1 95.81 372 TYR B N 1
ATOM 6335 C CA . TYR B 1 372 ? -1.362 17.344 -16.062 1 95.81 372 TYR B CA 1
ATOM 6336 C C . TYR B 1 372 ? -0.512 18.609 -15.961 1 95.81 372 TYR B C 1
ATOM 6338 O O . TYR B 1 372 ? 0.717 18.531 -15.891 1 95.81 372 TYR B O 1
ATOM 6346 N N . GLN B 1 373 ? -1.18 19.766 -15.945 1 95.56 373 GLN B N 1
ATOM 6347 C CA . GLN B 1 373 ? -0.536 21.047 -15.719 1 95.56 373 GLN B CA 1
ATOM 6348 C C . GLN B 1 373 ? -0.679 21.484 -14.266 1 95.56 373 GLN B C 1
ATOM 6350 O O . GLN B 1 373 ? -1.782 21.797 -13.812 1 95.56 373 GLN B O 1
ATOM 6355 N N . ILE B 1 374 ? 0.405 21.547 -13.594 1 94.88 374 ILE B N 1
ATOM 6356 C CA . ILE B 1 374 ? 0.383 21.984 -12.203 1 94.88 374 ILE B CA 1
ATOM 6357 C C . ILE B 1 374 ? 0.104 23.484 -12.148 1 94.88 374 ILE B C 1
ATOM 6359 O O . ILE B 1 374 ? 0.884 24.281 -12.664 1 94.88 374 ILE B O 1
ATOM 6363 N N . PRO B 1 375 ? -0.979 23.875 -11.492 1 92.69 375 PRO B N 1
ATOM 6364 C CA . PRO B 1 375 ? -1.283 25.312 -11.422 1 92.69 375 PRO B CA 1
ATOM 6365 C C . PRO B 1 375 ? -0.369 26.062 -10.461 1 92.69 375 PRO B C 1
ATOM 6367 O O . PRO B 1 375 ? 0.007 25.531 -9.414 1 92.69 375 PRO B O 1
ATOM 6370 N N . PRO B 1 376 ? -0.106 27.297 -10.688 1 91.06 376 PRO B N 1
ATOM 6371 C CA . PRO B 1 376 ? 0.783 28.094 -9.836 1 91.06 376 PRO B CA 1
ATOM 6372 C C . PRO B 1 376 ? 0.047 28.766 -8.68 1 91.06 376 PRO B C 1
ATOM 6374 O O . PRO B 1 376 ? 0.666 29.469 -7.871 1 91.06 376 PRO B O 1
ATOM 6377 N N . HIS B 1 377 ? -1.143 28.547 -8.469 1 91 377 HIS B N 1
ATOM 6378 C CA . HIS B 1 377 ? -1.994 29.359 -7.613 1 91 377 HIS B CA 1
ATOM 6379 C C . HIS B 1 377 ? -2.078 28.781 -6.207 1 91 377 HIS B C 1
ATOM 6381 O O . HIS B 1 377 ? -2.486 29.469 -5.27 1 91 377 HIS B O 1
ATOM 6387 N N . TYR B 1 378 ? -1.682 27.578 -6.09 1 92.12 378 TYR B N 1
ATOM 6388 C CA . TYR B 1 378 ? -1.968 26.906 -4.828 1 92.12 378 TYR B CA 1
ATOM 6389 C C . TYR B 1 378 ? -0.711 26.25 -4.258 1 92.12 378 TYR B C 1
ATOM 6391 O O . TYR B 1 378 ? 0.386 26.438 -4.785 1 92.12 378 TYR B O 1
ATOM 6399 N N . ASP B 1 379 ? -0.942 25.516 -3.08 1 88.31 379 ASP B N 1
ATOM 6400 C CA . ASP B 1 379 ? 0.176 24.812 -2.469 1 88.31 379 ASP B CA 1
ATOM 6401 C C . ASP B 1 379 ? 0.855 23.891 -3.475 1 88.31 379 ASP B C 1
ATOM 6403 O O . ASP B 1 379 ? 0.189 23.281 -4.316 1 88.31 379 ASP B O 1
ATOM 6407 N N . SER B 1 380 ? 2.123 23.719 -3.348 1 92.56 380 SER B N 1
ATOM 6408 C CA . SER B 1 380 ? 2.936 23.031 -4.344 1 92.56 380 SER B CA 1
ATOM 6409 C C . SER B 1 380 ? 2.992 21.531 -4.066 1 92.56 380 SER B C 1
ATOM 6411 O O . SER B 1 380 ? 3.695 20.797 -4.758 1 92.56 380 SER B O 1
ATOM 6413 N N . LEU B 1 381 ? 2.273 21.062 -3.088 1 95.38 381 LEU B N 1
ATOM 6414 C CA . LEU B 1 381 ? 2.254 19.625 -2.791 1 95.38 381 LEU B CA 1
ATOM 6415 C C . LEU B 1 381 ? 1.639 18.844 -3.945 1 95.38 381 LEU B C 1
ATOM 6417 O O . LEU B 1 381 ? 0.492 19.094 -4.328 1 95.38 381 LEU B O 1
ATOM 6421 N N . ILE B 1 382 ? 2.41 17.875 -4.488 1 97 382 ILE B N 1
ATOM 6422 C CA . ILE B 1 382 ? 1.895 17.188 -5.668 1 97 382 ILE B CA 1
ATOM 6423 C C . ILE B 1 382 ? 1.801 15.688 -5.391 1 97 382 ILE B C 1
ATOM 6425 O O . ILE B 1 382 ? 1.112 14.953 -6.105 1 97 382 ILE B O 1
ATOM 6429 N N . ALA B 1 383 ? 2.518 15.25 -4.367 1 98.25 383 ALA B N 1
ATOM 6430 C CA . ALA B 1 383 ? 2.428 13.836 -4.004 1 98.25 383 ALA B CA 1
ATOM 6431 C C . ALA B 1 383 ? 2.9 13.609 -2.57 1 98.25 383 ALA B C 1
ATOM 6433 O O . ALA B 1 383 ? 3.744 14.352 -2.062 1 98.25 383 ALA B O 1
ATOM 6434 N N . LYS B 1 384 ? 2.328 12.688 -1.947 1 98.69 384 LYS B N 1
ATOM 6435 C CA . LYS B 1 384 ? 2.852 12.078 -0.726 1 98.69 384 LYS B CA 1
ATOM 6436 C C . LYS B 1 384 ? 3.279 10.633 -0.969 1 98.69 384 LYS B C 1
ATOM 6438 O O . LYS B 1 384 ? 2.506 9.836 -1.496 1 98.69 384 LYS B O 1
ATOM 6443 N N . ILE B 1 385 ? 4.484 10.352 -0.676 1 98.81 385 ILE B N 1
ATOM 6444 C CA . ILE B 1 385 ? 4.965 8.977 -0.757 1 98.81 385 ILE B CA 1
ATOM 6445 C C . ILE B 1 385 ? 5.191 8.43 0.648 1 98.81 385 ILE B C 1
ATOM 6447 O O . ILE B 1 385 ? 5.906 9.031 1.452 1 98.81 385 ILE B O 1
ATOM 6451 N N . ILE B 1 386 ? 4.527 7.34 0.975 1 98.88 386 ILE B N 1
ATOM 6452 C CA . ILE B 1 386 ? 4.598 6.715 2.293 1 98.88 386 ILE B CA 1
ATOM 6453 C C . ILE B 1 386 ? 5.195 5.316 2.17 1 98.88 386 ILE B C 1
ATOM 6455 O O . ILE B 1 386 ? 4.809 4.543 1.29 1 98.88 386 ILE B O 1
ATOM 6459 N N . ALA B 1 387 ? 6.145 5.027 2.977 1 98.81 387 ALA B N 1
ATOM 6460 C CA . ALA B 1 387 ? 6.754 3.703 3.047 1 98.81 387 ALA B CA 1
ATOM 6461 C C . ALA B 1 387 ? 6.531 3.068 4.418 1 98.81 387 ALA B C 1
ATOM 6463 O O . ALA B 1 387 ? 6.789 3.697 5.449 1 98.81 387 ALA B O 1
ATOM 6464 N N . TRP B 1 388 ? 6.039 1.894 4.449 1 98.75 388 TRP B N 1
ATOM 6465 C CA . TRP B 1 388 ? 5.871 1.097 5.66 1 98.75 388 TRP B CA 1
ATOM 6466 C C . TRP B 1 388 ? 6.77 -0.136 5.629 1 98.75 388 TRP B C 1
ATOM 6468 O O . TRP B 1 388 ? 6.93 -0.769 4.582 1 98.75 388 TRP B O 1
ATOM 6478 N N . ALA B 1 389 ? 7.367 -0.437 6.711 1 98.25 389 ALA B N 1
ATOM 6479 C CA . ALA B 1 389 ? 8.125 -1.667 6.906 1 98.25 389 ALA B CA 1
ATOM 6480 C C . ALA B 1 389 ? 8.086 -2.113 8.367 1 98.25 389 ALA B C 1
ATOM 6482 O O . ALA B 1 389 ? 7.629 -1.368 9.234 1 98.25 389 ALA B O 1
ATOM 6483 N N . PRO B 1 390 ? 8.547 -3.301 8.648 1 96.06 390 PRO B N 1
ATOM 6484 C CA . PRO B 1 390 ? 8.508 -3.801 10.023 1 96.06 390 PRO B CA 1
ATOM 6485 C C . PRO B 1 390 ? 9.398 -2.998 10.969 1 96.06 390 PRO B C 1
ATOM 6487 O O . PRO B 1 390 ? 9.109 -2.898 12.164 1 96.06 390 PRO B O 1
ATOM 6490 N N . THR B 1 391 ? 10.492 -2.432 10.406 1 97 391 THR B N 1
ATOM 6491 C CA . THR B 1 391 ? 11.398 -1.64 11.234 1 97 391 THR B CA 1
ATOM 6492 C C . THR B 1 391 ? 11.656 -0.276 10.602 1 97 391 THR B C 1
ATOM 6494 O O . THR B 1 391 ? 11.453 -0.096 9.398 1 97 391 THR B O 1
ATOM 6497 N N . ARG B 1 392 ? 12.102 0.634 11.445 1 98 392 ARG B N 1
ATOM 6498 C CA . ARG B 1 392 ? 12.406 1.978 10.961 1 98 392 ARG B CA 1
ATOM 6499 C C . ARG B 1 392 ? 13.5 1.942 9.898 1 98 392 ARG B C 1
ATOM 6501 O O . ARG B 1 392 ? 13.398 2.621 8.875 1 98 392 ARG B O 1
ATOM 6508 N N . GLU B 1 393 ? 14.523 1.15 10.164 1 97.75 393 GLU B N 1
ATOM 6509 C CA . GLU B 1 393 ? 15.633 1.043 9.219 1 97.75 393 GLU B CA 1
ATOM 6510 C C . GLU B 1 393 ? 15.156 0.522 7.867 1 97.75 393 GLU B C 1
ATOM 6512 O O . GLU B 1 393 ? 15.547 1.046 6.824 1 97.75 393 GLU B O 1
ATOM 6517 N N . GLU B 1 394 ? 14.32 -0.448 7.902 1 97.81 394 GLU B N 1
ATOM 6518 C CA . GLU B 1 394 ? 13.781 -0.998 6.664 1 97.81 394 GLU B CA 1
ATOM 6519 C C . GLU B 1 394 ? 12.875 0.011 5.961 1 97.81 394 GLU B C 1
ATOM 6521 O O . GLU B 1 394 ? 12.844 0.076 4.73 1 97.81 394 GLU B O 1
ATOM 6526 N N . ALA B 1 395 ? 12.141 0.742 6.719 1 98.56 395 ALA B N 1
ATOM 6527 C CA . ALA B 1 395 ? 11.281 1.771 6.141 1 98.56 395 ALA B CA 1
ATOM 6528 C C . ALA B 1 395 ? 12.102 2.846 5.441 1 98.56 395 ALA B C 1
ATOM 6530 O O . ALA B 1 395 ? 11.727 3.33 4.371 1 98.56 395 ALA B O 1
ATOM 6531 N N . ILE B 1 396 ? 13.227 3.197 6.059 1 98.56 396 ILE B N 1
ATOM 6532 C CA . ILE B 1 396 ? 14.117 4.188 5.457 1 98.56 396 ILE B CA 1
ATOM 6533 C C . ILE B 1 396 ? 14.656 3.66 4.129 1 98.56 396 ILE B C 1
ATOM 6535 O O . ILE B 1 396 ? 14.602 4.355 3.113 1 98.56 396 ILE B O 1
ATOM 6539 N N . ARG B 1 397 ? 15.102 2.443 4.082 1 98.19 397 ARG B N 1
ATOM 6540 C CA . ARG B 1 397 ? 15.648 1.854 2.863 1 98.19 397 ARG B CA 1
ATOM 6541 C C . ARG B 1 397 ? 14.586 1.76 1.776 1 98.19 397 ARG B C 1
ATOM 6543 O O . ARG B 1 397 ? 14.859 2.01 0.603 1 98.19 397 ARG B O 1
ATOM 6550 N N . ARG B 1 398 ? 13.453 1.363 2.197 1 98.62 398 ARG B N 1
ATOM 6551 C CA . ARG B 1 398 ? 12.344 1.26 1.253 1 98.62 398 ARG B CA 1
ATOM 6552 C C . ARG B 1 398 ? 11.984 2.627 0.679 1 98.62 398 ARG B C 1
ATOM 6554 O O . ARG B 1 398 ? 11.68 2.746 -0.509 1 98.62 398 ARG B O 1
ATOM 6561 N N . MET B 1 399 ? 11.984 3.617 1.508 1 98.81 399 MET B N 1
ATOM 6562 C CA . MET B 1 399 ? 11.711 4.973 1.035 1 98.81 399 MET B CA 1
ATOM 6563 C C . MET B 1 399 ? 12.797 5.438 0.071 1 98.81 399 MET B C 1
ATOM 6565 O O . MET B 1 399 ? 12.5 6.062 -0.949 1 98.81 399 MET B O 1
ATOM 6569 N N . GLU B 1 400 ? 14.023 5.129 0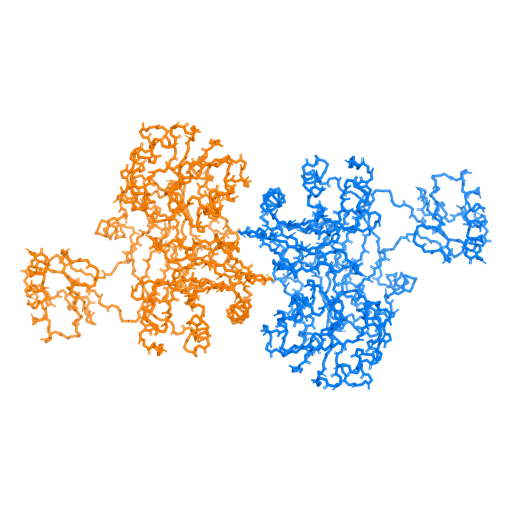.428 1 98.56 400 GLU B N 1
ATOM 6570 C CA . GLU B 1 400 ? 15.125 5.473 -0.474 1 98.56 400 GLU B CA 1
ATOM 6571 C C . GLU B 1 400 ? 14.922 4.844 -1.85 1 98.56 400 GLU B C 1
ATOM 6573 O O . GLU B 1 400 ? 15.07 5.516 -2.873 1 98.56 400 GLU B O 1
ATOM 6578 N N . ARG B 1 401 ? 14.602 3.619 -1.819 1 98.25 401 ARG B N 1
ATOM 6579 C CA . ARG B 1 401 ? 14.336 2.92 -3.072 1 98.25 401 ARG B CA 1
ATOM 6580 C C . ARG B 1 401 ? 13.148 3.535 -3.803 1 98.25 401 ARG B C 1
ATOM 6582 O O . ARG B 1 401 ? 13.203 3.758 -5.016 1 98.25 401 ARG B O 1
ATOM 6589 N N . ALA B 1 402 ? 12.086 3.797 -3.115 1 98.62 402 ALA B N 1
ATOM 6590 C CA . ALA B 1 402 ? 10.875 4.367 -3.699 1 98.62 402 ALA B CA 1
ATOM 6591 C C . ALA B 1 402 ? 11.164 5.715 -4.355 1 98.62 402 ALA B C 1
ATOM 6593 O O . ALA B 1 402 ? 10.727 5.973 -5.477 1 98.62 402 ALA B O 1
ATOM 6594 N N . LEU B 1 403 ? 11.914 6.551 -3.658 1 98.62 403 LEU B N 1
ATOM 6595 C CA . LEU B 1 403 ? 12.234 7.867 -4.195 1 98.62 403 LEU B CA 1
ATOM 6596 C C . LEU B 1 403 ? 13.125 7.75 -5.426 1 98.62 403 LEU B C 1
ATOM 6598 O O . LEU B 1 403 ? 12.992 8.531 -6.375 1 98.62 403 LEU B O 1
ATOM 6602 N N . SER B 1 404 ? 13.984 6.777 -5.43 1 97.44 404 SER B N 1
ATOM 6603 C CA . SER B 1 404 ? 14.891 6.582 -6.562 1 97.44 404 SER B CA 1
ATOM 6604 C C . SER B 1 404 ? 14.125 6.121 -7.801 1 97.44 404 SER B C 1
ATOM 6606 O O . SER B 1 404 ? 14.555 6.363 -8.93 1 97.44 404 SER B O 1
ATOM 6608 N N . GLU B 1 405 ? 13.039 5.457 -7.582 1 96.88 405 GLU B N 1
ATOM 6609 C CA . GLU B 1 405 ? 12.203 4.918 -8.656 1 96.88 405 GLU B CA 1
ATOM 6610 C C . GLU B 1 405 ? 11.25 5.977 -9.195 1 96.88 405 GLU B C 1
ATOM 6612 O O . GLU B 1 405 ? 10.75 5.852 -10.312 1 96.88 405 GLU B O 1
ATOM 6617 N N . THR B 1 406 ? 11.008 7.016 -8.438 1 98.19 406 THR B N 1
ATOM 6618 C CA . THR B 1 406 ? 9.984 8.008 -8.766 1 98.19 406 THR B CA 1
ATOM 6619 C C . THR B 1 406 ? 10.484 8.953 -9.859 1 98.19 406 THR B C 1
ATOM 6621 O O . THR B 1 406 ? 11.578 9.5 -9.758 1 98.19 406 THR B O 1
ATOM 6624 N N . ILE B 1 407 ? 9.648 9.102 -10.922 1 97.38 407 ILE B N 1
ATOM 6625 C CA . ILE B 1 407 ? 9.961 10.016 -12.008 1 97.38 407 ILE B CA 1
ATOM 6626 C C . ILE B 1 407 ? 8.812 11.008 -12.195 1 97.38 407 ILE B C 1
ATOM 6628 O O . ILE B 1 407 ? 7.684 10.609 -12.477 1 97.38 407 ILE B O 1
ATOM 6632 N N . ILE B 1 408 ? 9.031 12.203 -11.961 1 97.25 408 ILE B N 1
ATOM 6633 C CA . ILE B 1 408 ? 8.141 13.32 -12.258 1 97.25 408 ILE B CA 1
ATOM 6634 C C . ILE B 1 408 ? 8.891 14.375 -13.07 1 97.25 408 ILE B C 1
ATOM 6636 O O . ILE B 1 408 ? 9.617 15.195 -12.508 1 97.25 408 ILE B O 1
ATOM 6640 N N . GLU B 1 409 ? 8.633 14.297 -14.375 1 96.19 409 GLU B N 1
ATOM 6641 C CA . GLU B 1 409 ? 9.453 15.141 -15.242 1 96.19 409 GLU B CA 1
ATOM 6642 C C . GLU B 1 409 ? 8.586 15.93 -16.219 1 96.19 409 GLU B C 1
ATOM 6644 O O . GLU B 1 409 ? 7.504 15.484 -16.609 1 96.19 409 GLU B O 1
ATOM 6649 N N . GLY B 1 410 ? 9.008 17 -16.594 1 95.06 410 GLY B N 1
ATOM 6650 C CA . GLY B 1 410 ? 8.477 17.938 -17.562 1 95.06 410 GLY B CA 1
ATOM 6651 C C . GLY B 1 410 ? 9.344 19.172 -17.734 1 95.06 410 GLY B C 1
ATOM 6652 O O . GLY B 1 410 ? 10.32 19.359 -17.016 1 95.06 410 GLY B O 1
ATOM 6653 N N . PRO B 1 411 ? 9.07 19.953 -18.75 1 93.12 411 PRO B N 1
ATOM 6654 C CA . PRO B 1 411 ? 9.914 21.125 -18.969 1 93.12 411 PRO B CA 1
ATOM 6655 C C . PRO B 1 411 ? 10 22.031 -17.75 1 93.12 411 PRO B C 1
ATOM 6657 O O . PRO B 1 411 ? 8.984 22.594 -17.312 1 93.12 411 PRO B O 1
ATOM 6660 N N . GLY B 1 412 ? 11.203 22.109 -17.188 1 90.31 412 GLY B N 1
ATOM 6661 C CA . GLY B 1 412 ? 11.453 23.016 -16.094 1 90.31 412 GLY B CA 1
ATOM 6662 C C . GLY B 1 412 ? 10.898 22.516 -14.766 1 90.31 412 GLY B C 1
ATOM 6663 O O . GLY B 1 412 ? 10.961 23.219 -13.758 1 90.31 412 GLY B O 1
ATOM 6664 N N . LEU B 1 413 ? 10.383 21.375 -14.734 1 94.19 413 LEU B N 1
ATOM 6665 C CA . LEU B 1 413 ? 9.734 20.859 -13.539 1 94.19 413 LEU B CA 1
ATOM 6666 C C . LEU B 1 413 ? 10.766 20.281 -12.57 1 94.19 413 LEU B C 1
ATOM 6668 O O . LEU B 1 413 ? 11.617 19.484 -12.969 1 94.19 413 LEU B O 1
ATOM 6672 N N . LYS B 1 414 ? 10.773 20.766 -11.352 1 96 414 LYS B N 1
ATOM 6673 C CA . LYS B 1 414 ? 11.602 20.266 -10.258 1 96 414 LYS B CA 1
ATOM 6674 C C . LYS B 1 414 ? 10.734 19.828 -9.078 1 96 414 LYS B C 1
ATOM 6676 O O . LYS B 1 414 ? 9.609 20.312 -8.922 1 96 414 LYS B O 1
ATOM 6681 N N . THR B 1 415 ? 11.242 18.891 -8.336 1 97.19 415 THR B N 1
ATOM 6682 C CA . THR B 1 415 ? 10.539 18.453 -7.137 1 97.19 415 THR B CA 1
ATOM 6683 C C . THR B 1 415 ? 11.477 18.438 -5.93 1 97.19 415 THR B C 1
ATOM 6685 O O . THR B 1 415 ? 12.688 18.609 -6.078 1 97.19 415 THR B O 1
ATOM 6688 N N . THR B 1 416 ? 10.977 18.234 -4.781 1 96.44 416 THR B N 1
ATOM 6689 C CA . THR B 1 416 ? 11.742 18.203 -3.543 1 96.44 416 THR B CA 1
ATOM 6690 C C . THR B 1 416 ? 12.352 16.828 -3.314 1 96.44 416 THR B C 1
ATOM 6692 O O . THR B 1 416 ? 12.992 16.578 -2.287 1 96.44 416 THR B O 1
ATOM 6695 N N . ILE B 1 417 ? 12.25 15.891 -4.25 1 97.94 417 ILE B N 1
ATOM 6696 C CA . ILE B 1 417 ? 12.68 14.508 -4.098 1 97.94 417 ILE B CA 1
ATOM 6697 C C . ILE B 1 417 ? 14.18 14.461 -3.807 1 97.94 417 ILE B C 1
ATOM 6699 O O . ILE B 1 417 ? 14.617 13.789 -2.871 1 97.94 417 ILE B O 1
ATOM 6703 N N . PRO B 1 418 ? 15.047 15.266 -4.543 1 96.75 418 PRO B N 1
ATOM 6704 C CA . PRO B 1 418 ? 16.484 15.211 -4.238 1 96.75 418 PRO B CA 1
ATOM 6705 C C . PRO B 1 418 ? 16.797 15.625 -2.803 1 96.75 418 PRO B C 1
ATOM 6707 O O . PRO B 1 418 ? 17.703 15.062 -2.178 1 96.75 418 PRO B O 1
ATOM 6710 N N . PHE B 1 419 ? 16.125 16.578 -2.262 1 95.88 419 PHE B N 1
ATOM 6711 C CA . PHE B 1 419 ? 16.312 17.016 -0.882 1 95.88 419 PHE B CA 1
ATOM 6712 C C . PHE B 1 419 ? 15.992 15.891 0.089 1 95.88 419 PHE B C 1
ATOM 6714 O O . PHE B 1 419 ? 16.75 15.633 1.027 1 95.88 419 PHE B O 1
ATOM 6721 N N . HIS B 1 420 ? 14.828 15.25 -0.105 1 97.69 420 HIS B N 1
ATOM 6722 C CA . HIS B 1 420 ? 14.414 14.148 0.764 1 97.69 420 HIS B CA 1
ATOM 6723 C C . HIS B 1 420 ? 15.43 13.016 0.743 1 97.69 420 HIS B C 1
ATOM 6725 O O . HIS B 1 420 ? 15.688 12.391 1.772 1 97.69 420 HIS B O 1
ATOM 6731 N N . GLN B 1 421 ? 15.969 12.719 -0.46 1 97.56 421 GLN B N 1
ATOM 6732 C CA . GLN B 1 421 ? 16.984 11.68 -0.575 1 97.56 421 GLN B CA 1
ATOM 6733 C C . GLN B 1 421 ? 18.203 12.016 0.284 1 97.56 421 GLN B C 1
ATOM 6735 O O . GLN B 1 421 ? 18.766 11.133 0.937 1 97.56 421 GLN B O 1
ATOM 6740 N N . LYS B 1 422 ? 18.594 13.266 0.316 1 96.06 422 LYS B N 1
ATOM 6741 C CA . LYS B 1 422 ? 19.719 13.711 1.139 1 96.06 422 LYS B CA 1
ATOM 6742 C C . LYS B 1 422 ? 19.406 13.555 2.625 1 96.06 422 LYS B C 1
ATOM 6744 O O . LYS B 1 422 ? 20.266 13.148 3.406 1 96.06 422 LYS B O 1
ATOM 6749 N N . VAL B 1 423 ? 18.188 13.883 3.012 1 95.94 423 VAL B N 1
ATOM 6750 C CA . VAL B 1 423 ? 17.797 13.781 4.414 1 95.94 423 VAL B CA 1
ATOM 6751 C C . VAL B 1 423 ? 17.859 12.32 4.859 1 95.94 423 VAL B C 1
ATOM 6753 O O . VAL B 1 423 ? 18.391 12.008 5.93 1 95.94 423 VAL B O 1
ATOM 6756 N N . LEU B 1 424 ? 17.359 11.406 4.043 1 97.12 424 LEU B N 1
ATOM 6757 C CA . LEU B 1 424 ? 17.281 9.992 4.391 1 97.12 424 LEU B CA 1
ATOM 6758 C C . LEU B 1 424 ? 18.672 9.391 4.539 1 97.12 424 LEU B C 1
ATOM 6760 O O . LEU B 1 424 ? 18.875 8.438 5.293 1 97.12 424 LEU B O 1
ATOM 6764 N N . GLN B 1 425 ? 19.609 9.977 3.844 1 95.31 425 GLN B N 1
ATOM 6765 C CA . GLN B 1 425 ? 20.969 9.461 3.885 1 95.31 425 GLN B CA 1
ATOM 6766 C C . GLN B 1 425 ? 21.766 10.109 5.016 1 95.31 425 GLN B C 1
ATOM 6768 O O . GLN B 1 425 ? 22.875 9.664 5.336 1 95.31 425 GLN B O 1
ATOM 6773 N N . ASN B 1 426 ? 21.234 11.141 5.617 1 94.69 426 ASN B N 1
ATOM 6774 C CA . ASN B 1 426 ? 21.906 11.859 6.691 1 94.69 426 ASN B CA 1
ATOM 6775 C C . ASN B 1 426 ? 22.078 11 7.938 1 94.69 426 ASN B C 1
ATOM 6777 O O . ASN B 1 426 ? 21.125 10.336 8.367 1 94.69 426 ASN B O 1
ATOM 6781 N N . ALA B 1 427 ? 23.219 11 8.523 1 93.62 427 ALA B N 1
ATOM 6782 C CA . ALA B 1 427 ? 23.562 10.133 9.656 1 93.62 427 ALA B CA 1
ATOM 6783 C C . ALA B 1 427 ? 22.719 10.484 10.883 1 93.62 427 ALA B C 1
ATOM 6785 O O . ALA B 1 427 ? 22.344 9.602 11.656 1 93.62 427 ALA B O 1
ATOM 6786 N N . PHE B 1 428 ? 22.484 11.758 11.078 1 91.81 428 PHE B N 1
ATOM 6787 C CA . PHE B 1 428 ? 21.703 12.188 12.234 1 91.81 428 PHE B CA 1
ATOM 6788 C C . PHE B 1 428 ? 20.25 11.719 12.109 1 91.81 428 PHE B C 1
ATOM 6790 O O . PHE B 1 428 ? 19.641 11.305 13.094 1 91.81 428 PHE B O 1
ATOM 6797 N N . PHE B 1 429 ? 19.75 11.797 10.938 1 94.69 429 PHE B N 1
ATOM 6798 C CA . PHE B 1 429 ? 18.406 11.289 10.703 1 94.69 429 PHE B CA 1
ATOM 6799 C C . PHE B 1 429 ? 18.328 9.789 10.984 1 94.69 429 PHE B C 1
ATOM 6801 O O . PHE B 1 429 ? 17.422 9.32 11.664 1 94.69 429 PHE B O 1
ATOM 6808 N N . ARG B 1 430 ? 19.219 9.094 10.469 1 94.69 430 ARG B N 1
ATOM 6809 C CA . ARG B 1 430 ? 19.219 7.641 10.562 1 94.69 430 ARG B CA 1
ATOM 6810 C C . ARG B 1 430 ? 19.359 7.188 12.016 1 94.69 430 ARG B C 1
ATOM 6812 O O . ARG B 1 430 ? 18.812 6.148 12.406 1 94.69 430 ARG B O 1
ATOM 6819 N N . ARG B 1 431 ? 19.953 8.008 12.844 1 92.19 431 ARG B N 1
ATOM 6820 C CA . ARG B 1 431 ? 20.109 7.664 14.25 1 92.19 431 ARG B CA 1
ATOM 6821 C C . ARG B 1 431 ? 18.922 8.141 15.078 1 92.19 431 ARG B C 1
ATOM 6823 O O . ARG B 1 431 ? 18.828 7.84 16.266 1 92.19 431 ARG B O 1
ATOM 6830 N N . GLY B 1 432 ? 18.062 8.852 14.469 1 89 432 GLY B N 1
ATOM 6831 C CA . GLY B 1 432 ? 16.875 9.305 15.172 1 89 432 GLY B CA 1
ATOM 6832 C C . GLY B 1 432 ? 17.078 10.625 15.898 1 89 432 GLY B C 1
ATOM 6833 O O . GLY B 1 432 ? 16.234 11.039 16.688 1 89 432 GLY B O 1
ATOM 6834 N N . ALA B 1 433 ? 18.172 11.312 15.648 1 86.12 433 ALA B N 1
ATOM 6835 C CA . ALA B 1 433 ? 18.469 12.609 16.25 1 86.12 433 ALA B CA 1
ATOM 6836 C C . ALA B 1 433 ? 17.844 13.742 15.438 1 86.12 433 ALA B C 1
ATOM 6838 O O . ALA B 1 433 ? 18.562 14.57 14.859 1 86.12 433 ALA B O 1
ATOM 6839 N N . VAL B 1 434 ? 16.578 13.742 15.453 1 88.25 434 VAL B N 1
ATOM 6840 C CA . VAL B 1 434 ? 15.805 14.648 14.609 1 88.25 434 VAL B CA 1
ATOM 6841 C C . VAL B 1 434 ? 15.031 15.641 15.477 1 88.25 434 VAL B C 1
ATOM 6843 O O . VAL B 1 434 ? 14.195 15.234 16.297 1 88.25 434 VAL B O 1
ATOM 6846 N N . TYR B 1 435 ? 15.367 16.953 15.25 1 86.12 435 TYR B N 1
ATOM 6847 C CA . TYR B 1 435 ? 14.727 18.047 15.961 1 86.12 435 TYR B CA 1
ATOM 6848 C C . TYR B 1 435 ? 14.211 19.109 14.984 1 86.12 435 TYR B C 1
ATOM 6850 O O . TYR B 1 435 ? 14.438 19 13.773 1 86.12 435 TYR B O 1
ATOM 6858 N N . THR B 1 436 ? 13.508 20 15.445 1 81.69 436 THR B N 1
ATOM 6859 C CA . THR B 1 436 ? 12.82 20.953 14.578 1 81.69 436 THR B CA 1
ATOM 6860 C C . THR B 1 436 ? 13.828 21.812 13.82 1 81.69 436 THR B C 1
ATOM 6862 O O . THR B 1 436 ? 13.5 22.391 12.773 1 81.69 436 THR B O 1
ATOM 6865 N N . ASN B 1 437 ? 15.016 21.891 14.312 1 75.81 437 ASN B N 1
ATOM 6866 C CA . ASN B 1 437 ? 16.031 22.688 13.633 1 75.81 437 ASN B CA 1
ATOM 6867 C C . ASN B 1 437 ? 16.922 21.828 12.734 1 75.81 437 ASN B C 1
ATOM 6869 O O . ASN B 1 437 ? 17.969 22.281 12.266 1 75.81 437 ASN B O 1
ATOM 6873 N N . PHE B 1 438 ? 16.547 20.641 12.5 1 82 438 PHE B N 1
ATOM 6874 C CA . PHE B 1 438 ? 17.344 19.672 11.758 1 82 438 PHE B CA 1
ATOM 6875 C C . PHE B 1 438 ? 17.766 20.234 10.406 1 82 438 PHE B C 1
ATOM 6877 O O . PHE B 1 438 ? 18.953 20.219 10.07 1 82 438 PHE B O 1
ATOM 6884 N N . VAL B 1 439 ? 16.891 20.766 9.617 1 81.25 439 VAL B N 1
ATOM 6885 C CA . VAL B 1 439 ? 17.188 21.219 8.266 1 81.25 439 VAL B CA 1
ATOM 6886 C C . VAL B 1 439 ? 18.156 22.406 8.328 1 81.25 439 VAL B C 1
ATOM 6888 O O . VAL B 1 439 ? 19.141 22.438 7.598 1 81.25 439 VAL B O 1
ATOM 6891 N N . ALA B 1 440 ? 17.906 23.266 9.227 1 75.38 440 ALA B N 1
ATOM 6892 C CA . ALA B 1 440 ? 18.75 24.453 9.367 1 75.38 440 ALA B CA 1
ATOM 6893 C C . ALA B 1 440 ? 20.141 24.094 9.852 1 75.38 440 ALA B C 1
ATOM 6895 O O . ALA B 1 440 ? 21.125 24.688 9.422 1 75.38 440 ALA B O 1
ATOM 6896 N N . ARG B 1 441 ? 20.203 23.016 10.641 1 79.19 441 ARG B N 1
ATOM 6897 C CA . ARG B 1 441 ? 21.469 22.703 11.32 1 79.19 441 ARG B CA 1
ATOM 6898 C C . ARG B 1 441 ? 22.234 21.609 10.594 1 79.19 441 ARG B C 1
ATOM 6900 O O . ARG B 1 441 ? 23.469 21.578 10.609 1 79.19 441 ARG B O 1
ATOM 6907 N N . ARG B 1 442 ? 21.469 20.75 10.008 1 80.81 442 ARG B N 1
ATOM 6908 C CA . ARG B 1 442 ? 22.156 19.531 9.586 1 80.81 442 ARG B CA 1
ATOM 6909 C C . ARG B 1 442 ? 22.141 19.406 8.07 1 80.81 442 ARG B C 1
ATOM 6911 O O . ARG B 1 442 ? 22.797 18.516 7.512 1 80.81 442 ARG B O 1
ATOM 6918 N N . MET B 1 443 ? 21.391 20.25 7.473 1 81.31 443 MET B N 1
ATOM 6919 C CA . MET B 1 443 ? 21.312 20.141 6.02 1 81.31 443 MET B CA 1
ATOM 6920 C C . MET B 1 443 ? 22.047 21.297 5.348 1 81.31 443 MET B C 1
ATOM 6922 O O . MET B 1 443 ? 22 22.438 5.824 1 81.31 443 MET B O 1
ATOM 6926 N N . GLU B 1 444 ? 23.016 20.984 4.523 1 69.25 444 GLU B N 1
ATOM 6927 C CA . GLU B 1 444 ? 23.672 22.031 3.74 1 69.25 444 GLU B CA 1
ATOM 6928 C C . GLU B 1 444 ? 22.812 22.469 2.564 1 69.25 444 GLU B C 1
ATOM 6930 O O . GLU B 1 444 ? 22.562 21.688 1.645 1 69.25 444 GLU B O 1
ATOM 6935 N N . LEU B 1 445 ? 21.875 23.375 2.893 1 62.03 445 LEU B N 1
ATOM 6936 C CA . LEU B 1 445 ? 21.078 23.828 1.761 1 62.03 445 LEU B CA 1
ATOM 6937 C C . LEU B 1 445 ? 21.844 24.844 0.917 1 62.03 445 LEU B C 1
ATOM 6939 O O . LEU B 1 445 ? 22.688 25.578 1.44 1 62.03 445 LEU B O 1
#

InterPro domains:
  IPR004549 Acetyl-CoA carboxylase, biotin carboxylase [TIGR00514] (1-442)
  IPR005479 Carbamoyl phosphate synthase, ATP-binding domain [PF02786] (114-317)
  IPR005479 Carbamoyl phosphate synthase, ATP-binding domain [PS00866] (151-165)
  IPR005479 Carbamoyl phosphate synthase, ATP-binding domain [PS00867] (282-289)
  IPR005481 Biotin carboxylase-like, N-terminal domain [PF00289] (1-109)
  IPR005482 Biotin carboxylase, C-terminal [PF02785] (332-440)
  IPR005482 Biotin carboxylase, C-terminal [SM00878] (332-440)
  IPR011054 Rudiment single hybrid motif [SSF51246] (327-444)
  IPR011761 ATP-grasp fold [PS50975] (119-313)
  IPR011764 Biotin carboxylation domain [PS50979] (1-444)
  IPR016185 Pre-ATP-grasp domain superfamily [SSF52440] (1-112)
  IPR051602 Acetyl-CoA Carboxylase Biotin Carboxylase Component [PTHR48095] (2-444)

Sequence (890 aa):
MKKVLIANRGEIALRIIRAAKELGLKTVVAHSTADEKSLPVLLADEAICIGPPPSGQSYLNIPNILSAAIVTGADAIHPGYGFLAENALFAEMCREHGLTFIGPTPENMKALGDKATARKVAREAGVPTVPGTDELESIEEAKRAAREIGYPVILKASAGGGGRGMRVVHTEEELERAVQQAQEEARAAFGNPAVYLEKYIEEPKHIEIQVLGDGERVVHLWERDCSIQRRHQKLIEEAPSVLPFETRKAIAEAARRLAEHVGYVSAGTLEFLVDKEGNFYFIEMNTRIQVEHPVTEMVTGIDLVQAQFRIAMGEKLWLRQEDIEVRGHAIEVRVNAEDPEKGFRPSIGKVETLLFPGGPGIRVDSHLYAGYQIPPHYDSLIAKIIAWAPTREEAIRRMERALSETIIEGPGLKTTIPFHQKVLQNAFFRRGAVYTNFVARRMELMKKVLIANRGEIALRIIRAAKELGLKTVVAHSTADEKSLPVLLADEAICIGPPPSGQSYLNIPNILSAAIVTGADAIHPGYGFLAENALFAEMCREHGLTFIGPTPENMKALGDKATARKVAREAGVPTVPGTDELESIEEAKRAAREIGYPVILKASAGGGGRGMRVVHTEEELERAVQQAQEEARAAFGNPAVYLEKYIEEPKHIEIQVLGDGERVVHLWERDCSIQRRHQKLIEEAPSVLPFETRKAIAEAARRLAEHVGYVSAGTLEFLVDKEGNFYFIEMNTRIQVEHPVTEMVTGIDLVQAQFRIAMGEKLWLRQEDIEVRGHAIEVRVNAEDPEKGFRPSIGKVETLLFPGGPGIRVDSHLYAGYQIPPHYDSLIAKIIAWAPTREEAIRRMERALSETIIEGPGLKTTIPFHQKVLQNAFFRRGAVYTNFVARRMEL

Solvent-accessible surface area (backbone atoms only — not comparable to full-atom values): 44952 Å² total; per-residue (Å²): 135,59,28,35,26,31,53,38,61,57,37,55,33,36,52,49,48,53,40,35,47,47,72,71,33,46,39,31,27,43,29,28,63,70,40,63,80,35,44,37,42,70,69,34,80,35,63,46,77,37,34,52,61,59,43,74,55,14,67,56,22,62,68,44,54,53,49,49,27,60,75,72,60,31,45,28,37,37,28,54,60,58,79,52,31,70,34,36,66,57,40,45,50,30,49,74,71,67,26,44,49,46,45,41,48,37,66,45,30,60,48,32,60,39,58,69,50,26,49,53,52,26,50,75,48,70,30,53,53,63,48,62,52,63,74,53,88,42,68,66,55,45,54,53,48,43,62,73,59,35,70,35,27,28,38,36,20,68,74,45,67,92,75,51,41,56,47,80,32,69,46,75,87,47,37,61,60,48,49,54,49,38,22,51,46,13,28,71,72,59,73,36,44,46,31,25,44,29,50,43,72,69,65,23,30,33,36,33,31,39,34,42,18,52,44,82,53,53,36,50,65,45,50,31,31,44,13,42,22,58,97,85,38,71,43,39,36,27,14,58,51,90,63,56,67,69,54,53,50,50,53,33,51,38,48,30,42,40,40,44,70,62,37,31,30,23,36,30,32,36,34,28,40,29,36,88,85,62,52,60,21,49,66,48,44,44,53,26,57,57,93,70,47,58,28,48,26,68,21,50,70,49,61,64,70,45,48,26,52,42,34,60,72,66,41,70,74,84,76,52,63,89,72,64,52,80,47,49,17,14,37,30,38,58,33,26,28,14,28,59,91,61,79,47,38,78,27,57,35,45,29,64,44,66,38,77,56,62,49,88,47,36,40,56,46,51,40,74,50,64,68,38,66,51,62,83,79,58,81,48,68,50,34,34,47,32,20,41,27,76,37,60,70,53,15,51,34,43,37,51,47,33,58,70,57,42,42,75,35,32,74,76,38,34,47,31,58,68,56,53,54,52,49,68,67,30,67,48,51,72,72,62,66,57,18,44,52,35,46,79,71,70,41,90,122,135,58,27,35,24,30,55,37,61,58,38,54,34,36,52,49,48,53,39,35,46,48,70,72,33,44,39,30,26,43,30,28,62,69,41,63,80,34,45,39,42,71,68,33,80,36,62,46,76,37,34,52,61,58,45,75,54,14,67,56,22,62,70,42,54,54,48,49,28,60,75,72,62,32,44,28,38,36,27,53,59,58,79,52,31,71,35,36,66,56,41,45,49,30,49,74,70,68,26,44,51,45,46,41,46,38,67,45,31,60,48,32,60,39,57,71,50,26,49,53,52,26,51,74,49,70,29,52,54,64,46,63,52,63,73,54,87,42,67,67,53,45,53,52,48,42,62,71,59,35,70,35,26,27,39,35,20,67,74,45,66,91,75,51,42,57,47,79,32,70,44,76,85,47,38,60,62,48,49,54,48,39,23,50,45,14,29,73,73,59,72,37,44,46,30,25,44,29,50,43,70,70,66,24,29,33,37,33,31,39,33,42,19,52,45,82,52,54,36,49,66,45,50,31,31,43,14,42,22,55,95,86,38,72,43,39,36,27,14,58,51,90,63,56,66,69,54,52,49,50,52,33,51,39,47,30,42,38,41,44,70,62,36,31,30,23,37,29,33,36,33,27,40,30,37,88,85,62,52,60,21,50,64,47,43,44,54,26,56,58,94,70,47,60,27,47,27,68,20,51,68,51,60,64,69,45,47,24,53,42,33,62,70,65,41,69,74,85,75,53,64,88,73,63,50,80,46,49,16,16,37,31,38,59,33,26,29,14,28,60,91,61,82,49,39,79,25,57,35,46,29,63,44,65,40,76,56,61,50,85,47,36,40,54,46,52,42,75,49,66,68,38,66,52,65,83,80,56,83,49,69,50,34,35,47,32,19,40,28,78,38,60,69,52,15,51,36,42,39,52,47,34,58,72,56,42,39,74,35,32,74,77,39,34,47,33,57,68,55,52,54,52,48,68,68,30,66,49,51,72,70,62,67,57,19,44,51,35,45,78,73,71,42,90,121

Secondary structure (DSSP, 8-state):
--EEEE---HHHHHHHHHHHHHTT-EEEEEEEGGGTT-HHHHHSSEEEEEESSSGGGTTT-HHHHHHHHHHHT-SEEE--SSTTTT-HHHHHHHHHTTPEESSS-HHHHHHHHSHHHHHHHHHHTT--B--EEEE---HHHHHHHHHHH-SSEEEEETT--TTTTEEEE-SHHHHHHHHHHHHHHHHHHHS---EEEEE--SS-EEEEEEEEEESS-EEEEEEEEEEEEETTEEEEEEES-SS-HHHHHHHHHHHHHHHHHTT-EEEEEEEEEE-TTS-EEEEEEESS--TTHHHHHHHH---HHHHHHHHHTTPPP---GGG----SEEEEEEEESEEGGGTTEE---B--EEE---STTEEEEE---TT-B--TTS--EEEEEEEEESSHHHHHHHHHHHHHH-EEE-TT---SHHHHHHHHH-HHHHTT---TTHHHHH---/--EEEE---HHHHHHHHHHHHHTT-EEEEEEEGGGTT-HHHHHSSEEEEEESSSGGGTTT-HHHHHHHHHHHT-SEEE--SSTTTT-HHHHHHHHHTTPEESSS-HHHHHHHHSHHHHHHHHHHTT--B--EEEE---HHHHHHHHHHH-SSEEEEETT--TTTTEEEE-SHHHHHHHHHHHHHHHHHHHS---EEEEE--SS-EEEEEEEEEESS-EEEEEEEEEEEEETTEEEEEEES-SS-HHHHHHHHHHHHHHHHHTT-EEEEEEEEEE-TTS-EEEEEEESS--TTHHHHHHHH---HHHHHHHHHTTPPP---GGG----SEEEEEEEESEEGGGTTEE---B--EEE---STTEEEEE---TT-B--TTS--EEEEEEEEESSHHHHHHHHHHHHHH-EEE-TT---SHHHHHHHHH-HHHHTT---TTHHHHH---